Protein AF-A0A8T7D4A8-F1 (afdb_monomer_lite)

Foldseek 3Di:
DPPDPPVLVVVVVVVVVVVVVPPDDDDPDDPQAAAEDGPFEAADDPSVVVQVVCVVHRQYEYAEYEPLPPCPPDDNDDRHYPYYPYDPDDPVNDPPDPPVCPQQGWADCAPDRDIAGVHVFHFWQPQADPVRHGLALDFPARQLVLCPDPVQNQWFAAFADDQFFTARIGGLLLSSLVVCLVVVHPVLLVLCCQPVVLAAVVPPPCSCVQFDPSLVVSVVVNVVCCVVPSVVPPPDPRHELAEEEEPDPNVVSNVVSSLNRGDPVCSVVVVLRYQHWYFPDSDDDVDQTDTDVVSLVSLLVSQVPPPPDQHAYEYEYAEDQDCVVVVSVQVSSVVSRHPYYAYEYAEYQPLDRPDDPCSVRYHYNYYQPADTLGGQCSRLLNVLLVLLVVLLVFFFPVPVVLSVLSVVLNVLRPHDHCNPPVVSGDDWAFFPAWDWDFNTADPVNPPDPSRIYTHGTLSSLLSSQRSSCSRRVNLCVLVVVQVVCVVVVRHDQLLSLLSNLLSCCSRCVVPDDQVSNLVSLLSNLLSLQVDLDDDNSVSSNLSSLSSCLPPPHLVVVSCVSNPVDPRNHSSSLSSVLSNCVSVSDPCVVVVLSVLRGFCVVPDPLVLVVNLCQLQADPVRHGDPQLLVCLLVDDLVCNVVSLVSNLSSLSSNLRSLPCVVPVLVPQVVVVVVVVVVVVVVVVVVVVVVVVVDDDDDDDDDDDPDPPVVCVVVVVLVVLSVVLNVLSVVLSVLSVPDDSVDPVSSNVSSVSSVVSSVSVVVNCVQKDKFKDFPVVQVVDPDAPVVVCCVRPVPPPVLVVVVVVVPPPPPDDGAFEHEDEQPPDDPQPPDGMDMFIDRNLVVLVVSVVSSCLSQAPFWDDDLRDDDDDPDTGQKYWYWDADQWWIKIKIKHAHPDDQVVVVVPDPCVSVVVLVSQVKDWDWDAPDPPDRITMIITIHTPRNVSNPPPPPPDD

Radius of gyration: 40.36 Å; chains: 1; bounding box: 122×71×117 Å

Sequence (950 aa):
MHSLDRLTVTLAEEFNANQSERGTGNSGQDTKTLRIRLGSVYVSGNTINAAEKLSEAPLTIHFFAHGGFTGKFESPEPHPSLFIWQPVRSENGDETNADNEKQDAYGRIGKTPAIGRRGRKHFLVPRFDEHDKPLVARTPAETYDDWQQPVSSLLASGHWQYESHHDFITLNIRQAIELAFLGHEPLASYLFHEILSPLRLAFEQDFDRDLSITGQQLRNRVDDDIKRERLQNYEDDWNAQAVVYPFHPNTAAAVNNLLDCFLEEKRSKYRNRFIPVQPVRRRQGHGAILFSPLALERVQNLLKNSDGRAPNVLLFDDAIITGHTVDELIGTLKKNGAADVRTVAILDRRRLPAEGSERERTRFFWRFDLADIGAGNACPLCKAIDFARQFEQTISSSRNKERTRVSEWIQIWQPVSPVSQWHRGLPRIPLEKPLAKKLGIPKDNVLDSRYQVRLKDSTAIAAYAAEIFTMTGLDDESLSLSAKAKKAGQPLSSQTRIELFATQILLFGQEFGKDVLSDILIQLLMAANETEEETPHTALASLVTLLLSSHPIDHERVIKEALYSDPRNMDVELAVANLIWSGKLNGSEYPDTQRLLTTIGVTVAERYDRLHMELATLTGNPHSTPLCRFQDSSLAECAAGKGKALHSLEQLADLLQPIDSMWARNPDKTDKKNVTLAEKKREKVAKSEAAKMREKPEVDDFQSNNDNNRFLGGFNEGKEELKEEIRKIKDMLRNLDCDDNGKHESAKAAVKVLFRNLKKFSRKFIFLHFDKESLSKFPDPVEQKINALFPDTEDFRKAIEEKRIDKTHPHPTLGISLDSSGHPLGNKESVYLIWDWGIQNIVERLLLNSLYAKESIQDPWHRKGEEEKHRMWLSVRYTAKNVEISLCNTTDKPVTDIVKRIKKQHLKHIEKIGGNIRFGQHHKDSQIFQVTVSVPHAGCCRDLQVNKQN

Structure (mmCIF, N/CA/C/O backbone):
data_AF-A0A8T7D4A8-F1
#
_entry.id   AF-A0A8T7D4A8-F1
#
loop_
_atom_site.group_PDB
_atom_site.id
_atom_site.type_symbol
_atom_site.label_atom_id
_atom_site.label_alt_id
_atom_site.label_comp_id
_atom_site.label_asym_id
_atom_site.label_entity_id
_atom_site.label_seq_id
_atom_site.pdbx_PDB_ins_code
_atom_site.Cartn_x
_atom_site.Cartn_y
_atom_site.Cartn_z
_atom_site.occupancy
_atom_site.B_iso_or_equiv
_atom_site.auth_seq_id
_atom_site.auth_comp_id
_atom_site.auth_asym_id
_atom_site.auth_atom_id
_atom_site.pdbx_PDB_model_num
ATOM 1 N N . MET A 1 1 ? -1.201 -22.727 8.829 1.00 29.22 1 MET A N 1
ATOM 2 C CA . MET A 1 1 ? -0.340 -23.642 9.605 1.00 29.22 1 MET A CA 1
ATOM 3 C C . MET A 1 1 ? 0.397 -24.497 8.597 1.00 29.22 1 MET A C 1
ATOM 5 O O . MET A 1 1 ? -0.250 -25.303 7.945 1.00 29.22 1 MET A O 1
ATOM 9 N N . HIS A 1 2 ? 1.695 -24.272 8.391 1.00 31.64 2 HIS A N 1
ATOM 10 C CA . HIS A 1 2 ? 2.502 -25.258 7.672 1.00 31.64 2 HIS A CA 1
ATOM 11 C C . HIS A 1 2 ? 2.543 -26.526 8.525 1.00 31.64 2 HIS A C 1
ATOM 13 O O . HIS A 1 2 ? 2.688 -26.426 9.745 1.00 31.64 2 HIS A O 1
ATOM 19 N N . SER A 1 3 ? 2.344 -27.691 7.909 1.00 31.86 3 SER A N 1
ATOM 20 C CA . SER A 1 3 ? 2.535 -28.964 8.594 1.00 31.86 3 SER A CA 1
ATOM 21 C C . SER A 1 3 ? 3.974 -28.999 9.094 1.00 31.86 3 SER A C 1
ATOM 23 O O . SER A 1 3 ? 4.902 -28.971 8.284 1.00 31.86 3 SER A O 1
ATOM 25 N N . LEU A 1 4 ? 4.154 -29.015 10.414 1.00 45.41 4 LEU A N 1
ATOM 26 C CA . LEU A 1 4 ? 5.414 -29.438 11.014 1.00 45.41 4 LEU A CA 1
ATOM 27 C C . LEU A 1 4 ? 5.816 -30.762 10.350 1.00 45.41 4 LEU A C 1
ATOM 29 O O . LEU A 1 4 ? 4.947 -31.586 10.040 1.00 45.41 4 LEU A O 1
ATOM 33 N N . ASP A 1 5 ? 7.105 -30.954 10.079 1.00 56.62 5 ASP A N 1
ATOM 34 C CA . ASP A 1 5 ? 7.549 -32.236 9.551 1.00 56.62 5 ASP A CA 1
ATOM 35 C C . ASP A 1 5 ? 7.203 -33.343 10.565 1.00 56.62 5 ASP A C 1
ATOM 37 O O . ASP A 1 5 ? 7.080 -33.106 11.773 1.00 56.62 5 ASP A O 1
ATOM 41 N N . ARG A 1 6 ? 6.994 -34.560 10.065 1.00 49.75 6 ARG A N 1
ATOM 42 C CA . ARG A 1 6 ? 6.449 -35.666 10.859 1.00 49.75 6 ARG A CA 1
ATOM 43 C C . ARG A 1 6 ? 7.301 -35.978 12.096 1.00 49.75 6 ARG A C 1
ATOM 45 O O . ARG A 1 6 ? 6.734 -36.370 13.113 1.00 49.75 6 ARG A O 1
ATOM 52 N N . LEU A 1 7 ? 8.619 -35.765 12.040 1.00 52.84 7 LEU A N 1
ATOM 53 C CA . LEU A 1 7 ? 9.511 -35.950 13.185 1.00 52.84 7 LEU A CA 1
ATOM 54 C C . LEU A 1 7 ? 9.222 -34.906 14.269 1.00 52.84 7 LEU A C 1
ATOM 56 O O . LEU A 1 7 ? 9.037 -35.267 15.427 1.00 52.84 7 LEU A O 1
ATOM 60 N N . THR A 1 8 ? 9.108 -33.628 13.895 1.00 52.75 8 THR A N 1
ATOM 61 C CA . THR A 1 8 ? 8.805 -32.545 14.843 1.00 52.75 8 THR A CA 1
ATOM 62 C C . THR A 1 8 ? 7.415 -32.691 15.468 1.00 52.75 8 THR A C 1
ATOM 64 O O . THR A 1 8 ? 7.262 -32.426 16.659 1.00 52.75 8 THR A O 1
ATOM 67 N N . VAL A 1 9 ? 6.413 -33.151 14.706 1.00 51.16 9 VAL A N 1
ATOM 68 C CA . VAL A 1 9 ? 5.077 -33.478 15.249 1.00 51.16 9 VAL A CA 1
ATOM 69 C C . VAL A 1 9 ? 5.173 -34.592 16.285 1.00 51.16 9 VAL A C 1
ATOM 71 O O . VAL A 1 9 ? 4.700 -34.419 17.402 1.00 51.16 9 VAL A O 1
ATOM 74 N N . THR A 1 10 ? 5.842 -35.693 15.938 1.00 58.72 10 THR A N 1
ATOM 75 C CA . THR A 1 10 ? 5.969 -36.866 16.816 1.00 58.72 10 THR A CA 1
ATOM 76 C C . THR A 1 10 ? 6.688 -36.499 18.115 1.00 58.72 10 THR A C 1
ATOM 78 O O . THR A 1 10 ? 6.214 -36.821 19.197 1.00 58.72 10 THR A O 1
ATOM 81 N N . LEU A 1 11 ? 7.778 -35.733 18.027 1.00 58.41 11 LEU A N 1
ATOM 82 C CA . LEU A 1 11 ? 8.512 -35.252 19.199 1.00 58.41 11 LEU A CA 1
ATOM 83 C C . LEU A 1 11 ? 7.687 -34.283 20.055 1.00 58.41 11 LEU A C 1
ATOM 85 O O . LEU A 1 11 ? 7.807 -34.294 21.277 1.00 58.41 11 LEU A O 1
ATOM 89 N N . ALA A 1 12 ? 6.852 -33.440 19.440 1.00 53.19 12 ALA A N 1
ATOM 90 C CA . ALA A 1 12 ? 5.950 -32.553 20.171 1.00 53.19 12 ALA A CA 1
ATOM 91 C C . ALA A 1 12 ? 4.843 -33.314 20.893 1.00 53.19 12 ALA A C 1
ATOM 93 O O . ALA A 1 12 ? 4.535 -32.998 22.042 1.00 53.19 12 ALA A O 1
ATOM 94 N N . GLU A 1 13 ? 4.269 -34.319 20.241 1.00 55.06 13 GLU A N 1
ATOM 95 C CA . GLU A 1 13 ? 3.265 -35.200 20.826 1.00 55.06 13 GLU A CA 1
ATOM 96 C C . GLU A 1 13 ? 3.856 -36.023 21.976 1.00 55.06 13 GLU A C 1
ATOM 98 O O . GLU A 1 13 ? 3.288 -36.015 23.065 1.00 55.06 13 GLU A O 1
ATOM 103 N N . GLU A 1 14 ? 5.035 -36.629 21.799 1.00 57.81 14 GLU A N 1
ATOM 104 C CA . GLU A 1 14 ? 5.739 -37.367 22.857 1.00 57.81 14 GLU A CA 1
ATOM 105 C C . GLU A 1 14 ? 6.131 -36.468 24.035 1.00 57.81 14 GLU A C 1
ATOM 107 O O . GLU A 1 14 ? 5.976 -36.847 25.199 1.00 57.81 14 GLU A O 1
ATOM 112 N N . PHE A 1 15 ? 6.619 -35.255 23.764 1.00 57.66 15 PHE A N 1
ATOM 113 C CA . PHE A 1 15 ? 6.996 -34.324 24.824 1.00 57.66 15 PHE A CA 1
ATOM 114 C C . PHE A 1 15 ? 5.776 -33.833 25.617 1.00 57.66 15 PHE A C 1
ATOM 116 O O . PHE A 1 15 ? 5.811 -33.792 26.848 1.00 57.66 15 PHE A O 1
ATOM 123 N N . ASN A 1 16 ? 4.676 -33.503 24.931 1.00 50.44 16 ASN A N 1
ATOM 124 C CA . ASN A 1 16 ? 3.434 -33.064 25.571 1.00 50.44 16 ASN A CA 1
ATOM 125 C C . ASN A 1 16 ? 2.742 -34.202 26.337 1.00 50.44 16 ASN A C 1
ATOM 127 O O . ASN A 1 16 ? 2.233 -33.966 27.434 1.00 50.44 16 ASN A O 1
ATOM 131 N N . ALA A 1 17 ? 2.767 -35.430 25.809 1.00 55.09 17 ALA A N 1
ATOM 132 C CA . ALA A 1 17 ? 2.256 -36.613 26.499 1.00 55.09 17 ALA A CA 1
ATOM 133 C C . ALA A 1 17 ? 2.983 -36.822 27.839 1.00 55.09 17 ALA A C 1
ATOM 135 O O . ALA A 1 17 ? 2.336 -36.937 28.879 1.00 55.09 17 ALA A O 1
ATOM 136 N N . ASN A 1 18 ? 4.316 -36.720 27.844 1.00 52.62 18 ASN A N 1
ATOM 137 C CA . ASN A 1 18 ? 5.138 -36.882 29.048 1.00 52.62 18 ASN A CA 1
ATOM 138 C C . ASN A 1 18 ? 5.020 -35.724 30.066 1.00 52.62 18 ASN A C 1
ATOM 140 O O . ASN A 1 18 ? 5.286 -35.915 31.253 1.00 52.62 18 ASN A O 1
ATOM 144 N N . GLN A 1 19 ? 4.627 -34.520 29.634 1.00 49.88 19 GLN A N 1
ATOM 145 C CA . GLN A 1 19 ? 4.336 -33.387 30.530 1.00 49.88 19 GLN A CA 1
ATOM 146 C C . GLN A 1 19 ? 2.965 -33.526 31.208 1.00 49.88 19 GLN A C 1
ATOM 148 O O . GLN A 1 19 ? 2.814 -33.156 32.373 1.00 49.88 19 GLN A O 1
ATOM 153 N N . SER A 1 20 ? 1.975 -34.086 30.503 1.00 46.03 20 SER A N 1
ATOM 154 C CA . SER A 1 20 ? 0.604 -34.223 31.012 1.00 46.03 20 SER A CA 1
ATOM 155 C C . SER A 1 20 ? 0.481 -35.167 32.217 1.00 46.03 20 SER A C 1
ATOM 157 O O . SER A 1 20 ? -0.382 -34.963 33.068 1.00 46.03 20 SER A O 1
ATOM 159 N N . GLU A 1 21 ? 1.397 -36.130 32.364 1.00 47.50 21 GLU A N 1
ATOM 160 C CA . GLU A 1 21 ? 1.385 -37.094 33.474 1.00 47.50 21 GLU A CA 1
ATOM 161 C C . GLU A 1 21 ? 1.963 -36.553 34.796 1.00 47.50 21 GLU A C 1
ATOM 163 O O . GLU A 1 21 ? 1.807 -37.185 35.839 1.00 47.50 21 GLU A O 1
ATOM 168 N N . ARG A 1 22 ? 2.603 -35.371 34.811 1.00 47.66 22 ARG A N 1
ATOM 169 C CA . ARG A 1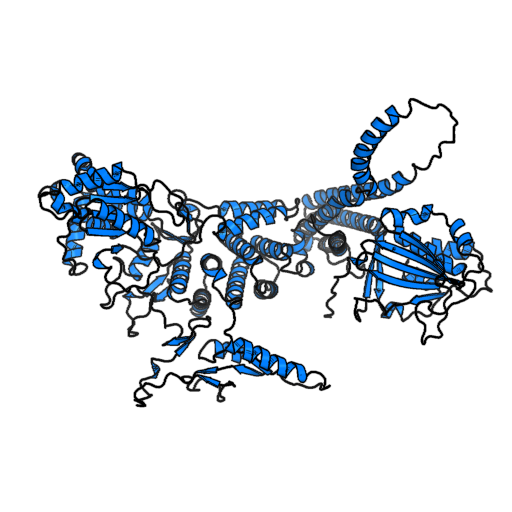 22 ? 3.249 -34.815 36.024 1.00 47.66 22 ARG A CA 1
ATOM 170 C C . ARG A 1 22 ? 2.428 -33.753 36.768 1.00 47.66 22 ARG A C 1
ATOM 172 O O . ARG A 1 22 ? 2.906 -33.183 37.746 1.00 47.66 22 ARG A O 1
ATOM 179 N N . GLY A 1 23 ? 1.191 -33.497 36.348 1.00 45.03 23 GLY A N 1
ATOM 180 C CA . GLY A 1 23 ? 0.354 -32.400 36.842 1.00 45.03 23 GLY A CA 1
ATOM 181 C C . GLY A 1 23 ? -0.708 -32.760 37.886 1.00 45.03 23 GLY A C 1
ATOM 182 O O . GLY A 1 23 ? -1.832 -32.296 37.742 1.00 45.03 23 GLY A O 1
ATOM 183 N N . THR A 1 24 ? -0.411 -33.550 38.927 1.00 41.44 24 THR A N 1
ATOM 184 C CA . THR A 1 24 ? -1.333 -33.727 40.082 1.00 41.44 24 THR A CA 1
ATOM 185 C C . THR A 1 24 ? -0.615 -33.858 41.432 1.00 41.44 24 THR A C 1
ATOM 187 O O . THR A 1 24 ? -1.011 -34.655 42.282 1.00 41.44 24 THR A O 1
ATOM 190 N N . GLY A 1 25 ? 0.452 -33.091 41.657 1.00 42.56 25 GLY A N 1
ATOM 191 C CA . GLY A 1 25 ? 1.136 -33.042 42.951 1.00 42.56 25 GLY A CA 1
ATOM 192 C C . GLY A 1 25 ? 1.308 -31.608 43.428 1.00 42.56 25 GLY A C 1
ATOM 193 O O . GLY A 1 25 ? 2.029 -30.840 42.804 1.00 42.56 25 GLY A O 1
ATOM 194 N N . ASN A 1 26 ? 0.643 -31.255 44.527 1.00 47.31 26 ASN A N 1
ATOM 195 C CA . ASN A 1 26 ? 0.822 -29.995 45.246 1.00 47.31 26 ASN A CA 1
ATOM 196 C C . ASN A 1 26 ? 2.311 -29.683 45.482 1.00 47.31 26 ASN A C 1
ATOM 198 O O . ASN A 1 26 ? 2.938 -30.297 46.342 1.00 47.31 26 ASN A O 1
ATOM 202 N N . SER A 1 27 ? 2.854 -28.679 44.798 1.00 43.50 27 SER A N 1
ATOM 203 C CA . SER A 1 27 ? 4.072 -27.996 45.237 1.00 43.50 27 SER A CA 1
ATOM 204 C C . SER A 1 27 ? 3.997 -26.520 44.863 1.00 43.50 27 SER A C 1
ATOM 206 O O . SER A 1 27 ? 4.340 -26.113 43.753 1.00 43.50 27 SER A O 1
ATOM 208 N N . GLY A 1 28 ? 3.522 -25.710 45.808 1.00 48.44 28 GLY A N 1
ATOM 209 C CA . GLY A 1 28 ? 3.829 -24.289 45.817 1.00 48.44 28 GLY A CA 1
ATOM 210 C C . GLY A 1 28 ? 5.299 -24.114 46.185 1.00 48.44 28 GLY A C 1
ATOM 211 O O . GLY A 1 28 ? 5.665 -24.440 47.307 1.00 48.44 28 GLY A O 1
ATOM 212 N N . GLN A 1 29 ? 6.108 -23.678 45.217 1.00 46.69 29 GLN A N 1
ATOM 213 C CA . GLN A 1 29 ? 7.323 -22.849 45.322 1.00 46.69 29 GLN A CA 1
ATOM 214 C C . GLN A 1 29 ? 8.133 -22.974 44.017 1.00 46.69 29 GLN A C 1
ATOM 216 O O . GLN A 1 29 ? 8.572 -24.061 43.654 1.00 46.69 29 GLN A O 1
ATOM 221 N N . ASP A 1 30 ? 8.283 -21.851 43.306 1.00 47.56 30 ASP A N 1
ATOM 222 C CA . ASP A 1 30 ? 9.377 -21.500 42.381 1.00 47.56 30 ASP A CA 1
ATOM 223 C C . ASP A 1 30 ? 9.976 -22.582 41.465 1.00 47.56 30 ASP A C 1
ATOM 225 O O . ASP A 1 30 ? 11.186 -22.626 41.229 1.00 47.56 30 ASP A O 1
ATOM 229 N N . THR A 1 31 ? 9.151 -23.410 40.823 1.00 47.84 31 THR A N 1
ATOM 230 C CA . THR A 1 31 ? 9.632 -24.125 39.636 1.00 47.84 31 THR A CA 1
ATOM 231 C C . THR A 1 31 ? 9.577 -23.167 38.453 1.00 47.84 31 THR A C 1
ATOM 233 O O . THR A 1 31 ? 8.541 -23.000 37.809 1.00 47.84 31 THR A O 1
ATOM 236 N N . LYS A 1 32 ? 10.710 -22.502 38.170 1.00 54.94 32 LYS A N 1
ATOM 237 C CA . LYS A 1 32 ? 10.958 -21.863 36.868 1.00 54.94 32 LYS A CA 1
ATOM 238 C C . LYS A 1 32 ? 10.512 -22.860 35.805 1.00 54.94 32 LYS A C 1
ATOM 240 O O . LYS A 1 32 ? 11.110 -23.926 35.671 1.00 54.94 32 LYS A O 1
ATOM 245 N N . THR A 1 33 ? 9.418 -22.553 35.117 1.00 60.00 33 THR A N 1
ATOM 246 C CA . THR A 1 33 ? 8.833 -23.457 34.130 1.00 60.00 33 THR A CA 1
ATOM 247 C C . THR A 1 33 ? 9.923 -23.806 33.105 1.00 60.00 33 THR A C 1
ATOM 249 O O . THR A 1 33 ? 10.785 -22.993 32.789 1.00 60.00 33 THR A O 1
ATOM 252 N N . LEU A 1 34 ? 9.998 -25.046 32.637 1.00 62.47 34 LEU A N 1
ATOM 253 C CA . LEU A 1 34 ? 10.962 -25.400 31.595 1.00 62.47 34 LEU A CA 1
ATOM 254 C C . LEU A 1 34 ? 10.274 -25.208 30.248 1.00 62.47 34 LEU A C 1
ATOM 256 O O . LEU A 1 34 ? 9.235 -25.822 30.008 1.00 62.47 34 LEU A O 1
ATOM 260 N N . ARG A 1 35 ? 10.824 -24.376 29.360 1.00 65.19 35 ARG A N 1
ATOM 261 C CA . ARG A 1 35 ? 10.243 -24.151 28.029 1.00 65.19 35 ARG A CA 1
ATOM 262 C C . ARG A 1 35 ? 11.154 -24.724 26.955 1.00 65.19 35 ARG A C 1
ATOM 264 O O . ARG A 1 35 ? 12.175 -24.132 26.626 1.00 65.19 35 ARG A O 1
ATOM 271 N N . ILE A 1 36 ? 10.775 -25.857 26.371 1.00 66.75 36 ILE A N 1
ATOM 272 C CA . ILE A 1 36 ? 11.501 -26.425 25.229 1.00 66.75 36 ILE A CA 1
ATOM 273 C C . ILE A 1 36 ? 10.892 -25.895 23.932 1.00 66.75 36 ILE A C 1
ATOM 275 O O . ILE A 1 36 ? 9.689 -26.016 23.706 1.00 66.75 36 ILE A O 1
ATOM 279 N N . ARG A 1 37 ? 11.717 -25.297 23.068 1.00 67.06 37 ARG A N 1
ATOM 280 C CA . ARG A 1 37 ? 11.289 -24.837 21.740 1.00 67.06 37 ARG A CA 1
ATOM 281 C C . ARG A 1 37 ? 11.629 -25.893 20.693 1.00 67.06 37 ARG A C 1
ATOM 283 O O . ARG A 1 37 ? 12.741 -25.930 20.169 1.00 67.06 37 ARG A O 1
ATOM 290 N N . LEU A 1 38 ? 10.667 -26.758 20.394 1.00 64.62 38 LEU A N 1
ATOM 291 C CA . LEU A 1 38 ? 10.815 -27.815 19.391 1.00 64.62 38 LEU A CA 1
ATOM 292 C C . LEU A 1 38 ? 11.034 -27.219 17.992 1.00 64.62 38 LEU A C 1
ATOM 294 O O . LEU A 1 38 ? 10.433 -26.203 17.642 1.00 64.62 38 LEU A O 1
ATOM 298 N N . GLY A 1 39 ? 11.953 -27.810 17.225 1.00 63.00 39 GLY A N 1
ATOM 299 C CA . GLY A 1 39 ? 12.367 -27.305 15.910 1.00 63.00 39 GLY A CA 1
ATOM 300 C C . GLY A 1 39 ? 13.201 -26.014 15.940 1.00 63.00 39 GLY A C 1
ATOM 301 O O . GLY A 1 39 ? 13.564 -25.495 14.886 1.00 63.00 39 GLY A O 1
ATOM 302 N N . SER A 1 40 ? 13.533 -25.466 17.118 1.00 66.62 40 SER A N 1
ATOM 303 C CA . SER A 1 40 ? 14.365 -24.263 17.193 1.00 66.62 40 SER A CA 1
ATOM 304 C C . SER A 1 40 ? 15.848 -24.605 17.081 1.00 66.62 40 SER A C 1
ATOM 306 O O . SER A 1 40 ? 16.339 -25.451 17.829 1.00 66.62 40 SER A O 1
ATOM 308 N N . VAL A 1 41 ? 16.570 -23.864 16.247 1.00 69.69 41 VAL A N 1
ATOM 309 C CA . VAL A 1 41 ? 18.031 -23.906 16.187 1.00 69.69 41 VAL A CA 1
ATOM 310 C C . VAL A 1 41 ? 18.603 -22.649 16.846 1.00 69.69 41 VAL A C 1
ATOM 312 O O . VAL A 1 41 ? 18.304 -21.526 16.431 1.00 69.69 41 VAL A O 1
ATOM 315 N N . TYR A 1 42 ? 19.426 -22.843 17.871 1.00 70.00 42 TYR A N 1
ATOM 316 C CA . TYR A 1 42 ? 20.233 -21.820 18.514 1.00 70.00 42 TYR A CA 1
ATOM 317 C C . TYR A 1 42 ? 21.437 -21.486 17.625 1.00 70.00 42 TYR A C 1
ATOM 319 O O . TYR A 1 42 ? 22.368 -22.280 17.469 1.00 70.00 42 TYR A O 1
ATOM 327 N N . VAL A 1 43 ? 21.368 -20.309 17.000 1.00 67.56 43 VAL A N 1
ATOM 328 C CA . VAL A 1 43 ? 22.380 -19.728 16.101 1.00 67.56 43 VAL A CA 1
ATOM 329 C C . VAL A 1 43 ? 22.545 -18.245 16.449 1.00 67.56 43 VAL A C 1
ATOM 331 O O . VAL A 1 43 ? 21.620 -17.636 16.996 1.00 67.56 43 VAL A O 1
ATOM 33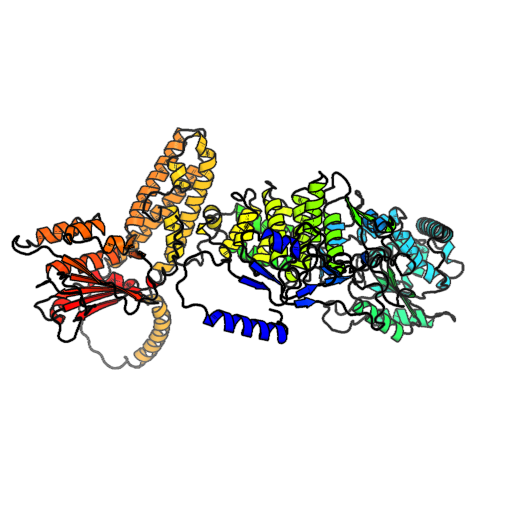4 N N . SER A 1 44 ? 23.710 -17.674 16.129 1.00 62.69 44 SER A N 1
ATOM 335 C CA . SER A 1 44 ? 24.138 -16.303 16.445 1.00 62.69 44 SER A CA 1
ATOM 336 C C . SER A 1 44 ? 23.102 -15.190 16.181 1.00 62.69 44 SER A C 1
ATOM 338 O O . SER A 1 44 ? 22.210 -15.300 15.335 1.00 62.69 44 SER A O 1
ATOM 340 N N . GLY A 1 45 ? 23.245 -14.074 16.910 1.00 60.12 45 GLY A N 1
ATOM 341 C CA . GLY A 1 45 ? 22.502 -12.829 16.689 1.00 60.12 45 GLY A CA 1
ATOM 342 C C . GLY A 1 45 ? 21.135 -12.786 17.377 1.00 60.12 45 GLY A C 1
ATOM 343 O O . GLY A 1 45 ? 21.043 -12.633 18.590 1.00 60.12 45 GLY A O 1
ATOM 344 N N . ASN A 1 46 ? 20.053 -12.883 16.600 1.00 52.97 46 ASN A N 1
ATOM 345 C CA . ASN A 1 46 ? 18.694 -12.613 17.091 1.00 52.97 46 ASN A CA 1
ATOM 346 C C . ASN A 1 46 ? 18.136 -13.702 18.019 1.00 52.97 46 ASN A C 1
ATOM 348 O O . ASN A 1 46 ? 17.385 -13.376 18.932 1.00 52.97 46 ASN A O 1
ATOM 352 N N . THR A 1 47 ? 18.502 -14.973 17.820 1.00 55.81 47 THR A N 1
ATOM 353 C CA . THR A 1 47 ? 18.077 -16.070 18.711 1.00 55.81 47 THR A CA 1
ATOM 354 C C . THR A 1 47 ? 18.681 -15.910 20.107 1.00 55.81 47 THR A C 1
ATOM 356 O O . THR A 1 47 ? 18.003 -16.180 21.091 1.00 55.81 47 THR A O 1
ATOM 359 N N . ILE A 1 48 ? 19.919 -15.403 20.168 1.00 57.09 48 ILE A N 1
ATOM 360 C CA . ILE A 1 48 ? 20.659 -15.100 21.399 1.00 57.09 48 ILE A CA 1
ATOM 361 C C . ILE A 1 48 ? 20.003 -13.924 22.119 1.00 57.09 48 ILE A C 1
ATOM 363 O O . ILE A 1 48 ? 19.504 -14.092 23.222 1.00 57.09 48 ILE A O 1
ATOM 367 N N . ASN A 1 49 ? 19.842 -12.785 21.438 1.00 55.50 49 ASN A N 1
ATOM 368 C CA . ASN A 1 49 ? 19.193 -11.604 22.020 1.00 55.50 49 ASN A CA 1
ATOM 369 C C . ASN A 1 49 ? 17.747 -11.878 22.480 1.00 55.50 49 ASN A C 1
ATOM 371 O O . ASN A 1 49 ? 17.284 -11.298 23.460 1.00 55.50 49 ASN A O 1
ATOM 375 N N . ALA A 1 50 ? 17.008 -12.732 21.761 1.00 54.56 50 ALA A N 1
ATOM 376 C CA . ALA A 1 50 ? 15.655 -13.132 22.144 1.00 54.56 50 ALA A CA 1
ATOM 377 C C . ALA A 1 50 ? 15.640 -14.102 23.337 1.00 54.56 50 ALA A C 1
ATOM 379 O O . ALA A 1 50 ? 14.685 -14.072 24.108 1.00 54.56 50 ALA A O 1
ATOM 380 N N . ALA A 1 51 ? 16.665 -14.947 23.490 1.00 53.44 51 ALA A N 1
ATOM 381 C CA . ALA A 1 51 ? 16.834 -15.827 24.645 1.00 53.44 51 ALA A CA 1
ATOM 382 C C . ALA A 1 51 ? 17.328 -15.060 25.887 1.00 53.44 51 ALA A C 1
ATOM 384 O O . ALA A 1 51 ? 16.846 -15.317 26.984 1.00 53.44 51 ALA A O 1
ATOM 385 N N . GLU A 1 52 ? 18.219 -14.080 25.718 1.00 53.72 52 GLU A N 1
ATOM 386 C CA . GLU A 1 52 ? 18.797 -13.266 26.799 1.00 53.72 52 GLU A CA 1
ATOM 387 C C . GLU A 1 52 ? 17.822 -12.214 27.348 1.00 53.72 52 GLU A C 1
ATOM 389 O O . GLU A 1 52 ? 17.753 -12.003 28.558 1.00 53.72 52 GLU A O 1
ATOM 394 N N . LYS A 1 53 ? 16.989 -11.592 26.495 1.00 52.16 53 LYS A N 1
ATOM 395 C CA . LYS A 1 53 ? 15.931 -10.663 26.952 1.00 52.16 53 LYS A CA 1
ATOM 396 C C . LYS A 1 53 ? 14.879 -11.325 27.846 1.00 52.16 53 LYS A C 1
ATOM 398 O O . LYS A 1 53 ? 14.153 -10.628 28.544 1.00 52.16 53 LYS A O 1
ATOM 403 N N . LEU A 1 54 ? 14.798 -12.653 27.830 1.00 50.88 54 LEU A N 1
ATOM 404 C CA . LEU A 1 54 ? 13.906 -13.460 28.661 1.00 50.88 54 LEU A CA 1
ATOM 405 C C . LEU A 1 54 ? 14.530 -13.815 30.026 1.00 50.88 54 LEU A C 1
ATOM 407 O O . LEU A 1 54 ? 14.086 -14.772 30.645 1.00 50.88 54 LEU A O 1
ATOM 411 N N . SER A 1 55 ? 15.517 -13.051 30.512 1.00 47.53 55 SER A N 1
ATOM 412 C CA . SER A 1 55 ? 16.179 -13.203 31.827 1.00 47.53 55 SER A CA 1
ATOM 413 C C . SER A 1 55 ? 15.216 -13.399 33.025 1.00 47.53 55 SER A C 1
ATOM 415 O O . SER A 1 55 ? 15.576 -14.038 34.012 1.00 47.53 55 SER A O 1
ATOM 417 N N . GLU A 1 56 ? 13.958 -12.950 32.921 1.00 49.09 56 GLU A N 1
ATOM 418 C CA . GLU A 1 56 ? 12.916 -13.132 33.952 1.00 49.09 56 GLU A CA 1
ATOM 419 C C . GLU A 1 56 ? 11.962 -14.325 33.706 1.00 49.09 56 GLU A C 1
ATOM 421 O O . GLU A 1 56 ? 11.075 -14.599 34.512 1.00 49.09 56 GLU A O 1
ATOM 426 N N . ALA A 1 57 ? 12.126 -15.063 32.606 1.00 54.19 57 ALA A N 1
ATOM 427 C CA . ALA A 1 57 ? 11.223 -16.120 32.159 1.00 54.19 57 ALA A CA 1
ATOM 428 C C . ALA A 1 57 ? 11.766 -17.546 32.430 1.00 54.19 57 ALA A C 1
ATOM 430 O O . ALA A 1 57 ? 12.962 -17.737 32.662 1.00 54.19 57 ALA A O 1
ATOM 431 N N . PRO A 1 58 ? 10.895 -18.575 32.378 1.00 59.59 58 PRO A N 1
ATOM 432 C CA . PRO A 1 58 ? 11.254 -19.997 32.347 1.00 59.59 58 PRO A CA 1
ATOM 433 C C . PRO A 1 58 ? 12.531 -20.352 31.556 1.00 59.59 58 PRO A C 1
ATOM 435 O O . PRO A 1 58 ? 12.707 -19.878 30.429 1.00 59.59 58 PRO A O 1
ATOM 438 N N . LEU A 1 59 ? 13.375 -21.247 32.105 1.00 65.25 59 LEU A N 1
ATOM 439 C CA . LEU A 1 59 ? 14.585 -21.769 31.446 1.00 65.25 59 LEU A CA 1
ATOM 440 C C . LEU A 1 59 ? 14.209 -22.270 30.044 1.00 65.25 59 LEU A C 1
ATOM 442 O O . LEU A 1 59 ? 13.447 -23.230 29.899 1.00 65.25 59 LEU A O 1
ATOM 446 N N . THR A 1 60 ? 14.700 -21.591 29.006 1.00 66.56 60 THR A N 1
ATOM 447 C CA . THR A 1 60 ? 14.366 -21.917 27.616 1.00 66.56 60 THR A CA 1
ATOM 448 C C . THR A 1 60 ? 15.445 -22.820 27.025 1.00 66.56 60 THR A C 1
ATOM 450 O O . THR A 1 60 ? 16.586 -22.391 26.881 1.00 66.56 60 THR A O 1
ATOM 453 N N . ILE A 1 61 ? 15.083 -24.058 26.671 1.00 72.12 61 ILE A N 1
ATOM 454 C CA . ILE A 1 61 ? 15.971 -25.023 26.004 1.00 72.12 61 ILE A CA 1
ATOM 455 C C . ILE A 1 61 ? 15.669 -25.030 24.505 1.00 72.12 61 ILE A C 1
ATOM 457 O O . ILE A 1 61 ? 14.522 -25.226 24.085 1.00 72.12 61 ILE A O 1
ATOM 461 N N . HIS A 1 62 ? 16.700 -24.838 23.686 1.00 75.19 62 HIS A N 1
ATOM 462 C CA . HIS A 1 62 ? 16.586 -24.938 22.233 1.00 75.19 62 HIS A CA 1
ATOM 463 C C . HIS A 1 62 ? 16.731 -26.386 21.752 1.00 75.19 62 HIS A C 1
ATOM 465 O O . HIS A 1 62 ? 17.476 -27.171 22.328 1.00 75.19 62 HIS A O 1
ATOM 471 N N . PHE A 1 63 ? 16.038 -26.765 20.679 1.00 77.06 63 PHE A N 1
ATOM 472 C CA . PHE A 1 63 ? 16.144 -28.129 20.154 1.00 77.06 63 PHE A CA 1
ATOM 473 C C . PHE A 1 63 ? 17.547 -28.455 19.607 1.00 77.06 63 PHE A C 1
ATOM 475 O O . PHE A 1 63 ? 18.137 -29.452 20.004 1.00 77.06 63 PHE A O 1
ATOM 482 N N . PHE A 1 64 ? 18.115 -27.582 18.773 1.00 76.50 64 PHE A N 1
ATOM 483 C CA . PHE A 1 64 ? 19.481 -27.706 18.256 1.00 76.50 64 PHE A CA 1
ATOM 484 C C . PHE A 1 64 ? 20.350 -26.512 18.669 1.00 76.50 64 PHE A C 1
ATOM 486 O O . PHE A 1 64 ? 19.844 -25.396 18.712 1.00 76.50 64 PHE A O 1
ATOM 493 N N . ALA A 1 65 ? 21.654 -26.699 18.870 1.00 73.50 65 ALA A N 1
ATOM 494 C CA . ALA A 1 65 ? 22.664 -25.635 18.867 1.00 73.50 65 ALA A CA 1
ATOM 495 C C . ALA A 1 65 ? 23.657 -25.847 17.722 1.00 73.50 65 ALA A C 1
ATOM 497 O O . ALA A 1 65 ? 24.215 -26.931 17.577 1.00 73.50 65 ALA A O 1
ATOM 498 N N . HIS A 1 66 ? 23.871 -24.834 16.882 1.00 70.44 66 HIS A N 1
ATOM 499 C CA . HIS A 1 66 ? 24.766 -24.960 15.729 1.00 70.44 66 HIS A CA 1
ATOM 500 C C . HIS A 1 66 ? 26.241 -25.021 16.157 1.00 70.44 66 HIS A C 1
ATOM 502 O O . HIS A 1 66 ? 26.716 -24.132 16.862 1.00 70.44 66 HIS A O 1
ATOM 508 N N . GLY A 1 67 ? 26.983 -26.027 15.674 1.00 60.25 67 GLY A N 1
ATOM 509 C CA . GLY A 1 67 ? 28.377 -26.294 16.067 1.00 60.25 67 GLY A CA 1
ATOM 510 C C . GLY A 1 67 ? 29.383 -25.183 15.732 1.00 60.25 67 GLY A C 1
ATOM 511 O O . GLY A 1 67 ? 30.416 -25.078 16.377 1.00 60.25 67 GLY A O 1
ATOM 512 N N . GLY A 1 68 ? 29.061 -24.297 14.783 1.00 57.78 68 GLY A N 1
ATOM 513 C CA . GLY A 1 68 ? 29.848 -23.084 14.496 1.00 57.78 68 GLY A CA 1
ATOM 514 C C . GLY A 1 68 ? 29.738 -21.969 15.552 1.00 57.78 68 GLY A C 1
ATOM 515 O O . GLY A 1 68 ? 30.289 -20.886 15.360 1.00 57.78 68 GLY A O 1
ATOM 516 N N . PHE A 1 69 ? 29.000 -22.181 16.646 1.00 57.81 69 PHE A N 1
ATOM 517 C CA . PHE A 1 69 ? 28.939 -21.250 17.770 1.00 57.81 69 PHE A CA 1
ATOM 518 C C . PHE A 1 69 ? 30.171 -21.427 18.673 1.00 57.81 69 PHE A C 1
ATOM 520 O O . PHE A 1 69 ? 30.240 -22.351 19.474 1.00 57.81 69 PHE A O 1
ATOM 527 N N . THR A 1 70 ? 31.151 -20.526 18.567 1.00 53.44 70 THR A N 1
ATOM 528 C CA . THR A 1 70 ? 32.431 -20.614 19.302 1.00 53.44 70 THR A CA 1
ATOM 529 C C . THR A 1 70 ? 32.415 -19.980 20.701 1.00 53.44 70 THR A C 1
ATOM 531 O O . THR A 1 70 ? 33.475 -19.735 21.270 1.00 53.44 70 THR A O 1
ATOM 534 N N . GLY A 1 71 ? 31.237 -19.704 21.279 1.00 47.22 71 GLY A N 1
ATOM 535 C CA . GLY A 1 71 ? 31.090 -19.369 22.707 1.00 47.22 71 GLY A CA 1
ATOM 536 C C . GLY A 1 71 ? 31.791 -18.094 23.207 1.00 47.22 71 GLY A C 1
ATOM 537 O O . GLY A 1 71 ? 31.917 -17.917 24.410 1.00 47.22 71 GLY A O 1
ATOM 538 N N . LYS A 1 72 ? 32.265 -17.198 22.329 1.00 47.19 72 LYS A N 1
ATOM 539 C CA . LYS A 1 72 ? 33.039 -16.001 22.730 1.00 47.19 72 LYS A CA 1
ATOM 540 C C . LYS A 1 72 ? 32.228 -14.708 22.930 1.00 47.19 72 LYS A C 1
ATOM 542 O O . LYS A 1 72 ? 32.835 -13.661 23.128 1.00 47.19 72 LYS A O 1
ATOM 547 N N . PHE A 1 73 ? 30.896 -14.745 22.880 1.00 48.25 73 PHE A N 1
ATOM 548 C CA . PHE A 1 73 ? 30.068 -13.585 23.243 1.00 48.25 73 PHE A CA 1
ATOM 549 C C . PHE A 1 73 ? 29.609 -13.713 24.697 1.00 48.25 73 PHE A C 1
ATOM 551 O O . PHE A 1 73 ? 28.890 -14.656 24.986 1.00 48.25 73 PHE A O 1
ATOM 558 N N . GLU A 1 74 ? 30.080 -12.780 25.538 1.00 44.19 74 GLU A N 1
ATOM 559 C CA . GLU A 1 74 ? 29.710 -12.311 26.901 1.00 44.19 74 GLU A CA 1
ATOM 560 C C . GLU A 1 74 ? 29.058 -13.242 27.953 1.00 44.19 74 GLU A C 1
ATOM 562 O O . GLU A 1 74 ? 29.243 -12.988 29.142 1.00 44.19 74 GLU A O 1
ATOM 567 N N . SER A 1 75 ? 28.384 -14.331 27.590 1.00 46.50 75 SER A N 1
ATOM 568 C CA . SER A 1 75 ? 27.927 -15.368 28.515 1.00 46.50 75 SER A CA 1
ATOM 569 C C . SER A 1 75 ? 28.948 -16.518 28.586 1.00 46.50 75 SER A C 1
ATOM 571 O O . SER A 1 75 ? 29.181 -17.189 27.577 1.00 46.50 75 SER A O 1
ATOM 573 N N . PRO A 1 76 ? 29.566 -16.783 29.753 1.00 47.12 76 PRO A N 1
ATOM 574 C CA . PRO A 1 76 ? 30.512 -17.886 29.934 1.00 47.12 76 PRO A CA 1
ATOM 575 C C . PRO A 1 76 ? 29.859 -19.281 29.908 1.00 47.12 76 PRO A C 1
ATOM 577 O O . PRO A 1 76 ? 30.582 -20.278 29.918 1.00 47.12 76 PRO A O 1
ATOM 580 N N . GLU A 1 77 ? 28.526 -19.381 29.855 1.00 57.44 77 GLU A N 1
ATOM 581 C CA . GLU A 1 77 ? 27.811 -20.659 29.876 1.00 57.44 77 GLU A CA 1
ATOM 582 C C . GLU A 1 77 ? 27.162 -20.989 28.516 1.00 57.44 77 GLU A C 1
ATOM 584 O O . GLU A 1 77 ? 26.454 -20.154 27.940 1.00 57.44 77 GLU A O 1
ATOM 589 N N . PRO A 1 78 ? 27.367 -22.208 27.975 1.00 58.84 78 PRO A N 1
ATOM 590 C CA . PRO A 1 78 ? 26.686 -22.649 26.765 1.00 58.84 78 PRO A CA 1
ATOM 591 C C . PRO A 1 78 ? 25.176 -22.713 27.015 1.00 58.84 78 PRO A C 1
ATOM 593 O O . PRO A 1 78 ? 24.717 -23.384 27.939 1.00 58.84 78 PRO A O 1
ATOM 596 N N . HIS A 1 79 ? 24.388 -22.032 26.177 1.00 65.12 79 HIS A N 1
ATOM 597 C CA . HIS A 1 79 ? 22.932 -22.078 26.296 1.00 65.12 79 HIS A CA 1
ATOM 598 C C . HIS A 1 79 ? 22.418 -23.521 26.188 1.00 65.12 79 HIS A C 1
ATOM 600 O O . HIS A 1 79 ? 22.867 -24.275 25.315 1.00 65.12 79 HIS A O 1
ATOM 606 N N . PRO A 1 80 ? 21.450 -23.912 27.033 1.00 69.94 80 PRO A N 1
ATOM 607 C CA . PRO A 1 80 ? 20.957 -25.274 27.057 1.00 69.94 80 PRO A CA 1
ATOM 608 C C . PRO A 1 80 ? 20.264 -25.606 25.732 1.00 69.94 80 PRO A C 1
ATOM 610 O O . PRO A 1 80 ? 19.318 -24.939 25.299 1.00 69.94 80 PRO A O 1
ATOM 613 N N . SER A 1 81 ? 20.743 -26.667 25.088 1.00 76.50 81 SER A N 1
ATOM 614 C CA . SER A 1 81 ? 20.130 -27.250 23.899 1.00 76.50 81 SER A CA 1
ATOM 615 C C . SER A 1 81 ? 20.036 -28.765 24.033 1.00 76.50 81 SER A C 1
ATOM 617 O O . SER A 1 81 ? 20.825 -29.368 24.758 1.00 76.50 81 SER A O 1
ATOM 619 N N . LEU A 1 82 ? 19.052 -29.378 23.370 1.00 76.44 82 LEU A N 1
ATOM 620 C CA . LEU A 1 82 ? 18.875 -30.833 23.406 1.00 76.44 82 LEU A CA 1
ATOM 621 C C . LEU A 1 82 ? 19.891 -31.559 22.519 1.00 76.44 82 LEU A C 1
ATOM 623 O O . LEU A 1 82 ? 20.369 -32.630 22.883 1.00 76.44 82 LEU A O 1
ATOM 627 N N . PHE A 1 83 ? 20.235 -30.972 21.374 1.00 76.44 83 PHE A N 1
ATOM 628 C CA . PHE A 1 83 ? 21.129 -31.570 20.388 1.00 76.44 83 PHE A CA 1
ATOM 629 C C . PHE A 1 83 ? 22.116 -30.543 19.831 1.00 76.44 83 PHE A C 1
ATOM 631 O O . PHE A 1 83 ? 21.808 -29.359 19.718 1.00 76.44 83 PHE A O 1
ATOM 638 N N . ILE A 1 84 ? 23.292 -31.000 19.404 1.00 70.12 84 ILE A N 1
ATOM 639 C CA . ILE A 1 84 ? 24.229 -30.181 18.627 1.00 70.12 84 ILE A CA 1
ATOM 640 C C . ILE A 1 84 ? 23.946 -30.430 17.148 1.00 70.12 84 ILE A C 1
ATOM 642 O O . ILE A 1 84 ? 24.004 -31.564 16.676 1.00 70.12 84 ILE A O 1
ATOM 646 N N . TRP A 1 85 ? 23.665 -29.368 16.400 1.00 71.75 85 TRP A N 1
ATOM 647 C CA . TRP A 1 85 ? 23.647 -29.427 14.947 1.00 71.75 85 TRP A CA 1
ATOM 648 C C . TRP A 1 85 ? 25.092 -29.392 14.452 1.00 71.75 85 TRP A C 1
ATOM 650 O O . TRP A 1 85 ? 25.719 -28.331 14.377 1.00 71.75 85 TRP A O 1
ATOM 660 N N . GLN A 1 86 ? 25.643 -30.580 14.197 1.00 60.75 86 GLN A N 1
ATOM 661 C CA . GLN A 1 86 ? 26.975 -30.718 13.621 1.00 60.75 86 GLN A CA 1
ATOM 662 C C . GLN A 1 86 ? 26.953 -30.202 12.175 1.00 60.75 86 GLN A C 1
ATOM 664 O O . GLN A 1 86 ? 26.095 -30.639 11.399 1.00 60.75 86 GLN A O 1
ATOM 669 N N . PRO A 1 87 ? 27.856 -29.281 11.790 1.00 58.03 87 PRO A N 1
ATOM 670 C CA . PRO A 1 87 ? 28.023 -28.942 10.385 1.00 58.03 87 PRO A CA 1
ATOM 671 C C . PRO A 1 87 ? 28.437 -30.196 9.606 1.00 58.03 87 PRO A C 1
ATOM 673 O O . PRO A 1 87 ? 29.056 -31.107 10.160 1.00 58.03 87 PRO A O 1
ATOM 676 N N . VAL A 1 88 ? 28.076 -30.246 8.321 1.00 52.53 88 VAL A N 1
ATOM 677 C CA . VAL A 1 88 ? 28.488 -31.324 7.414 1.00 52.53 88 VAL A CA 1
ATOM 678 C C . VAL A 1 88 ? 30.013 -31.408 7.462 1.00 52.53 88 VAL A C 1
ATOM 680 O O . VAL A 1 88 ? 30.690 -30.460 7.064 1.00 52.53 88 VAL A O 1
ATOM 683 N N . ARG A 1 89 ? 30.548 -32.513 7.999 1.00 50.44 89 ARG A N 1
ATOM 684 C CA . ARG A 1 89 ? 31.982 -32.807 7.924 1.00 50.44 89 ARG A CA 1
ATOM 685 C C . ARG A 1 89 ? 32.367 -32.799 6.449 1.00 50.44 89 ARG A C 1
ATOM 687 O O . ARG A 1 89 ? 31.656 -33.401 5.646 1.00 50.44 89 ARG A O 1
ATOM 694 N N . SER A 1 90 ? 33.451 -32.112 6.093 1.00 49.47 90 SER A N 1
ATOM 695 C CA . SER A 1 90 ? 33.997 -32.243 4.744 1.00 49.47 90 SER A CA 1
ATOM 696 C C . SER A 1 90 ? 34.246 -33.735 4.484 1.00 49.47 90 SER A C 1
ATOM 698 O O . SER A 1 90 ? 34.735 -34.448 5.364 1.00 49.47 90 SER A O 1
ATOM 700 N N . GLU A 1 91 ? 33.874 -34.231 3.302 1.00 49.59 91 GLU A N 1
ATOM 701 C CA . GLU A 1 91 ? 34.034 -35.652 2.939 1.00 49.59 91 GLU A CA 1
ATOM 702 C C . GLU A 1 91 ? 35.497 -36.124 3.027 1.00 49.59 91 GLU A C 1
ATOM 704 O O . GLU A 1 91 ? 35.761 -37.322 3.080 1.00 49.59 91 GLU A O 1
ATOM 709 N N . ASN A 1 92 ? 36.442 -35.186 3.124 1.00 49.75 92 ASN A N 1
ATOM 710 C CA . ASN A 1 92 ? 37.871 -35.456 3.153 1.00 49.75 92 ASN A CA 1
ATOM 711 C C . ASN A 1 92 ? 38.470 -35.585 4.560 1.00 49.75 92 ASN A C 1
ATOM 713 O O . ASN A 1 92 ? 39.658 -35.858 4.653 1.00 49.75 92 ASN A O 1
ATOM 717 N N . GLY A 1 93 ? 37.711 -35.404 5.649 1.00 49.41 93 GLY A N 1
ATOM 718 C CA . GLY A 1 93 ? 38.201 -35.650 7.019 1.00 49.41 93 GLY A CA 1
ATOM 719 C C . GLY A 1 93 ? 39.376 -34.775 7.489 1.00 49.41 93 GLY A C 1
ATOM 720 O O . GLY A 1 93 ? 39.786 -34.889 8.642 1.00 49.41 93 GLY A O 1
ATOM 721 N N . ASP A 1 94 ? 39.887 -33.893 6.634 1.00 49.91 94 ASP A N 1
ATOM 722 C CA . ASP A 1 94 ? 40.971 -32.978 6.943 1.00 49.91 94 ASP A CA 1
ATOM 723 C C . ASP A 1 94 ? 40.415 -31.753 7.678 1.00 49.91 94 ASP A C 1
ATOM 725 O O . ASP A 1 94 ? 39.739 -30.893 7.106 1.00 49.91 94 ASP A O 1
ATOM 729 N N . GLU A 1 95 ? 40.722 -31.680 8.973 1.00 48.31 95 GLU A N 1
ATOM 730 C CA . GLU A 1 95 ? 40.582 -30.497 9.824 1.00 48.31 95 GLU A CA 1
ATOM 731 C C . GLU A 1 95 ? 41.584 -29.411 9.379 1.00 48.31 95 GLU A C 1
ATOM 733 O O . GLU A 1 95 ? 42.534 -29.068 10.082 1.00 48.31 95 GLU A O 1
ATOM 738 N N . THR A 1 96 ? 41.438 -28.875 8.166 1.00 42.91 96 THR A N 1
ATOM 739 C CA . THR A 1 96 ? 42.311 -27.799 7.683 1.00 42.91 96 THR A CA 1
ATOM 740 C C . THR A 1 96 ? 41.954 -26.465 8.336 1.00 42.91 96 THR A C 1
ATOM 742 O O . THR A 1 96 ? 40.970 -25.833 7.974 1.00 42.91 96 THR A O 1
ATOM 745 N N . ASN A 1 97 ? 42.828 -26.008 9.238 1.00 45.16 97 ASN A N 1
ATOM 746 C CA . ASN A 1 97 ? 43.078 -24.609 9.614 1.00 45.16 97 ASN A CA 1
ATOM 747 C C . ASN A 1 97 ? 41.845 -23.750 9.977 1.00 45.16 97 ASN A C 1
ATOM 749 O O . ASN A 1 97 ? 41.460 -22.826 9.256 1.00 45.16 97 ASN A O 1
ATOM 753 N N . ALA A 1 98 ? 41.334 -23.970 11.192 1.00 47.41 98 ALA A N 1
ATOM 754 C CA . ALA A 1 98 ? 40.242 -23.231 11.838 1.00 47.41 98 ALA A CA 1
ATOM 755 C C . ALA A 1 98 ? 40.413 -21.691 11.925 1.00 47.41 98 ALA A C 1
ATOM 757 O O . ALA A 1 98 ? 39.448 -20.977 12.202 1.00 47.41 98 ALA A O 1
ATOM 758 N N . ASP A 1 99 ? 41.606 -21.139 11.679 1.00 46.38 99 ASP A N 1
ATOM 759 C CA . ASP A 1 99 ? 41.836 -19.691 11.773 1.00 46.38 99 ASP A CA 1
ATOM 760 C C . ASP A 1 99 ? 41.366 -18.895 10.540 1.00 46.38 99 ASP A C 1
ATOM 762 O O . ASP A 1 99 ? 41.037 -17.712 10.679 1.00 46.38 99 ASP A O 1
ATOM 766 N N . ASN A 1 100 ? 41.222 -19.533 9.369 1.00 45.69 100 ASN A N 1
ATOM 767 C CA . ASN A 1 100 ? 40.674 -18.891 8.161 1.00 45.69 100 ASN A CA 1
ATOM 768 C C . ASN A 1 100 ? 39.159 -19.131 7.964 1.00 45.69 100 ASN A C 1
ATOM 770 O O . ASN A 1 100 ? 38.524 -18.424 7.182 1.00 45.69 100 ASN A O 1
ATOM 774 N N . GLU A 1 101 ? 38.539 -20.036 8.731 1.00 47.12 101 GLU A N 1
ATOM 775 C CA . GLU A 1 101 ? 37.095 -20.344 8.664 1.00 47.12 101 GLU A CA 1
ATOM 776 C C . GLU A 1 101 ? 36.178 -19.294 9.321 1.00 47.12 101 GLU A C 1
ATOM 778 O O . GLU A 1 101 ? 34.952 -19.375 9.214 1.00 47.12 101 GLU A O 1
ATOM 783 N N . LYS A 1 102 ? 36.725 -18.231 9.932 1.00 50.91 102 LYS A N 1
ATOM 784 C CA . LYS A 1 102 ? 35.913 -17.118 10.473 1.00 50.91 102 LYS A CA 1
ATOM 785 C C . LYS A 1 102 ? 35.018 -16.442 9.418 1.00 50.91 102 LYS A C 1
ATOM 787 O O . LYS A 1 102 ? 34.074 -15.748 9.794 1.00 50.91 102 LYS A O 1
ATOM 792 N N . GLN A 1 103 ? 35.288 -16.622 8.121 1.00 49.66 103 GLN A N 1
ATOM 793 C CA . GLN A 1 103 ? 34.506 -16.027 7.029 1.00 49.66 103 GLN A CA 1
ATOM 794 C C . GLN A 1 103 ? 33.251 -16.818 6.613 1.00 49.66 103 GLN A C 1
ATOM 796 O O . GLN A 1 103 ? 32.391 -16.236 5.946 1.00 49.66 103 GLN A O 1
ATOM 801 N N . ASP A 1 104 ? 33.079 -18.062 7.073 1.00 56.66 104 ASP A N 1
ATOM 802 C CA . ASP A 1 104 ? 31.959 -18.940 6.689 1.00 56.66 104 ASP A CA 1
ATOM 803 C C . ASP A 1 104 ? 31.039 -19.304 7.870 1.00 56.66 104 ASP A C 1
ATOM 805 O O . ASP A 1 104 ? 30.376 -20.341 7.895 1.00 56.66 104 ASP A O 1
ATOM 809 N N . ALA A 1 105 ? 30.921 -18.407 8.853 1.00 68.56 105 ALA A N 1
ATOM 810 C CA . ALA A 1 105 ? 29.967 -18.580 9.943 1.00 68.56 105 ALA A CA 1
ATOM 811 C C . ALA A 1 105 ? 28.519 -18.599 9.412 1.00 68.56 105 ALA A C 1
ATOM 813 O O . ALA A 1 105 ? 28.037 -17.631 8.809 1.00 68.56 105 ALA A O 1
ATOM 814 N N . TYR A 1 106 ? 27.804 -19.700 9.650 1.00 71.50 106 TYR A N 1
ATOM 815 C CA . TYR A 1 106 ? 26.364 -19.780 9.420 1.00 71.50 106 TYR A CA 1
ATOM 816 C C . TYR A 1 106 ? 25.625 -18.864 10.399 1.00 71.50 106 TYR A C 1
ATOM 818 O O . TYR A 1 106 ? 25.963 -18.765 11.580 1.00 71.50 106 TYR A O 1
ATOM 826 N N . GLY A 1 107 ? 24.596 -18.191 9.900 1.00 73.50 107 GLY A N 1
ATOM 827 C CA . GLY A 1 107 ? 23.766 -17.290 10.686 1.00 73.50 107 GLY A CA 1
ATOM 828 C C . GLY A 1 107 ? 22.328 -17.300 10.194 1.00 73.50 107 GLY A C 1
ATOM 829 O O . GLY A 1 107 ? 22.032 -17.793 9.106 1.00 73.50 107 GLY A O 1
ATOM 830 N N . ARG A 1 108 ? 21.427 -16.723 10.985 1.00 71.38 108 ARG A N 1
ATOM 831 C CA . ARG A 1 108 ? 20.044 -16.503 10.558 1.00 71.38 108 ARG A CA 1
ATOM 832 C C . ARG A 1 108 ? 19.984 -15.415 9.481 1.00 71.38 108 ARG A C 1
ATOM 834 O O . ARG A 1 108 ? 20.721 -14.427 9.547 1.00 71.38 108 ARG A O 1
ATOM 841 N N . ILE A 1 109 ? 19.100 -15.590 8.506 1.00 75.69 109 ILE A N 1
ATOM 842 C CA . ILE A 1 109 ? 18.805 -14.582 7.484 1.00 75.69 109 ILE A CA 1
ATOM 843 C C . ILE A 1 109 ? 17.711 -13.662 8.047 1.00 75.69 109 ILE A C 1
ATOM 845 O O . ILE A 1 109 ? 16.553 -14.056 8.127 1.00 75.69 109 ILE A O 1
ATOM 849 N N . GLY A 1 110 ? 18.071 -12.464 8.520 1.00 74.50 110 GLY A N 1
ATOM 850 C CA . GLY A 1 110 ? 17.110 -11.525 9.129 1.00 74.50 110 GLY A CA 1
ATOM 851 C C . GLY A 1 110 ? 16.480 -12.062 10.424 1.00 74.50 110 GLY A C 1
ATOM 852 O O . GLY A 1 110 ? 17.187 -12.589 11.294 1.00 74.50 110 GLY A O 1
ATOM 853 N N . LYS A 1 111 ? 15.155 -11.933 10.569 1.00 72.25 111 LYS A N 1
ATOM 854 C CA . LYS A 1 111 ? 14.360 -12.612 11.610 1.00 72.25 111 LYS A CA 1
ATOM 855 C C . LYS A 1 111 ? 13.674 -13.894 11.094 1.00 72.25 111 LYS A C 1
ATOM 857 O O . LYS A 1 111 ? 13.018 -14.581 11.879 1.00 72.25 111 LYS A O 1
ATOM 862 N N . THR A 1 112 ? 13.901 -14.284 9.837 1.00 70.44 112 THR A N 1
ATOM 863 C CA . THR A 1 112 ? 13.323 -15.493 9.218 1.00 70.44 112 THR A CA 1
ATOM 864 C C . THR A 1 112 ? 13.802 -16.792 9.890 1.00 70.44 112 THR A C 1
ATOM 866 O O . THR A 1 112 ? 14.825 -16.793 10.583 1.00 70.44 112 THR A O 1
ATOM 869 N N . PRO A 1 113 ? 13.116 -17.937 9.704 1.00 67.75 113 PRO A N 1
ATOM 870 C CA . PRO A 1 113 ? 13.604 -19.243 10.159 1.00 67.75 113 PRO A CA 1
ATOM 871 C C . PRO A 1 113 ? 14.826 -19.769 9.388 1.00 67.75 113 PRO A C 1
ATOM 873 O O . PRO A 1 113 ? 15.445 -20.726 9.849 1.00 67.75 113 PRO A O 1
ATOM 876 N N . ALA A 1 114 ? 15.186 -19.170 8.249 1.00 73.31 114 ALA A N 1
ATOM 877 C CA . ALA A 1 114 ? 16.247 -19.669 7.384 1.00 73.31 114 ALA A CA 1
ATOM 878 C C . ALA A 1 114 ? 17.652 -19.358 7.929 1.00 73.31 114 ALA A C 1
ATOM 880 O O . ALA A 1 114 ? 17.909 -18.298 8.510 1.00 73.31 114 ALA A O 1
ATOM 881 N N . ILE A 1 115 ? 18.577 -20.294 7.709 1.00 73.25 115 ILE A N 1
ATOM 882 C CA . ILE A 1 115 ? 19.978 -20.205 8.126 1.00 73.25 115 ILE A CA 1
ATOM 883 C C . ILE A 1 115 ? 20.844 -20.395 6.887 1.00 73.25 115 ILE A C 1
ATOM 885 O O . ILE A 1 115 ? 20.670 -21.359 6.148 1.00 73.25 115 ILE A O 1
ATOM 889 N N . GLY A 1 116 ? 21.776 -19.473 6.667 1.00 75.00 116 GLY A N 1
ATOM 890 C CA . GLY A 1 116 ? 22.666 -19.487 5.512 1.00 75.00 116 GLY A CA 1
ATOM 891 C C . GLY A 1 116 ? 24.097 -19.149 5.902 1.00 75.00 116 GLY A C 1
ATOM 892 O O . GLY A 1 116 ? 24.345 -18.534 6.947 1.00 75.00 116 GLY A O 1
ATOM 893 N N . ARG A 1 117 ? 25.058 -19.525 5.051 1.00 74.44 117 ARG A N 1
ATOM 894 C CA . ARG A 1 117 ? 26.446 -19.058 5.182 1.00 74.44 117 ARG A CA 1
ATOM 895 C C . ARG A 1 117 ? 26.454 -17.532 5.181 1.00 74.44 117 ARG A C 1
ATOM 897 O O . ARG A 1 117 ? 25.814 -16.925 4.324 1.00 74.44 117 ARG A O 1
ATOM 904 N N . ARG A 1 118 ? 27.153 -16.923 6.145 1.00 74.12 118 ARG A N 1
ATOM 905 C CA . ARG A 1 118 ? 27.210 -15.466 6.381 1.00 74.12 118 ARG A CA 1
ATOM 906 C C . ARG A 1 118 ? 25.886 -14.836 6.861 1.00 74.12 118 ARG A C 1
ATOM 908 O O . ARG A 1 118 ? 25.773 -13.609 6.932 1.00 74.12 118 ARG A O 1
ATOM 915 N N . GLY A 1 119 ? 24.888 -15.645 7.229 1.00 77.56 119 GLY A N 1
ATOM 916 C CA . GLY A 1 119 ? 23.617 -15.214 7.821 1.00 77.56 119 GLY A CA 1
ATOM 917 C C . GLY A 1 119 ? 22.857 -14.186 6.993 1.00 77.56 119 GLY A C 1
ATOM 918 O O . GLY A 1 119 ? 22.524 -14.445 5.843 1.00 77.56 119 GLY A O 1
ATOM 919 N N . ARG A 1 120 ? 22.617 -12.988 7.547 1.00 75.94 120 ARG A N 1
ATOM 920 C CA . ARG A 1 120 ? 21.980 -11.850 6.847 1.00 75.94 120 ARG A CA 1
ATOM 921 C C . ARG A 1 120 ? 22.593 -11.556 5.471 1.00 75.94 120 ARG A C 1
ATOM 923 O O . ARG A 1 120 ? 21.931 -10.962 4.632 1.00 75.94 120 ARG A O 1
ATOM 930 N N . LYS A 1 121 ? 23.853 -11.941 5.254 1.00 77.19 121 LYS A N 1
ATOM 931 C CA . LYS A 1 121 ? 24.592 -11.713 4.012 1.00 77.19 121 LYS A CA 1
ATOM 932 C C . LYS A 1 121 ? 24.556 -12.878 3.015 1.00 77.19 121 LYS A C 1
ATOM 934 O O . LYS A 1 121 ? 25.357 -12.891 2.087 1.00 77.19 121 LYS A O 1
ATOM 939 N N . HIS A 1 122 ? 23.690 -13.863 3.237 1.00 79.00 122 HIS A N 1
ATOM 940 C CA . HIS A 1 122 ? 23.656 -15.084 2.439 1.00 79.00 122 HIS A CA 1
ATOM 941 C C . HIS A 1 122 ? 23.204 -14.843 0.994 1.00 79.00 122 HIS A C 1
ATOM 943 O O . HIS A 1 122 ? 23.898 -15.237 0.061 1.00 79.00 122 HIS A O 1
ATOM 949 N N . PHE A 1 123 ? 22.058 -14.181 0.810 1.00 76.38 123 PHE A N 1
ATOM 950 C CA . PHE A 1 123 ? 21.526 -13.885 -0.516 1.00 76.38 123 PHE A CA 1
ATOM 951 C C . PHE A 1 123 ? 22.193 -12.643 -1.100 1.00 76.38 123 PHE A C 1
ATOM 953 O O . PHE A 1 123 ? 22.247 -11.583 -0.470 1.00 76.38 123 PHE A O 1
ATOM 960 N N . LEU A 1 124 ? 22.700 -12.782 -2.321 1.00 74.69 124 LEU A N 1
ATOM 961 C CA . LEU A 1 124 ? 23.238 -11.669 -3.090 1.00 74.69 124 LEU A CA 1
ATOM 962 C C . LEU A 1 124 ? 22.079 -10.937 -3.771 1.00 74.69 124 LEU A C 1
ATOM 964 O O . LEU A 1 124 ? 21.149 -11.574 -4.254 1.00 74.69 124 LEU A O 1
ATOM 968 N N . VAL A 1 125 ? 22.159 -9.608 -3.859 1.00 81.25 125 VAL A N 1
ATOM 969 C CA . VAL A 1 125 ? 21.294 -8.837 -4.763 1.00 81.25 125 VAL A CA 1
ATOM 970 C C . VAL A 1 125 ? 22.030 -8.753 -6.100 1.00 81.25 125 VAL A C 1
ATOM 972 O O . VAL A 1 125 ? 23.029 -8.032 -6.191 1.00 81.25 125 VAL A O 1
ATOM 975 N N . PRO A 1 126 ? 21.610 -9.505 -7.125 1.00 78.81 126 PRO A N 1
ATOM 976 C CA . PRO A 1 126 ? 22.336 -9.595 -8.375 1.00 78.81 126 PRO A CA 1
ATOM 977 C C . PRO A 1 126 ? 22.144 -8.304 -9.175 1.00 78.81 126 PRO A C 1
ATOM 979 O O . PRO A 1 126 ? 21.101 -8.070 -9.783 1.00 78.81 126 PRO A O 1
ATOM 982 N N . ARG A 1 127 ? 23.160 -7.439 -9.148 1.00 85.75 127 ARG A N 1
ATOM 983 C CA . ARG A 1 127 ? 23.223 -6.192 -9.934 1.00 85.75 127 ARG A CA 1
ATOM 984 C C . ARG A 1 127 ? 24.333 -6.200 -10.973 1.00 85.75 127 ARG A C 1
ATOM 986 O O . ARG A 1 127 ? 24.266 -5.444 -11.938 1.00 85.75 127 ARG A O 1
ATOM 993 N N . PHE A 1 128 ? 25.300 -7.084 -10.778 1.00 84.88 128 PHE A N 1
ATOM 994 C CA . PHE A 1 128 ? 26.449 -7.272 -11.638 1.00 84.88 128 PHE A CA 1
ATOM 995 C C . PHE A 1 128 ? 26.575 -8.751 -11.997 1.00 84.88 128 PHE A C 1
ATOM 997 O O . PHE A 1 128 ? 26.043 -9.618 -11.296 1.00 84.88 128 PHE A O 1
ATOM 1004 N N . ASP A 1 129 ? 27.230 -9.021 -13.116 1.00 81.75 129 ASP A N 1
ATOM 1005 C CA . ASP A 1 129 ? 27.584 -10.365 -13.534 1.00 81.75 129 ASP A CA 1
ATOM 1006 C C . ASP A 1 129 ? 28.832 -10.908 -12.820 1.00 81.75 129 ASP A C 1
ATOM 1008 O O . ASP A 1 129 ? 29.362 -10.313 -11.884 1.00 81.75 129 ASP A O 1
ATOM 1012 N N . GLU A 1 130 ? 29.294 -12.082 -13.251 1.00 79.00 130 GLU A N 1
ATOM 1013 C CA . GLU A 1 130 ? 30.494 -12.737 -12.727 1.00 79.00 130 GLU A CA 1
ATOM 1014 C C . GLU A 1 130 ? 31.789 -11.970 -13.033 1.00 79.00 130 GLU A C 1
ATOM 1016 O O . GLU A 1 130 ? 32.813 -12.245 -12.415 1.00 79.00 130 GLU A O 1
ATOM 1021 N N . HIS A 1 131 ? 31.739 -11.002 -13.951 1.00 80.00 131 HIS A N 1
ATOM 1022 C CA . HIS A 1 131 ? 32.848 -10.139 -14.348 1.00 80.00 131 HIS A CA 1
ATOM 1023 C C . HIS A 1 131 ? 32.694 -8.709 -13.802 1.00 80.00 131 HIS A C 1
ATOM 1025 O O . HIS A 1 131 ? 33.335 -7.788 -14.311 1.00 80.00 131 HIS A O 1
ATOM 1031 N N . ASP A 1 132 ? 31.836 -8.504 -12.794 1.00 79.12 132 ASP A N 1
ATOM 1032 C CA . ASP A 1 132 ? 31.531 -7.197 -12.202 1.00 79.12 132 ASP A CA 1
ATOM 1033 C C . ASP A 1 132 ? 30.997 -6.151 -13.208 1.00 79.12 132 ASP A C 1
ATOM 1035 O O . ASP A 1 132 ? 31.099 -4.936 -12.976 1.00 79.12 132 ASP A O 1
ATOM 1039 N N . LYS A 1 133 ? 30.395 -6.587 -14.322 1.00 82.44 133 LYS A N 1
ATOM 1040 C CA . LYS A 1 133 ? 29.686 -5.707 -15.261 1.00 82.44 133 LYS A CA 1
ATOM 1041 C C . LYS A 1 133 ? 28.217 -5.575 -14.856 1.00 82.44 133 LYS A C 1
ATOM 1043 O O . LYS A 1 133 ? 27.605 -6.571 -14.469 1.00 82.44 133 LYS A O 1
ATOM 1048 N N . PRO A 1 134 ? 27.623 -4.372 -14.931 1.00 85.56 134 PRO A N 1
ATOM 1049 C CA . PRO A 1 134 ? 26.206 -4.177 -14.636 1.00 85.56 134 PRO A CA 1
ATOM 1050 C C . PRO A 1 134 ? 25.311 -5.079 -15.494 1.00 85.56 134 PRO A C 1
ATOM 1052 O O . PRO A 1 134 ? 25.533 -5.222 -16.693 1.00 85.56 134 PRO A O 1
ATOM 1055 N N . LEU A 1 135 ? 24.270 -5.658 -14.892 1.00 85.12 135 LEU A N 1
ATOM 1056 C CA . LEU A 1 135 ? 23.295 -6.492 -15.615 1.00 85.12 135 LEU A CA 1
ATOM 1057 C C . LEU A 1 135 ? 22.357 -5.689 -16.522 1.00 85.12 135 LEU A C 1
ATOM 1059 O O . LEU A 1 135 ? 21.716 -6.250 -17.408 1.00 85.12 135 LEU A O 1
ATOM 1063 N N . VAL A 1 136 ? 22.239 -4.393 -16.254 1.00 90.56 136 VAL A N 1
ATOM 1064 C CA . VAL A 1 136 ? 21.425 -3.424 -16.993 1.00 90.56 136 VAL A CA 1
ATOM 1065 C C . VAL A 1 136 ? 22.287 -2.198 -17.291 1.00 90.56 136 VAL A C 1
ATOM 1067 O O . VAL A 1 136 ? 23.357 -2.046 -16.704 1.00 90.56 136 VAL A O 1
ATOM 1070 N N . ALA A 1 137 ? 21.847 -1.315 -18.186 1.00 91.38 137 ALA A N 1
ATOM 1071 C CA . ALA A 1 137 ? 22.668 -0.197 -18.660 1.00 91.38 137 ALA A CA 1
ATOM 1072 C C . ALA A 1 137 ? 23.110 0.775 -17.548 1.00 91.38 137 ALA A C 1
ATOM 1074 O O . ALA A 1 137 ? 24.142 1.435 -17.680 1.00 91.38 137 ALA A O 1
ATOM 1075 N N . ARG A 1 138 ? 22.339 0.884 -16.458 1.00 91.44 138 ARG A N 1
ATOM 1076 C CA . ARG A 1 138 ? 22.639 1.750 -15.310 1.00 91.44 138 ARG A CA 1
ATOM 1077 C C . ARG A 1 138 ? 23.087 0.934 -14.100 1.00 91.44 138 ARG A C 1
ATOM 1079 O O . ARG A 1 138 ? 22.465 -0.058 -13.725 1.00 91.44 138 ARG A O 1
ATOM 1086 N N . THR A 1 139 ? 24.138 1.391 -13.424 1.00 90.69 139 THR A N 1
ATOM 1087 C CA . THR A 1 139 ? 24.523 0.841 -12.113 1.00 90.69 139 THR A CA 1
ATOM 1088 C C . THR A 1 139 ? 23.441 1.123 -11.056 1.00 90.69 139 THR A C 1
ATOM 1090 O O . THR A 1 139 ? 22.599 2.005 -11.252 1.00 90.69 139 THR A O 1
ATOM 1093 N N . PRO A 1 140 ? 23.444 0.432 -9.898 1.00 91.12 140 PRO A N 1
ATOM 1094 C CA . PRO A 1 140 ? 22.529 0.742 -8.797 1.00 91.12 140 PRO A CA 1
ATOM 1095 C C . PRO A 1 140 ? 22.568 2.208 -8.352 1.00 91.12 140 PRO A C 1
ATOM 1097 O O . PRO A 1 140 ? 21.520 2.818 -8.150 1.00 91.12 140 PRO A O 1
ATOM 1100 N N . ALA A 1 141 ? 23.771 2.774 -8.217 1.00 92.38 141 ALA A N 1
ATOM 1101 C CA . ALA A 1 141 ? 23.963 4.163 -7.810 1.00 92.38 141 ALA A CA 1
ATOM 1102 C C . ALA A 1 141 ? 23.325 5.130 -8.817 1.00 92.38 141 ALA A C 1
ATOM 1104 O O . ALA A 1 141 ? 22.519 5.976 -8.440 1.00 92.38 141 ALA A O 1
ATOM 1105 N N . GLU A 1 142 ? 23.630 4.933 -10.100 1.00 93.69 142 GLU A N 1
ATOM 1106 C CA . GLU A 1 142 ? 23.080 5.718 -11.203 1.00 93.69 142 GLU A CA 1
ATOM 1107 C C . GLU A 1 142 ? 21.560 5.600 -11.307 1.00 93.69 142 GLU A C 1
ATOM 1109 O O . GLU A 1 142 ? 20.880 6.605 -11.461 1.00 93.69 142 GLU A O 1
ATOM 1114 N N . THR A 1 143 ? 21.021 4.389 -11.164 1.00 94.44 143 THR A N 1
ATOM 1115 C CA . THR A 1 143 ? 19.576 4.128 -11.204 1.00 94.44 143 THR A CA 1
ATOM 1116 C C . THR A 1 143 ? 18.841 4.946 -10.140 1.00 94.44 143 THR A C 1
ATOM 1118 O O . THR A 1 143 ? 17.887 5.661 -10.438 1.00 94.44 143 THR A O 1
ATOM 1121 N N . TYR A 1 144 ? 19.319 4.899 -8.894 1.00 94.88 144 TYR A N 1
ATOM 1122 C CA . TYR A 1 144 ? 18.732 5.675 -7.804 1.00 94.88 144 TYR A CA 1
ATOM 1123 C C . TYR A 1 144 ? 18.941 7.181 -7.985 1.00 94.88 144 TYR A C 1
ATOM 1125 O O . TYR A 1 144 ? 18.071 7.963 -7.600 1.00 94.88 144 TYR A O 1
ATOM 1133 N N . ASP A 1 145 ? 20.070 7.615 -8.544 1.00 94.00 145 ASP A N 1
ATOM 1134 C CA . ASP A 1 145 ? 20.291 9.027 -8.852 1.00 94.00 145 ASP A CA 1
ATOM 1135 C C . ASP A 1 145 ? 19.313 9.536 -9.918 1.00 94.00 145 ASP A C 1
ATOM 1137 O O . ASP A 1 145 ? 18.746 10.614 -9.723 1.00 94.00 145 ASP A O 1
ATOM 1141 N N . ASP A 1 146 ? 19.059 8.750 -10.970 1.00 95.06 146 ASP A N 1
ATOM 1142 C CA . ASP A 1 146 ? 18.083 9.055 -12.021 1.00 95.06 146 ASP A CA 1
ATOM 1143 C C . ASP A 1 146 ? 16.664 9.176 -11.428 1.00 95.06 146 ASP A C 1
ATOM 1145 O O . ASP A 1 146 ? 15.954 10.152 -11.673 1.00 95.06 146 ASP A O 1
ATOM 1149 N N . TRP A 1 147 ? 16.254 8.219 -10.588 1.00 95.38 147 TRP A N 1
ATOM 1150 C CA . TRP A 1 147 ? 14.909 8.175 -9.998 1.00 95.38 147 TRP A CA 1
ATOM 1151 C C . TRP A 1 147 ? 14.619 9.310 -9.018 1.00 95.38 147 TRP A C 1
ATOM 1153 O O . TRP A 1 147 ? 13.473 9.752 -8.890 1.00 95.38 147 TRP A O 1
ATOM 1163 N N . GLN A 1 148 ? 15.652 9.777 -8.316 1.00 94.44 148 GLN A N 1
ATOM 1164 C CA . GLN A 1 148 ? 15.505 10.711 -7.206 1.00 94.44 148 GLN A CA 1
ATOM 1165 C C . GLN A 1 148 ? 15.716 12.180 -7.581 1.00 94.44 148 GLN A C 1
ATOM 1167 O O . GLN A 1 148 ? 15.672 13.037 -6.693 1.00 94.44 148 GLN A O 1
ATOM 1172 N N . GLN A 1 149 ? 15.942 12.503 -8.854 1.00 90.81 149 GLN A N 1
ATOM 1173 C CA . GLN A 1 149 ? 16.160 13.882 -9.286 1.00 90.81 149 GLN A CA 1
ATOM 1174 C C . GLN A 1 149 ? 15.006 14.818 -8.840 1.00 90.81 149 GLN A C 1
ATOM 1176 O O . GLN A 1 149 ? 13.835 14.471 -9.013 1.00 90.81 149 GLN A O 1
ATOM 1181 N N . PRO A 1 150 ? 15.294 16.003 -8.258 1.00 81.31 150 PRO A N 1
ATOM 1182 C CA . PRO A 1 150 ? 14.254 16.876 -7.697 1.00 81.31 150 PRO A CA 1
ATOM 1183 C C . PRO A 1 150 ? 13.253 17.413 -8.727 1.00 81.31 150 PRO A C 1
ATOM 1185 O O . PRO A 1 150 ? 12.072 17.538 -8.427 1.00 81.31 150 PRO A O 1
ATOM 1188 N N . VAL A 1 151 ? 13.724 17.729 -9.938 1.00 77.00 151 VAL A N 1
ATOM 1189 C CA . VAL A 1 151 ? 12.915 18.374 -10.992 1.00 77.00 151 VAL A CA 1
ATOM 1190 C C . VAL A 1 151 ? 12.063 17.359 -11.762 1.00 77.00 151 VAL A C 1
ATOM 1192 O O . VAL A 1 151 ? 11.004 17.699 -12.281 1.00 77.00 151 VAL A O 1
ATOM 1195 N N . SER A 1 152 ? 12.514 16.108 -11.824 1.00 77.50 152 SER A N 1
ATOM 1196 C CA . SER A 1 152 ? 11.961 15.067 -12.691 1.00 77.50 152 SER A CA 1
ATOM 1197 C C . SER A 1 152 ? 11.407 13.863 -11.941 1.00 77.50 152 SER A C 1
ATOM 1199 O O . SER A 1 152 ? 10.961 12.945 -12.608 1.00 77.50 152 SER A O 1
ATOM 1201 N N . SER A 1 153 ? 11.423 13.873 -10.599 1.00 83.69 153 SER A N 1
ATOM 1202 C CA . SER A 1 153 ? 10.942 12.826 -9.682 1.00 83.69 153 SER A CA 1
ATOM 1203 C C . SER A 1 153 ? 10.190 11.680 -10.358 1.00 83.69 153 SER A C 1
ATOM 1205 O O . SER A 1 153 ? 8.960 11.704 -10.464 1.00 83.69 153 SER A O 1
ATOM 1207 N N . LEU A 1 154 ? 10.944 10.671 -10.789 1.00 94.50 154 LEU A N 1
ATOM 1208 C CA . LEU A 1 154 ? 10.394 9.571 -11.572 1.00 94.50 154 LEU A CA 1
ATOM 1209 C C . LEU A 1 154 ? 9.778 8.497 -10.684 1.00 94.50 154 LEU A C 1
ATOM 1211 O O . LEU A 1 154 ? 8.926 7.762 -11.158 1.00 94.50 154 LEU A O 1
ATOM 1215 N N . LEU A 1 155 ? 10.185 8.414 -9.418 1.00 96.12 155 LEU A N 1
ATOM 1216 C CA . LEU A 1 155 ? 9.721 7.424 -8.449 1.00 96.12 155 LEU A CA 1
ATOM 1217 C C . LEU A 1 155 ? 8.704 8.047 -7.487 1.00 96.12 155 LEU A C 1
ATOM 1219 O O . LEU A 1 155 ? 8.969 9.111 -6.929 1.00 96.12 155 LEU A O 1
ATOM 1223 N N . ALA A 1 156 ? 7.566 7.386 -7.272 1.00 96.19 156 ALA A N 1
ATOM 1224 C CA . ALA A 1 156 ? 6.567 7.821 -6.293 1.00 96.19 156 ALA A CA 1
ATOM 1225 C C . ALA A 1 156 ? 5.802 6.644 -5.676 1.00 96.19 156 ALA A C 1
ATOM 1227 O O . ALA A 1 156 ? 5.475 5.667 -6.359 1.00 96.19 156 ALA A O 1
ATOM 1228 N N . SER A 1 157 ? 5.449 6.789 -4.399 1.00 97.75 157 SER A N 1
ATOM 1229 C CA . SER A 1 157 ? 4.479 5.928 -3.714 1.00 97.75 157 SER A CA 1
ATOM 1230 C C . SER A 1 157 ? 3.051 6.420 -3.971 1.00 97.75 157 SER A C 1
ATOM 1232 O O . SER A 1 157 ? 2.794 7.620 -3.954 1.00 97.75 157 SER A O 1
ATOM 1234 N N . GLY A 1 158 ? 2.100 5.523 -4.205 1.00 97.62 158 GLY A N 1
ATOM 1235 C CA . GLY A 1 158 ? 0.710 5.843 -4.532 1.00 97.62 158 GLY A CA 1
ATOM 1236 C C . GLY A 1 158 ? -0.127 4.583 -4.752 1.00 97.62 158 GLY A C 1
ATOM 1237 O O . GLY A 1 158 ? 0.319 3.482 -4.463 1.00 97.62 158 GLY A O 1
ATOM 1238 N N . HIS A 1 159 ? -1.357 4.726 -5.243 1.00 98.06 159 HIS A N 1
ATOM 1239 C CA . HIS A 1 159 ? -2.158 3.589 -5.710 1.00 98.06 159 HIS A CA 1
ATOM 1240 C C . HIS A 1 159 ? -2.246 3.649 -7.230 1.00 98.06 159 HIS A C 1
ATOM 1242 O O . HIS A 1 159 ? -3.192 4.192 -7.801 1.00 98.06 159 HIS A O 1
ATOM 1248 N N . TRP A 1 160 ? -1.210 3.154 -7.892 1.00 97.12 160 TRP A N 1
ATOM 1249 C CA . TRP A 1 160 ? -1.053 3.322 -9.327 1.00 97.12 160 TRP A CA 1
ATOM 1250 C C . TRP A 1 160 ? -1.690 2.160 -10.060 1.00 97.12 160 TRP A C 1
ATOM 1252 O O . TRP A 1 160 ? -1.321 1.022 -9.821 1.00 97.12 160 TRP A O 1
ATOM 1262 N N . GLN A 1 161 ? -2.619 2.430 -10.966 1.00 94.69 161 GLN A N 1
ATOM 1263 C CA . GLN A 1 161 ? -3.161 1.425 -11.866 1.00 94.69 161 GLN A CA 1
ATOM 1264 C C . GLN A 1 161 ? -2.439 1.501 -13.209 1.00 94.69 161 GLN A C 1
ATOM 1266 O O . GLN A 1 161 ? -2.575 2.481 -13.951 1.00 94.69 161 GLN A O 1
ATOM 1271 N N . TYR A 1 162 ? -1.715 0.436 -13.529 1.00 86.88 162 TYR A N 1
ATOM 1272 C CA . TYR A 1 162 ? -1.099 0.218 -14.826 1.00 86.88 162 TYR A CA 1
ATOM 1273 C C . TYR A 1 162 ? -1.775 -0.996 -15.473 1.00 86.88 162 TYR A C 1
ATOM 1275 O O . TYR A 1 162 ? -1.698 -2.123 -14.991 1.00 86.88 162 TYR A O 1
ATOM 1283 N N . GLU A 1 163 ? -2.506 -0.757 -16.560 1.00 83.94 163 GLU A N 1
ATOM 1284 C CA . GLU A 1 163 ? -3.360 -1.762 -17.202 1.00 83.94 163 GLU A CA 1
ATOM 1285 C C . GLU A 1 163 ? -4.280 -2.507 -16.206 1.00 83.94 163 GLU A C 1
ATOM 1287 O O . GLU A 1 163 ? -5.238 -1.932 -15.676 1.00 83.94 163 GLU A O 1
ATOM 1292 N N . SER A 1 164 ? -4.024 -3.801 -15.989 1.00 82.00 164 SER A N 1
ATOM 1293 C CA . SER A 1 164 ? -4.778 -4.664 -15.083 1.00 82.00 164 SER A CA 1
ATOM 1294 C C . SER A 1 164 ? -4.138 -4.842 -13.713 1.00 82.00 164 SER A C 1
ATOM 1296 O O . SER A 1 164 ? -4.767 -5.494 -12.890 1.00 82.00 164 SER A O 1
ATOM 1298 N N . HIS A 1 165 ? -2.930 -4.333 -13.465 1.00 87.88 165 HIS A N 1
ATOM 1299 C CA . HIS A 1 165 ? -2.223 -4.486 -12.193 1.00 87.88 165 HIS A CA 1
ATOM 1300 C C . HIS A 1 165 ? -2.061 -3.143 -11.486 1.00 87.88 165 HIS A C 1
ATOM 1302 O O . HIS A 1 165 ? -2.120 -2.073 -12.099 1.00 87.88 165 HIS A O 1
ATOM 1308 N N . HIS A 1 166 ? -1.922 -3.200 -10.167 1.00 95.25 166 HIS A N 1
ATOM 1309 C CA . HIS A 1 166 ? -1.720 -2.036 -9.329 1.00 95.25 166 HIS A CA 1
ATOM 1310 C C . HIS A 1 166 ? -0.319 -2.072 -8.718 1.00 95.25 166 HIS A C 1
ATOM 1312 O O . HIS A 1 166 ? 0.128 -3.114 -8.249 1.00 95.25 166 HIS A O 1
ATOM 1318 N N . ASP A 1 167 ? 0.344 -0.923 -8.665 1.00 96.38 167 ASP A N 1
ATOM 1319 C CA . ASP A 1 167 ? 1.629 -0.731 -8.001 1.00 96.38 167 ASP A CA 1
ATOM 1320 C C . ASP A 1 167 ? 1.470 0.224 -6.817 1.00 96.38 167 ASP A C 1
ATOM 1322 O O . ASP A 1 167 ? 0.751 1.224 -6.905 1.00 96.38 167 ASP A O 1
ATOM 1326 N N . PHE A 1 168 ? 2.185 -0.058 -5.723 1.00 97.88 168 PHE A N 1
ATOM 1327 C CA . PHE A 1 168 ? 2.325 0.915 -4.640 1.00 97.88 168 PHE A CA 1
ATOM 1328 C C . PHE A 1 168 ? 3.458 1.901 -4.921 1.00 97.88 168 PHE A C 1
ATOM 1330 O O . PHE A 1 168 ? 3.261 3.108 -4.868 1.00 97.88 168 PHE A O 1
ATOM 1337 N N . ILE A 1 169 ? 4.641 1.399 -5.279 1.00 97.12 169 ILE A N 1
ATOM 1338 C CA . ILE A 1 169 ? 5.758 2.227 -5.740 1.00 97.12 169 ILE A CA 1
ATOM 1339 C C . ILE A 1 169 ? 5.902 2.004 -7.237 1.00 97.12 169 ILE A C 1
ATOM 1341 O O . ILE A 1 169 ? 6.059 0.867 -7.677 1.00 97.12 169 ILE A O 1
ATOM 1345 N N . THR A 1 170 ? 5.850 3.078 -8.019 1.00 95.44 170 THR A N 1
ATOM 1346 C CA . THR A 1 170 ? 5.965 2.991 -9.478 1.00 95.44 170 THR A CA 1
ATOM 1347 C C . THR A 1 170 ? 6.919 4.041 -10.040 1.00 95.44 170 THR A C 1
ATOM 1349 O O . THR A 1 170 ? 7.362 4.946 -9.326 1.00 95.44 170 THR A O 1
ATOM 1352 N N . LEU A 1 171 ? 7.217 3.906 -11.334 1.00 95.38 171 LEU A N 1
ATOM 1353 C CA . LEU A 1 171 ? 8.032 4.837 -12.103 1.00 95.38 171 LEU A CA 1
ATOM 1354 C C . LEU A 1 171 ? 7.197 5.538 -13.179 1.00 95.38 171 LEU A C 1
ATOM 1356 O O . LEU A 1 171 ? 6.504 4.887 -13.963 1.00 95.38 171 LEU A O 1
ATOM 1360 N N . ASN A 1 172 ? 7.326 6.859 -13.296 1.00 95.50 172 ASN A N 1
ATOM 1361 C CA . ASN A 1 172 ? 6.760 7.611 -14.411 1.00 95.50 172 ASN A CA 1
ATOM 1362 C C . ASN A 1 172 ? 7.644 7.474 -15.661 1.00 95.50 172 ASN A C 1
ATOM 1364 O O . ASN A 1 172 ? 8.372 8.390 -16.046 1.00 95.50 172 ASN A O 1
ATOM 1368 N N . ILE A 1 173 ? 7.589 6.301 -16.299 1.00 95.69 173 ILE A N 1
ATOM 1369 C CA . ILE A 1 173 ? 8.404 5.979 -17.482 1.00 95.69 173 ILE A CA 1
ATOM 1370 C C . ILE A 1 173 ? 8.136 6.965 -18.627 1.00 95.69 173 ILE A C 1
ATOM 1372 O O . ILE A 1 173 ? 9.066 7.354 -19.329 1.00 95.69 173 ILE A O 1
ATOM 1376 N N . ARG A 1 174 ? 6.891 7.425 -18.801 1.00 95.25 174 ARG A N 1
ATOM 1377 C CA . ARG A 1 174 ? 6.567 8.428 -19.822 1.00 95.25 174 ARG A CA 1
ATOM 1378 C C . ARG A 1 174 ? 7.336 9.727 -19.604 1.00 95.25 174 ARG A C 1
ATOM 1380 O O . ARG A 1 174 ? 7.989 10.201 -20.528 1.00 95.25 174 ARG A O 1
ATOM 1387 N N . GLN A 1 175 ? 7.276 10.274 -18.391 1.00 95.06 175 GLN A N 1
ATOM 1388 C CA . GLN A 1 175 ? 8.017 11.484 -18.047 1.00 95.06 175 GLN A CA 1
ATOM 1389 C C . GLN A 1 175 ? 9.528 11.260 -18.183 1.00 95.06 175 GLN A C 1
ATOM 1391 O O . GLN A 1 175 ? 10.226 12.142 -18.678 1.00 95.06 175 GLN A O 1
ATOM 1396 N N . ALA A 1 176 ? 10.029 10.074 -17.815 1.00 96.06 176 ALA A N 1
ATOM 1397 C CA . ALA A 1 176 ? 11.431 9.714 -18.013 1.00 96.06 176 ALA A CA 1
ATOM 1398 C C . ALA A 1 176 ? 11.845 9.805 -19.487 1.00 96.06 176 ALA A C 1
ATOM 1400 O O . ALA A 1 176 ? 12.872 10.402 -19.791 1.00 96.06 176 ALA A O 1
ATOM 1401 N N . ILE A 1 177 ? 11.040 9.247 -20.397 1.00 96.62 177 ILE A N 1
ATOM 1402 C CA . ILE A 1 177 ? 11.283 9.302 -21.843 1.00 96.62 177 ILE A CA 1
ATOM 1403 C C . ILE A 1 177 ? 11.277 10.756 -22.325 1.00 96.62 177 ILE A C 1
ATOM 1405 O O . ILE A 1 177 ? 12.244 11.197 -22.937 1.00 96.62 177 ILE A O 1
ATOM 1409 N N . GLU A 1 178 ? 10.213 11.508 -22.038 1.00 94.88 178 GLU A N 1
ATOM 1410 C CA . GLU A 1 178 ? 10.042 12.883 -22.531 1.00 94.88 178 GLU A CA 1
ATOM 1411 C C . GLU A 1 178 ? 11.198 13.792 -22.081 1.00 94.88 178 GLU A C 1
ATOM 1413 O O . GLU A 1 178 ? 11.794 14.502 -22.892 1.00 94.88 178 GLU A O 1
ATOM 1418 N N . LEU A 1 179 ? 11.578 13.715 -20.802 1.00 94.88 179 LEU A N 1
ATOM 1419 C CA . LEU A 1 179 ? 12.705 14.477 -20.269 1.00 94.88 179 LEU A CA 1
ATOM 1420 C C . LEU A 1 179 ? 14.044 13.997 -20.827 1.00 94.88 179 LEU A C 1
ATOM 1422 O O . LEU A 1 179 ? 14.922 14.820 -21.092 1.00 94.88 179 LEU A O 1
ATOM 1426 N N . ALA A 1 180 ? 14.202 12.689 -21.039 1.00 95.62 180 ALA A N 1
ATOM 1427 C CA . ALA A 1 180 ? 15.444 12.158 -21.565 1.00 95.62 180 ALA A CA 1
ATOM 1428 C C . ALA A 1 180 ? 15.709 12.614 -22.999 1.00 95.62 180 ALA A C 1
ATOM 1430 O O . ALA A 1 180 ? 16.840 12.976 -23.308 1.00 95.62 180 ALA A O 1
ATOM 1431 N N . PHE A 1 181 ? 14.695 12.642 -23.866 1.00 95.88 181 PHE A N 1
ATOM 1432 C CA . PHE A 1 181 ? 14.859 13.146 -25.232 1.00 95.88 181 PHE A CA 1
ATOM 1433 C C . PHE A 1 181 ? 15.047 14.664 -25.271 1.00 95.88 181 PHE A C 1
ATOM 1435 O O . PHE A 1 181 ? 15.849 15.146 -26.066 1.00 95.88 181 PHE A O 1
ATOM 1442 N N . LEU A 1 182 ? 14.392 15.411 -24.375 1.00 94.38 182 LEU A N 1
ATOM 1443 C CA . LEU A 1 182 ? 14.579 16.860 -24.264 1.00 94.38 182 LEU A CA 1
ATOM 1444 C C . LEU A 1 182 ? 16.007 17.235 -23.826 1.00 94.38 182 LEU A C 1
ATOM 1446 O O . LEU A 1 182 ? 16.595 18.172 -24.363 1.00 94.38 182 LEU A O 1
ATOM 1450 N N . GLY A 1 183 ? 16.562 16.510 -22.850 1.00 92.25 183 GLY A N 1
ATOM 1451 C CA . GLY A 1 183 ? 17.909 16.737 -22.309 1.00 92.25 183 GLY A CA 1
ATOM 1452 C C . GLY A 1 183 ? 19.023 15.944 -22.999 1.00 92.25 183 GLY A C 1
ATOM 1453 O O . GLY A 1 183 ? 20.193 16.100 -22.653 1.00 92.25 183 GLY A O 1
ATOM 1454 N N . HIS A 1 184 ? 18.682 15.089 -23.968 1.00 93.19 184 HIS A N 1
ATOM 1455 C CA . HIS A 1 184 ? 19.579 14.093 -24.563 1.00 93.19 184 HIS A CA 1
ATOM 1456 C C . HIS A 1 184 ? 20.229 13.157 -23.524 1.00 93.19 184 HIS A C 1
ATOM 1458 O O . HIS A 1 184 ? 21.375 12.749 -23.697 1.00 93.19 184 HIS A O 1
ATOM 1464 N N . GLU A 1 185 ? 19.536 12.859 -22.423 1.00 93.12 185 GLU A N 1
ATOM 1465 C CA . GLU A 1 185 ? 20.027 12.108 -21.257 1.00 93.12 185 GLU A CA 1
ATOM 1466 C C . GLU A 1 185 ? 20.331 10.626 -21.573 1.00 93.12 185 GLU A C 1
ATOM 1468 O O . GLU A 1 185 ? 19.909 10.118 -22.616 1.00 93.12 185 GLU A O 1
ATOM 1473 N N . PRO A 1 186 ? 21.016 9.880 -20.675 1.00 94.62 186 PRO A N 1
ATOM 1474 C CA . PRO A 1 186 ? 21.426 8.496 -20.932 1.00 94.62 186 PRO A CA 1
ATOM 1475 C C . PRO A 1 186 ? 20.315 7.545 -21.403 1.00 94.62 186 PRO A C 1
ATOM 1477 O O . PRO A 1 186 ? 20.596 6.659 -22.205 1.00 94.62 186 PRO A O 1
ATOM 1480 N N . LEU A 1 187 ? 19.061 7.728 -20.965 1.00 96.25 187 LEU A N 1
ATOM 1481 C CA . LEU A 1 187 ? 17.933 6.910 -21.434 1.00 96.25 187 LEU A CA 1
ATOM 1482 C C . LEU A 1 187 ? 17.640 7.125 -22.928 1.00 96.25 187 LEU A C 1
ATOM 1484 O O . LEU A 1 187 ? 17.365 6.161 -23.638 1.00 96.25 187 LEU A O 1
ATOM 1488 N N . ALA A 1 188 ? 17.726 8.361 -23.425 1.00 96.88 188 ALA A N 1
ATOM 1489 C CA . ALA A 1 188 ? 17.521 8.647 -24.844 1.00 96.88 188 ALA A CA 1
ATOM 1490 C C . ALA A 1 188 ? 18.663 8.072 -25.688 1.00 96.88 188 ALA A C 1
ATOM 1492 O O . ALA A 1 188 ? 18.396 7.430 -26.702 1.00 96.88 188 ALA A O 1
ATOM 1493 N N . SER A 1 189 ? 19.916 8.214 -25.236 1.00 95.44 189 SER A N 1
ATOM 1494 C CA . SER A 1 189 ? 21.070 7.568 -25.878 1.00 95.44 189 SER A CA 1
ATOM 1495 C C . SER A 1 189 ? 20.929 6.047 -25.907 1.00 95.44 189 SER A C 1
ATOM 1497 O O . SER A 1 189 ? 21.184 5.434 -26.938 1.00 95.44 189 SER A O 1
ATOM 1499 N N . TYR A 1 190 ? 20.482 5.440 -24.805 1.00 95.31 190 TYR A N 1
ATOM 1500 C CA . TYR A 1 190 ? 20.236 4.003 -24.718 1.00 95.31 190 TYR A CA 1
ATOM 1501 C C . TYR A 1 190 ? 19.163 3.546 -25.711 1.00 95.31 190 TYR A C 1
ATOM 1503 O O . TYR A 1 190 ? 19.413 2.639 -26.498 1.00 95.31 190 TYR A O 1
ATOM 1511 N N . LEU A 1 191 ? 17.993 4.196 -25.727 1.00 96.56 191 LEU A N 1
ATOM 1512 C CA . LEU A 1 191 ? 16.908 3.848 -26.650 1.00 96.56 191 LEU A CA 1
ATOM 1513 C C . LEU A 1 191 ? 17.316 4.074 -28.110 1.00 96.56 191 LEU A C 1
ATOM 1515 O O . LEU A 1 191 ? 17.028 3.239 -28.963 1.00 96.56 191 LEU A O 1
ATOM 1519 N N . PHE A 1 192 ? 18.021 5.167 -28.405 1.00 95.81 192 PHE A N 1
ATOM 1520 C CA . PHE A 1 192 ? 18.567 5.422 -29.736 1.00 95.81 192 PHE A CA 1
ATOM 1521 C C . PHE A 1 192 ? 19.549 4.319 -30.143 1.00 95.81 192 PHE A C 1
ATOM 1523 O O . PHE A 1 192 ? 19.440 3.758 -31.235 1.00 95.81 192 PHE A O 1
ATOM 1530 N N . HIS A 1 193 ? 20.488 3.977 -29.260 1.00 92.56 193 HIS A N 1
ATOM 1531 C CA . HIS A 1 193 ? 21.495 2.963 -29.526 1.00 92.56 193 HIS A CA 1
ATOM 1532 C C . HIS A 1 193 ? 20.856 1.593 -29.753 1.00 92.56 193 HIS A C 1
ATOM 1534 O O . HIS A 1 193 ? 21.025 1.031 -30.829 1.00 92.56 193 HIS A O 1
ATOM 1540 N N . GLU A 1 194 ? 20.080 1.103 -28.789 1.00 92.75 194 GLU A N 1
ATOM 1541 C CA . GLU A 1 194 ? 19.548 -0.260 -28.786 1.00 92.75 194 GLU A CA 1
ATOM 1542 C C . GLU A 1 194 ? 18.413 -0.462 -29.795 1.00 92.75 194 GLU A C 1
ATOM 1544 O O . GLU A 1 194 ? 18.227 -1.581 -30.251 1.00 92.75 194 GLU A O 1
ATOM 1549 N N . ILE A 1 195 ? 17.660 0.580 -30.180 1.00 94.75 195 ILE A N 1
ATOM 1550 C CA . ILE A 1 195 ? 16.505 0.437 -31.088 1.00 94.75 195 ILE A CA 1
ATOM 1551 C C . ILE A 1 195 ? 16.812 0.940 -32.501 1.00 94.75 195 ILE A C 1
ATOM 1553 O O . ILE A 1 195 ? 16.487 0.254 -33.471 1.00 94.75 195 ILE A O 1
ATOM 1557 N N . LEU A 1 196 ? 17.425 2.120 -32.657 1.00 93.06 196 LEU A N 1
ATOM 1558 C CA . LEU A 1 196 ? 17.665 2.695 -33.988 1.00 93.06 196 LEU A CA 1
ATOM 1559 C C . LEU A 1 196 ? 18.960 2.196 -34.636 1.00 93.06 196 LEU A C 1
ATOM 1561 O O . LEU A 1 196 ? 18.974 2.017 -35.854 1.00 93.06 196 LEU A O 1
ATOM 1565 N N . SER A 1 197 ? 20.024 1.919 -33.872 1.00 88.31 197 SER A N 1
ATOM 1566 C CA . SER A 1 197 ? 21.279 1.421 -34.470 1.00 88.31 197 SER A CA 1
ATOM 1567 C C . SER A 1 197 ? 21.112 0.063 -35.165 1.00 88.31 197 SER A C 1
ATOM 1569 O O . SER A 1 197 ? 21.585 -0.049 -36.297 1.00 88.31 197 SER A O 1
ATOM 1571 N N . PRO A 1 198 ? 20.382 -0.928 -34.604 1.00 89.88 198 PRO A N 1
ATOM 1572 C CA . PRO A 1 198 ? 20.113 -2.189 -35.301 1.00 89.88 198 PRO A CA 1
ATOM 1573 C C . PRO A 1 198 ? 19.303 -2.038 -36.590 1.00 89.88 198 PRO A C 1
ATOM 1575 O O . PRO A 1 198 ? 19.339 -2.919 -37.446 1.00 89.88 198 PRO A O 1
ATOM 1578 N N . LEU A 1 199 ? 18.562 -0.938 -36.754 1.00 87.69 199 LEU A N 1
ATOM 1579 C CA . LEU A 1 199 ? 17.838 -0.649 -37.991 1.00 87.69 199 LEU A CA 1
ATOM 1580 C C . LEU A 1 199 ? 18.738 -0.029 -39.071 1.00 87.69 199 LEU A C 1
ATOM 1582 O O . LEU A 1 199 ? 18.351 -0.023 -40.237 1.00 87.69 199 LEU A O 1
ATOM 1586 N N . ARG A 1 200 ? 19.931 0.480 -38.730 1.00 84.00 200 ARG A N 1
ATOM 1587 C CA . ARG A 1 200 ? 20.801 1.247 -39.641 1.00 84.00 200 ARG A CA 1
ATOM 1588 C C . ARG A 1 200 ? 21.102 0.501 -40.937 1.00 84.00 200 ARG A C 1
ATOM 1590 O O . ARG A 1 200 ? 20.901 1.052 -42.018 1.00 84.00 200 ARG A O 1
ATOM 1597 N N . LEU A 1 201 ? 21.542 -0.756 -40.849 1.00 71.94 201 LEU A N 1
ATOM 1598 C CA . LEU A 1 201 ? 21.907 -1.527 -42.039 1.00 71.94 201 LEU A CA 1
ATOM 1599 C C . LEU A 1 201 ? 20.694 -1.896 -42.895 1.00 71.94 201 LEU A C 1
ATOM 1601 O O . LEU A 1 201 ? 20.865 -2.111 -44.089 1.00 71.94 201 LEU A O 1
ATOM 1605 N N . ALA A 1 202 ? 19.470 -1.877 -42.351 1.00 67.94 202 ALA A N 1
ATOM 1606 C CA . ALA A 1 202 ? 18.256 -2.036 -43.150 1.00 67.94 202 ALA A CA 1
ATOM 1607 C C . ALA A 1 202 ? 18.007 -0.857 -44.117 1.00 67.94 202 ALA A C 1
ATOM 1609 O O . ALA A 1 202 ? 17.210 -1.008 -45.042 1.00 67.94 202 ALA A O 1
ATOM 1610 N N . PHE A 1 203 ? 18.678 0.288 -43.927 1.00 70.44 203 PHE A N 1
ATOM 1611 C CA . PHE A 1 203 ? 18.407 1.542 -44.641 1.00 70.44 203 PHE A CA 1
ATOM 1612 C C . PHE A 1 203 ? 19.578 2.117 -45.462 1.00 70.44 203 PHE A C 1
ATOM 1614 O O . PHE A 1 203 ? 19.423 3.205 -46.012 1.00 70.44 203 PHE A O 1
ATOM 1621 N N . GLU A 1 204 ? 20.700 1.397 -45.594 1.00 65.12 204 GLU A N 1
ATOM 1622 C CA . GLU A 1 204 ? 21.881 1.809 -46.386 1.00 65.12 204 GLU A CA 1
ATOM 1623 C C . GLU A 1 204 ? 22.446 3.208 -46.012 1.00 65.12 204 GLU A C 1
ATOM 1625 O O . GLU A 1 204 ? 22.198 3.712 -44.916 1.00 65.12 204 GLU A O 1
ATOM 1630 N N . GLN A 1 205 ? 23.280 3.813 -46.877 1.00 65.88 205 GLN A N 1
ATOM 1631 C CA . GLN A 1 205 ? 24.106 5.016 -46.616 1.00 65.88 205 GLN A CA 1
ATOM 1632 C C . GLN A 1 205 ? 23.324 6.289 -46.215 1.00 65.88 205 GLN A C 1
ATOM 1634 O O . GLN A 1 205 ? 23.937 7.292 -45.845 1.00 65.88 205 GLN A O 1
ATOM 1639 N N . ASP A 1 206 ? 21.990 6.264 -46.266 1.00 79.44 206 ASP A N 1
ATOM 1640 C CA . ASP A 1 206 ? 21.134 7.423 -46.004 1.00 79.44 206 ASP A CA 1
ATOM 1641 C C . ASP A 1 206 ? 20.731 7.582 -44.531 1.00 79.44 206 ASP A C 1
ATOM 1643 O O . ASP A 1 206 ? 20.243 8.648 -44.164 1.00 79.44 206 ASP A O 1
ATOM 1647 N N . PHE A 1 207 ? 20.949 6.579 -43.667 1.00 88.00 207 PHE A N 1
ATOM 1648 C CA . PHE A 1 207 ? 20.495 6.639 -42.267 1.00 88.00 207 PHE A CA 1
ATOM 1649 C C . PHE A 1 207 ? 20.977 7.900 -41.539 1.00 88.00 207 PHE A C 1
ATOM 1651 O O . PHE A 1 207 ? 20.170 8.605 -40.944 1.00 88.00 207 PHE A O 1
ATOM 1658 N N . ASP A 1 208 ? 22.272 8.210 -41.634 1.00 89.38 208 ASP A N 1
ATOM 1659 C CA . ASP A 1 208 ? 22.866 9.363 -40.948 1.00 89.38 208 ASP A CA 1
ATOM 1660 C C . ASP A 1 208 ? 22.412 10.702 -41.567 1.00 89.38 208 ASP A C 1
ATOM 1662 O O . ASP A 1 208 ? 22.350 11.718 -40.877 1.00 89.38 208 ASP A O 1
ATOM 1666 N N . ARG A 1 209 ? 22.045 10.703 -42.859 1.00 91.75 209 ARG A N 1
ATOM 1667 C CA . ARG A 1 209 ? 21.523 11.880 -43.580 1.00 91.75 209 ARG A CA 1
ATOM 1668 C C . ARG A 1 209 ? 20.058 12.163 -43.256 1.00 91.75 209 ARG A C 1
ATOM 1670 O O . ARG A 1 209 ? 19.641 13.316 -43.301 1.00 91.75 209 ARG A O 1
ATOM 1677 N N . ASP A 1 210 ? 19.297 11.122 -42.933 1.00 94.81 210 ASP A N 1
ATOM 1678 C CA . ASP A 1 210 ? 17.875 11.208 -42.607 1.00 94.81 210 ASP A CA 1
ATOM 1679 C C . ASP A 1 210 ? 17.628 11.675 -41.150 1.00 94.81 210 ASP A C 1
ATOM 1681 O O . ASP A 1 210 ? 16.481 11.960 -40.784 1.00 94.81 210 ASP A O 1
ATOM 1685 N N . LEU A 1 211 ? 18.671 11.777 -40.310 1.00 95.62 211 LEU A N 1
ATOM 1686 C CA . LEU A 1 211 ? 18.569 12.222 -38.914 1.00 95.62 211 LEU A CA 1
ATOM 1687 C C . LEU A 1 211 ? 18.285 13.728 -38.794 1.00 95.62 211 LEU A C 1
ATOM 1689 O O . LEU A 1 211 ? 18.926 14.565 -39.433 1.00 95.62 211 LEU A O 1
ATOM 1693 N N . SER A 1 212 ? 17.371 14.078 -37.888 1.00 96.56 212 SER A N 1
ATOM 1694 C CA . SER A 1 212 ? 17.153 15.449 -37.420 1.00 96.56 212 SER A CA 1
ATOM 1695 C C . SER A 1 212 ? 18.327 15.937 -36.560 1.00 96.56 212 SER A C 1
ATOM 1697 O O . SER A 1 212 ? 19.214 15.163 -36.199 1.00 96.56 212 SER A O 1
ATOM 1699 N N . ILE A 1 213 ? 18.326 17.218 -36.173 1.00 96.19 213 ILE A N 1
ATOM 1700 C CA . ILE A 1 213 ? 19.357 17.786 -35.283 1.00 96.19 213 ILE A CA 1
ATOM 1701 C C . ILE A 1 213 ? 19.446 16.989 -33.970 1.00 96.19 213 ILE A C 1
ATOM 1703 O O . ILE A 1 213 ? 20.538 16.603 -33.558 1.00 96.19 213 ILE A O 1
ATOM 1707 N N . THR A 1 214 ? 18.302 16.677 -33.356 1.00 95.25 214 THR A N 1
ATOM 1708 C CA . THR A 1 214 ? 18.219 15.838 -32.150 1.00 95.25 214 THR A CA 1
ATOM 1709 C C . THR A 1 214 ? 18.793 14.443 -32.400 1.00 95.25 214 THR A C 1
ATOM 1711 O O . THR A 1 214 ? 19.574 13.940 -31.593 1.00 95.25 214 THR A O 1
ATOM 1714 N N . GLY A 1 215 ? 18.461 13.825 -33.540 1.00 95.94 215 GLY A N 1
ATOM 1715 C CA . GLY A 1 215 ? 18.999 12.517 -33.919 1.00 95.94 215 GLY A CA 1
ATOM 1716 C C . GLY A 1 215 ? 20.521 12.523 -34.078 1.00 95.94 215 GLY A C 1
ATOM 1717 O O . GLY A 1 215 ? 21.193 11.631 -33.567 1.00 95.94 215 GLY A O 1
ATOM 1718 N N . GLN A 1 216 ? 21.080 13.555 -34.716 1.00 95.44 216 GLN A N 1
ATOM 1719 C CA . GLN A 1 216 ? 22.528 13.723 -34.878 1.00 95.44 216 GLN A CA 1
ATOM 1720 C C . GLN A 1 216 ? 23.235 13.943 -33.533 1.00 95.44 216 GLN A C 1
ATOM 1722 O O . GLN A 1 216 ? 24.304 13.384 -33.295 1.00 95.44 216 GLN A O 1
ATOM 1727 N N . GLN A 1 217 ? 22.637 14.717 -32.624 1.00 95.44 217 GLN A N 1
ATOM 1728 C CA . GLN A 1 217 ? 23.183 14.938 -31.282 1.00 95.44 217 GLN A CA 1
ATOM 1729 C C . GLN A 1 217 ? 23.221 13.646 -30.457 1.00 95.44 217 GLN A C 1
ATOM 1731 O O . GLN A 1 217 ? 24.254 13.334 -29.861 1.00 95.44 217 GLN A O 1
ATOM 1736 N N . LEU A 1 218 ? 22.135 12.864 -30.466 1.00 94.75 218 LEU A N 1
ATOM 1737 C CA . LEU A 1 218 ? 22.100 11.551 -29.814 1.00 94.75 218 LEU A CA 1
ATOM 1738 C C . LEU A 1 218 ? 23.099 10.585 -30.446 1.00 94.75 218 LEU A C 1
ATOM 1740 O O . LEU A 1 218 ? 23.818 9.904 -29.719 1.00 94.75 218 LEU A O 1
ATOM 1744 N N . ARG A 1 219 ? 23.202 10.569 -31.781 1.00 93.19 219 ARG A N 1
ATOM 1745 C CA . ARG A 1 219 ? 24.181 9.750 -32.503 1.00 93.19 219 ARG A CA 1
ATOM 1746 C C . ARG A 1 219 ? 25.606 10.045 -32.043 1.00 93.19 219 ARG A C 1
ATOM 1748 O O . ARG A 1 219 ? 26.313 9.121 -31.656 1.00 93.19 219 ARG A O 1
ATOM 1755 N N . ASN A 1 220 ? 25.994 11.318 -32.024 1.00 92.75 220 ASN A N 1
ATOM 1756 C CA . ASN A 1 220 ? 27.327 11.734 -31.588 1.00 92.75 220 ASN A CA 1
ATOM 1757 C C . ASN A 1 220 ? 27.599 11.326 -30.135 1.00 92.75 220 ASN A C 1
ATOM 1759 O O . ASN A 1 220 ? 28.688 10.855 -29.821 1.00 92.75 220 ASN A O 1
ATOM 1763 N N . ARG A 1 221 ? 26.599 11.453 -29.252 1.00 91.06 221 ARG A N 1
ATOM 1764 C CA . ARG A 1 221 ? 26.715 11.037 -27.849 1.00 91.06 221 ARG A CA 1
ATOM 1765 C C . ARG A 1 221 ? 26.898 9.525 -27.711 1.00 91.06 221 ARG A C 1
ATOM 1767 O O . ARG A 1 221 ? 27.754 9.095 -26.947 1.00 91.06 221 ARG A O 1
ATOM 1774 N N . VAL A 1 222 ? 26.144 8.731 -28.471 1.00 90.06 222 VAL A N 1
ATOM 1775 C CA . VAL A 1 222 ? 26.300 7.269 -28.519 1.00 90.06 222 VAL A CA 1
ATOM 1776 C C . VAL A 1 222 ? 27.685 6.889 -29.047 1.00 90.06 222 VAL A C 1
ATOM 1778 O O . VAL A 1 222 ? 28.348 6.047 -28.451 1.00 90.06 222 VAL A O 1
ATOM 1781 N N . ASP A 1 223 ? 28.160 7.533 -30.115 1.00 87.88 223 ASP A N 1
ATOM 1782 C CA . ASP A 1 223 ? 29.495 7.279 -30.669 1.00 87.88 223 ASP A CA 1
ATOM 1783 C C . ASP A 1 223 ? 30.608 7.632 -29.662 1.00 87.88 223 ASP A C 1
ATOM 1785 O O . ASP A 1 223 ? 31.608 6.919 -29.560 1.00 87.88 223 ASP A O 1
ATOM 1789 N N . ASP A 1 224 ? 30.433 8.699 -28.881 1.00 87.81 224 ASP A N 1
ATOM 1790 C CA . ASP A 1 224 ? 31.340 9.062 -27.791 1.00 87.81 224 ASP A CA 1
ATOM 1791 C C . ASP A 1 224 ? 31.306 8.051 -26.637 1.00 87.81 224 ASP A C 1
ATOM 1793 O O . ASP A 1 224 ? 32.361 7.678 -26.119 1.00 87.81 224 ASP A O 1
ATOM 1797 N N . ASP A 1 225 ? 30.119 7.588 -26.241 1.00 84.38 225 ASP A N 1
ATOM 1798 C CA . ASP A 1 225 ? 29.952 6.586 -25.185 1.00 84.38 225 ASP A CA 1
ATOM 1799 C C . ASP A 1 225 ? 30.566 5.233 -25.594 1.00 84.38 225 ASP A C 1
ATOM 1801 O O . ASP A 1 225 ? 31.191 4.566 -24.763 1.00 84.38 225 ASP A O 1
ATOM 1805 N N . ILE A 1 226 ? 30.477 4.865 -26.881 1.00 82.19 226 ILE A N 1
ATOM 1806 C CA . ILE A 1 226 ? 31.134 3.677 -27.447 1.00 82.19 226 ILE A CA 1
ATOM 1807 C C . ILE A 1 226 ? 32.659 3.802 -27.377 1.00 82.19 226 ILE A C 1
ATOM 1809 O O . ILE A 1 226 ? 33.336 2.864 -26.949 1.00 82.19 226 ILE A O 1
ATOM 1813 N N . LYS A 1 227 ? 33.213 4.966 -27.745 1.00 81.81 227 LYS A N 1
ATOM 1814 C CA . LYS A 1 227 ? 34.666 5.214 -27.713 1.00 81.81 227 LYS A CA 1
ATOM 1815 C C . LYS A 1 227 ? 35.255 5.175 -26.298 1.00 81.81 227 LYS A C 1
ATOM 1817 O O . LYS A 1 227 ? 36.399 4.763 -26.143 1.00 81.81 227 LYS A O 1
ATOM 1822 N N . ARG A 1 228 ? 34.506 5.594 -25.269 1.00 74.81 228 ARG A N 1
ATOM 1823 C CA . ARG A 1 228 ? 34.977 5.726 -23.868 1.00 74.81 228 ARG A CA 1
ATOM 1824 C C . ARG A 1 228 ? 35.015 4.417 -23.062 1.00 74.81 228 ARG A C 1
ATOM 1826 O O . ARG A 1 228 ? 34.885 4.450 -21.846 1.00 74.81 228 ARG A O 1
ATOM 1833 N N . GLU A 1 229 ? 35.174 3.263 -23.696 1.00 56.91 229 GLU A N 1
ATOM 1834 C CA . GLU A 1 229 ? 35.280 1.950 -23.023 1.00 56.91 229 GLU A CA 1
ATOM 1835 C C . GLU A 1 229 ? 34.002 1.422 -22.330 1.00 56.91 229 GLU A C 1
ATOM 1837 O O . GLU A 1 229 ? 33.960 0.256 -21.943 1.00 56.91 229 GLU A O 1
ATOM 1842 N N . ARG A 1 230 ? 32.903 2.192 -22.239 1.00 55.50 230 ARG A N 1
ATOM 1843 C CA . ARG A 1 230 ? 31.640 1.724 -21.621 1.00 55.50 230 ARG A CA 1
ATOM 1844 C C . ARG A 1 230 ? 30.862 0.700 -22.462 1.00 55.50 230 ARG A C 1
ATOM 1846 O O . ARG A 1 230 ? 30.057 -0.033 -21.897 1.00 55.50 230 ARG A O 1
ATOM 1853 N N . LEU A 1 231 ? 31.115 0.608 -23.771 1.00 55.72 231 LEU A N 1
ATOM 1854 C CA . LEU A 1 231 ? 30.437 -0.331 -24.687 1.00 55.72 231 LEU A CA 1
ATOM 1855 C C . LEU A 1 231 ? 31.415 -1.217 -25.488 1.00 55.72 231 LEU A C 1
ATOM 1857 O O . LEU A 1 231 ? 31.018 -1.846 -26.459 1.00 55.72 231 LEU A O 1
ATOM 1861 N N . GLN A 1 232 ? 32.686 -1.322 -25.083 1.00 43.81 232 GLN A N 1
ATOM 1862 C CA . GLN A 1 232 ? 33.744 -2.027 -25.837 1.00 43.81 232 GLN A CA 1
ATOM 1863 C C . GLN A 1 232 ? 33.538 -3.544 -26.041 1.00 43.81 232 GLN A C 1
ATOM 1865 O O . GLN A 1 232 ? 34.294 -4.151 -26.788 1.00 43.81 232 GLN A O 1
ATOM 1870 N N . ASN A 1 233 ? 32.530 -4.162 -25.412 1.00 49.84 233 ASN A N 1
ATOM 1871 C CA . ASN A 1 233 ? 32.171 -5.572 -25.644 1.00 49.84 233 ASN A CA 1
ATOM 1872 C C . ASN A 1 233 ? 30.932 -5.746 -26.538 1.00 49.84 233 ASN A C 1
ATOM 1874 O O . ASN A 1 233 ? 30.408 -6.851 -26.631 1.00 49.84 233 ASN A O 1
ATOM 1878 N N . TYR A 1 234 ? 30.429 -4.675 -27.152 1.00 55.97 234 TYR A N 1
ATOM 1879 C CA . TYR A 1 234 ? 29.390 -4.778 -28.171 1.00 55.97 234 TYR A CA 1
ATOM 1880 C C . TYR A 1 234 ? 30.047 -5.074 -29.524 1.00 55.97 234 TYR A C 1
ATOM 1882 O O . TYR A 1 234 ? 30.122 -4.218 -30.402 1.00 55.97 234 TYR A O 1
ATOM 1890 N N . GLU A 1 235 ? 30.539 -6.301 -29.694 1.00 54.41 235 GLU A N 1
ATOM 1891 C CA . GLU A 1 235 ? 30.442 -6.908 -31.018 1.00 54.41 235 GLU A CA 1
ATOM 1892 C C . GLU A 1 235 ? 28.959 -7.181 -31.227 1.00 54.41 235 GLU A C 1
ATOM 1894 O O . GLU A 1 235 ? 28.383 -7.945 -30.464 1.00 54.41 235 GLU A O 1
ATOM 1899 N N . ASP A 1 236 ? 28.320 -6.514 -32.182 1.00 58.62 236 ASP A N 1
ATOM 1900 C CA . ASP A 1 236 ? 27.212 -7.141 -32.889 1.00 58.62 236 ASP A CA 1
ATOM 1901 C C . ASP A 1 236 ? 26.821 -6.311 -34.109 1.00 58.62 236 ASP A C 1
ATOM 1903 O O . ASP A 1 236 ? 26.089 -5.323 -34.019 1.00 58.62 236 ASP A O 1
ATOM 1907 N N . ASP A 1 237 ? 27.207 -6.817 -35.278 1.00 67.25 237 ASP A N 1
ATOM 1908 C CA . ASP A 1 237 ? 26.573 -6.557 -36.577 1.00 67.25 237 ASP A CA 1
ATOM 1909 C C . ASP A 1 237 ? 25.106 -7.067 -36.612 1.00 67.25 237 ASP A C 1
ATOM 1911 O O . ASP A 1 237 ? 24.586 -7.497 -37.649 1.00 67.25 237 ASP A O 1
ATOM 1915 N N . TRP A 1 238 ? 24.411 -7.071 -35.468 1.00 84.56 238 TRP A N 1
ATOM 1916 C CA . TRP A 1 238 ? 23.058 -7.587 -35.337 1.00 84.56 238 TRP A CA 1
ATOM 1917 C C . TRP A 1 238 ? 22.064 -6.563 -35.880 1.00 84.56 238 TRP A C 1
ATOM 1919 O O . TRP A 1 238 ? 21.844 -5.494 -35.310 1.00 84.56 238 TRP A O 1
ATOM 1929 N N . ASN A 1 239 ? 21.444 -6.920 -37.002 1.00 88.12 239 ASN A N 1
ATOM 1930 C CA . ASN A 1 239 ? 20.558 -6.034 -37.746 1.00 88.12 239 ASN A CA 1
ATOM 1931 C C . ASN A 1 239 ? 19.111 -6.471 -37.635 1.00 88.12 239 ASN A C 1
ATOM 1933 O O . ASN A 1 239 ? 18.774 -7.581 -38.044 1.00 88.12 239 ASN A O 1
ATOM 1937 N N . ALA A 1 240 ? 18.251 -5.575 -37.166 1.00 92.06 240 ALA A N 1
ATOM 1938 C CA . ALA A 1 240 ? 16.813 -5.785 -37.143 1.00 92.06 240 ALA A CA 1
ATOM 1939 C C . ALA A 1 240 ? 16.171 -5.317 -38.454 1.00 92.06 240 ALA A C 1
ATOM 1941 O O . ALA A 1 240 ? 16.490 -4.256 -38.988 1.00 92.06 240 ALA A O 1
ATOM 1942 N N . GLN A 1 241 ? 15.200 -6.084 -38.948 1.00 92.81 241 GLN A N 1
ATOM 1943 C CA . GLN A 1 241 ? 14.348 -5.682 -40.072 1.00 92.81 241 GLN A CA 1
ATOM 1944 C C . GLN A 1 241 ? 13.074 -4.967 -39.616 1.00 92.81 241 GLN A C 1
ATOM 1946 O O . GLN A 1 241 ? 12.457 -4.249 -40.406 1.00 92.81 241 GLN A O 1
ATOM 1951 N N . ALA A 1 242 ? 12.659 -5.173 -38.368 1.00 94.62 242 ALA A N 1
ATOM 1952 C CA . ALA A 1 242 ? 11.473 -4.568 -37.781 1.00 94.62 242 ALA A CA 1
ATOM 1953 C C . ALA A 1 242 ? 11.633 -4.410 -36.264 1.00 94.62 242 ALA A C 1
ATOM 1955 O O . ALA A 1 242 ? 12.304 -5.219 -35.620 1.00 94.62 242 ALA A O 1
ATOM 1956 N N . VAL A 1 243 ? 10.961 -3.397 -35.714 1.00 96.75 243 VAL A N 1
ATOM 1957 C CA . VAL A 1 243 ? 10.771 -3.200 -34.275 1.00 96.75 243 VAL A CA 1
ATOM 1958 C C . VAL A 1 243 ? 9.315 -3.499 -33.954 1.00 96.75 243 VAL A C 1
ATOM 1960 O O . VAL A 1 243 ? 8.411 -2.806 -34.419 1.00 96.75 243 VAL A O 1
ATOM 1963 N N . VAL A 1 244 ? 9.077 -4.532 -33.162 1.00 96.69 244 VAL A N 1
ATOM 1964 C CA . VAL A 1 244 ? 7.755 -4.914 -32.668 1.00 96.69 244 VAL A CA 1
ATOM 1965 C C . VAL A 1 244 ? 7.631 -4.430 -31.232 1.00 96.69 244 VAL A C 1
ATOM 1967 O O . VAL A 1 244 ? 8.571 -4.584 -30.463 1.00 96.69 244 VAL A O 1
ATOM 1970 N N . TYR A 1 245 ? 6.501 -3.835 -30.857 1.00 95.31 245 TYR A N 1
ATOM 1971 C CA . TYR A 1 245 ? 6.304 -3.337 -29.492 1.00 95.31 245 TYR A CA 1
ATOM 1972 C C . TYR A 1 245 ? 4.836 -3.420 -29.065 1.00 95.31 245 TYR A C 1
ATOM 1974 O O . TYR A 1 245 ? 3.955 -3.219 -29.909 1.00 95.31 245 TYR A O 1
ATOM 1982 N N . PRO A 1 246 ? 4.528 -3.698 -27.785 1.00 91.38 246 PRO A N 1
ATOM 1983 C CA . PRO A 1 246 ? 3.160 -3.679 -27.307 1.00 91.38 246 PRO A CA 1
ATOM 1984 C C . PRO A 1 246 ? 2.621 -2.250 -27.356 1.00 91.38 246 PRO A C 1
ATOM 1986 O O . PRO A 1 246 ? 3.300 -1.302 -26.966 1.00 91.38 246 PRO A O 1
ATOM 1989 N N . PHE A 1 247 ? 1.402 -2.067 -27.862 1.00 90.56 247 PHE A N 1
ATOM 1990 C CA . PHE A 1 247 ? 0.792 -0.744 -27.961 1.00 90.56 247 PHE A CA 1
ATOM 1991 C C . PHE A 1 247 ? 0.327 -0.248 -26.583 1.00 90.56 247 PHE A C 1
ATOM 1993 O O . PHE A 1 247 ? -0.815 -0.476 -26.181 1.00 90.56 247 PHE A O 1
ATOM 2000 N N . HIS A 1 248 ? 1.224 0.452 -25.888 1.00 89.69 248 HIS A N 1
ATOM 2001 C CA . HIS A 1 248 ? 1.024 1.053 -24.572 1.00 89.69 248 HIS A CA 1
ATOM 2002 C C . HIS A 1 248 ? 1.403 2.553 -24.622 1.00 89.69 248 HIS A C 1
ATOM 2004 O O . HIS A 1 248 ? 2.269 2.930 -25.416 1.00 89.69 248 HIS A O 1
ATOM 2010 N N . PRO A 1 249 ? 0.790 3.456 -23.824 1.00 91.88 249 PRO A N 1
ATOM 2011 C CA . PRO A 1 249 ? 1.142 4.879 -23.825 1.00 91.88 249 PRO A CA 1
ATOM 2012 C C . PRO A 1 249 ? 2.640 5.180 -23.673 1.00 91.88 249 PRO A C 1
ATOM 2014 O O . PRO A 1 249 ? 3.139 6.091 -24.332 1.00 91.88 249 PRO A O 1
ATOM 2017 N N . ASN A 1 250 ? 3.367 4.409 -22.860 1.00 94.56 250 ASN A N 1
ATOM 2018 C CA . ASN A 1 250 ? 4.803 4.616 -22.643 1.00 94.56 250 ASN A CA 1
ATOM 2019 C C . ASN A 1 250 ? 5.640 4.178 -23.853 1.00 94.56 250 ASN A C 1
ATOM 2021 O O . ASN A 1 250 ? 6.475 4.944 -24.330 1.00 94.56 250 ASN A O 1
ATOM 2025 N N . THR A 1 251 ? 5.395 2.981 -24.396 1.00 95.12 251 THR A N 1
ATOM 2026 C CA . THR A 1 251 ? 6.105 2.496 -25.590 1.00 95.12 251 THR A CA 1
ATOM 2027 C C . THR A 1 251 ? 5.786 3.353 -26.812 1.00 95.12 251 THR A C 1
ATOM 2029 O O . THR A 1 251 ? 6.679 3.678 -27.589 1.00 95.12 251 THR A O 1
ATOM 2032 N N . ALA A 1 252 ? 4.537 3.806 -26.955 1.00 95.44 252 ALA A N 1
ATOM 2033 C CA . ALA A 1 252 ? 4.140 4.744 -27.998 1.00 95.44 252 ALA A CA 1
ATOM 2034 C C . ALA A 1 252 ? 4.862 6.095 -27.861 1.00 95.44 252 ALA A C 1
ATOM 2036 O O . ALA A 1 252 ? 5.298 6.650 -28.870 1.00 95.44 252 ALA A O 1
ATOM 2037 N N . ALA A 1 253 ? 5.023 6.612 -26.636 1.00 96.06 253 ALA A N 1
ATOM 2038 C CA . ALA A 1 253 ? 5.792 7.830 -26.386 1.00 96.06 253 ALA A CA 1
ATOM 2039 C C . ALA A 1 253 ? 7.271 7.650 -26.762 1.00 96.06 253 ALA A C 1
ATOM 2041 O O . ALA A 1 253 ? 7.812 8.492 -27.478 1.00 96.06 253 ALA A O 1
ATOM 2042 N N . ALA A 1 254 ? 7.905 6.541 -26.366 1.00 97.38 254 ALA A N 1
ATOM 2043 C CA . ALA A 1 254 ? 9.281 6.224 -26.759 1.00 97.38 254 ALA A CA 1
ATOM 2044 C C . ALA A 1 254 ? 9.437 6.127 -28.282 1.00 97.38 254 ALA A C 1
ATOM 2046 O O . ALA A 1 254 ? 10.310 6.776 -28.851 1.00 97.38 254 ALA A O 1
ATOM 2047 N N . VAL A 1 255 ? 8.557 5.384 -28.959 1.00 97.75 255 VAL A N 1
ATOM 2048 C CA . VAL A 1 255 ? 8.597 5.232 -30.422 1.00 97.75 255 VAL A CA 1
ATOM 2049 C C . VAL A 1 255 ? 8.398 6.569 -31.133 1.00 97.75 255 VAL A C 1
ATOM 2051 O O . VAL A 1 255 ? 9.105 6.848 -32.095 1.00 97.75 255 VAL A O 1
ATOM 2054 N N . ASN A 1 256 ? 7.479 7.423 -30.675 1.00 97.31 256 ASN A N 1
ATOM 2055 C CA . ASN A 1 256 ? 7.292 8.739 -31.288 1.00 97.31 256 ASN A CA 1
ATOM 2056 C C . ASN A 1 256 ? 8.530 9.634 -31.114 1.00 97.31 256 ASN A C 1
ATOM 2058 O O . ASN A 1 256 ? 8.973 10.209 -32.102 1.00 97.31 256 ASN A O 1
ATOM 2062 N N . ASN A 1 257 ? 9.139 9.667 -29.924 1.00 97.69 257 ASN A N 1
ATOM 2063 C CA . ASN A 1 257 ? 10.380 10.418 -29.697 1.00 97.69 257 ASN A CA 1
ATOM 2064 C C . ASN A 1 257 ? 11.545 9.891 -30.559 1.00 97.69 257 ASN A C 1
ATOM 2066 O O . ASN A 1 257 ? 12.303 10.676 -31.122 1.00 97.69 257 ASN A O 1
ATOM 2070 N N . LEU A 1 258 ? 11.654 8.569 -30.738 1.00 97.31 258 LEU A N 1
ATOM 2071 C CA . LEU A 1 258 ? 12.635 7.967 -31.651 1.00 97.31 258 LEU A CA 1
ATOM 2072 C C . LEU A 1 258 ? 12.365 8.329 -33.117 1.00 97.31 258 LEU A C 1
ATOM 2074 O O . LEU A 1 258 ? 13.299 8.548 -33.882 1.00 97.31 258 LEU A O 1
ATOM 2078 N N . LEU A 1 259 ? 11.098 8.410 -33.532 1.00 97.12 259 LEU A N 1
ATOM 2079 C CA . LEU A 1 259 ? 10.741 8.857 -34.880 1.00 97.12 259 LEU A CA 1
ATOM 2080 C C . LEU A 1 259 ? 11.023 10.353 -35.085 1.00 97.12 259 LEU A C 1
ATOM 2082 O O . LEU A 1 259 ? 11.356 10.754 -36.200 1.00 97.12 259 LEU A O 1
ATOM 2086 N N . ASP A 1 260 ? 10.948 11.168 -34.032 1.00 96.94 260 ASP A N 1
ATOM 2087 C CA . ASP A 1 260 ? 11.317 12.588 -34.066 1.00 96.94 260 ASP A CA 1
ATOM 2088 C C . ASP A 1 260 ? 12.836 12.811 -34.224 1.00 96.94 260 ASP A C 1
ATOM 2090 O O . ASP A 1 260 ? 13.271 13.892 -34.639 1.00 96.94 260 ASP A O 1
ATOM 2094 N N . CYS A 1 261 ? 13.655 11.771 -34.013 1.00 96.88 261 CYS A N 1
ATOM 2095 C CA . CYS A 1 261 ? 15.073 11.773 -34.380 1.00 96.88 261 CYS A CA 1
ATOM 2096 C C . CYS A 1 261 ? 15.316 11.796 -35.897 1.00 96.88 261 CYS A C 1
ATOM 2098 O O . CYS A 1 261 ? 16.465 11.947 -36.305 1.00 96.88 261 CYS A O 1
ATOM 2100 N N . PHE A 1 262 ? 14.278 11.675 -36.732 1.00 96.75 262 PHE A N 1
ATOM 2101 C CA . PHE A 1 262 ? 14.371 11.783 -38.189 1.00 96.75 262 PHE A CA 1
ATOM 2102 C C . PHE A 1 262 ? 13.717 13.064 -38.718 1.00 96.75 262 PHE A C 1
ATOM 2104 O O . PHE A 1 262 ? 12.770 13.604 -38.129 1.00 96.75 262 PHE A O 1
ATOM 2111 N N . LEU A 1 263 ? 14.206 13.528 -39.871 1.00 96.81 263 LEU A N 1
ATOM 2112 C CA . LEU A 1 263 ? 13.596 14.615 -40.639 1.00 96.81 263 LEU A CA 1
ATOM 2113 C C . LEU A 1 263 ? 12.127 14.295 -40.950 1.00 96.81 263 LEU A C 1
ATOM 2115 O O . LEU A 1 263 ? 11.792 13.153 -41.267 1.00 96.81 263 LEU A O 1
ATOM 2119 N N . GLU A 1 264 ? 11.249 15.298 -40.876 1.00 96.19 264 GLU A N 1
ATOM 2120 C CA . GLU A 1 264 ? 9.789 15.126 -40.968 1.00 96.19 264 GLU A CA 1
ATOM 2121 C C . GLU A 1 264 ? 9.352 14.346 -42.218 1.00 96.19 264 GLU A C 1
ATOM 2123 O O . GLU A 1 264 ? 8.609 13.367 -42.121 1.00 96.19 264 GLU A O 1
ATOM 2128 N N . GLU A 1 265 ? 9.912 14.700 -43.374 1.00 95.62 265 GLU A N 1
ATOM 2129 C CA . GLU A 1 265 ? 9.680 14.047 -44.668 1.00 95.62 265 GLU A CA 1
ATOM 2130 C C . GLU A 1 265 ? 10.129 12.574 -44.721 1.00 95.62 265 GLU A C 1
ATOM 2132 O O . GLU A 1 265 ? 9.643 11.803 -45.549 1.00 95.62 265 GLU A O 1
ATOM 2137 N N . LYS A 1 266 ? 11.036 12.157 -43.828 1.00 94.62 266 LYS A N 1
ATOM 2138 C CA . LYS A 1 266 ? 11.558 10.786 -43.743 1.00 94.62 266 LYS A CA 1
ATOM 2139 C C . LYS A 1 266 ? 10.839 9.943 -42.695 1.00 94.62 266 LYS A C 1
ATOM 2141 O O . LYS A 1 266 ? 10.934 8.719 -42.738 1.00 94.62 266 LYS A O 1
ATOM 2146 N N . ARG A 1 267 ? 10.069 10.536 -41.777 1.00 94.31 267 ARG A N 1
ATOM 2147 C CA . ARG A 1 267 ? 9.438 9.803 -40.657 1.00 94.31 267 ARG A CA 1
ATOM 2148 C C . ARG A 1 267 ? 8.557 8.640 -41.106 1.00 94.31 267 ARG A C 1
ATOM 2150 O O . ARG A 1 267 ? 8.530 7.606 -40.442 1.00 94.31 267 ARG A O 1
ATOM 2157 N N . SER A 1 268 ? 7.848 8.778 -42.227 1.00 92.75 268 SER A N 1
ATOM 2158 C CA . SER A 1 268 ? 6.975 7.728 -42.775 1.00 92.75 268 SER A CA 1
ATOM 2159 C C . SER A 1 268 ? 7.754 6.467 -43.182 1.00 92.75 268 SER A C 1
ATOM 2161 O O . SER A 1 268 ? 7.307 5.355 -42.892 1.00 92.75 268 SER A O 1
ATOM 2163 N N . LYS A 1 269 ? 8.951 6.635 -43.766 1.00 90.88 269 LYS A N 1
ATOM 2164 C CA . LYS A 1 269 ? 9.880 5.553 -44.137 1.00 90.88 269 LYS A CA 1
ATOM 2165 C C . LYS A 1 269 ? 10.242 4.703 -42.917 1.00 90.88 269 LYS A C 1
ATOM 2167 O O . LYS A 1 269 ? 10.123 3.480 -42.968 1.00 90.88 269 LYS A O 1
ATOM 2172 N N . TYR A 1 270 ? 10.614 5.343 -41.808 1.00 92.19 270 TYR A N 1
ATOM 2173 C CA . TYR A 1 270 ? 11.017 4.655 -40.577 1.00 92.19 270 TYR A CA 1
ATOM 2174 C C . TYR A 1 270 ? 9.829 4.096 -39.793 1.00 92.19 270 TYR A C 1
ATOM 2176 O O . TYR A 1 270 ? 9.879 2.955 -39.338 1.00 92.19 270 TYR A O 1
ATOM 2184 N N . ARG A 1 271 ? 8.717 4.840 -39.707 1.00 95.19 271 ARG A N 1
ATOM 2185 C CA . ARG A 1 271 ? 7.490 4.416 -39.010 1.00 95.19 271 ARG A CA 1
ATOM 2186 C C . ARG A 1 271 ? 6.969 3.068 -39.509 1.00 95.19 271 ARG A C 1
ATOM 2188 O O . ARG A 1 271 ? 6.452 2.294 -38.712 1.00 95.19 271 ARG A O 1
ATOM 2195 N N . ASN A 1 272 ? 7.142 2.749 -40.791 1.00 93.00 272 ASN A N 1
ATOM 2196 C CA . ASN A 1 272 ? 6.704 1.468 -41.349 1.00 93.00 272 ASN A CA 1
ATOM 2197 C C . ASN A 1 272 ? 7.424 0.247 -40.754 1.00 93.00 272 ASN A C 1
ATOM 2199 O O . ASN A 1 272 ? 6.848 -0.842 -40.784 1.00 93.00 272 ASN A O 1
ATOM 2203 N N . ARG A 1 273 ? 8.625 0.425 -40.181 1.00 94.00 273 ARG A N 1
ATOM 2204 C CA . ARG A 1 273 ? 9.378 -0.629 -39.479 1.00 94.00 273 ARG A CA 1
ATOM 2205 C C . ARG A 1 273 ? 8.982 -0.791 -38.011 1.00 94.00 273 ARG A C 1
ATOM 2207 O O . ARG A 1 273 ? 9.308 -1.819 -37.428 1.00 94.00 273 ARG A O 1
ATOM 2214 N N . PHE A 1 274 ? 8.278 0.181 -37.431 1.00 96.56 274 PHE A N 1
ATOM 2215 C CA . PHE A 1 274 ? 7.722 0.095 -36.082 1.00 96.56 274 PHE A CA 1
ATOM 2216 C C . PHE A 1 274 ? 6.311 -0.494 -36.151 1.00 96.56 274 PHE A C 1
ATOM 2218 O O . PHE A 1 274 ? 5.387 0.093 -36.724 1.00 96.56 274 PHE A O 1
ATOM 2225 N N . ILE A 1 275 ? 6.141 -1.680 -35.579 1.00 96.56 275 ILE A N 1
ATOM 2226 C CA . ILE A 1 275 ? 4.908 -2.457 -35.658 1.00 96.56 275 ILE A CA 1
ATOM 2227 C C . ILE A 1 275 ? 4.308 -2.555 -34.256 1.00 96.56 275 ILE A C 1
ATOM 2229 O O . ILE A 1 275 ? 4.764 -3.369 -33.448 1.00 96.56 275 ILE A O 1
ATOM 2233 N N . PRO A 1 276 ? 3.273 -1.751 -33.957 1.00 95.25 276 PRO A N 1
ATOM 2234 C CA . PRO A 1 276 ? 2.543 -1.907 -32.716 1.00 95.25 276 PRO A CA 1
ATOM 2235 C C . PRO A 1 276 ? 1.777 -3.229 -32.743 1.00 95.25 276 PRO A C 1
ATOM 2237 O O . PRO A 1 276 ? 1.014 -3.507 -33.673 1.00 95.25 276 PRO A O 1
ATOM 2240 N N . VAL A 1 277 ? 1.942 -4.025 -31.695 1.00 91.38 277 VAL A N 1
ATOM 2241 C CA . VAL A 1 277 ? 1.132 -5.211 -31.435 1.00 91.38 277 VAL A CA 1
ATOM 2242 C C . VAL A 1 277 ? 0.232 -4.934 -30.247 1.00 91.38 277 VAL A C 1
ATOM 2244 O O . VAL A 1 277 ? 0.665 -4.462 -29.206 1.00 91.38 277 VAL A O 1
ATOM 2247 N N . GLN A 1 278 ? -1.057 -5.210 -30.393 1.00 84.44 278 GLN A N 1
ATOM 2248 C CA . GLN A 1 278 ? -1.985 -5.144 -29.276 1.00 84.44 278 GLN A CA 1
ATOM 2249 C C . GLN A 1 278 ? -2.579 -6.536 -29.082 1.00 84.44 278 GLN A C 1
ATOM 2251 O O . GLN A 1 278 ? -3.134 -7.084 -30.043 1.00 84.44 278 GLN A O 1
ATOM 2256 N N . PRO A 1 279 ? -2.481 -7.125 -27.880 1.00 77.94 279 PRO A N 1
ATOM 2257 C CA . PRO A 1 279 ? -3.130 -8.394 -27.620 1.00 77.94 279 PRO A CA 1
ATOM 2258 C C . PRO A 1 279 ? -4.650 -8.221 -27.726 1.00 77.94 279 PRO A C 1
ATOM 2260 O O . PRO A 1 279 ? -5.237 -7.285 -27.174 1.00 77.94 279 PRO A O 1
ATOM 2263 N N . VAL A 1 280 ? -5.304 -9.135 -28.446 1.00 76.38 280 VAL A N 1
ATOM 2264 C CA . VAL A 1 280 ? -6.767 -9.156 -28.624 1.00 76.38 280 VAL A CA 1
ATOM 2265 C C . VAL A 1 280 ? -7.460 -9.409 -27.280 1.00 76.38 280 VAL A C 1
ATOM 2267 O O . VAL A 1 280 ? -8.544 -8.891 -27.018 1.00 76.38 280 VAL A O 1
ATOM 2270 N N . ARG A 1 281 ? -6.812 -10.173 -26.392 1.00 70.12 281 ARG A N 1
ATOM 2271 C CA . ARG A 1 281 ? -7.259 -10.414 -25.017 1.00 70.12 281 ARG A CA 1
ATOM 2272 C C . ARG A 1 281 ? -6.361 -9.658 -24.044 1.00 70.12 281 ARG A C 1
ATOM 2274 O O . ARG A 1 281 ? -5.215 -10.033 -23.851 1.00 70.12 281 ARG A O 1
ATOM 2281 N N . ARG A 1 282 ? -6.908 -8.621 -23.402 1.00 62.34 282 ARG A N 1
ATOM 2282 C CA . ARG A 1 282 ? -6.204 -7.846 -22.361 1.00 62.34 282 ARG A CA 1
ATOM 2283 C C . ARG A 1 282 ? -6.256 -8.487 -20.969 1.00 62.34 282 ARG A C 1
ATOM 2285 O O . ARG A 1 282 ? -5.447 -8.155 -20.119 1.00 62.34 282 ARG A O 1
ATOM 2292 N N . ARG A 1 283 ? -7.216 -9.385 -20.704 1.00 57.06 283 ARG A N 1
ATOM 2293 C CA . ARG A 1 283 ? -7.330 -10.065 -19.402 1.00 57.06 283 ARG A CA 1
ATOM 2294 C C . ARG A 1 283 ? -6.445 -11.307 -19.390 1.00 57.06 283 ARG A C 1
ATOM 2296 O O . ARG A 1 283 ? -6.826 -12.346 -19.928 1.00 57.06 283 ARG A O 1
ATOM 2303 N N . GLN A 1 284 ? -5.274 -11.151 -18.784 1.00 54.22 284 GLN A N 1
ATOM 2304 C CA . GLN A 1 284 ? -4.278 -12.191 -18.562 1.00 54.22 284 GLN A CA 1
ATOM 2305 C C . GLN A 1 284 ? -4.764 -13.163 -17.477 1.00 54.22 284 GLN A C 1
ATOM 2307 O O . GLN A 1 284 ? -4.570 -12.960 -16.284 1.00 54.22 284 GLN A O 1
ATOM 2312 N N . GLY A 1 285 ? -5.470 -14.210 -17.896 1.00 57.59 285 GLY A N 1
ATOM 2313 C CA . GLY A 1 285 ? -5.357 -15.503 -17.218 1.00 57.59 285 GLY A CA 1
ATOM 2314 C C . GLY A 1 285 ? -4.214 -16.309 -17.846 1.00 57.59 285 GLY A C 1
ATOM 2315 O O . GLY A 1 285 ? -3.470 -15.785 -18.668 1.00 57.59 285 GLY A O 1
ATOM 2316 N N . HIS A 1 286 ? -4.145 -17.611 -17.567 1.00 59.94 286 HIS A N 1
ATOM 2317 C CA . HIS A 1 286 ? -3.239 -18.580 -18.217 1.00 59.94 286 HIS A CA 1
ATOM 2318 C C . HIS A 1 286 ? -3.586 -18.865 -19.702 1.00 59.94 286 HIS A C 1
ATOM 2320 O O . HIS A 1 286 ? -3.410 -19.978 -20.190 1.00 59.94 286 HIS A O 1
ATOM 2326 N N . GLY A 1 287 ? -4.201 -17.911 -20.405 1.00 63.25 287 GLY A N 1
ATOM 2327 C CA . GLY A 1 287 ? -4.623 -18.074 -21.795 1.00 63.25 287 GLY A CA 1
ATOM 2328 C C . GLY A 1 287 ? -3.575 -17.540 -22.766 1.00 63.25 287 GLY A C 1
ATOM 2329 O O . GLY A 1 287 ? -2.960 -16.519 -22.483 1.00 63.25 287 GLY A O 1
ATOM 2330 N N . ALA A 1 288 ? -3.442 -18.188 -23.926 1.00 70.19 288 ALA A N 1
ATOM 2331 C CA . ALA A 1 288 ? -2.511 -17.778 -24.975 1.00 70.19 288 ALA A CA 1
ATOM 2332 C C . ALA A 1 288 ? -2.761 -16.336 -25.447 1.00 70.19 288 ALA A C 1
ATOM 2334 O O . ALA A 1 288 ? -3.916 -15.932 -25.664 1.00 70.19 288 ALA A O 1
ATOM 2335 N N . ILE A 1 289 ? -1.685 -15.582 -25.669 1.00 74.56 289 ILE A N 1
ATOM 2336 C CA . ILE A 1 289 ? -1.772 -14.245 -26.244 1.00 74.56 289 ILE A CA 1
ATOM 2337 C C . ILE A 1 289 ? -2.107 -14.348 -27.735 1.00 74.56 289 ILE A C 1
ATOM 2339 O O . ILE A 1 289 ? -1.429 -14.999 -28.528 1.00 74.56 289 ILE A O 1
ATOM 2343 N N . LEU A 1 290 ? -3.188 -13.674 -28.128 1.00 81.25 290 LEU A N 1
ATOM 2344 C CA . LEU A 1 290 ? -3.614 -13.567 -29.519 1.00 81.25 290 LEU A CA 1
ATOM 2345 C C . LEU A 1 290 ? -3.241 -12.189 -30.056 1.00 81.25 290 LEU A C 1
ATOM 2347 O O . LEU A 1 290 ? -3.673 -11.177 -29.502 1.00 81.25 290 LEU A O 1
ATOM 2351 N N . PHE A 1 291 ? -2.486 -12.155 -31.149 1.00 82.19 291 PHE A N 1
ATOM 2352 C CA . PHE A 1 291 ? -2.091 -10.921 -31.827 1.00 82.19 291 PHE A CA 1
ATOM 2353 C C . PHE A 1 291 ? -2.955 -10.656 -33.055 1.00 82.19 291 PHE A C 1
ATOM 2355 O O . PHE A 1 291 ? -3.532 -11.573 -33.639 1.00 82.19 291 PHE A O 1
ATOM 2362 N N . SER A 1 292 ? -3.022 -9.388 -33.463 1.00 87.50 292 SER A N 1
ATOM 2363 C CA . SER A 1 292 ? -3.679 -8.999 -34.711 1.00 87.50 292 SER A CA 1
ATOM 2364 C C . SER A 1 292 ? -2.990 -9.671 -35.910 1.00 87.50 292 SER A C 1
ATOM 2366 O O . SER A 1 292 ? -1.792 -9.436 -36.108 1.00 87.50 292 SER A O 1
ATOM 2368 N N . PRO A 1 293 ? -3.714 -10.441 -36.748 1.00 89.19 293 PRO A N 1
ATOM 2369 C CA . PRO A 1 293 ? -3.148 -11.042 -37.954 1.00 89.19 293 PRO A CA 1
ATOM 2370 C C . PRO A 1 293 ? -2.515 -10.009 -38.892 1.00 89.19 293 PRO A C 1
ATOM 2372 O O . PRO A 1 293 ? -1.462 -10.274 -39.455 1.00 89.19 293 PRO A O 1
ATOM 2375 N N . LEU A 1 294 ? -3.086 -8.801 -38.980 1.00 91.75 294 LEU A N 1
ATOM 2376 C CA . LEU A 1 294 ? -2.549 -7.706 -39.798 1.00 91.75 294 LEU A CA 1
ATOM 2377 C C . LEU A 1 294 ? -1.171 -7.229 -39.318 1.00 91.75 294 LEU A C 1
ATOM 2379 O O . LEU A 1 294 ? -0.320 -6.866 -40.126 1.00 91.75 294 LEU A O 1
ATOM 2383 N N . ALA A 1 295 ? -0.933 -7.213 -38.002 1.00 92.06 295 ALA A N 1
ATOM 2384 C CA . ALA A 1 295 ? 0.376 -6.848 -37.463 1.00 92.06 295 ALA A CA 1
ATOM 2385 C C . ALA A 1 295 ? 1.419 -7.924 -37.800 1.00 92.06 295 ALA A C 1
ATOM 2387 O O . ALA A 1 295 ? 2.526 -7.595 -38.219 1.00 92.06 295 ALA A O 1
ATOM 2388 N N . LEU A 1 296 ? 1.042 -9.202 -37.689 1.00 91.62 296 LEU A N 1
ATOM 2389 C CA . LEU A 1 296 ? 1.910 -10.324 -38.050 1.00 91.62 296 LEU A CA 1
ATOM 2390 C C . LEU A 1 296 ? 2.183 -10.387 -39.557 1.00 91.62 296 LEU A C 1
ATOM 2392 O O . LEU A 1 296 ? 3.318 -10.624 -39.949 1.00 91.62 296 LEU A O 1
ATOM 2396 N N . GLU A 1 297 ? 1.193 -10.111 -40.404 1.00 93.50 297 GLU A N 1
ATOM 2397 C CA . GLU A 1 297 ? 1.373 -10.022 -41.857 1.00 93.50 297 GLU A CA 1
ATOM 2398 C C . GLU A 1 297 ? 2.362 -8.908 -42.228 1.00 93.50 297 GLU A C 1
ATOM 2400 O O . GLU A 1 297 ? 3.254 -9.107 -43.053 1.00 93.50 297 GLU A O 1
ATOM 2405 N N . ARG A 1 298 ? 2.283 -7.750 -41.557 1.00 93.88 298 ARG A N 1
ATOM 2406 C CA . ARG A 1 298 ? 3.270 -6.672 -41.722 1.00 93.88 298 ARG A CA 1
ATOM 2407 C C . ARG A 1 298 ? 4.678 -7.106 -41.318 1.00 93.88 298 ARG A C 1
ATOM 2409 O O . ARG A 1 298 ? 5.617 -6.792 -42.047 1.00 93.88 298 ARG A O 1
ATOM 2416 N N . VAL A 1 299 ? 4.826 -7.830 -40.202 1.00 93.38 299 VAL A N 1
ATOM 2417 C CA . VAL A 1 299 ? 6.115 -8.421 -39.795 1.00 93.38 299 VAL A CA 1
ATOM 2418 C C . VAL A 1 299 ? 6.617 -9.353 -40.899 1.00 93.38 299 VAL A C 1
ATOM 2420 O O . VAL A 1 299 ? 7.708 -9.144 -41.418 1.00 93.38 299 VAL A O 1
ATOM 2423 N N . GLN A 1 300 ? 5.802 -10.322 -41.327 1.00 94.12 300 GLN A N 1
ATOM 2424 C CA . GLN A 1 300 ? 6.164 -11.289 -42.367 1.00 94.12 300 GLN A CA 1
ATOM 2425 C C . GLN A 1 300 ? 6.604 -10.613 -43.670 1.00 94.12 300 GLN A C 1
ATOM 2427 O O . GLN A 1 300 ? 7.591 -11.029 -44.270 1.00 94.12 300 GLN A O 1
ATOM 2432 N N . ASN A 1 301 ? 5.898 -9.570 -44.113 1.00 93.69 301 ASN A N 1
ATOM 2433 C CA . ASN A 1 301 ? 6.228 -8.860 -45.348 1.00 93.69 301 ASN A CA 1
ATOM 2434 C C . ASN A 1 301 ? 7.582 -8.142 -45.257 1.00 93.69 301 ASN A C 1
ATOM 2436 O O . ASN A 1 301 ? 8.347 -8.161 -46.217 1.00 93.69 301 ASN A O 1
ATOM 2440 N N . LEU A 1 302 ? 7.918 -7.558 -44.102 1.00 91.88 302 LEU A N 1
ATOM 2441 C CA . LEU A 1 302 ? 9.232 -6.940 -43.893 1.00 91.88 302 LEU A CA 1
ATOM 2442 C C . LEU A 1 302 ? 10.360 -7.973 -43.800 1.00 91.88 302 LEU A C 1
ATOM 2444 O O . LEU A 1 302 ? 11.465 -7.691 -44.255 1.00 91.88 302 LEU A O 1
ATOM 2448 N N . LEU A 1 303 ? 10.081 -9.158 -43.251 1.00 92.19 303 LEU A N 1
ATOM 2449 C CA . LEU A 1 303 ? 11.052 -10.251 -43.155 1.00 92.19 303 LEU A CA 1
ATOM 2450 C C . LEU A 1 303 ? 11.271 -10.976 -44.489 1.00 92.19 303 LEU A C 1
ATOM 2452 O O . LEU A 1 303 ? 12.373 -11.433 -44.748 1.00 92.19 303 LEU A O 1
ATOM 2456 N N . LYS A 1 304 ? 10.260 -11.067 -45.362 1.00 90.31 304 LYS A N 1
ATOM 2457 C CA . LYS A 1 304 ? 10.409 -11.651 -46.712 1.00 90.31 304 LYS A CA 1
ATOM 2458 C C . LYS A 1 304 ? 11.236 -10.772 -47.652 1.00 90.31 304 LYS A C 1
ATOM 2460 O O . LYS A 1 304 ? 11.896 -11.296 -48.541 1.00 90.31 304 LYS A O 1
ATOM 2465 N N . ASN A 1 305 ? 11.208 -9.458 -47.440 1.00 82.69 305 ASN A N 1
ATOM 2466 C CA . ASN A 1 305 ? 11.911 -8.466 -48.256 1.00 82.69 305 ASN A CA 1
ATOM 2467 C C . ASN A 1 305 ? 13.319 -8.139 -47.717 1.00 82.69 305 ASN A C 1
ATOM 2469 O O . ASN A 1 305 ? 13.852 -7.067 -47.992 1.00 82.69 305 ASN A O 1
ATOM 2473 N N . SER A 1 306 ? 13.910 -9.005 -46.889 1.00 75.50 306 SER A N 1
ATOM 2474 C CA . SER A 1 306 ? 15.267 -8.811 -46.380 1.00 75.50 306 SER A CA 1
ATOM 2475 C C . SER A 1 306 ? 16.276 -9.327 -47.409 1.00 75.50 306 SER A C 1
ATOM 2477 O O . SER A 1 306 ? 16.595 -10.512 -47.400 1.00 75.50 306 SER A O 1
ATOM 2479 N N . ASP A 1 307 ? 16.757 -8.458 -48.300 1.00 73.06 307 ASP A N 1
ATOM 2480 C CA . ASP A 1 307 ? 17.686 -8.743 -49.412 1.00 73.06 307 ASP A CA 1
ATOM 2481 C C . ASP A 1 307 ? 18.971 -9.503 -48.987 1.00 73.06 307 ASP A C 1
ATOM 2483 O O . ASP A 1 307 ? 20.040 -8.920 -48.816 1.00 73.06 307 ASP A O 1
ATOM 2487 N N . GLY A 1 308 ? 18.878 -10.815 -48.745 1.00 70.88 308 GLY A N 1
ATOM 2488 C CA . GLY A 1 308 ? 19.973 -11.669 -48.259 1.00 70.88 308 GLY A CA 1
ATOM 2489 C C . GLY A 1 308 ? 20.406 -11.446 -46.799 1.00 70.88 308 GLY A C 1
ATOM 2490 O O . GLY A 1 308 ? 21.326 -12.117 -46.333 1.00 70.88 308 GLY A O 1
ATOM 2491 N N . ARG A 1 309 ? 19.766 -10.530 -46.060 1.00 78.00 309 ARG A N 1
ATOM 2492 C CA . ARG A 1 309 ? 20.070 -10.244 -44.643 1.00 78.00 309 ARG A CA 1
ATOM 2493 C C . ARG A 1 309 ? 19.309 -11.190 -43.711 1.00 78.00 309 ARG A C 1
ATOM 2495 O O . ARG A 1 309 ? 18.217 -11.641 -44.046 1.00 78.00 309 ARG A O 1
ATOM 2502 N N . ALA A 1 310 ? 19.853 -11.445 -42.519 1.00 83.06 310 ALA A N 1
ATOM 2503 C CA . ALA A 1 310 ? 19.154 -12.227 -41.501 1.00 83.06 310 ALA A CA 1
ATOM 2504 C C . ALA A 1 310 ? 17.819 -11.540 -41.119 1.00 83.06 310 ALA A C 1
ATOM 2506 O O . ALA A 1 310 ? 17.824 -10.343 -40.802 1.00 83.06 310 ALA A O 1
ATOM 2507 N N . PRO A 1 311 ? 16.675 -12.253 -41.155 1.00 88.88 311 PRO A N 1
ATOM 2508 C CA . PRO A 1 311 ? 15.362 -11.692 -40.851 1.00 88.88 311 PRO A CA 1
ATOM 2509 C C . PRO A 1 311 ? 15.179 -11.569 -39.331 1.00 88.88 311 PRO A C 1
ATOM 2511 O O . PRO A 1 311 ? 14.365 -12.266 -38.730 1.00 88.88 311 PRO A O 1
ATOM 2514 N N . ASN A 1 312 ? 15.968 -10.716 -38.680 1.00 93.50 312 ASN A N 1
ATOM 2515 C CA . ASN A 1 312 ? 15.891 -10.537 -37.233 1.00 93.50 312 ASN A CA 1
ATOM 2516 C C . ASN A 1 312 ? 14.842 -9.483 -36.859 1.00 93.50 312 ASN A C 1
ATOM 2518 O O . ASN A 1 312 ? 14.588 -8.532 -37.607 1.00 93.50 312 ASN A O 1
ATOM 2522 N N . VAL A 1 313 ? 14.252 -9.631 -35.675 1.00 95.44 313 VAL A N 1
ATOM 2523 C CA . VAL A 1 313 ? 13.247 -8.707 -35.131 1.00 95.44 313 VAL A CA 1
ATOM 2524 C C . VAL A 1 313 ? 13.696 -8.194 -33.773 1.00 95.44 313 VAL A C 1
ATOM 2526 O O . VAL A 1 313 ? 14.140 -8.968 -32.929 1.00 95.44 313 VAL A O 1
ATOM 2529 N N . LEU A 1 314 ? 13.544 -6.892 -33.543 1.00 96.25 314 LEU A N 1
ATOM 2530 C CA . LEU A 1 314 ? 13.716 -6.303 -32.222 1.00 96.25 314 LEU A CA 1
ATOM 2531 C C . LEU A 1 314 ? 12.356 -6.188 -31.536 1.00 96.25 314 LEU A C 1
ATOM 2533 O O . LEU A 1 314 ? 11.430 -5.599 -32.089 1.00 96.25 314 LEU A O 1
ATOM 2537 N N . LEU A 1 315 ? 12.232 -6.749 -30.341 1.00 96.12 315 LEU A N 1
ATOM 2538 C CA . LEU A 1 315 ? 11.069 -6.599 -29.480 1.00 96.12 315 LEU A CA 1
ATOM 2539 C C . LEU A 1 315 ? 11.356 -5.500 -28.456 1.00 96.12 315 LEU A C 1
ATOM 2541 O O . LEU A 1 315 ? 12.271 -5.637 -27.653 1.00 96.12 315 LEU A O 1
ATOM 2545 N N . PHE A 1 316 ? 10.592 -4.414 -28.488 1.00 96.56 316 PHE A N 1
ATOM 2546 C CA . PHE A 1 316 ? 10.721 -3.307 -27.544 1.00 96.56 316 PHE A CA 1
ATOM 2547 C C . PHE A 1 316 ? 9.537 -3.274 -26.578 1.00 96.56 316 PHE A C 1
ATOM 2549 O O . PHE A 1 316 ? 8.398 -3.363 -27.025 1.00 96.56 316 PHE A O 1
ATOM 2556 N N . ASP A 1 317 ? 9.799 -3.092 -25.286 1.00 95.19 317 ASP A N 1
ATOM 2557 C CA . ASP A 1 317 ? 8.777 -2.907 -24.251 1.00 95.19 317 ASP A CA 1
ATOM 2558 C C . ASP A 1 317 ? 9.173 -1.799 -23.255 1.00 95.19 317 ASP A C 1
ATOM 2560 O O . ASP A 1 317 ? 10.348 -1.449 -23.134 1.00 95.19 317 ASP A O 1
ATOM 2564 N N . ASP A 1 318 ? 8.226 -1.214 -22.520 1.00 94.88 318 ASP A N 1
ATOM 2565 C CA . ASP A 1 318 ? 8.559 -0.245 -21.469 1.00 94.88 318 ASP A CA 1
ATOM 2566 C C . ASP A 1 318 ? 8.950 -0.945 -20.161 1.00 94.88 318 ASP A C 1
ATOM 2568 O O . ASP A 1 318 ? 9.928 -0.542 -19.528 1.00 94.88 318 ASP A O 1
ATOM 2572 N N . ALA A 1 319 ? 8.263 -2.023 -19.776 1.00 93.00 319 ALA A N 1
ATOM 2573 C CA . ALA A 1 319 ? 8.612 -2.795 -18.585 1.00 93.00 319 ALA A CA 1
ATOM 2574 C C . ALA A 1 319 ? 8.287 -4.287 -18.723 1.00 93.00 319 ALA A C 1
ATOM 2576 O O . ALA A 1 319 ? 7.157 -4.662 -19.018 1.00 93.00 319 ALA A O 1
ATOM 2577 N N . ILE A 1 320 ? 9.250 -5.156 -18.398 1.00 89.81 320 ILE A N 1
ATOM 2578 C CA . ILE A 1 320 ? 9.020 -6.607 -18.368 1.00 89.81 320 ILE A CA 1
ATOM 2579 C C . ILE A 1 320 ? 8.762 -7.047 -16.927 1.00 89.81 320 ILE A C 1
ATOM 2581 O O . ILE A 1 320 ? 9.679 -7.099 -16.106 1.00 89.81 320 ILE A O 1
ATOM 2585 N N . ILE A 1 321 ? 7.503 -7.380 -16.630 1.00 81.81 321 ILE A N 1
ATOM 2586 C CA . ILE A 1 321 ? 7.061 -7.857 -15.306 1.00 81.81 321 ILE A CA 1
ATOM 2587 C C . ILE A 1 321 ? 7.167 -9.380 -15.214 1.00 81.81 321 ILE A C 1
ATOM 2589 O O . ILE A 1 321 ? 7.726 -9.914 -14.259 1.00 81.81 321 ILE A O 1
ATOM 2593 N N . THR A 1 322 ? 6.665 -10.091 -16.227 1.00 77.12 322 THR A N 1
ATOM 2594 C CA . THR A 1 322 ? 6.767 -11.552 -16.338 1.00 77.12 322 THR A CA 1
ATOM 2595 C C . THR A 1 322 ? 7.444 -11.928 -17.654 1.00 77.12 322 THR A C 1
ATOM 2597 O O . THR A 1 322 ? 7.220 -11.284 -18.677 1.00 77.12 322 THR A O 1
ATOM 2600 N N . GLY A 1 323 ? 8.283 -12.971 -17.636 1.00 79.00 323 GLY A N 1
ATOM 2601 C CA . GLY A 1 323 ? 8.934 -13.478 -18.854 1.00 79.00 323 GLY A CA 1
ATOM 2602 C C . GLY A 1 323 ? 7.944 -14.096 -19.847 1.00 79.00 323 GLY A C 1
ATOM 2603 O O . GLY A 1 323 ? 8.106 -13.952 -21.050 1.00 79.00 323 GLY A O 1
ATOM 2604 N N . HIS A 1 324 ? 6.842 -14.665 -19.350 1.00 82.56 324 HIS A N 1
ATOM 2605 C CA . HIS A 1 324 ? 5.889 -15.435 -20.151 1.00 82.56 324 HIS A CA 1
ATOM 2606 C C . HIS A 1 324 ? 5.321 -14.676 -21.363 1.00 82.56 324 HIS A C 1
ATOM 2608 O O . HIS A 1 324 ? 5.298 -15.202 -22.472 1.00 82.56 324 HIS A O 1
ATOM 2614 N N . THR A 1 325 ? 4.871 -13.430 -21.175 1.00 81.06 325 THR A N 1
ATOM 2615 C CA . THR A 1 325 ? 4.324 -12.601 -22.269 1.00 81.06 325 THR A CA 1
ATOM 2616 C C . THR A 1 325 ? 5.361 -12.369 -23.367 1.00 81.06 325 THR A C 1
ATOM 2618 O O . THR A 1 325 ? 5.045 -12.420 -24.557 1.00 81.06 325 THR A O 1
ATOM 2621 N N . VAL A 1 326 ? 6.607 -12.137 -22.961 1.00 85.75 326 VAL A N 1
ATOM 2622 C CA . VAL A 1 326 ? 7.740 -11.906 -23.858 1.00 85.75 326 VAL A CA 1
ATOM 2623 C C . VAL A 1 326 ? 8.116 -13.198 -24.581 1.00 85.75 326 VAL A C 1
ATOM 2625 O O . VAL A 1 326 ? 8.310 -13.175 -25.794 1.00 85.75 326 VAL A O 1
ATOM 2628 N N . ASP A 1 327 ? 8.116 -14.334 -23.889 1.00 87.31 327 ASP A N 1
ATOM 2629 C CA . ASP A 1 327 ? 8.417 -15.643 -24.475 1.00 87.31 327 ASP A CA 1
ATOM 2630 C C . ASP A 1 327 ? 7.375 -16.054 -25.527 1.00 87.31 327 ASP A C 1
ATOM 2632 O O . ASP A 1 327 ? 7.727 -16.530 -26.611 1.00 87.31 327 ASP A O 1
ATOM 2636 N N . GLU A 1 328 ? 6.085 -15.810 -25.268 1.00 87.62 328 GLU A N 1
ATOM 2637 C CA . GLU A 1 328 ? 5.017 -16.041 -26.248 1.00 87.62 328 GLU A CA 1
ATOM 2638 C C . GLU A 1 328 ? 5.136 -15.117 -27.470 1.00 87.62 328 GLU A C 1
ATOM 2640 O O . GLU A 1 328 ? 4.926 -15.560 -28.608 1.00 87.62 328 GLU A O 1
ATOM 2645 N N . LEU A 1 329 ? 5.504 -13.848 -27.260 1.00 88.56 329 LEU A N 1
ATOM 2646 C CA . LEU A 1 329 ? 5.796 -12.894 -28.333 1.00 88.56 329 LEU A CA 1
ATOM 2647 C C . LEU A 1 329 ? 6.971 -13.371 -29.190 1.00 88.56 329 LEU A C 1
ATOM 2649 O O . LEU A 1 329 ? 6.837 -13.463 -30.410 1.00 88.56 329 LEU A O 1
ATOM 2653 N N . ILE A 1 330 ? 8.092 -13.739 -28.565 1.00 91.94 330 ILE A N 1
ATOM 2654 C CA . ILE A 1 330 ? 9.282 -14.269 -29.243 1.00 91.94 330 ILE A CA 1
ATOM 2655 C C . ILE A 1 330 ? 8.920 -15.523 -30.044 1.00 91.94 330 ILE A C 1
ATOM 2657 O O . ILE A 1 330 ? 9.240 -15.617 -31.232 1.00 91.94 330 ILE A O 1
ATOM 2661 N N . GLY A 1 331 ? 8.217 -16.475 -29.425 1.00 91.44 331 GLY A N 1
ATOM 2662 C CA . GLY A 1 331 ? 7.769 -17.700 -30.083 1.00 91.44 331 GLY A CA 1
ATOM 2663 C C . GLY A 1 331 ? 6.852 -17.419 -31.275 1.00 91.44 331 GLY A C 1
ATOM 2664 O O . GLY A 1 331 ? 6.978 -18.059 -32.322 1.00 91.44 331 GLY A O 1
ATOM 2665 N N . THR A 1 332 ? 5.967 -16.429 -31.156 1.00 91.62 332 THR A N 1
ATOM 2666 C CA . THR A 1 332 ? 5.097 -15.991 -32.253 1.00 91.62 332 THR A CA 1
ATOM 2667 C C . THR A 1 332 ? 5.904 -15.365 -33.386 1.00 91.62 332 THR A C 1
ATOM 2669 O O . THR A 1 332 ? 5.703 -15.732 -34.541 1.00 91.62 332 THR A O 1
ATOM 2672 N N . LEU A 1 333 ? 6.843 -14.467 -33.094 1.00 93.25 333 LEU A N 1
ATOM 2673 C CA . LEU A 1 333 ? 7.674 -13.814 -34.110 1.00 93.25 333 LEU A CA 1
ATOM 2674 C C . LEU A 1 333 ? 8.545 -14.825 -34.867 1.00 93.25 333 LEU A C 1
ATOM 2676 O O . LEU A 1 333 ? 8.574 -14.800 -36.098 1.00 93.25 333 LEU A O 1
ATOM 2680 N N . LYS A 1 334 ? 9.155 -15.785 -34.160 1.00 94.69 334 LYS A N 1
ATOM 2681 C CA . LYS A 1 334 ? 9.928 -16.879 -34.775 1.00 94.69 334 LYS A CA 1
ATOM 2682 C C . LYS A 1 334 ? 9.075 -17.749 -35.699 1.00 94.69 334 LYS A C 1
ATOM 2684 O O . LYS A 1 334 ? 9.467 -18.016 -36.831 1.00 94.69 334 LYS A O 1
ATOM 2689 N N . LYS A 1 335 ? 7.857 -18.116 -35.277 1.00 93.44 335 LYS A N 1
ATOM 2690 C CA . LYS A 1 335 ? 6.891 -18.840 -36.133 1.00 93.44 335 LYS A CA 1
ATOM 2691 C C . LYS A 1 335 ? 6.491 -18.060 -37.390 1.00 93.44 335 LYS A C 1
ATOM 2693 O O . LYS A 1 335 ? 6.077 -18.668 -38.370 1.00 93.44 335 LYS A O 1
ATOM 2698 N N . ASN A 1 336 ? 6.610 -16.733 -37.365 1.00 92.56 336 ASN A N 1
ATOM 2699 C CA . ASN A 1 336 ? 6.294 -15.841 -38.480 1.00 92.56 336 ASN A CA 1
ATOM 2700 C C . ASN A 1 336 ? 7.533 -15.441 -39.308 1.00 92.56 336 ASN A C 1
ATOM 2702 O O . ASN A 1 336 ? 7.474 -14.477 -40.067 1.00 92.56 336 ASN A O 1
ATOM 2706 N N . GLY A 1 337 ? 8.632 -16.195 -39.201 1.00 93.44 337 GLY A N 1
ATOM 2707 C CA . GLY A 1 337 ? 9.803 -16.056 -40.070 1.00 93.44 337 GLY A CA 1
ATOM 2708 C C . GLY A 1 337 ? 10.961 -15.254 -39.481 1.00 93.44 337 GLY A C 1
ATOM 2709 O O . GLY A 1 337 ? 11.936 -15.030 -40.193 1.00 93.44 337 GLY A O 1
ATOM 2710 N N . ALA A 1 338 ? 10.889 -14.830 -38.213 1.00 94.88 338 ALA A N 1
ATOM 2711 C CA . ALA A 1 338 ? 12.033 -14.198 -37.563 1.00 94.88 338 ALA A CA 1
ATOM 2712 C C . ALA A 1 338 ? 13.130 -15.240 -37.280 1.00 94.88 338 ALA A C 1
ATOM 2714 O O . ALA A 1 338 ? 12.864 -16.242 -36.612 1.00 94.88 338 ALA A O 1
ATOM 2715 N N . ALA A 1 339 ? 14.353 -15.007 -37.760 1.00 93.56 339 ALA A N 1
ATOM 2716 C CA . ALA A 1 339 ? 15.493 -15.891 -37.492 1.00 93.56 339 ALA A CA 1
ATOM 2717 C C . ALA A 1 339 ? 15.956 -15.767 -36.036 1.00 93.56 339 ALA A C 1
ATOM 2719 O O . ALA A 1 339 ? 16.138 -16.767 -35.339 1.00 93.56 339 ALA A O 1
ATOM 2720 N N . ASP A 1 340 ? 16.077 -14.528 -35.565 1.00 92.88 340 ASP A N 1
ATOM 2721 C CA . ASP A 1 340 ? 16.412 -14.206 -34.187 1.00 92.88 340 ASP A CA 1
ATOM 2722 C C . ASP A 1 340 ? 15.553 -13.051 -33.664 1.00 92.88 340 ASP A C 1
ATOM 2724 O O . ASP A 1 340 ? 15.059 -12.216 -34.431 1.00 92.88 340 ASP A O 1
ATOM 2728 N N . VAL A 1 341 ? 15.356 -13.025 -32.345 1.00 93.69 341 VAL A N 1
ATOM 2729 C CA . VAL A 1 341 ? 14.595 -11.975 -31.664 1.00 93.69 341 VAL A CA 1
ATOM 2730 C C . VAL A 1 341 ? 15.404 -11.471 -30.479 1.00 93.69 341 VAL A C 1
ATOM 2732 O O . VAL A 1 341 ? 15.706 -12.242 -29.567 1.00 93.69 341 VAL A O 1
ATOM 2735 N N . ARG A 1 342 ? 15.724 -10.175 -30.495 1.00 93.75 342 ARG A N 1
ATOM 2736 C CA . ARG A 1 342 ? 16.360 -9.466 -29.380 1.00 93.75 342 ARG A CA 1
ATOM 2737 C C . ARG A 1 342 ? 15.314 -8.622 -28.671 1.00 93.75 342 ARG A C 1
ATOM 2739 O O . ARG A 1 342 ? 14.562 -7.908 -29.328 1.00 93.75 342 ARG A O 1
ATOM 2746 N N . THR A 1 343 ? 15.288 -8.683 -27.351 1.00 94.19 343 THR A N 1
ATOM 2747 C CA . THR A 1 343 ? 14.371 -7.912 -26.517 1.00 94.19 343 THR A CA 1
ATOM 2748 C C . THR A 1 343 ? 15.107 -6.728 -25.894 1.00 94.19 343 THR A C 1
ATOM 2750 O O . THR A 1 343 ? 16.187 -6.881 -25.325 1.00 94.19 343 THR A O 1
ATOM 2753 N N . VAL A 1 344 ? 14.511 -5.544 -25.976 1.00 95.31 344 VAL A N 1
ATOM 2754 C CA . VAL A 1 344 ? 14.979 -4.307 -25.345 1.00 95.31 344 VAL A CA 1
ATOM 2755 C C . VAL A 1 344 ? 13.847 -3.776 -24.481 1.00 95.31 344 VAL A C 1
ATOM 2757 O O . VAL A 1 344 ? 12.720 -3.650 -24.955 1.00 95.31 344 VAL A O 1
ATOM 2760 N N . ALA A 1 345 ? 14.125 -3.440 -23.226 1.00 95.88 345 ALA A N 1
ATOM 2761 C CA . ALA A 1 345 ? 13.136 -2.807 -22.366 1.00 95.88 345 ALA A CA 1
ATOM 2762 C C . ALA A 1 345 ? 13.727 -1.695 -21.500 1.00 95.88 345 ALA A C 1
ATOM 2764 O O . ALA A 1 345 ? 14.921 -1.674 -21.205 1.00 95.88 345 ALA A O 1
ATOM 2765 N N . ILE A 1 346 ? 12.890 -0.752 -21.064 1.00 97.06 346 ILE A N 1
ATOM 2766 C CA . ILE A 1 346 ? 13.352 0.310 -20.157 1.00 97.06 346 ILE A CA 1
ATOM 2767 C C . ILE A 1 346 ? 13.540 -0.257 -18.744 1.00 97.06 346 ILE A C 1
ATOM 2769 O O . ILE A 1 346 ? 14.539 0.047 -18.095 1.00 97.06 346 ILE A O 1
ATOM 2773 N N . LEU A 1 347 ? 12.629 -1.111 -18.273 1.00 95.25 347 LEU A N 1
ATOM 2774 C CA . LEU A 1 347 ? 12.616 -1.587 -16.890 1.00 95.25 347 LEU A CA 1
ATOM 2775 C C . LEU A 1 347 ? 12.552 -3.120 -16.781 1.00 95.25 347 LEU A C 1
ATOM 2777 O O . LEU A 1 347 ? 11.617 -3.740 -17.289 1.00 95.25 347 LEU A O 1
ATOM 2781 N N . ASP A 1 348 ? 13.498 -3.730 -16.059 1.00 93.06 348 ASP A N 1
ATOM 2782 C CA . ASP A 1 348 ? 13.398 -5.131 -15.616 1.00 93.06 348 ASP A CA 1
ATOM 2783 C C . ASP A 1 348 ? 12.702 -5.217 -14.250 1.00 93.06 348 ASP A C 1
ATOM 2785 O O . ASP A 1 348 ? 13.219 -4.692 -13.258 1.00 93.06 348 ASP A O 1
ATOM 2789 N N . ARG A 1 349 ? 11.552 -5.901 -14.195 1.00 90.81 349 ARG A N 1
ATOM 2790 C CA . ARG A 1 349 ? 10.795 -6.217 -12.968 1.00 90.81 349 ARG A CA 1
ATOM 2791 C C . ARG A 1 349 ? 10.610 -7.723 -12.753 1.00 90.81 349 ARG A C 1
ATOM 2793 O O . ARG A 1 349 ? 9.840 -8.132 -11.883 1.00 90.81 349 ARG A O 1
ATOM 2800 N N . ARG A 1 350 ? 11.316 -8.576 -13.504 1.00 86.25 350 ARG A N 1
ATOM 2801 C CA . ARG A 1 350 ? 11.131 -10.039 -13.433 1.00 86.25 350 ARG A CA 1
ATOM 2802 C C . ARG A 1 350 ? 11.578 -10.649 -12.106 1.00 86.25 350 ARG A C 1
ATOM 2804 O O . ARG A 1 350 ? 11.191 -11.774 -11.808 1.00 86.25 350 ARG A O 1
ATOM 2811 N N . ARG A 1 351 ? 12.389 -9.927 -11.316 1.00 85.38 351 ARG A N 1
ATOM 2812 C CA . ARG A 1 351 ? 12.938 -10.372 -10.018 1.00 85.38 351 ARG A CA 1
ATOM 2813 C C . ARG A 1 351 ? 13.727 -11.687 -10.108 1.00 85.38 351 ARG A C 1
ATOM 2815 O O . ARG A 1 351 ? 13.856 -12.411 -9.126 1.00 85.38 351 ARG A O 1
ATOM 2822 N N . LEU A 1 352 ? 14.265 -12.010 -11.287 1.00 80.19 352 LEU A N 1
ATOM 2823 C CA . LEU A 1 352 ? 15.029 -13.238 -11.500 1.00 80.19 352 LEU A CA 1
ATOM 2824 C C . LEU A 1 352 ? 16.470 -13.078 -10.987 1.00 80.19 352 LEU A C 1
ATOM 2826 O O . LEU A 1 352 ? 17.088 -12.026 -11.222 1.00 80.19 352 LEU A O 1
ATOM 2830 N N . PRO A 1 353 ? 17.038 -14.095 -10.308 1.00 69.75 353 PRO A N 1
ATOM 2831 C CA . PRO A 1 353 ? 18.466 -14.133 -10.038 1.00 69.75 353 PRO A CA 1
ATOM 2832 C C . PRO A 1 353 ? 19.225 -14.167 -11.368 1.00 69.75 353 PRO A C 1
ATOM 2834 O O . PRO A 1 353 ? 18.742 -14.714 -12.353 1.00 69.75 353 PRO A O 1
ATOM 2837 N N . ALA A 1 354 ? 20.389 -13.527 -11.438 1.00 58.91 354 ALA A N 1
ATOM 2838 C CA . ALA A 1 354 ? 21.025 -13.202 -12.714 1.00 58.91 354 ALA A CA 1
ATOM 2839 C C . ALA A 1 354 ? 21.676 -14.376 -13.465 1.00 58.91 354 ALA A C 1
ATOM 2841 O O . ALA A 1 354 ? 22.547 -14.141 -14.296 1.00 58.91 354 ALA A O 1
ATOM 2842 N N . GLU A 1 355 ? 21.300 -15.618 -13.210 1.00 52.47 355 GLU A N 1
ATOM 2843 C CA . GLU A 1 355 ? 21.950 -16.783 -13.808 1.00 52.47 355 GLU A CA 1
ATOM 2844 C C . GLU A 1 355 ? 21.279 -17.153 -15.139 1.00 52.47 355 GLU A C 1
ATOM 2846 O O . GLU A 1 355 ? 20.093 -17.469 -15.180 1.00 52.47 355 GLU A O 1
ATOM 2851 N N . GLY A 1 356 ? 22.031 -17.088 -16.246 1.00 54.97 356 GLY A N 1
ATOM 2852 C CA . GLY A 1 356 ? 21.568 -17.575 -17.548 1.00 54.97 356 GLY A CA 1
ATOM 2853 C C . GLY A 1 356 ? 22.297 -16.992 -18.763 1.00 54.97 356 GLY A C 1
ATOM 2854 O O . GLY A 1 356 ? 22.667 -15.819 -18.792 1.00 54.97 356 GLY A O 1
ATOM 2855 N N . SER A 1 357 ? 22.436 -17.818 -19.804 1.00 46.53 357 SER A N 1
ATOM 2856 C CA . SER A 1 357 ? 22.970 -17.483 -21.135 1.00 46.53 357 SER A CA 1
ATOM 2857 C C . SER A 1 357 ? 22.055 -16.569 -21.970 1.00 46.53 357 SER A C 1
ATOM 2859 O O . SER A 1 357 ? 22.410 -16.180 -23.075 1.00 46.53 357 SER A O 1
ATOM 2861 N N . GLU A 1 358 ? 20.870 -16.201 -21.468 1.00 56.59 358 GLU A N 1
ATOM 2862 C CA . GLU A 1 358 ? 19.906 -15.338 -22.176 1.00 56.59 358 GLU A CA 1
ATOM 2863 C C . GLU A 1 358 ? 20.262 -13.839 -22.160 1.00 56.59 358 GLU A C 1
ATOM 2865 O O . GLU A 1 358 ? 19.576 -13.024 -22.784 1.00 56.59 358 GLU A O 1
ATOM 2870 N N . ARG A 1 359 ? 21.346 -13.458 -21.471 1.00 58.00 359 ARG A N 1
ATOM 2871 C CA . ARG A 1 359 ? 21.791 -12.060 -21.336 1.00 58.00 359 ARG A CA 1
ATOM 2872 C C . ARG A 1 359 ? 22.160 -11.392 -22.656 1.00 58.00 359 ARG A C 1
ATOM 2874 O O . ARG A 1 359 ? 21.989 -10.186 -22.785 1.00 58.00 359 ARG A O 1
ATOM 2881 N N . GLU A 1 360 ? 22.631 -12.150 -23.640 1.00 62.75 360 GLU A N 1
ATOM 2882 C CA . GLU A 1 360 ? 22.977 -11.591 -24.954 1.00 62.75 360 GLU A CA 1
ATOM 2883 C C . GLU A 1 360 ? 21.738 -11.100 -25.716 1.00 62.75 360 GLU A C 1
ATOM 2885 O O . GLU A 1 360 ? 21.820 -10.163 -26.511 1.00 62.75 360 GLU A O 1
ATOM 2890 N N . ARG A 1 361 ? 20.565 -11.687 -25.438 1.00 78.62 361 ARG A N 1
ATOM 2891 C CA . ARG A 1 361 ? 19.323 -11.409 -26.171 1.00 78.62 361 ARG A CA 1
ATOM 2892 C C . ARG A 1 361 ? 18.393 -10.417 -25.494 1.00 78.62 361 ARG A C 1
ATOM 2894 O O . ARG A 1 361 ? 17.473 -9.951 -26.159 1.00 78.62 361 ARG A O 1
ATOM 2901 N N . THR A 1 362 ? 18.602 -10.088 -24.221 1.00 88.62 362 THR A N 1
ATOM 2902 C CA . THR A 1 362 ? 17.715 -9.170 -23.494 1.00 88.62 362 THR A CA 1
ATOM 2903 C C . THR A 1 362 ? 18.499 -8.028 -22.870 1.00 88.62 362 THR A C 1
ATOM 2905 O O . THR A 1 362 ? 19.374 -8.255 -22.036 1.00 88.62 362 THR A O 1
ATOM 2908 N N . ARG A 1 363 ? 18.168 -6.792 -23.249 1.00 90.88 363 ARG A N 1
ATOM 2909 C CA . ARG A 1 363 ? 18.803 -5.572 -22.742 1.00 90.88 363 ARG A CA 1
ATOM 2910 C C . ARG A 1 363 ? 17.795 -4.750 -21.949 1.00 90.88 363 ARG A C 1
ATOM 2912 O O . ARG A 1 363 ? 16.651 -4.595 -22.367 1.00 90.88 363 ARG A O 1
ATOM 2919 N N . PHE A 1 364 ? 18.249 -4.202 -20.826 1.00 93.75 364 PHE A N 1
ATOM 2920 C CA . PHE A 1 364 ? 17.446 -3.338 -19.963 1.00 93.75 364 PHE A CA 1
ATOM 2921 C C . PHE A 1 364 ? 18.182 -2.050 -19.630 1.00 93.75 364 PHE A C 1
ATOM 2923 O O . PHE A 1 364 ? 19.407 -2.067 -19.485 1.00 93.75 364 PHE A O 1
ATOM 2930 N N . PHE A 1 365 ? 17.442 -0.958 -19.435 1.00 96.00 365 PHE A N 1
ATOM 2931 C CA . PHE A 1 365 ? 18.024 0.291 -18.946 1.00 96.00 365 PHE A CA 1
ATOM 2932 C C . PHE A 1 365 ? 18.158 0.308 -17.417 1.00 96.00 365 PHE A C 1
ATOM 2934 O O . PHE A 1 365 ? 19.262 0.452 -16.888 1.00 96.00 365 PHE A O 1
ATOM 2941 N N . TRP A 1 366 ? 17.047 0.094 -16.712 1.00 95.69 366 TRP A N 1
ATOM 2942 C CA . TRP A 1 366 ? 16.966 0.009 -15.254 1.00 95.69 366 TRP A CA 1
ATOM 2943 C C . TRP A 1 366 ? 16.516 -1.378 -14.790 1.00 95.69 366 TRP A C 1
ATOM 2945 O O . TRP A 1 366 ? 15.866 -2.128 -15.519 1.00 95.69 366 TRP A O 1
ATOM 2955 N N . ARG A 1 367 ? 16.797 -1.682 -13.521 1.00 92.75 367 ARG A N 1
ATOM 2956 C CA . ARG A 1 367 ? 16.275 -2.855 -12.814 1.00 92.75 367 ARG A CA 1
ATOM 2957 C C . ARG A 1 367 ? 15.590 -2.414 -11.529 1.00 92.75 367 ARG A C 1
ATOM 2959 O O . ARG A 1 367 ? 16.224 -1.750 -10.709 1.00 92.75 367 ARG A O 1
ATOM 2966 N N . PHE A 1 368 ? 14.337 -2.814 -11.348 1.00 93.56 368 PHE A N 1
ATOM 2967 C CA . PHE A 1 368 ? 13.511 -2.447 -10.201 1.00 93.56 368 PHE A CA 1
ATOM 2968 C C . PHE A 1 368 ? 12.827 -3.691 -9.642 1.00 93.56 368 PHE A C 1
ATOM 2970 O O . PHE A 1 368 ? 11.808 -4.154 -10.154 1.00 93.56 368 PHE A O 1
ATOM 2977 N N . ASP A 1 369 ? 13.423 -4.266 -8.601 1.00 90.75 369 ASP A N 1
ATOM 2978 C CA . ASP A 1 369 ? 13.012 -5.565 -8.066 1.00 90.75 369 ASP A CA 1
ATOM 2979 C C . ASP A 1 369 ? 11.851 -5.416 -7.056 1.00 90.75 369 ASP A C 1
ATOM 2981 O O . ASP A 1 369 ? 11.983 -5.799 -5.896 1.00 90.75 369 ASP A O 1
ATOM 2985 N N . LEU A 1 370 ? 10.712 -4.842 -7.476 1.00 91.38 370 LEU A N 1
ATOM 2986 C CA . LEU A 1 370 ? 9.482 -4.772 -6.665 1.00 91.38 370 LEU A CA 1
ATOM 2987 C C . LEU A 1 370 ? 8.329 -5.514 -7.329 1.00 91.38 370 LEU A C 1
ATOM 2989 O O . LEU A 1 370 ? 8.051 -5.350 -8.523 1.00 91.38 370 LEU A O 1
ATOM 2993 N N . ALA A 1 371 ? 7.610 -6.272 -6.504 1.00 87.81 371 ALA A N 1
ATOM 2994 C CA . ALA A 1 371 ? 6.326 -6.853 -6.863 1.00 87.81 371 ALA A CA 1
ATOM 2995 C C . ALA A 1 371 ? 5.286 -5.763 -7.168 1.00 87.81 371 ALA A C 1
ATOM 2997 O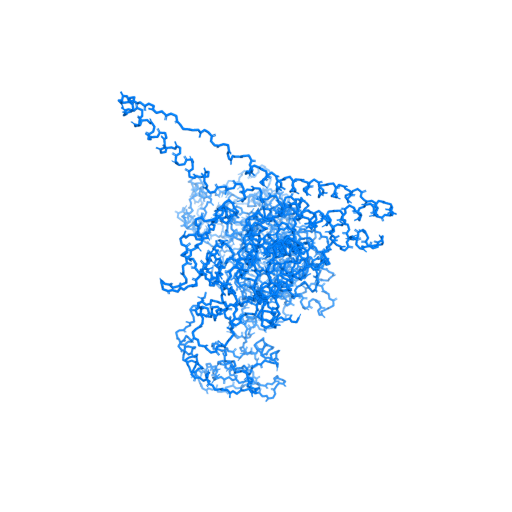 O . ALA A 1 371 ? 5.352 -4.661 -6.618 1.00 87.81 371 ALA A O 1
ATOM 2998 N N . ASP A 1 372 ? 4.312 -6.088 -8.015 1.00 91.50 372 ASP A N 1
ATOM 2999 C CA . ASP A 1 372 ? 3.036 -5.378 -7.989 1.00 91.50 372 ASP A CA 1
ATOM 3000 C C . ASP A 1 372 ? 2.305 -5.671 -6.665 1.00 91.50 372 ASP A C 1
ATOM 3002 O O . ASP A 1 372 ? 2.623 -6.622 -5.947 1.00 91.50 372 ASP A O 1
ATOM 3006 N N . ILE A 1 373 ? 1.325 -4.836 -6.325 1.00 94.69 373 ILE A N 1
ATOM 3007 C CA . ILE A 1 373 ? 0.426 -5.089 -5.197 1.00 94.69 373 ILE A CA 1
ATOM 3008 C C . ILE A 1 373 ? -0.853 -5.785 -5.665 1.00 94.69 373 ILE A C 1
ATOM 3010 O O . ILE A 1 373 ? -1.872 -5.633 -5.013 1.00 94.69 373 ILE A O 1
ATOM 3014 N N . GLY A 1 374 ? -0.861 -6.511 -6.785 1.00 92.12 374 GLY A N 1
ATOM 3015 C CA . GLY A 1 374 ? -2.025 -7.228 -7.307 1.00 92.12 374 GLY A CA 1
ATOM 3016 C C . GLY A 1 374 ? -3.060 -6.351 -8.021 1.00 92.12 374 GLY A C 1
ATOM 3017 O O . GLY A 1 374 ? -2.775 -5.259 -8.498 1.00 92.12 374 GLY A O 1
ATOM 3018 N N . ALA A 1 375 ? -4.297 -6.845 -8.128 1.00 90.81 375 ALA A N 1
ATOM 3019 C CA . ALA A 1 375 ? -5.385 -6.188 -8.856 1.00 90.81 375 ALA A CA 1
ATOM 3020 C C . AL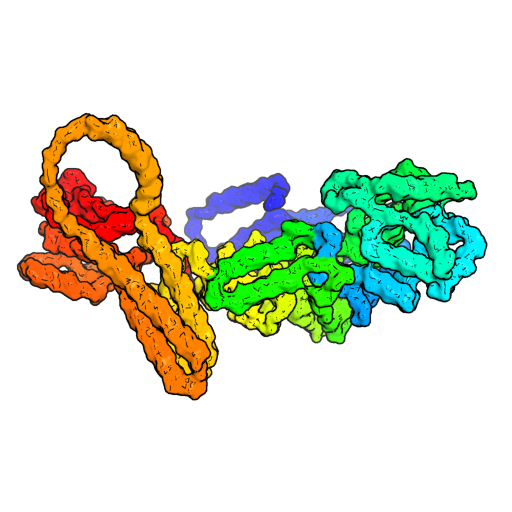A A 1 375 ? -6.747 -6.442 -8.202 1.00 90.81 375 ALA A C 1
ATOM 3022 O O . ALA A 1 375 ? -7.006 -7.544 -7.711 1.00 90.81 375 ALA A O 1
ATOM 3023 N N . GLY A 1 376 ? -7.649 -5.454 -8.231 1.00 90.44 376 GLY A N 1
ATOM 3024 C CA . GLY A 1 376 ? -9.001 -5.593 -7.670 1.00 90.44 376 GLY A CA 1
ATOM 3025 C C . GLY A 1 376 ? -8.971 -6.141 -6.237 1.00 90.44 376 GLY A C 1
ATOM 3026 O O . GLY A 1 376 ? -8.261 -5.613 -5.394 1.00 90.44 376 GLY A O 1
ATOM 3027 N N . ASN A 1 377 ? -9.669 -7.246 -5.962 1.00 88.69 377 ASN A N 1
ATOM 3028 C CA . ASN A 1 377 ? -9.701 -7.850 -4.619 1.00 88.69 377 ASN A CA 1
ATOM 3029 C C . ASN A 1 377 ? -8.373 -8.486 -4.173 1.00 88.69 377 ASN A C 1
ATOM 3031 O O . ASN A 1 377 ? -8.177 -8.693 -2.975 1.00 88.69 377 ASN A O 1
ATOM 3035 N N . ALA A 1 378 ? -7.486 -8.829 -5.114 1.00 92.69 378 ALA A N 1
ATOM 3036 C CA . ALA A 1 378 ? -6.138 -9.281 -4.782 1.00 92.69 378 ALA A CA 1
ATOM 3037 C C . ALA A 1 378 ? -5.246 -8.106 -4.361 1.00 92.69 378 ALA A C 1
ATOM 3039 O O . ALA A 1 378 ? -4.234 -8.336 -3.708 1.00 92.69 378 ALA A O 1
ATOM 3040 N N . CYS A 1 379 ? -5.638 -6.867 -4.690 1.00 96.94 379 CYS A N 1
ATOM 3041 C CA . CYS A 1 379 ? -4.910 -5.686 -4.273 1.00 96.94 379 CYS A CA 1
ATOM 3042 C C . CYS A 1 379 ? -5.174 -5.347 -2.798 1.00 96.94 379 CYS A C 1
ATOM 3044 O O . CYS A 1 379 ? -6.315 -5.022 -2.451 1.00 96.94 379 CYS A O 1
ATOM 3046 N N . PRO A 1 380 ? -4.150 -5.368 -1.917 1.00 97.25 380 PRO A N 1
ATOM 3047 C CA . PRO A 1 380 ? -4.322 -5.078 -0.496 1.00 97.25 380 PRO A CA 1
ATOM 3048 C C . PRO A 1 380 ? -4.912 -3.692 -0.238 1.00 97.25 380 PRO A C 1
ATOM 3050 O O . PRO A 1 380 ? -5.716 -3.531 0.677 1.00 97.25 380 PRO A O 1
ATOM 3053 N N . LEU A 1 381 ? -4.579 -2.704 -1.072 1.00 97.62 381 LEU A N 1
ATOM 3054 C CA . LEU A 1 381 ? -5.077 -1.342 -0.918 1.00 97.62 381 LEU A CA 1
ATOM 3055 C C . LEU A 1 381 ? -6.519 -1.185 -1.421 1.00 97.62 381 LEU A C 1
ATOM 3057 O O . LEU A 1 381 ? -7.328 -0.560 -0.742 1.00 97.62 381 LEU A O 1
ATOM 3061 N N . CYS A 1 382 ? -6.896 -1.824 -2.536 1.00 98.00 382 CYS A N 1
ATOM 3062 C CA . CYS A 1 382 ? -8.309 -1.938 -2.930 1.00 98.00 382 CYS A CA 1
ATOM 3063 C C . CYS A 1 382 ? -9.142 -2.622 -1.842 1.00 98.00 382 CYS A C 1
ATOM 3065 O O . CYS A 1 382 ? -10.210 -2.134 -1.483 1.00 98.00 382 CYS A O 1
ATOM 3067 N N . LYS A 1 383 ? -8.624 -3.711 -1.268 1.00 97.50 383 LYS A N 1
ATOM 3068 C CA . LYS A 1 383 ? -9.279 -4.425 -0.170 1.00 97.50 383 LYS A CA 1
ATOM 3069 C C . LYS A 1 383 ? -9.410 -3.552 1.082 1.00 97.50 383 LYS A C 1
ATOM 3071 O O . LYS A 1 383 ? -10.462 -3.558 1.716 1.00 97.50 383 LYS A O 1
ATOM 3076 N N . ALA A 1 384 ? -8.379 -2.777 1.422 1.00 97.94 384 ALA A N 1
ATOM 3077 C CA . ALA A 1 384 ? -8.428 -1.811 2.518 1.00 97.94 384 ALA A CA 1
ATOM 3078 C C . ALA A 1 384 ? -9.484 -0.722 2.279 1.00 97.94 384 ALA A C 1
ATOM 3080 O O . ALA A 1 384 ? -10.215 -0.368 3.197 1.00 97.94 384 ALA A O 1
ATOM 3081 N N . ILE A 1 385 ? -9.607 -0.230 1.043 1.00 98.12 385 ILE A N 1
ATOM 3082 C CA . ILE A 1 385 ? -10.638 0.735 0.638 1.00 98.12 385 ILE A CA 1
ATOM 3083 C C . ILE A 1 385 ? -12.040 0.133 0.767 1.00 98.12 385 ILE A C 1
ATOM 3085 O O . ILE A 1 385 ? -12.958 0.803 1.235 1.00 98.12 385 ILE A O 1
ATOM 3089 N N . ASP A 1 386 ? -12.222 -1.136 0.402 1.00 97.50 386 ASP A N 1
ATOM 3090 C CA . ASP A 1 386 ? -13.501 -1.824 0.591 1.00 97.50 386 ASP A CA 1
ATOM 3091 C C . ASP A 1 386 ? -13.838 -2.020 2.073 1.00 97.50 386 ASP A C 1
ATOM 3093 O O . ASP A 1 386 ? -14.993 -1.840 2.466 1.00 97.50 386 ASP A O 1
ATOM 3097 N N . PHE A 1 387 ? -12.844 -2.316 2.915 1.00 97.56 387 PHE A N 1
ATOM 3098 C CA . PHE A 1 387 ? -13.023 -2.313 4.367 1.00 97.56 387 PHE A CA 1
ATOM 3099 C C . PHE A 1 387 ? -13.348 -0.919 4.901 1.00 97.56 387 PHE A C 1
ATOM 3101 O O . PHE A 1 387 ? -14.239 -0.800 5.735 1.00 97.56 387 PHE A O 1
ATOM 3108 N N . ALA A 1 388 ? -12.721 0.137 4.381 1.00 98.06 388 ALA A N 1
ATOM 3109 C CA . ALA A 1 388 ? -13.032 1.512 4.757 1.00 98.06 388 ALA A CA 1
ATOM 3110 C C . ALA A 1 388 ? -14.480 1.889 4.405 1.00 98.06 388 ALA A C 1
ATOM 3112 O O . ALA A 1 388 ? -15.163 2.489 5.226 1.00 98.06 388 ALA A O 1
ATOM 3113 N N . ARG A 1 389 ? -14.998 1.464 3.242 1.00 97.75 389 ARG A N 1
ATOM 3114 C CA . ARG A 1 389 ? -16.413 1.659 2.862 1.00 97.75 389 ARG A CA 1
ATOM 3115 C C . ARG A 1 389 ? -17.381 0.954 3.808 1.00 97.75 389 ARG A C 1
ATOM 3117 O O . ARG A 1 389 ? -18.445 1.484 4.108 1.00 97.75 389 ARG A O 1
ATOM 3124 N N . GLN A 1 390 ? -17.038 -0.255 4.250 1.00 96.19 390 GLN A N 1
ATOM 3125 C CA . GLN A 1 390 ? -17.850 -0.991 5.223 1.00 96.19 390 GLN A CA 1
ATOM 3126 C C . GLN A 1 390 ? -17.794 -0.313 6.593 1.00 96.19 390 GLN A C 1
ATOM 3128 O O . GLN A 1 390 ? -18.830 -0.101 7.215 1.00 96.19 390 GLN A O 1
ATOM 3133 N N . PHE A 1 391 ? -16.597 0.082 7.022 1.00 96.31 391 PHE A N 1
ATOM 3134 C CA . PHE A 1 391 ? -16.364 0.775 8.281 1.00 96.31 391 PHE A CA 1
ATOM 3135 C C . PHE A 1 391 ? -17.060 2.145 8.336 1.00 96.31 391 PHE A C 1
ATOM 3137 O O . PHE A 1 391 ? -17.671 2.485 9.340 1.00 96.31 391 PHE A O 1
ATOM 3144 N N . GLU A 1 392 ? -17.084 2.907 7.243 1.00 96.62 392 GLU A N 1
ATOM 3145 C CA . GLU A 1 392 ? -17.805 4.186 7.168 1.00 96.62 392 GLU A CA 1
ATOM 3146 C C . GLU A 1 392 ? -19.297 4.044 7.525 1.00 96.62 392 GLU A C 1
ATOM 3148 O O . GLU A 1 392 ? -19.886 4.939 8.134 1.00 96.62 392 GLU A O 1
ATOM 3153 N N . GLN A 1 393 ? -19.916 2.911 7.173 1.00 93.44 393 GLN A N 1
ATOM 3154 C CA . GLN A 1 393 ? -21.319 2.619 7.491 1.00 93.44 393 GLN A CA 1
ATOM 3155 C C . GLN A 1 393 ? -21.532 2.271 8.967 1.00 93.44 393 GLN A C 1
ATOM 3157 O O . GLN A 1 393 ? -22.666 2.324 9.446 1.00 93.44 393 GLN A O 1
ATOM 3162 N N . THR A 1 394 ? -20.466 1.906 9.679 1.00 92.31 394 THR A N 1
ATOM 3163 C CA . THR A 1 394 ? -20.510 1.567 11.102 1.00 92.31 394 THR A CA 1
ATOM 3164 C C . THR A 1 394 ? -20.122 2.733 11.993 1.00 92.31 394 THR A C 1
ATOM 3166 O O . THR A 1 394 ? -20.266 2.635 13.206 1.00 92.31 394 THR A O 1
ATOM 3169 N N . ILE A 1 395 ? -19.709 3.866 11.429 1.00 92.88 395 ILE A N 1
ATOM 3170 C CA . ILE A 1 395 ? -19.563 5.116 12.171 1.00 92.88 395 ILE A CA 1
ATOM 3171 C C . ILE A 1 395 ? -20.956 5.711 12.424 1.00 92.88 395 ILE A C 1
ATOM 3173 O O . ILE A 1 395 ? -21.820 5.723 11.543 1.00 92.88 395 ILE A O 1
ATOM 3177 N N . SER A 1 396 ? -21.192 6.209 13.642 1.00 87.50 396 SER A N 1
ATOM 3178 C CA . SER A 1 396 ? -22.472 6.809 14.032 1.00 87.50 396 SER A CA 1
ATOM 3179 C C . SER A 1 396 ? -22.902 7.910 13.057 1.00 87.50 396 SER A C 1
ATOM 3181 O O . SER A 1 396 ? -22.109 8.743 12.616 1.00 87.50 396 SER A O 1
ATOM 3183 N N . SER A 1 397 ? -24.197 7.953 12.739 1.00 82.94 397 SER A N 1
ATOM 3184 C CA . SER A 1 397 ? -24.751 8.937 11.801 1.00 82.94 397 SER A CA 1
ATOM 3185 C C . SER A 1 397 ? -24.584 10.392 12.260 1.00 82.94 397 SER A C 1
ATOM 3187 O O . SER A 1 397 ? -24.640 11.295 11.429 1.00 82.94 397 SER A O 1
ATOM 3189 N N . SER A 1 398 ? -24.347 10.631 13.555 1.00 77.38 398 SER A N 1
ATOM 3190 C CA . SER A 1 398 ? -24.062 11.967 14.087 1.00 77.38 398 SER A CA 1
ATOM 3191 C C . SER A 1 398 ? -22.623 12.436 13.830 1.00 77.38 398 SER A C 1
ATOM 3193 O O . SER A 1 398 ? -22.348 13.629 13.932 1.00 77.38 398 SER A O 1
ATOM 3195 N N . ARG A 1 399 ? -21.720 11.520 13.463 1.00 85.38 399 ARG A N 1
ATOM 3196 C CA . ARG A 1 399 ? -20.271 11.721 13.314 1.00 85.38 399 ARG A CA 1
ATOM 3197 C C . ARG A 1 399 ? -19.882 12.046 11.876 1.00 85.38 399 ARG A C 1
ATOM 3199 O O . ARG A 1 399 ? -19.136 11.328 11.212 1.00 85.38 399 ARG A O 1
ATOM 3206 N N . ASN A 1 400 ? -20.458 13.126 11.348 1.00 89.19 400 ASN A N 1
ATOM 3207 C CA . ASN A 1 400 ? -20.267 13.494 9.943 1.00 89.19 400 ASN A CA 1
ATOM 3208 C C . ASN A 1 400 ? -18.811 13.843 9.610 1.00 89.19 400 ASN A C 1
ATOM 3210 O O . ASN A 1 400 ? -18.387 13.561 8.492 1.00 89.19 400 ASN A O 1
ATOM 3214 N N . LYS A 1 401 ? -18.047 14.427 10.546 1.00 93.44 401 LYS A N 1
ATOM 3215 C CA . LYS A 1 401 ? -16.631 14.764 10.327 1.00 93.44 401 LYS A CA 1
ATOM 3216 C C . LYS A 1 401 ? -15.816 13.489 10.099 1.00 93.44 401 LYS A C 1
ATOM 3218 O O . LYS A 1 401 ? -15.100 13.384 9.112 1.00 93.44 401 LYS A O 1
ATOM 3223 N N . GLU A 1 402 ? -15.998 12.506 10.968 1.00 95.25 402 GLU A N 1
ATOM 3224 C CA . GLU A 1 402 ? -15.320 11.215 10.952 1.00 95.25 402 GLU A CA 1
ATOM 3225 C C . GLU A 1 402 ? -15.698 10.392 9.711 1.00 95.25 402 GLU A C 1
ATOM 3227 O O . GLU A 1 402 ? -14.826 9.853 9.033 1.00 95.25 402 GLU A O 1
ATOM 3232 N N . ARG A 1 403 ? -16.987 10.364 9.343 1.00 95.81 403 ARG A N 1
ATOM 3233 C CA . ARG A 1 403 ? -17.448 9.730 8.093 1.00 95.81 403 ARG A CA 1
ATOM 3234 C C . ARG A 1 403 ? -16.856 10.401 6.860 1.00 95.81 403 ARG A C 1
ATOM 3236 O O . ARG A 1 403 ? -16.344 9.714 5.981 1.00 95.81 403 ARG A O 1
ATOM 3243 N N . THR A 1 404 ? -16.880 11.736 6.822 1.00 97.31 404 THR A N 1
ATOM 3244 C CA . THR A 1 404 ? -16.269 12.515 5.733 1.00 97.31 404 THR A CA 1
ATOM 3245 C C . THR A 1 404 ? -14.789 12.187 5.621 1.00 97.31 404 THR A C 1
ATOM 3247 O O . THR A 1 404 ? -14.307 11.952 4.518 1.00 97.31 404 THR A O 1
ATOM 3250 N N . ARG A 1 405 ? -14.089 12.061 6.753 1.00 97.81 405 ARG A N 1
ATOM 3251 C CA . ARG A 1 405 ? -12.676 11.700 6.758 1.00 97.81 405 ARG A CA 1
ATOM 3252 C C . ARG A 1 405 ? -12.410 10.306 6.182 1.00 97.81 405 ARG A C 1
ATOM 3254 O O . ARG A 1 405 ? -11.516 10.158 5.356 1.00 97.81 405 ARG A O 1
ATOM 3261 N N . VAL A 1 406 ? -13.193 9.289 6.546 1.00 98.31 406 VAL A N 1
ATOM 3262 C CA . VAL A 1 406 ? -13.056 7.947 5.941 1.00 98.31 406 VAL A CA 1
ATOM 3263 C C . VAL A 1 406 ? -13.370 7.980 4.439 1.00 98.31 406 VAL A C 1
ATOM 3265 O O . VAL A 1 406 ? -12.665 7.363 3.638 1.00 98.31 406 VAL A O 1
ATOM 3268 N N . SER A 1 407 ? -14.375 8.759 4.036 1.00 98.12 407 SER A N 1
ATOM 3269 C CA . SER A 1 407 ? -14.670 9.049 2.628 1.00 98.12 407 SER A CA 1
ATOM 3270 C C . SER A 1 407 ? -13.477 9.699 1.905 1.00 98.12 407 SER A C 1
ATOM 3272 O O . SER A 1 407 ? -13.154 9.318 0.777 1.00 98.12 407 SER A O 1
ATOM 3274 N N . GLU A 1 408 ? -12.763 10.627 2.548 1.00 98.12 408 GLU A N 1
ATOM 3275 C CA . GLU A 1 408 ? -11.525 11.208 2.017 1.00 98.12 408 GLU A CA 1
ATOM 3276 C C . GLU A 1 408 ? -10.417 10.164 1.873 1.00 98.12 408 GLU A C 1
ATOM 3278 O O . GLU A 1 408 ? -9.727 10.183 0.857 1.00 98.12 408 GLU A O 1
ATOM 3283 N N . TRP A 1 409 ? -10.256 9.214 2.806 1.00 98.06 409 TRP A N 1
ATOM 3284 C CA . TRP A 1 409 ? -9.276 8.128 2.643 1.00 98.06 409 TRP A CA 1
ATOM 3285 C C . TRP A 1 409 ? -9.517 7.357 1.348 1.00 98.06 409 TRP A C 1
ATOM 3287 O O . TRP A 1 409 ? -8.583 7.123 0.580 1.00 98.06 409 TRP A O 1
ATOM 3297 N N . ILE A 1 410 ? -10.781 7.002 1.096 1.00 98.19 410 ILE A N 1
ATOM 3298 C CA . ILE A 1 410 ? -11.216 6.286 -0.107 1.00 98.19 410 ILE A CA 1
ATOM 3299 C C . ILE A 1 410 ? -10.899 7.114 -1.354 1.00 98.19 410 ILE A C 1
ATOM 3301 O O . ILE A 1 410 ? -10.396 6.575 -2.338 1.00 98.19 410 ILE A O 1
ATOM 3305 N N . GLN A 1 411 ? -11.173 8.420 -1.319 1.00 97.56 411 GLN A N 1
ATOM 3306 C CA . GLN A 1 411 ? -10.902 9.308 -2.444 1.00 97.56 411 GLN A CA 1
ATOM 3307 C C . GLN A 1 411 ? -9.410 9.516 -2.681 1.00 97.56 411 GLN A C 1
ATOM 3309 O O . GLN A 1 411 ? -8.996 9.488 -3.835 1.00 97.56 411 GLN A O 1
ATOM 3314 N N . ILE A 1 412 ? -8.602 9.740 -1.642 1.00 97.19 412 ILE A N 1
ATOM 3315 C CA . ILE A 1 412 ? -7.148 9.947 -1.740 1.00 97.19 412 ILE A CA 1
ATOM 3316 C C . ILE A 1 412 ? -6.500 8.709 -2.356 1.00 97.19 412 ILE A C 1
ATOM 3318 O O . ILE A 1 412 ? -5.745 8.829 -3.319 1.00 97.19 412 ILE A O 1
ATOM 3322 N N . TRP A 1 413 ? -6.859 7.529 -1.848 1.00 97.81 413 TRP A N 1
ATOM 3323 C CA . TRP A 1 413 ? -6.207 6.269 -2.184 1.00 97.81 413 TRP A CA 1
ATOM 3324 C C . TRP A 1 413 ? -6.903 5.463 -3.277 1.00 97.81 413 TRP A C 1
ATOM 3326 O O . TRP A 1 413 ? -6.524 4.320 -3.503 1.00 97.81 413 TRP A O 1
ATOM 3336 N N . GLN A 1 414 ? -7.894 6.006 -3.988 1.00 96.94 414 GLN A N 1
ATOM 3337 C CA . GLN A 1 414 ? -8.452 5.317 -5.155 1.00 96.94 414 GLN A CA 1
ATOM 3338 C C . GLN A 1 414 ? -7.361 5.046 -6.212 1.00 96.94 414 GLN A C 1
ATOM 3340 O O . GLN A 1 414 ? -6.449 5.864 -6.355 1.00 96.94 414 GLN A O 1
ATOM 3345 N N . PRO A 1 415 ? -7.441 3.933 -6.962 1.00 97.19 415 PRO A N 1
ATOM 3346 C CA . PRO A 1 415 ? -6.465 3.635 -8.004 1.00 97.19 415 PRO A CA 1
ATOM 3347 C C . PRO A 1 415 ? -6.493 4.700 -9.108 1.00 97.19 415 PRO A C 1
ATOM 3349 O O . PRO A 1 415 ? -7.564 5.098 -9.573 1.00 97.19 415 PRO A O 1
ATOM 3352 N N . VAL A 1 416 ? -5.315 5.160 -9.531 1.00 96.56 416 VAL A N 1
ATOM 3353 C CA . VAL A 1 416 ? -5.143 6.230 -10.526 1.00 96.56 416 VAL A CA 1
ATOM 3354 C C . VAL A 1 416 ? -4.055 5.888 -11.540 1.00 96.56 416 VAL A C 1
ATOM 3356 O O . VAL A 1 416 ? -3.108 5.171 -11.233 1.00 96.56 416 VAL A O 1
ATOM 3359 N N . SER A 1 417 ? -4.152 6.410 -12.766 1.00 93.94 417 SER A N 1
ATOM 3360 C CA . SER A 1 417 ? -3.122 6.161 -13.783 1.00 93.94 417 SER A CA 1
ATOM 3361 C C . SER A 1 417 ? -1.855 6.989 -13.515 1.00 93.94 417 SER A C 1
ATOM 3363 O O . SER A 1 417 ? -1.962 8.218 -13.393 1.00 93.94 417 SER A O 1
ATOM 3365 N N . PRO A 1 418 ? -0.653 6.378 -13.523 1.00 92.88 418 PRO A N 1
ATOM 3366 C CA . PRO A 1 418 ? 0.604 7.110 -13.346 1.00 92.88 418 PRO A CA 1
ATOM 3367 C C . PRO A 1 418 ? 0.895 8.081 -14.502 1.00 92.88 418 PRO A C 1
ATOM 3369 O O . PRO A 1 418 ? 1.613 9.057 -14.319 1.00 92.88 418 PRO A O 1
ATOM 3372 N N . VAL A 1 419 ? 0.292 7.867 -15.678 1.00 90.69 419 VAL A N 1
ATOM 3373 C CA . VAL A 1 419 ? 0.503 8.696 -16.875 1.00 90.69 419 VAL A CA 1
ATOM 3374 C C . VAL A 1 419 ? -0.216 10.045 -16.784 1.00 90.69 419 VAL A C 1
ATOM 3376 O O . VAL A 1 419 ? 0.307 11.052 -17.250 1.00 90.69 419 VAL A O 1
ATOM 3379 N N . SER A 1 420 ? -1.425 10.081 -16.218 1.00 90.81 420 SER A N 1
ATOM 3380 C CA . SER A 1 420 ? -2.265 11.290 -16.199 1.00 90.81 420 SER A CA 1
ATOM 3381 C C . SER A 1 420 ? -2.394 11.941 -14.824 1.00 90.81 420 SER A C 1
ATOM 3383 O O . SER A 1 420 ? -2.792 13.099 -14.734 1.00 90.81 420 SER A O 1
ATOM 3385 N N . GLN A 1 421 ? -2.129 11.203 -13.744 1.00 93.69 421 GLN A N 1
ATOM 3386 C CA . GLN A 1 421 ? -2.442 11.628 -12.376 1.00 93.69 421 GLN A CA 1
ATOM 3387 C C . GLN A 1 421 ? -1.252 11.461 -11.417 1.00 93.69 421 GLN A C 1
ATOM 3389 O O . GLN A 1 421 ? -1.439 11.218 -10.230 1.00 93.69 421 GLN A O 1
ATOM 3394 N N . TRP A 1 422 ? -0.024 11.656 -11.914 1.00 93.69 422 TRP A N 1
ATOM 3395 C CA . TRP A 1 422 ? 1.225 11.523 -11.143 1.00 93.69 422 TRP A CA 1
ATOM 3396 C C . TRP A 1 422 ? 1.267 12.332 -9.831 1.00 93.69 422 TRP A C 1
ATOM 3398 O O . TRP A 1 422 ? 1.857 11.910 -8.845 1.00 93.69 422 TRP A O 1
ATOM 3408 N N . HIS A 1 423 ? 0.578 13.473 -9.774 1.00 93.12 423 HIS A N 1
ATOM 3409 C CA . HIS A 1 423 ? 0.507 14.330 -8.584 1.00 93.12 423 HIS A CA 1
ATOM 3410 C C . HIS A 1 423 ? -0.312 13.739 -7.418 1.00 93.12 423 HIS A C 1
ATOM 3412 O O . HIS A 1 423 ? -0.356 14.336 -6.347 1.00 93.12 423 HIS A O 1
ATOM 3418 N N . ARG A 1 424 ? -1.011 12.614 -7.622 1.00 94.19 424 ARG A N 1
ATOM 3419 C CA . ARG A 1 424 ? -1.871 11.971 -6.611 1.00 94.19 424 ARG A CA 1
ATOM 3420 C C . ARG A 1 424 ? -1.113 11.038 -5.663 1.00 94.19 424 ARG A C 1
ATOM 3422 O O . ARG A 1 424 ? -1.710 10.559 -4.704 1.00 94.19 424 ARG A O 1
ATOM 3429 N N . GLY A 1 425 ? 0.160 10.760 -5.943 1.00 92.62 425 GLY A N 1
ATOM 3430 C CA . GLY A 1 425 ? 1.025 9.993 -5.052 1.00 92.62 425 GLY A CA 1
ATOM 3431 C C . GLY A 1 425 ? 1.326 10.729 -3.748 1.00 92.62 425 GLY A C 1
ATOM 3432 O O . GLY A 1 425 ? 0.995 11.903 -3.574 1.00 92.62 425 GLY A O 1
ATOM 3433 N N . LEU A 1 426 ? 1.991 10.036 -2.829 1.00 95.81 426 LEU A N 1
ATOM 3434 C CA . LEU A 1 426 ? 2.544 10.659 -1.636 1.00 95.81 426 LEU A CA 1
ATOM 3435 C C . LEU A 1 426 ? 3.616 11.686 -2.024 1.00 95.81 426 LEU A C 1
ATOM 3437 O O . LEU A 1 426 ? 4.443 11.411 -2.901 1.00 95.81 426 LEU A O 1
ATOM 3441 N N . PRO A 1 427 ? 3.640 12.861 -1.370 1.00 93.88 427 PRO A N 1
ATOM 3442 C CA . PRO A 1 427 ? 4.727 13.801 -1.564 1.00 93.88 427 PRO A CA 1
ATOM 3443 C C . PRO A 1 427 ? 6.020 13.191 -1.017 1.00 93.88 427 PRO A C 1
ATOM 3445 O O . PRO A 1 427 ? 6.068 12.734 0.124 1.00 93.88 427 PRO A O 1
ATOM 3448 N N . ARG A 1 428 ? 7.083 13.215 -1.824 1.00 93.88 428 ARG A N 1
ATOM 3449 C CA . ARG A 1 428 ? 8.416 12.776 -1.397 1.00 93.88 428 ARG A CA 1
ATOM 3450 C C . ARG A 1 428 ? 8.939 13.710 -0.319 1.00 93.88 428 ARG A C 1
ATOM 3452 O O . ARG A 1 428 ? 8.976 14.923 -0.521 1.00 93.88 428 ARG A O 1
ATOM 3459 N N . ILE A 1 429 ? 9.401 13.144 0.788 1.00 96.19 429 ILE A N 1
ATOM 3460 C CA . ILE A 1 429 ? 9.968 13.916 1.895 1.00 96.19 429 ILE A CA 1
ATOM 3461 C C . ILE A 1 429 ? 11.487 13.822 1.808 1.00 96.19 429 ILE A C 1
ATOM 3463 O O . ILE A 1 429 ? 12.028 12.731 2.022 1.00 96.19 429 ILE A O 1
ATOM 3467 N N . PRO A 1 430 ? 12.190 14.924 1.488 1.00 95.94 430 PRO A N 1
ATOM 3468 C CA . PRO A 1 430 ? 13.642 14.934 1.453 1.00 95.94 430 PRO A CA 1
ATOM 3469 C C . PRO A 1 430 ? 14.227 14.587 2.821 1.00 95.94 430 PRO A C 1
ATOM 3471 O O . PRO A 1 430 ? 13.725 15.006 3.863 1.00 95.94 430 PRO A O 1
ATOM 3474 N N . LEU A 1 431 ? 15.326 13.846 2.815 1.00 94.25 431 LEU A N 1
ATOM 3475 C CA . LEU A 1 431 ? 16.117 13.598 4.010 1.00 94.25 431 LEU A CA 1
ATOM 3476 C C . LEU A 1 431 ? 17.080 14.758 4.236 1.00 94.25 431 LEU A C 1
ATOM 3478 O O . LEU A 1 431 ? 17.702 15.238 3.291 1.00 94.25 431 LEU A O 1
ATOM 3482 N N . GLU A 1 432 ? 17.287 15.133 5.499 1.00 93.06 432 GLU A N 1
ATOM 3483 C CA . GLU A 1 432 ? 18.282 16.151 5.870 1.00 93.06 432 GLU A CA 1
ATOM 3484 C C . GLU A 1 432 ? 19.682 15.827 5.328 1.00 93.06 432 GLU A C 1
ATOM 3486 O O . GLU A 1 432 ? 20.407 16.704 4.861 1.00 93.06 432 GLU A O 1
ATOM 3491 N N . LYS A 1 433 ? 20.063 14.545 5.380 1.00 93.69 433 LYS A N 1
ATOM 3492 C CA . LYS A 1 433 ? 21.285 14.009 4.778 1.00 93.69 433 LYS A CA 1
ATOM 3493 C C . LYS A 1 433 ? 20.978 12.707 4.039 1.00 93.69 433 LYS A C 1
ATOM 3495 O O . LYS A 1 433 ? 20.243 11.870 4.572 1.00 93.69 433 LYS A O 1
ATOM 3500 N N . PRO A 1 434 ? 21.558 12.483 2.848 1.00 94.00 434 PRO A N 1
ATOM 3501 C CA . PRO A 1 434 ? 21.372 11.225 2.147 1.00 94.00 434 PRO A CA 1
ATOM 3502 C C . PRO A 1 434 ? 21.894 10.031 2.955 1.00 94.00 434 PRO A C 1
ATOM 3504 O O . PRO A 1 434 ? 23.017 10.054 3.465 1.00 94.00 434 PRO A O 1
ATOM 3507 N N . LEU A 1 435 ? 21.109 8.958 3.026 1.00 93.25 435 LEU A N 1
ATOM 3508 C CA . LEU A 1 435 ? 21.524 7.707 3.650 1.00 93.25 435 LEU A CA 1
ATOM 3509 C C . LEU A 1 435 ? 22.244 6.842 2.621 1.00 93.25 435 LEU A C 1
ATOM 3511 O O . LEU A 1 435 ? 21.650 6.377 1.650 1.00 93.25 435 LEU A O 1
ATOM 3515 N N . ALA A 1 436 ? 23.528 6.593 2.851 1.00 92.50 436 ALA A N 1
ATOM 3516 C CA . ALA A 1 436 ? 24.299 5.720 1.984 1.00 92.50 436 ALA A CA 1
ATOM 3517 C C . ALA A 1 436 ? 24.096 4.251 2.391 1.00 92.50 436 ALA A C 1
ATOM 3519 O O . ALA A 1 436 ? 24.349 3.865 3.539 1.00 92.50 436 ALA A O 1
ATOM 3520 N N . LYS A 1 437 ? 23.624 3.426 1.457 1.00 91.50 437 LYS A N 1
ATOM 3521 C CA . LYS A 1 437 ? 23.305 2.010 1.673 1.00 91.50 437 LYS A CA 1
ATOM 3522 C C . LYS A 1 437 ? 23.912 1.146 0.586 1.00 91.50 437 LYS A C 1
ATOM 3524 O O . LYS A 1 437 ? 24.219 1.632 -0.491 1.00 91.50 437 LYS A O 1
ATOM 3529 N N . LYS A 1 438 ? 24.125 -0.133 0.884 1.00 87.06 438 LYS A N 1
ATOM 3530 C CA . LYS A 1 438 ? 24.661 -1.090 -0.085 1.00 87.06 438 LYS A CA 1
ATOM 3531 C C . LYS A 1 438 ? 23.505 -1.878 -0.678 1.00 87.06 438 LYS A C 1
ATOM 3533 O O . LYS A 1 438 ? 22.814 -2.569 0.063 1.00 87.06 438 LYS A O 1
ATOM 3538 N N . LEU A 1 439 ? 23.317 -1.775 -1.987 1.00 82.06 439 LEU A N 1
ATOM 3539 C CA . LEU A 1 439 ? 22.378 -2.597 -2.734 1.00 82.06 439 LEU A CA 1
ATOM 3540 C C . LEU A 1 439 ? 23.156 -3.782 -3.319 1.00 82.06 439 LEU A C 1
ATOM 3542 O O . LEU A 1 439 ? 23.710 -3.708 -4.412 1.00 82.06 439 LEU A O 1
ATOM 3546 N N . GLY A 1 440 ? 23.254 -4.850 -2.526 1.00 69.62 440 GLY A N 1
ATOM 3547 C CA . GLY A 1 440 ? 24.010 -6.057 -2.859 1.00 69.62 440 GLY A CA 1
ATOM 3548 C C . GLY A 1 440 ? 25.215 -6.312 -1.961 1.00 69.62 440 GLY A C 1
ATOM 3549 O O . GLY A 1 440 ? 25.617 -5.488 -1.135 1.00 69.62 440 GLY A O 1
ATOM 3550 N N . ILE A 1 441 ? 25.755 -7.520 -2.099 1.00 63.59 441 ILE A N 1
ATOM 3551 C CA . ILE A 1 441 ? 26.894 -8.019 -1.334 1.00 63.59 441 ILE A CA 1
ATOM 3552 C C . ILE A 1 441 ? 27.903 -8.509 -2.372 1.00 63.59 441 ILE A C 1
ATOM 3554 O O . ILE A 1 441 ? 27.574 -9.421 -3.124 1.00 63.59 441 ILE A O 1
ATOM 3558 N N . PRO A 1 442 ? 29.094 -7.904 -2.476 1.00 62.28 442 PRO A N 1
ATOM 3559 C CA . PRO A 1 442 ? 30.113 -8.406 -3.387 1.00 62.28 442 PRO A CA 1
ATOM 3560 C C . PRO A 1 442 ? 30.585 -9.786 -2.912 1.00 62.28 442 PRO A C 1
ATOM 3562 O O . PRO A 1 442 ? 30.689 -10.012 -1.699 1.00 62.28 442 PRO A O 1
ATOM 3565 N N . LYS A 1 443 ? 30.888 -10.697 -3.852 1.00 61.66 443 LYS A N 1
ATOM 3566 C CA . LYS A 1 443 ? 31.361 -12.065 -3.549 1.00 61.66 443 LYS A CA 1
ATOM 3567 C C . LYS A 1 443 ? 32.550 -12.054 -2.565 1.00 61.66 443 LYS A C 1
ATOM 3569 O O . LYS A 1 443 ? 32.555 -12.844 -1.614 1.00 61.66 443 LYS A O 1
ATOM 3574 N N . ASP A 1 444 ? 33.424 -11.047 -2.680 1.00 62.44 444 ASP A N 1
ATOM 3575 C CA . ASP A 1 444 ? 34.696 -10.952 -1.946 1.00 62.44 444 ASP A CA 1
ATOM 3576 C C . ASP A 1 444 ? 34.739 -9.895 -0.824 1.00 62.44 444 ASP A C 1
ATOM 3578 O O . ASP A 1 444 ? 35.812 -9.528 -0.353 1.00 62.44 444 ASP A O 1
ATOM 3582 N N . ASN A 1 445 ? 33.592 -9.372 -0.360 1.00 57.78 445 ASN A N 1
ATOM 3583 C CA . ASN A 1 445 ? 33.511 -8.337 0.696 1.00 57.78 445 ASN A CA 1
ATOM 3584 C C . ASN A 1 445 ? 34.289 -7.021 0.430 1.00 57.78 445 ASN A C 1
ATOM 3586 O O . ASN A 1 445 ? 34.264 -6.134 1.291 1.00 57.78 445 ASN A O 1
ATOM 3590 N N . VAL A 1 446 ? 34.931 -6.842 -0.730 1.00 60.53 446 VAL A N 1
ATOM 3591 C CA . VAL A 1 446 ? 35.627 -5.599 -1.088 1.00 60.53 446 VAL A CA 1
ATOM 3592 C C . VAL A 1 446 ? 34.604 -4.470 -1.191 1.00 60.53 446 VAL A C 1
ATOM 3594 O O . VAL A 1 446 ? 33.578 -4.585 -1.859 1.00 60.53 446 VAL A O 1
ATOM 3597 N N . LEU A 1 447 ? 34.848 -3.387 -0.452 1.00 57.66 447 LEU A N 1
ATOM 3598 C CA . LEU A 1 447 ? 33.955 -2.237 -0.346 1.00 57.66 447 LEU A CA 1
ATOM 3599 C C . LEU A 1 447 ? 33.982 -1.410 -1.635 1.00 57.66 447 LEU A C 1
ATOM 3601 O O . LEU A 1 447 ? 34.621 -0.367 -1.704 1.00 57.66 447 LEU A O 1
ATOM 3605 N N . ASP A 1 448 ? 33.276 -1.876 -2.656 1.00 70.25 448 ASP A N 1
ATOM 3606 C CA . ASP A 1 448 ? 33.156 -1.136 -3.901 1.00 70.25 448 ASP A CA 1
ATOM 3607 C C . ASP A 1 448 ? 31.985 -0.141 -3.842 1.00 70.25 448 ASP A C 1
ATOM 3609 O O . ASP A 1 448 ? 30.829 -0.492 -3.580 1.00 70.25 448 ASP A O 1
ATOM 3613 N N . SER A 1 449 ? 32.307 1.126 -4.099 1.00 75.88 449 SER A N 1
ATOM 3614 C CA . SER A 1 449 ? 31.362 2.237 -4.224 1.00 75.88 449 SER A CA 1
ATOM 3615 C C . SER A 1 449 ? 30.263 2.004 -5.271 1.00 75.88 449 SER A C 1
ATOM 3617 O O . SER A 1 449 ? 29.176 2.560 -5.129 1.00 75.88 449 SER A O 1
ATOM 3619 N N . ARG A 1 450 ? 30.488 1.139 -6.272 1.00 76.38 450 ARG A N 1
ATOM 3620 C CA . ARG A 1 450 ? 29.514 0.816 -7.334 1.00 76.38 450 ARG A CA 1
ATOM 3621 C C . ARG A 1 450 ? 28.236 0.141 -6.819 1.00 76.38 450 ARG A C 1
ATOM 3623 O O . ARG A 1 450 ? 27.186 0.255 -7.448 1.00 76.38 450 ARG A O 1
ATOM 3630 N N . TYR A 1 451 ? 28.301 -0.517 -5.661 1.00 79.62 451 TYR A N 1
ATOM 3631 C CA . TYR A 1 451 ? 27.146 -1.136 -4.996 1.00 79.62 451 TYR A CA 1
ATOM 3632 C C . TYR A 1 451 ? 26.434 -0.178 -4.030 1.00 79.62 451 TYR A C 1
ATOM 3634 O O . TYR A 1 451 ? 25.440 -0.546 -3.402 1.00 79.62 451 TYR A O 1
ATOM 3642 N N . GLN A 1 452 ? 26.958 1.036 -3.842 1.00 88.81 452 GLN A N 1
ATOM 3643 C CA . GLN A 1 452 ? 26.448 1.980 -2.861 1.00 88.81 452 GLN A CA 1
ATOM 3644 C C . GLN A 1 452 ? 25.411 2.911 -3.490 1.00 88.81 452 GLN A C 1
ATOM 3646 O O . GLN A 1 452 ? 25.717 3.700 -4.377 1.00 88.81 452 GLN A O 1
ATOM 3651 N N . VAL A 1 453 ? 24.188 2.866 -2.977 1.00 93.12 453 VAL A N 1
ATOM 3652 C CA . VAL A 1 453 ? 23.112 3.793 -3.330 1.00 93.12 453 VAL A CA 1
ATOM 3653 C C . VAL A 1 453 ? 23.013 4.902 -2.288 1.00 93.12 453 VAL A C 1
ATOM 3655 O O . VAL A 1 453 ? 23.242 4.682 -1.093 1.00 93.12 453 VAL A O 1
ATOM 3658 N N . ARG A 1 454 ? 22.677 6.114 -2.732 1.00 95.06 454 ARG A N 1
ATOM 3659 C CA . ARG A 1 454 ? 22.400 7.259 -1.857 1.00 95.06 454 ARG A CA 1
ATOM 3660 C C . ARG A 1 454 ? 20.902 7.518 -1.862 1.00 95.06 454 ARG A C 1
ATOM 3662 O O . ARG A 1 454 ? 20.353 7.940 -2.875 1.00 95.06 454 ARG A O 1
ATOM 3669 N N . LEU A 1 455 ? 20.260 7.267 -0.731 1.00 95.94 455 LEU A N 1
ATOM 3670 C CA . LEU A 1 455 ? 18.830 7.486 -0.537 1.00 95.94 455 LEU A CA 1
ATOM 3671 C C . LEU A 1 455 ? 18.638 8.928 -0.061 1.00 95.94 455 LEU A C 1
ATOM 3673 O O . LEU A 1 455 ? 19.223 9.305 0.952 1.00 95.94 455 LEU A O 1
ATOM 3677 N N . LYS A 1 456 ? 17.894 9.742 -0.804 1.00 96.31 456 LYS A N 1
ATOM 3678 C CA . LYS A 1 456 ? 17.753 11.197 -0.633 1.00 96.31 456 LYS A CA 1
ATOM 3679 C C . LYS A 1 456 ? 16.384 11.596 -0.084 1.00 96.31 456 LYS A C 1
ATOM 3681 O O . LYS A 1 456 ? 16.248 12.711 0.404 1.00 96.31 456 LYS A O 1
ATOM 3686 N N . ASP A 1 457 ? 15.398 10.707 -0.133 1.00 96.50 457 ASP A N 1
ATOM 3687 C CA . ASP A 1 457 ? 14.012 10.970 0.265 1.00 96.50 457 ASP A CA 1
ATOM 3688 C C . ASP A 1 457 ? 13.295 9.708 0.769 1.00 96.50 457 ASP A C 1
ATOM 3690 O O . ASP A 1 457 ? 13.842 8.600 0.751 1.00 96.50 457 ASP A O 1
ATOM 3694 N N . SER A 1 458 ? 12.060 9.894 1.236 1.00 97.25 458 SER A N 1
ATOM 3695 C CA . SER A 1 458 ? 11.215 8.849 1.809 1.00 97.25 458 SER A CA 1
ATOM 3696 C C . SER A 1 458 ? 10.892 7.704 0.848 1.00 97.25 458 SER A C 1
ATOM 3698 O O . SER A 1 458 ? 11.074 6.542 1.221 1.00 97.25 458 SER A O 1
ATOM 3700 N N . THR A 1 459 ? 10.497 8.006 -0.390 1.00 97.38 459 THR A N 1
ATOM 3701 C CA . THR A 1 459 ? 10.144 6.991 -1.390 1.00 97.38 459 THR A CA 1
ATOM 3702 C C . THR A 1 459 ? 11.354 6.152 -1.777 1.00 97.38 459 THR A C 1
ATOM 3704 O O . THR A 1 459 ? 11.247 4.931 -1.886 1.00 97.38 459 THR A O 1
ATOM 3707 N N . ALA A 1 460 ? 12.534 6.761 -1.903 1.00 96.88 460 ALA A N 1
ATOM 3708 C CA . ALA A 1 460 ? 13.761 6.013 -2.158 1.00 96.88 460 ALA A CA 1
ATOM 3709 C C . ALA A 1 460 ? 14.125 5.050 -1.018 1.00 96.88 460 ALA A C 1
ATOM 3711 O O . ALA A 1 460 ? 14.562 3.929 -1.280 1.00 96.88 460 ALA A O 1
ATOM 3712 N N . ILE A 1 461 ? 13.929 5.445 0.248 1.00 97.12 461 ILE A N 1
ATOM 3713 C CA . ILE A 1 461 ? 14.134 4.531 1.384 1.00 97.12 461 ILE A CA 1
ATOM 3714 C C . ILE A 1 461 ? 13.135 3.373 1.343 1.00 97.12 461 ILE A C 1
ATOM 3716 O O . ILE A 1 461 ? 13.528 2.226 1.569 1.00 97.12 461 ILE A O 1
ATOM 3720 N N . ALA A 1 462 ? 11.864 3.663 1.066 1.00 97.75 462 ALA A N 1
ATOM 3721 C CA . ALA A 1 462 ? 10.816 2.654 0.982 1.00 97.75 462 ALA A CA 1
ATOM 3722 C C . ALA A 1 462 ? 11.082 1.646 -0.149 1.00 97.75 462 ALA A C 1
ATOM 3724 O O . ALA A 1 462 ? 11.034 0.436 0.090 1.00 97.75 462 ALA A O 1
ATOM 3725 N N . ALA A 1 463 ? 11.452 2.138 -1.336 1.00 97.19 463 ALA A N 1
ATOM 3726 C CA . ALA A 1 463 ? 11.844 1.324 -2.483 1.00 97.19 463 ALA A CA 1
ATOM 3727 C C . ALA A 1 463 ? 13.063 0.450 -2.168 1.00 97.19 463 ALA A C 1
ATOM 3729 O O . ALA A 1 463 ? 13.012 -0.760 -2.367 1.00 97.19 463 ALA A O 1
ATOM 3730 N N . TYR A 1 464 ? 14.113 1.029 -1.576 1.00 96.25 464 TYR A N 1
ATOM 3731 C CA . TYR A 1 464 ? 15.306 0.283 -1.176 1.00 96.25 464 TYR A CA 1
ATOM 3732 C C . TYR A 1 464 ? 14.969 -0.847 -0.199 1.00 96.25 464 TYR A C 1
ATOM 3734 O O . TYR A 1 464 ? 15.398 -1.982 -0.394 1.00 96.25 464 TYR A O 1
ATOM 3742 N N . ALA A 1 465 ? 14.183 -0.564 0.844 1.00 95.94 465 ALA A N 1
ATOM 3743 C CA . ALA A 1 465 ? 13.795 -1.581 1.815 1.00 95.94 465 ALA A CA 1
ATOM 3744 C C . ALA A 1 465 ? 12.992 -2.715 1.155 1.00 95.94 465 ALA A C 1
ATOM 3746 O O . ALA A 1 465 ? 13.215 -3.884 1.466 1.00 95.94 465 ALA A O 1
ATOM 3747 N N . ALA A 1 466 ? 12.097 -2.377 0.220 1.00 95.88 466 ALA A N 1
ATOM 3748 C CA . ALA A 1 466 ? 11.306 -3.350 -0.524 1.00 95.88 466 ALA A CA 1
ATOM 3749 C C . ALA A 1 466 ? 12.147 -4.194 -1.495 1.00 95.88 466 ALA A C 1
ATOM 3751 O O . ALA A 1 466 ? 11.944 -5.406 -1.563 1.00 95.88 466 ALA A O 1
ATOM 3752 N N . GLU A 1 467 ? 13.120 -3.600 -2.193 1.00 93.75 467 GLU A N 1
ATOM 3753 C CA . GLU A 1 467 ? 14.061 -4.337 -3.051 1.00 93.75 467 GLU A CA 1
ATOM 3754 C C . GLU A 1 467 ? 14.917 -5.302 -2.235 1.00 93.75 467 GLU A C 1
ATOM 3756 O O . GLU A 1 467 ? 15.080 -6.464 -2.610 1.00 93.75 467 GLU A O 1
ATOM 3761 N N . ILE A 1 468 ? 15.437 -4.846 -1.090 1.00 91.56 468 ILE A N 1
ATOM 3762 C CA . ILE A 1 468 ? 16.210 -5.706 -0.194 1.00 91.56 468 ILE A CA 1
ATOM 3763 C C . ILE A 1 468 ? 15.355 -6.881 0.270 1.00 91.56 468 ILE A C 1
ATOM 3765 O O . ILE A 1 468 ? 15.807 -8.020 0.158 1.00 91.56 468 ILE A O 1
ATOM 3769 N N . PHE A 1 469 ? 14.129 -6.643 0.741 1.00 91.25 469 PHE A N 1
ATOM 3770 C CA . PHE A 1 469 ? 13.253 -7.735 1.156 1.00 91.25 469 PHE A CA 1
ATOM 3771 C C . PHE A 1 469 ? 12.976 -8.708 0.004 1.00 91.25 469 PHE A C 1
ATOM 3773 O O . PHE A 1 469 ? 13.223 -9.900 0.154 1.00 91.25 469 PHE A O 1
ATOM 3780 N N . THR A 1 470 ? 12.571 -8.202 -1.162 1.00 89.56 470 THR A N 1
ATOM 3781 C CA . THR A 1 470 ? 12.235 -9.026 -2.334 1.00 89.56 470 THR A CA 1
ATOM 3782 C C . THR A 1 470 ? 13.380 -9.951 -2.743 1.00 89.56 470 THR A C 1
ATOM 3784 O O . THR A 1 470 ? 13.151 -11.105 -3.091 1.00 89.56 470 THR A O 1
ATOM 3787 N N . MET A 1 471 ? 14.620 -9.459 -2.685 1.00 85.94 471 MET A N 1
ATOM 3788 C CA . MET A 1 471 ? 15.785 -10.206 -3.166 1.00 85.94 471 MET A CA 1
ATOM 3789 C C . MET A 1 471 ? 16.460 -11.066 -2.095 1.00 85.94 471 MET A C 1
ATOM 3791 O O . MET A 1 471 ? 17.221 -11.968 -2.436 1.00 85.94 471 MET A O 1
ATOM 3795 N N . THR A 1 472 ? 16.237 -10.788 -0.807 1.00 84.69 472 THR A N 1
ATOM 3796 C CA . THR A 1 472 ? 16.994 -11.434 0.285 1.00 84.69 472 THR A CA 1
ATOM 3797 C C . THR A 1 472 ? 16.134 -12.027 1.401 1.00 84.69 472 THR A C 1
ATOM 3799 O O . THR A 1 472 ? 16.664 -12.713 2.274 1.00 84.69 472 THR A O 1
ATOM 3802 N N . GLY A 1 473 ? 14.828 -11.753 1.418 1.00 85.19 473 GLY A N 1
ATOM 3803 C CA . GLY A 1 473 ? 13.912 -12.148 2.490 1.00 85.19 473 GLY A CA 1
ATOM 3804 C C . GLY A 1 473 ? 14.171 -11.450 3.831 1.00 85.19 473 GLY A C 1
ATOM 3805 O O . GLY A 1 473 ? 13.709 -11.924 4.867 1.00 85.19 473 GLY A O 1
ATOM 3806 N N . LEU A 1 474 ? 14.943 -10.355 3.859 1.00 86.38 474 LEU A N 1
ATOM 3807 C CA . LEU A 1 474 ? 15.291 -9.638 5.092 1.00 86.38 474 LEU A CA 1
ATOM 3808 C C . LEU A 1 474 ? 14.126 -8.799 5.633 1.00 86.38 474 LEU A C 1
ATOM 3810 O O . LEU A 1 474 ? 14.051 -7.588 5.427 1.00 86.38 474 LEU A O 1
ATOM 3814 N N . ASP A 1 475 ? 13.239 -9.471 6.361 1.00 86.56 475 ASP A N 1
ATOM 3815 C CA . ASP A 1 475 ? 12.002 -8.956 6.968 1.00 86.56 475 ASP A CA 1
ATOM 3816 C C . ASP A 1 475 ? 12.181 -7.815 7.987 1.00 86.56 475 ASP A C 1
ATOM 3818 O O . ASP A 1 475 ? 11.231 -7.099 8.296 1.00 86.56 475 ASP A O 1
ATOM 3822 N N . ASP A 1 476 ? 13.392 -7.602 8.504 1.00 87.56 476 ASP A N 1
ATOM 3823 C CA . ASP A 1 476 ? 13.692 -6.585 9.514 1.00 87.56 476 ASP A CA 1
ATOM 3824 C C . ASP A 1 476 ? 14.373 -5.319 8.961 1.00 87.56 476 ASP A C 1
ATOM 3826 O O . ASP A 1 476 ? 14.720 -4.427 9.743 1.00 87.56 476 ASP A O 1
ATOM 3830 N N . GLU A 1 477 ? 14.615 -5.218 7.646 1.00 92.06 477 GLU A N 1
ATOM 3831 C CA . GLU A 1 477 ? 15.403 -4.116 7.072 1.00 92.06 477 GLU A CA 1
ATOM 3832 C C . GLU A 1 477 ? 14.746 -2.750 7.324 1.00 92.06 477 GLU A C 1
ATOM 3834 O O . GLU A 1 477 ? 15.439 -1.817 7.724 1.00 92.06 477 GLU A O 1
ATOM 3839 N N . SER A 1 478 ? 13.422 -2.629 7.201 1.00 95.00 478 SER A N 1
ATOM 3840 C CA . SER A 1 478 ? 12.695 -1.375 7.465 1.00 95.00 478 SER A CA 1
ATOM 3841 C C . SER A 1 478 ? 12.850 -0.891 8.913 1.00 95.00 478 SER A C 1
ATOM 3843 O O . SER A 1 478 ? 13.199 0.268 9.159 1.00 95.00 478 SER A O 1
ATOM 3845 N N . LEU A 1 479 ? 12.686 -1.797 9.883 1.00 95.19 479 LEU A N 1
ATOM 3846 C CA . LEU A 1 479 ? 12.919 -1.533 11.307 1.00 95.19 479 LEU A CA 1
ATOM 3847 C C . LEU A 1 479 ? 14.387 -1.148 11.554 1.00 95.19 479 LEU A C 1
ATOM 3849 O O . LEU A 1 479 ? 14.680 -0.188 12.272 1.00 95.19 479 LEU A O 1
ATOM 3853 N N . SER A 1 480 ? 15.318 -1.866 10.917 1.00 92.75 480 SER A N 1
ATOM 3854 C CA . SER A 1 480 ? 16.758 -1.615 11.006 1.00 92.75 480 SER A CA 1
ATOM 3855 C C . SER A 1 480 ? 17.135 -0.233 10.475 1.00 92.75 480 SER A C 1
ATOM 3857 O O . SER A 1 480 ? 17.942 0.461 11.095 1.00 92.75 480 SER A O 1
ATOM 3859 N N . LEU A 1 481 ? 16.560 0.183 9.344 1.00 94.12 481 LEU A N 1
ATOM 3860 C CA . LEU A 1 481 ? 16.803 1.483 8.723 1.00 94.12 481 LEU A CA 1
ATOM 3861 C C . LEU A 1 481 ? 16.358 2.623 9.635 1.00 94.12 481 LEU A C 1
ATOM 3863 O O . LEU A 1 481 ? 17.170 3.504 9.919 1.00 94.12 481 LEU A O 1
ATOM 3867 N N . SER A 1 482 ? 15.130 2.554 10.154 1.00 95.31 482 SER A N 1
ATOM 3868 C CA . SER A 1 482 ? 14.597 3.540 11.100 1.00 95.31 482 SER A CA 1
ATOM 3869 C C . SER A 1 482 ? 15.463 3.641 12.365 1.00 95.31 482 SER A C 1
ATOM 3871 O O . SER A 1 482 ? 15.914 4.727 12.745 1.00 95.31 482 SER A O 1
ATOM 3873 N N . ALA A 1 483 ? 15.810 2.500 12.973 1.00 93.94 483 ALA A N 1
ATOM 3874 C CA . ALA A 1 483 ? 16.629 2.469 14.184 1.00 93.94 483 ALA A CA 1
ATOM 3875 C C . ALA A 1 483 ? 18.062 2.981 13.953 1.00 93.94 483 ALA A C 1
ATOM 3877 O O . ALA A 1 483 ? 18.602 3.713 14.785 1.00 93.94 483 ALA A O 1
ATOM 3878 N N . LYS A 1 484 ? 18.698 2.614 12.831 1.00 91.75 484 LYS A N 1
ATOM 3879 C CA . LYS A 1 484 ? 20.050 3.079 12.476 1.00 91.75 484 LYS A CA 1
ATOM 3880 C C . LYS A 1 484 ? 20.075 4.578 12.194 1.00 91.75 484 LYS A C 1
ATOM 3882 O O . LYS A 1 484 ? 21.008 5.236 12.638 1.00 91.75 484 LYS A O 1
ATOM 3887 N N . ALA A 1 485 ? 19.067 5.106 11.501 1.00 91.94 485 ALA A N 1
ATOM 3888 C CA . ALA A 1 485 ? 18.939 6.537 11.241 1.00 91.94 485 ALA A CA 1
ATOM 3889 C C . ALA A 1 485 ? 18.847 7.324 12.564 1.00 91.94 485 ALA A C 1
ATOM 3891 O O . ALA A 1 485 ? 19.643 8.231 12.806 1.00 91.94 485 ALA A O 1
ATOM 3892 N N . LYS A 1 486 ? 18.000 6.866 13.500 1.00 92.88 486 LYS A N 1
ATOM 3893 C CA . LYS A 1 486 ? 17.915 7.429 14.859 1.00 92.88 486 LYS A CA 1
ATOM 3894 C C . LYS A 1 486 ? 19.252 7.370 15.610 1.00 92.88 486 LYS A C 1
ATOM 3896 O O . LYS A 1 486 ? 19.673 8.373 16.178 1.00 92.88 486 LYS A O 1
ATOM 3901 N N . LYS A 1 487 ? 19.951 6.227 15.590 1.00 91.44 487 LYS A N 1
ATOM 3902 C CA . LYS A 1 487 ? 21.274 6.068 16.233 1.00 91.44 487 LYS A CA 1
ATOM 3903 C C . LYS A 1 487 ? 22.358 6.956 15.618 1.00 91.44 487 LYS A C 1
ATOM 3905 O O . LYS A 1 487 ? 23.263 7.372 16.328 1.00 91.44 487 LYS A O 1
ATOM 3910 N N . ALA A 1 488 ? 22.265 7.245 14.324 1.00 89.75 488 ALA A N 1
ATOM 3911 C CA . ALA A 1 488 ? 23.180 8.139 13.620 1.00 89.75 488 ALA A CA 1
ATOM 3912 C C . ALA A 1 488 ? 22.886 9.634 13.866 1.00 89.75 488 ALA A C 1
ATOM 3914 O O . ALA A 1 488 ? 23.515 10.482 13.239 1.00 89.75 488 ALA A O 1
ATOM 3915 N N . GLY A 1 489 ? 21.935 9.965 14.750 1.00 92.88 489 GLY A N 1
ATOM 3916 C CA . GLY A 1 489 ? 21.538 11.346 15.032 1.00 92.88 489 GLY A CA 1
ATOM 3917 C C . GLY A 1 489 ? 20.668 11.975 13.943 1.00 92.88 489 GLY A C 1
ATOM 3918 O O . GLY A 1 489 ? 20.522 13.190 13.923 1.00 92.88 489 GLY A O 1
ATOM 3919 N N . GLN A 1 490 ? 20.098 11.168 13.045 1.00 93.44 490 GLN A N 1
ATOM 3920 C CA . GLN A 1 490 ? 19.226 11.617 11.961 1.00 93.44 490 GLN A CA 1
ATOM 3921 C C . GLN A 1 490 ? 17.937 10.776 11.957 1.00 93.44 490 GLN A C 1
ATOM 3923 O O . GLN A 1 490 ? 17.762 9.913 11.091 1.00 93.44 490 GLN A O 1
ATOM 3928 N N . PRO A 1 491 ? 17.054 10.929 12.962 1.00 95.00 491 PRO A N 1
ATOM 3929 C CA . PRO A 1 491 ? 15.799 10.187 13.002 1.00 95.00 491 PRO A CA 1
ATOM 3930 C C . PRO A 1 491 ? 14.960 10.480 11.751 1.00 95.00 491 PRO A C 1
ATOM 3932 O O . PRO A 1 491 ? 14.870 11.617 11.297 1.00 95.00 491 PRO A O 1
ATOM 3935 N N . LEU A 1 492 ? 14.341 9.441 11.188 1.00 97.06 492 LEU A N 1
ATOM 3936 C CA . LEU A 1 492 ? 13.427 9.609 10.060 1.00 97.06 492 LEU A CA 1
ATOM 3937 C C . LEU A 1 492 ? 12.173 10.361 10.518 1.00 97.06 492 LEU A C 1
ATOM 3939 O O . LEU A 1 492 ? 11.632 10.060 11.588 1.00 97.06 492 LEU A O 1
ATOM 3943 N N . SER A 1 493 ? 11.683 11.282 9.683 1.00 97.38 493 SER A N 1
ATOM 3944 C CA . SER A 1 493 ? 10.422 11.981 9.943 1.00 97.38 493 SER A CA 1
ATOM 3945 C C . SER A 1 493 ? 9.267 10.985 10.122 1.00 97.38 493 SER A C 1
ATOM 3947 O O . SER A 1 493 ? 9.311 9.855 9.619 1.00 97.38 493 SER A O 1
ATOM 3949 N N . SER A 1 494 ? 8.219 11.389 10.836 1.00 97.69 494 SER A N 1
ATOM 3950 C CA . SER A 1 494 ? 7.040 10.546 11.065 1.00 97.69 494 SER A CA 1
ATOM 3951 C C . SER A 1 494 ? 6.387 10.111 9.753 1.00 97.69 494 SER A C 1
ATOM 3953 O O . SER A 1 494 ? 6.148 8.924 9.551 1.00 97.69 494 SER A O 1
ATOM 3955 N N . GLN A 1 495 ? 6.232 11.023 8.796 1.00 98.19 495 GLN A N 1
ATOM 3956 C CA . GLN A 1 495 ? 5.691 10.700 7.477 1.00 98.19 495 GLN A CA 1
ATOM 3957 C C . GLN A 1 495 ? 6.603 9.745 6.676 1.00 98.19 495 GLN A C 1
ATOM 3959 O O . GLN A 1 495 ? 6.109 8.784 6.088 1.00 98.19 495 GLN A O 1
ATOM 3964 N N . THR A 1 496 ? 7.933 9.913 6.733 1.00 98.31 496 THR A N 1
ATOM 3965 C CA . THR A 1 496 ? 8.887 8.966 6.119 1.00 98.31 496 THR A CA 1
ATOM 3966 C C . THR A 1 496 ? 8.778 7.566 6.731 1.00 98.31 496 THR A C 1
ATOM 3968 O O . THR A 1 496 ? 8.842 6.571 6.011 1.00 98.31 496 THR A O 1
ATOM 3971 N N . ARG A 1 497 ? 8.607 7.469 8.057 1.00 98.44 497 ARG A N 1
ATOM 3972 C CA . ARG A 1 497 ? 8.384 6.187 8.744 1.00 98.44 497 ARG A CA 1
ATOM 3973 C C . ARG A 1 497 ? 7.065 5.548 8.322 1.00 98.44 497 ARG A C 1
ATOM 3975 O O . ARG A 1 497 ? 7.050 4.349 8.062 1.00 98.44 497 ARG A O 1
ATOM 3982 N N . ILE A 1 498 ? 5.992 6.334 8.213 1.00 98.62 498 ILE A N 1
ATOM 3983 C CA . ILE A 1 498 ? 4.692 5.848 7.740 1.00 98.62 498 ILE A CA 1
ATOM 3984 C C . ILE A 1 498 ? 4.820 5.252 6.335 1.00 98.62 498 ILE A C 1
ATOM 3986 O O . ILE A 1 498 ? 4.427 4.106 6.135 1.00 98.62 498 ILE A O 1
ATOM 3990 N N . GLU A 1 499 ? 5.413 5.983 5.385 1.00 98.56 499 GLU A N 1
ATOM 3991 C CA . GLU A 1 499 ? 5.609 5.500 4.012 1.00 98.56 499 GLU A CA 1
ATOM 3992 C C . GLU A 1 499 ? 6.447 4.213 3.982 1.00 98.56 499 GLU A C 1
ATOM 3994 O O . GLU A 1 499 ? 6.045 3.226 3.362 1.00 98.56 499 GLU A O 1
ATOM 3999 N N . LEU A 1 500 ? 7.566 4.182 4.714 1.00 98.56 500 LEU A N 1
ATOM 4000 C CA . LEU A 1 500 ? 8.440 3.013 4.814 1.00 98.56 500 LEU A CA 1
ATOM 4001 C C . LEU A 1 500 ? 7.694 1.775 5.333 1.00 98.56 500 LEU A C 1
ATOM 4003 O O . LEU A 1 500 ? 7.763 0.717 4.711 1.00 98.56 500 LEU A O 1
ATOM 4007 N N . PHE A 1 501 ? 6.988 1.878 6.461 1.00 98.62 501 PHE A N 1
ATOM 4008 C CA . PHE A 1 501 ? 6.335 0.722 7.081 1.00 98.62 501 PHE A CA 1
ATOM 4009 C C . PHE A 1 501 ? 5.063 0.292 6.345 1.00 98.62 501 PHE A C 1
ATOM 4011 O O . PHE A 1 501 ? 4.840 -0.908 6.175 1.00 98.62 501 PHE A O 1
ATOM 4018 N N . ALA A 1 502 ? 4.270 1.240 5.838 1.00 98.50 502 ALA A N 1
ATOM 4019 C CA . ALA A 1 502 ? 3.100 0.932 5.022 1.00 98.50 502 ALA A CA 1
ATOM 4020 C C . ALA A 1 502 ? 3.490 0.200 3.729 1.00 98.50 502 ALA A C 1
ATOM 4022 O O . ALA A 1 502 ? 2.861 -0.801 3.394 1.00 98.50 502 ALA A O 1
ATOM 4023 N N . THR A 1 503 ? 4.570 0.629 3.061 1.00 98.44 503 THR A N 1
ATOM 4024 C CA . THR A 1 503 ? 5.124 -0.058 1.878 1.00 98.44 503 THR A CA 1
ATOM 4025 C C . THR A 1 503 ? 5.385 -1.533 2.162 1.00 98.44 503 THR A C 1
ATOM 4027 O O . THR A 1 503 ? 4.960 -2.402 1.403 1.00 98.44 503 THR A O 1
ATOM 4030 N N . GLN A 1 504 ? 6.071 -1.825 3.271 1.00 97.88 504 GLN A N 1
ATOM 4031 C CA . GLN A 1 504 ? 6.437 -3.194 3.630 1.00 97.88 504 GLN A CA 1
ATOM 4032 C C . GLN A 1 504 ? 5.211 -4.061 3.913 1.00 97.88 504 GLN A C 1
ATOM 4034 O O . GLN A 1 504 ? 5.150 -5.197 3.454 1.00 97.88 504 GLN A O 1
ATOM 4039 N N . ILE A 1 505 ? 4.216 -3.535 4.633 1.00 97.94 505 ILE A N 1
ATOM 4040 C CA . ILE A 1 505 ? 2.988 -4.287 4.922 1.00 97.94 505 ILE A CA 1
ATOM 4041 C C . ILE A 1 505 ? 2.176 -4.526 3.643 1.00 97.94 505 ILE A C 1
ATOM 4043 O O . ILE A 1 505 ? 1.662 -5.626 3.449 1.00 97.94 505 ILE A O 1
ATOM 4047 N N . LEU A 1 506 ? 2.054 -3.523 2.770 1.00 98.06 506 LEU A N 1
ATOM 4048 C CA . LEU A 1 506 ? 1.270 -3.646 1.540 1.00 98.06 506 LEU A CA 1
ATOM 4049 C C . LEU A 1 506 ? 1.882 -4.644 0.557 1.00 98.06 506 LEU A C 1
ATOM 4051 O O . LEU A 1 506 ? 1.135 -5.394 -0.063 1.00 98.06 506 LEU A O 1
ATOM 4055 N N . LEU A 1 507 ? 3.209 -4.671 0.427 1.00 96.12 507 LEU A N 1
ATOM 4056 C CA . LEU A 1 507 ? 3.889 -5.597 -0.479 1.00 96.12 507 LEU A CA 1
ATOM 4057 C C . LEU A 1 507 ? 4.052 -7.000 0.123 1.00 96.12 507 LEU A C 1
ATOM 4059 O O . LEU A 1 507 ? 3.884 -7.982 -0.591 1.00 96.12 507 LEU A O 1
ATOM 4063 N N . PHE A 1 508 ? 4.354 -7.107 1.423 1.00 95.69 508 PHE A N 1
ATOM 4064 C CA . PHE A 1 508 ? 4.861 -8.352 2.024 1.00 95.69 508 PHE A CA 1
ATOM 4065 C C . PHE A 1 508 ? 4.173 -8.750 3.334 1.00 95.69 508 PHE A C 1
ATOM 4067 O O . PHE A 1 508 ? 4.608 -9.683 4.007 1.00 95.69 508 PHE A O 1
ATOM 4074 N N . GLY A 1 509 ? 3.082 -8.089 3.730 1.00 93.69 509 GLY A N 1
ATOM 4075 C CA . GLY A 1 509 ? 2.424 -8.335 5.019 1.00 93.69 509 GLY A CA 1
ATOM 4076 C C . GLY A 1 509 ? 1.971 -9.785 5.239 1.00 93.69 509 GLY A C 1
ATOM 4077 O O . GLY A 1 509 ? 1.889 -10.228 6.381 1.00 93.69 509 GLY A O 1
ATOM 4078 N N . GLN A 1 510 ? 1.722 -10.542 4.164 1.00 91.25 510 GLN A N 1
ATOM 4079 C CA . GLN A 1 510 ? 1.391 -11.973 4.236 1.00 91.25 510 GLN A CA 1
ATOM 4080 C C . GLN A 1 510 ? 2.622 -12.883 4.391 1.00 91.25 510 GLN A C 1
ATOM 4082 O O . GLN A 1 510 ? 2.477 -14.027 4.818 1.00 91.25 510 GLN A O 1
ATOM 4087 N N . GLU A 1 511 ? 3.813 -12.388 4.051 1.00 90.69 511 GLU A N 1
ATOM 4088 C CA . GLU A 1 511 ? 5.083 -13.119 4.124 1.00 90.69 511 GLU A CA 1
ATOM 4089 C C . GLU A 1 511 ? 5.787 -12.921 5.473 1.00 90.69 511 GLU A C 1
ATOM 4091 O O . GLU A 1 511 ? 6.563 -13.774 5.908 1.00 90.69 511 GLU A O 1
ATOM 4096 N N . PHE A 1 512 ? 5.504 -11.816 6.170 1.00 90.25 512 PHE A N 1
ATOM 4097 C CA . PHE A 1 512 ? 6.100 -11.542 7.472 1.00 90.25 512 PHE A CA 1
ATOM 4098 C C . PHE A 1 512 ? 5.618 -12.496 8.566 1.00 90.25 512 PHE A C 1
ATOM 4100 O O . PHE A 1 512 ? 4.434 -12.818 8.704 1.00 90.25 512 PHE A O 1
ATOM 4107 N N . GLY A 1 513 ? 6.555 -12.885 9.435 1.00 85.44 513 GLY A N 1
ATOM 4108 C CA . GLY A 1 513 ? 6.216 -13.510 10.708 1.00 85.44 513 GLY A CA 1
ATOM 4109 C C . GLY A 1 513 ? 5.373 -12.566 11.570 1.00 85.44 513 GLY A C 1
ATOM 4110 O O . GLY A 1 513 ? 5.576 -11.353 11.552 1.00 85.44 513 GLY A O 1
ATOM 4111 N N . LYS A 1 514 ? 4.450 -13.126 12.364 1.00 89.50 514 LYS A N 1
ATOM 4112 C CA . LYS A 1 514 ? 3.505 -12.351 13.191 1.00 89.50 514 LYS A CA 1
ATOM 4113 C C . LYS A 1 514 ? 4.187 -11.292 14.056 1.00 89.50 514 LYS A C 1
ATOM 4115 O O . LYS A 1 514 ? 3.718 -10.165 14.093 1.00 89.50 514 LYS A O 1
ATOM 4120 N N . ASP A 1 515 ? 5.298 -11.643 14.702 1.00 87.81 515 ASP A N 1
ATOM 4121 C CA . ASP A 1 515 ? 6.027 -10.721 15.579 1.00 87.81 515 ASP A CA 1
ATOM 4122 C C . ASP A 1 515 ? 6.635 -9.553 14.800 1.00 87.81 515 ASP A C 1
ATOM 4124 O O . ASP A 1 515 ? 6.568 -8.412 15.241 1.00 87.81 515 ASP A O 1
ATOM 4128 N N . VAL A 1 516 ? 7.188 -9.821 13.614 1.00 90.31 516 VAL A N 1
ATOM 4129 C CA . VAL A 1 516 ? 7.762 -8.782 12.750 1.00 90.31 516 VAL A CA 1
ATOM 4130 C C . VAL A 1 516 ? 6.668 -7.862 12.229 1.00 90.31 516 VAL A C 1
ATOM 4132 O O . VAL A 1 516 ? 6.825 -6.646 12.265 1.00 90.31 516 VAL A O 1
ATOM 4135 N N . LEU A 1 517 ? 5.541 -8.434 11.804 1.00 94.94 517 LEU A N 1
ATOM 4136 C CA . LEU A 1 517 ? 4.385 -7.669 11.359 1.00 94.94 517 LEU A CA 1
ATOM 4137 C C . LEU A 1 517 ? 3.823 -6.786 12.484 1.00 94.94 517 LEU A C 1
ATOM 4139 O O . LEU A 1 517 ? 3.542 -5.615 12.241 1.00 94.94 517 LEU A O 1
ATOM 4143 N N . SER A 1 518 ? 3.719 -7.312 13.710 1.00 95.62 518 SER A N 1
ATOM 4144 C CA . SER A 1 518 ? 3.334 -6.532 14.891 1.00 95.62 518 SER A CA 1
ATOM 4145 C C . SER A 1 518 ? 4.325 -5.403 15.176 1.00 95.62 518 SER A C 1
ATOM 4147 O O . SER A 1 518 ? 3.897 -4.269 15.356 1.00 95.62 518 SER A O 1
ATOM 4149 N N . ASP A 1 519 ? 5.636 -5.673 15.160 1.00 95.56 519 ASP A N 1
ATOM 4150 C CA . ASP A 1 519 ? 6.673 -4.654 15.384 1.00 95.56 519 ASP A CA 1
ATOM 4151 C C . ASP A 1 519 ? 6.598 -3.532 14.324 1.00 95.56 519 ASP A C 1
ATOM 4153 O O . ASP A 1 519 ? 6.714 -2.350 14.654 1.00 95.56 519 ASP A O 1
ATOM 4157 N N . ILE A 1 520 ? 6.383 -3.884 13.049 1.00 97.44 520 ILE A N 1
ATOM 4158 C CA . ILE A 1 520 ? 6.210 -2.914 11.954 1.00 97.44 520 ILE A CA 1
ATOM 4159 C C . ILE A 1 520 ? 4.926 -2.099 12.157 1.00 97.44 520 ILE A C 1
ATOM 4161 O O . ILE A 1 520 ? 4.959 -0.877 12.005 1.00 97.44 520 ILE A O 1
ATOM 4165 N N . LEU A 1 521 ? 3.813 -2.739 12.533 1.00 97.88 521 LEU A N 1
ATOM 4166 C CA . LEU A 1 521 ? 2.545 -2.052 12.784 1.00 97.88 521 LEU A CA 1
ATOM 4167 C C . LEU A 1 521 ? 2.628 -1.109 13.995 1.00 97.88 521 LEU A C 1
ATOM 4169 O O . LEU A 1 521 ? 2.106 0.001 13.927 1.00 97.88 521 LEU A O 1
ATOM 4173 N N . ILE A 1 522 ? 3.337 -1.498 15.060 1.00 97.69 522 ILE A N 1
ATOM 4174 C CA . ILE A 1 522 ? 3.611 -0.623 16.209 1.00 97.69 522 ILE A CA 1
ATOM 4175 C C . ILE A 1 522 ? 4.339 0.635 15.736 1.00 97.69 522 ILE A C 1
ATOM 4177 O O . ILE A 1 522 ? 3.890 1.746 16.004 1.00 97.69 522 ILE A O 1
ATOM 4181 N N . GLN A 1 523 ? 5.430 0.481 14.979 1.00 97.94 523 GLN A N 1
ATOM 4182 C CA . GLN A 1 523 ? 6.193 1.631 14.488 1.00 97.94 523 GLN A CA 1
ATOM 4183 C C . GLN A 1 523 ? 5.393 2.509 13.511 1.00 97.94 523 GLN A C 1
ATOM 4185 O O . GLN A 1 523 ? 5.553 3.731 13.526 1.00 97.94 523 GLN A O 1
ATOM 4190 N N . LEU A 1 524 ? 4.523 1.909 12.690 1.00 98.38 524 LEU A N 1
ATOM 4191 C CA . LEU A 1 524 ? 3.603 2.621 11.800 1.00 98.38 524 LEU A CA 1
ATOM 4192 C C . LEU A 1 524 ? 2.605 3.479 12.591 1.00 98.38 524 LEU A C 1
ATOM 4194 O O . LEU A 1 524 ? 2.470 4.668 12.306 1.00 98.38 524 LEU A O 1
ATOM 4198 N N . LEU A 1 525 ? 1.937 2.898 13.592 1.00 98.12 525 LEU A N 1
ATOM 4199 C CA . LEU A 1 525 ? 0.940 3.593 14.410 1.00 98.12 525 LEU A CA 1
ATOM 4200 C C . LEU A 1 525 ? 1.566 4.656 15.313 1.00 98.12 525 LEU A C 1
ATOM 4202 O O . LEU A 1 525 ? 1.004 5.741 15.428 1.00 98.12 525 LEU A O 1
ATOM 4206 N N . MET A 1 526 ? 2.749 4.400 15.883 1.00 97.38 526 MET A N 1
ATOM 4207 C CA . MET A 1 526 ? 3.512 5.422 16.609 1.00 97.38 526 MET A CA 1
ATOM 4208 C C . MET A 1 526 ? 3.793 6.628 15.710 1.00 97.38 526 MET A C 1
ATOM 4210 O O . MET A 1 526 ? 3.467 7.753 16.070 1.00 97.38 526 MET A O 1
ATOM 4214 N N . ALA A 1 527 ? 4.334 6.402 14.508 1.00 97.62 527 ALA A N 1
ATOM 4215 C CA . ALA A 1 527 ? 4.640 7.485 13.578 1.00 97.62 527 ALA A CA 1
ATOM 4216 C C . ALA A 1 527 ? 3.377 8.239 13.115 1.00 97.62 527 ALA A C 1
ATOM 4218 O O . ALA A 1 527 ? 3.394 9.465 13.011 1.00 97.62 527 ALA A O 1
ATOM 4219 N N . ALA A 1 528 ? 2.266 7.533 12.885 1.00 97.88 528 ALA A N 1
ATOM 4220 C CA . ALA A 1 528 ? 0.984 8.164 12.577 1.00 97.88 528 ALA A CA 1
ATOM 4221 C C . ALA A 1 528 ? 0.467 9.021 13.742 1.00 97.88 528 ALA A C 1
ATOM 4223 O O . ALA A 1 528 ? 0.031 10.145 13.517 1.00 97.88 528 ALA A O 1
ATOM 4224 N N . ASN A 1 529 ? 0.583 8.540 14.982 1.00 96.44 529 ASN A N 1
ATOM 4225 C CA . ASN A 1 529 ? 0.112 9.246 16.174 1.00 96.44 529 ASN A CA 1
ATOM 4226 C C . ASN A 1 529 ? 1.001 10.437 16.579 1.00 96.44 529 ASN A C 1
ATOM 4228 O O . ASN A 1 529 ? 0.546 11.353 17.257 1.00 96.44 529 ASN A O 1
ATOM 4232 N N . GLU A 1 530 ? 2.268 10.439 16.159 1.00 96.19 530 GLU A N 1
ATOM 4233 C CA . GLU A 1 530 ? 3.168 11.591 16.284 1.00 96.19 530 GLU A CA 1
ATOM 4234 C C . GLU A 1 530 ? 2.814 12.734 15.311 1.00 96.19 530 GLU A C 1
ATOM 4236 O O . GLU A 1 530 ? 3.318 13.843 15.470 1.00 96.19 530 GLU A O 1
ATOM 4241 N N . THR A 1 531 ? 1.981 12.477 14.297 1.00 95.88 531 THR A N 1
ATOM 4242 C CA . THR A 1 531 ? 1.544 13.485 13.321 1.00 95.88 531 THR A CA 1
ATOM 4243 C C . THR A 1 531 ? 0.191 14.047 13.755 1.00 95.88 531 THR A C 1
ATOM 4245 O O . THR A 1 531 ? -0.797 13.324 13.742 1.00 95.88 531 THR A O 1
ATOM 4248 N N . GLU A 1 532 ? 0.118 15.322 14.141 1.00 92.81 532 GLU A N 1
ATOM 4249 C CA . GLU A 1 532 ? -1.147 15.927 14.603 1.00 92.81 532 GLU A CA 1
ATOM 4250 C C . GLU A 1 532 ? -2.143 16.153 13.455 1.00 92.81 532 GLU A C 1
ATOM 4252 O O . GLU A 1 532 ? -3.338 15.931 13.620 1.00 92.81 532 GLU A O 1
ATOM 4257 N N . GLU A 1 533 ? -1.647 16.530 12.276 1.00 96.00 533 GLU A N 1
ATOM 4258 C CA . GLU A 1 533 ? -2.476 16.798 11.101 1.00 96.00 533 GLU A CA 1
ATOM 4259 C C . GLU A 1 533 ? -2.913 15.513 10.386 1.00 96.00 533 GLU A C 1
ATOM 4261 O O . GLU A 1 533 ? -2.142 14.561 10.212 1.00 96.00 533 GLU A O 1
ATOM 4266 N N . GLU A 1 534 ? -4.147 15.499 9.889 1.00 97.12 534 GLU A N 1
ATOM 4267 C CA . GLU A 1 534 ? -4.637 14.426 9.037 1.00 97.12 534 GLU A CA 1
ATOM 4268 C C . GLU A 1 534 ? -4.110 14.579 7.600 1.00 97.12 534 GLU A C 1
ATOM 4270 O O . GLU A 1 534 ? -4.512 15.449 6.828 1.00 97.12 534 GLU A O 1
ATOM 4275 N N . THR A 1 535 ? -3.204 13.688 7.204 1.00 97.44 535 THR A N 1
ATOM 4276 C CA . THR A 1 535 ? -2.487 13.743 5.922 1.00 97.44 535 THR A CA 1
ATOM 4277 C C . THR A 1 535 ? -2.762 12.497 5.073 1.00 97.44 535 THR A C 1
ATOM 4279 O O . THR A 1 535 ? -3.310 11.508 5.568 1.00 97.44 535 THR A O 1
ATOM 4282 N N . PRO A 1 536 ? -2.365 12.472 3.785 1.00 98.00 536 PRO A N 1
ATOM 4283 C CA . PRO A 1 536 ? -2.393 11.241 2.993 1.00 98.00 536 PRO A CA 1
ATOM 4284 C C . PRO A 1 536 ? -1.607 10.081 3.632 1.00 98.00 536 PRO A C 1
ATOM 4286 O O . PRO A 1 536 ? -1.996 8.923 3.482 1.00 98.00 536 PRO A O 1
ATOM 4289 N N . HIS A 1 537 ? -0.543 10.388 4.387 1.00 98.50 537 HIS A N 1
ATOM 4290 C CA . HIS A 1 537 ? 0.257 9.403 5.118 1.00 98.50 537 HIS A CA 1
ATOM 4291 C C . HIS A 1 537 ? -0.536 8.770 6.271 1.00 98.50 537 HIS A C 1
ATOM 4293 O O . HIS A 1 537 ? -0.622 7.548 6.356 1.00 98.50 537 HIS A O 1
ATOM 4299 N N . THR A 1 538 ? -1.160 9.563 7.143 1.00 98.44 538 THR A N 1
ATOM 4300 C CA . THR A 1 538 ? -1.936 9.027 8.282 1.00 98.44 538 THR A CA 1
ATOM 4301 C C . THR A 1 538 ? -3.182 8.265 7.816 1.00 98.44 538 THR A C 1
ATOM 4303 O O . THR A 1 538 ? -3.510 7.216 8.379 1.00 98.44 538 THR A O 1
ATOM 4306 N N . ALA A 1 539 ? -3.796 8.696 6.706 1.00 98.50 539 ALA A N 1
ATOM 4307 C CA . ALA A 1 539 ? -4.846 7.938 6.024 1.00 98.50 539 ALA A CA 1
ATOM 4308 C C . ALA A 1 539 ? -4.342 6.564 5.542 1.00 98.50 539 ALA A C 1
ATOM 4310 O O . ALA A 1 539 ? -5.018 5.554 5.738 1.00 98.50 539 ALA A O 1
ATOM 4311 N N . LEU A 1 540 ? -3.135 6.495 4.964 1.00 98.69 540 LEU A N 1
ATOM 4312 C CA . LEU A 1 540 ? -2.521 5.229 4.546 1.00 98.69 540 LEU A CA 1
ATOM 4313 C C . LEU A 1 540 ? -2.266 4.295 5.725 1.00 98.69 540 LEU A C 1
ATOM 4315 O O . LEU A 1 540 ? -2.596 3.114 5.649 1.00 98.69 540 LEU A O 1
ATOM 4319 N N . ALA A 1 541 ? -1.690 4.818 6.811 1.00 98.56 541 ALA A N 1
ATOM 4320 C CA . ALA A 1 541 ? -1.432 4.040 8.020 1.00 98.56 541 ALA A CA 1
ATOM 4321 C C . ALA A 1 541 ? -2.723 3.395 8.550 1.00 98.56 541 ALA A C 1
ATOM 4323 O O . ALA A 1 541 ? -2.747 2.221 8.929 1.00 98.56 541 ALA A O 1
ATOM 4324 N N . SER A 1 542 ? -3.820 4.146 8.497 1.00 98.50 542 SER A N 1
ATOM 4325 C CA . SER A 1 542 ? -5.138 3.694 8.935 1.00 98.50 542 SER A CA 1
ATOM 4326 C C . SER A 1 542 ? -5.733 2.650 7.992 1.00 98.50 542 SER A C 1
ATOM 4328 O O . SER A 1 542 ? -6.162 1.597 8.458 1.00 98.50 542 SER A O 1
ATOM 4330 N N . LEU A 1 543 ? -5.656 2.847 6.670 1.00 98.62 543 LEU A N 1
ATOM 4331 C CA . LEU A 1 543 ? -6.050 1.832 5.681 1.00 98.62 543 LEU A CA 1
ATOM 4332 C C . LEU A 1 543 ? -5.267 0.520 5.848 1.00 98.62 543 LEU A C 1
ATOM 4334 O O . LEU A 1 543 ? -5.851 -0.565 5.806 1.00 98.62 543 LEU A O 1
ATOM 4338 N N . VAL A 1 544 ? -3.959 0.601 6.093 1.00 98.44 544 VAL A N 1
ATOM 4339 C CA . VAL A 1 544 ? -3.119 -0.572 6.376 1.00 98.44 544 VAL A CA 1
ATOM 4340 C C . VAL A 1 544 ? -3.553 -1.268 7.672 1.00 98.44 544 VAL A C 1
ATOM 4342 O O . VAL A 1 544 ? -3.605 -2.495 7.731 1.00 98.44 544 VAL A O 1
ATOM 4345 N N . THR A 1 545 ? -3.943 -0.511 8.695 1.00 98.25 545 THR A N 1
ATOM 4346 C CA . THR A 1 545 ? -4.441 -1.074 9.961 1.00 98.25 545 THR A CA 1
ATOM 4347 C C . THR A 1 545 ? -5.792 -1.773 9.763 1.00 98.25 545 THR A C 1
ATOM 4349 O O . THR A 1 545 ? -5.995 -2.891 10.240 1.00 98.25 545 THR A O 1
ATOM 4352 N N . LEU A 1 546 ? -6.692 -1.177 8.971 1.00 97.75 546 LEU A N 1
ATOM 4353 C CA . LEU A 1 546 ? -7.958 -1.782 8.544 1.00 97.75 546 LEU A CA 1
ATOM 4354 C C . LEU A 1 546 ? -7.728 -3.109 7.809 1.00 97.75 546 LEU A C 1
ATOM 4356 O O . LEU A 1 546 ? -8.374 -4.108 8.127 1.00 97.75 546 LEU A O 1
ATOM 4360 N N . LEU A 1 547 ? -6.776 -3.153 6.875 1.00 97.50 547 LEU A N 1
ATOM 4361 C CA . LEU A 1 547 ? -6.380 -4.378 6.173 1.00 97.50 547 LEU A CA 1
ATOM 4362 C C . LEU A 1 547 ? -5.927 -5.480 7.151 1.00 97.50 547 LEU A C 1
ATOM 4364 O O . LEU A 1 547 ? -6.327 -6.647 7.022 1.00 97.50 547 LEU A O 1
ATOM 4368 N N . LEU A 1 548 ? -5.120 -5.106 8.147 1.00 97.06 548 LEU A N 1
ATOM 4369 C CA . LEU A 1 548 ? -4.574 -6.020 9.150 1.00 97.06 548 LEU A CA 1
ATOM 4370 C C . LEU A 1 548 ? -5.571 -6.438 10.238 1.00 97.06 548 LEU A C 1
ATOM 4372 O O . LEU A 1 548 ? -5.307 -7.419 10.929 1.00 97.06 548 LEU A O 1
ATOM 4376 N N . SER A 1 549 ? -6.744 -5.809 10.350 1.00 95.06 549 SER A N 1
ATOM 4377 C CA . SER A 1 549 ? -7.794 -6.230 11.299 1.00 95.06 549 SER A CA 1
ATOM 4378 C C . SER A 1 549 ? -8.209 -7.701 11.127 1.00 95.06 549 SER A C 1
ATOM 4380 O O . SER A 1 549 ? -8.581 -8.372 12.084 1.00 95.06 549 SER A O 1
ATOM 4382 N N . SER A 1 550 ? -8.080 -8.242 9.911 1.00 90.38 550 SER A N 1
ATOM 4383 C CA . SER A 1 550 ? -8.347 -9.654 9.602 1.00 90.38 550 SER A CA 1
ATOM 4384 C C . SER A 1 550 ? -7.159 -10.595 9.859 1.00 90.38 550 SER A C 1
ATOM 4386 O O . SER A 1 550 ? -7.329 -11.815 9.834 1.00 90.38 550 SER A O 1
ATOM 4388 N N . HIS A 1 551 ? -5.964 -10.057 10.118 1.00 92.19 551 HIS A N 1
ATOM 4389 C CA . HIS A 1 551 ? -4.747 -10.842 10.312 1.00 92.19 551 HIS A CA 1
ATOM 4390 C C . HIS A 1 551 ? -4.623 -11.332 11.765 1.00 92.19 551 HIS A C 1
ATOM 4392 O O . HIS A 1 551 ? -5.013 -10.627 12.699 1.00 92.19 551 HIS A O 1
ATOM 4398 N N . PRO A 1 552 ? -4.066 -12.539 11.987 1.00 90.50 552 PRO A N 1
ATOM 4399 C CA . PRO A 1 552 ? -3.967 -13.156 13.307 1.00 90.50 552 PRO A CA 1
ATOM 4400 C C . PRO A 1 552 ? -2.746 -12.645 14.096 1.00 90.50 552 PRO A C 1
ATOM 4402 O O . PRO A 1 552 ? -1.906 -13.453 14.511 1.00 90.50 552 PRO A O 1
ATOM 4405 N N . ILE A 1 553 ? -2.647 -11.323 14.262 1.00 93.06 553 ILE A N 1
ATOM 4406 C CA . ILE A 1 553 ? -1.663 -10.628 15.106 1.00 93.06 553 ILE A CA 1
ATOM 4407 C C . ILE A 1 553 ? -2.286 -10.225 16.449 1.00 93.06 553 ILE A C 1
ATOM 4409 O O . ILE A 1 553 ? -3.509 -10.166 16.583 1.00 93.06 553 ILE A O 1
ATOM 4413 N N . ASP A 1 554 ? -1.438 -9.971 17.443 1.00 92.69 554 ASP A N 1
ATOM 4414 C CA . ASP A 1 554 ? -1.848 -9.498 18.767 1.00 92.69 554 ASP A CA 1
ATOM 4415 C C . ASP A 1 554 ? -2.120 -7.985 18.729 1.00 92.69 554 ASP A C 1
ATOM 4417 O O . ASP A 1 554 ? -1.238 -7.164 18.986 1.00 92.69 554 ASP A O 1
ATOM 4421 N N . HIS A 1 555 ? -3.339 -7.624 18.321 1.00 94.06 555 HIS A N 1
ATOM 4422 C CA . HIS A 1 555 ? -3.768 -6.228 18.183 1.00 94.06 555 HIS A CA 1
ATOM 4423 C C . HIS A 1 555 ? -3.754 -5.475 19.515 1.00 94.06 555 HIS A C 1
ATOM 4425 O O . HIS A 1 555 ? -3.443 -4.288 19.534 1.00 94.06 555 HIS A O 1
ATOM 4431 N N . GLU A 1 556 ? -4.042 -6.152 20.626 1.00 93.38 556 GLU A N 1
ATOM 4432 C CA . GLU A 1 556 ? -4.053 -5.538 21.955 1.00 93.38 556 GLU A CA 1
ATOM 4433 C C . GLU A 1 556 ? -2.644 -5.096 22.362 1.00 93.38 556 GLU A C 1
ATOM 4435 O O . GLU A 1 556 ? -2.441 -3.937 22.730 1.00 93.38 556 GLU A O 1
ATOM 4440 N N . ARG A 1 557 ? -1.648 -5.980 22.194 1.00 93.81 557 ARG A N 1
ATOM 4441 C CA . ARG A 1 557 ? -0.234 -5.626 22.375 1.00 93.81 557 ARG A CA 1
ATOM 4442 C C . ARG A 1 557 ? 0.169 -4.462 21.473 1.00 93.81 557 ARG A C 1
ATOM 4444 O O . ARG A 1 557 ? 0.801 -3.520 21.945 1.00 93.81 557 ARG A O 1
ATOM 4451 N N . VAL A 1 558 ? -0.194 -4.520 20.189 1.00 94.38 558 VAL A N 1
ATOM 4452 C CA . VAL A 1 558 ? 0.158 -3.479 19.212 1.00 94.38 558 VAL A CA 1
ATOM 4453 C C . VAL A 1 558 ? -0.353 -2.111 19.659 1.00 94.38 558 VAL A C 1
ATOM 4455 O O . VAL A 1 558 ? 0.418 -1.154 19.664 1.00 94.38 558 VAL A O 1
ATOM 4458 N N . ILE A 1 559 ? -1.624 -2.007 20.054 1.00 95.38 559 ILE A N 1
ATOM 4459 C CA . ILE A 1 559 ? -2.203 -0.729 20.481 1.00 95.38 559 ILE A CA 1
ATOM 4460 C C . ILE A 1 559 ? -1.580 -0.245 21.790 1.00 95.38 559 ILE A C 1
ATOM 4462 O O . ILE A 1 559 ? -1.223 0.929 21.877 1.00 95.38 559 ILE A O 1
ATOM 4466 N N . LYS A 1 560 ? -1.382 -1.131 22.774 1.00 93.25 560 LYS A N 1
ATOM 4467 C CA . LYS A 1 560 ? -0.759 -0.776 24.061 1.00 93.25 560 LYS A CA 1
ATOM 4468 C C . LYS A 1 560 ? 0.671 -0.257 23.897 1.00 93.25 560 LYS A C 1
ATOM 4470 O O . LYS A 1 560 ? 1.043 0.708 24.556 1.00 93.25 560 LYS A O 1
ATOM 4475 N N . GLU A 1 561 ? 1.466 -0.865 23.016 1.00 93.00 561 GLU A N 1
ATOM 4476 C CA . GLU A 1 561 ? 2.841 -0.421 22.753 1.00 93.00 561 GLU A CA 1
ATOM 4477 C C . GLU A 1 561 ? 2.905 0.825 21.856 1.00 93.00 561 GLU A C 1
ATOM 4479 O O . GLU A 1 561 ? 3.793 1.659 22.033 1.00 93.00 561 GLU A O 1
ATOM 4484 N N . ALA A 1 562 ? 1.987 0.973 20.895 1.00 92.69 562 ALA A N 1
ATOM 4485 C CA . ALA A 1 562 ? 2.021 2.088 19.952 1.00 92.69 562 ALA A CA 1
ATOM 4486 C C . ALA A 1 562 ? 1.437 3.389 20.518 1.00 92.69 562 ALA A C 1
ATOM 4488 O O . ALA A 1 562 ? 1.948 4.475 20.238 1.00 92.69 562 ALA A O 1
ATOM 4489 N N . LEU A 1 563 ? 0.356 3.291 21.293 1.00 87.94 563 LEU A N 1
ATOM 4490 C CA . LEU A 1 563 ? -0.442 4.426 21.749 1.00 87.94 563 LEU A CA 1
ATOM 4491 C C . LEU A 1 563 ? -0.309 4.600 23.263 1.00 87.94 563 LEU A C 1
ATOM 4493 O O . LEU A 1 563 ? -1.303 4.558 23.971 1.00 87.94 563 LEU A O 1
ATOM 4497 N N . TYR A 1 564 ? 0.914 4.823 23.769 1.00 76.69 564 TYR A N 1
ATOM 4498 C CA . TYR A 1 564 ? 1.185 5.089 25.200 1.00 76.69 564 TYR A CA 1
ATOM 4499 C C . TYR A 1 564 ? 0.167 6.034 25.887 1.00 76.69 564 TYR A C 1
ATOM 4501 O O . TYR A 1 564 ? 0.012 5.987 27.105 1.00 76.69 564 TYR A O 1
ATOM 4509 N N . SER A 1 565 ? -0.501 6.900 25.116 1.00 75.69 565 SER A N 1
ATOM 4510 C CA . SER A 1 565 ? -1.659 7.712 25.495 1.00 75.69 565 SER A CA 1
ATOM 4511 C C . SER A 1 565 ? -2.762 7.634 24.429 1.00 75.69 565 SER A C 1
ATOM 4513 O O . SER A 1 565 ? -2.521 7.131 23.331 1.00 75.69 565 SER A O 1
ATOM 4515 N N . ASP A 1 566 ? -3.917 8.252 24.702 1.00 83.25 566 ASP A N 1
ATOM 4516 C CA . ASP A 1 566 ? -5.015 8.419 23.736 1.00 83.25 566 ASP A CA 1
ATOM 4517 C C . ASP A 1 566 ? -4.527 8.877 22.339 1.00 83.25 566 ASP A C 1
ATOM 4519 O O . ASP A 1 566 ? -3.555 9.649 22.248 1.00 83.25 566 ASP A O 1
ATOM 4523 N N . PRO A 1 567 ? -5.185 8.422 21.250 1.00 90.25 567 PRO A N 1
ATOM 4524 C CA . PRO A 1 567 ? -4.886 8.873 19.895 1.00 90.25 567 PRO A CA 1
ATOM 4525 C C . PRO A 1 567 ? -4.928 10.404 19.790 1.00 90.25 567 PRO A C 1
ATOM 4527 O O . PRO A 1 567 ? -5.901 11.039 20.189 1.00 90.25 567 PRO A O 1
ATOM 4530 N N . ARG A 1 568 ? -3.875 11.001 19.230 1.00 91.81 568 ARG A N 1
ATOM 4531 C CA . ARG A 1 568 ? -3.789 12.443 18.937 1.00 91.81 568 ARG A CA 1
ATOM 4532 C C . ARG A 1 568 ? -4.242 12.771 17.520 1.00 91.81 568 ARG A C 1
ATOM 4534 O O . ARG A 1 568 ? -4.658 13.892 17.258 1.00 91.81 568 ARG A O 1
ATOM 4541 N N . ASN A 1 569 ? -4.153 11.791 16.623 1.00 95.56 569 ASN A N 1
ATOM 4542 C CA . ASN A 1 569 ? -4.550 11.905 15.228 1.00 95.56 569 ASN A CA 1
ATOM 4543 C C . ASN A 1 569 ? -5.904 11.218 14.999 1.00 95.56 569 ASN A C 1
ATOM 4545 O O . ASN A 1 569 ? -6.076 10.052 15.371 1.00 95.56 569 ASN A O 1
ATOM 4549 N N . MET A 1 570 ? -6.841 11.908 14.341 1.00 96.12 570 MET A N 1
ATOM 4550 C CA . MET A 1 570 ? -8.177 11.367 14.054 1.00 96.12 570 MET A CA 1
ATOM 4551 C C . MET A 1 570 ? -8.116 10.094 13.197 1.00 96.12 570 MET A C 1
ATOM 4553 O O . MET A 1 570 ? -8.938 9.199 13.381 1.00 96.12 570 MET A O 1
ATOM 4557 N N . ASP A 1 571 ? -7.135 9.963 12.295 1.00 98.19 571 ASP A N 1
ATOM 4558 C CA . ASP A 1 571 ? -7.027 8.762 11.469 1.00 98.19 571 ASP A CA 1
ATOM 4559 C C . ASP A 1 571 ? -6.665 7.527 12.309 1.00 98.19 571 ASP A C 1
ATOM 4561 O O . ASP A 1 571 ? -7.267 6.461 12.160 1.00 98.19 571 ASP A O 1
ATOM 4565 N N . VAL A 1 572 ? -5.752 7.700 13.271 1.00 97.62 572 VAL A N 1
ATOM 4566 C CA . VAL A 1 572 ? -5.375 6.656 14.234 1.00 97.62 572 VAL A CA 1
ATOM 4567 C C . VAL A 1 572 ? -6.554 6.289 15.135 1.00 97.62 572 VAL A C 1
ATOM 4569 O O . VAL A 1 572 ? -6.802 5.104 15.355 1.00 97.62 572 VAL A O 1
ATOM 4572 N N . GLU A 1 573 ? -7.319 7.273 15.616 1.00 96.50 573 GLU A N 1
ATOM 4573 C CA . GLU A 1 573 ? -8.531 7.022 16.405 1.00 96.50 573 GLU A CA 1
ATOM 4574 C C . GLU A 1 573 ? -9.544 6.171 15.623 1.00 96.50 573 GLU A C 1
ATOM 4576 O O . GLU A 1 573 ? -10.072 5.183 16.138 1.00 96.50 573 GLU A O 1
ATOM 4581 N N . LEU A 1 574 ? -9.757 6.491 14.345 1.00 97.62 574 LEU A N 1
ATOM 4582 C CA . LEU A 1 574 ? -10.641 5.735 13.459 1.00 97.62 574 LEU A CA 1
ATOM 4583 C C . LEU A 1 574 ? -10.118 4.319 13.175 1.00 97.62 574 LEU A C 1
ATOM 4585 O O . LEU A 1 574 ? -10.905 3.372 13.114 1.00 97.62 574 LEU A O 1
ATOM 4589 N N . ALA A 1 575 ? -8.801 4.140 13.061 1.00 97.06 575 ALA A N 1
ATOM 4590 C CA . ALA A 1 575 ? -8.191 2.819 12.935 1.00 97.06 575 ALA A CA 1
ATOM 4591 C C . ALA A 1 575 ? -8.430 1.953 14.189 1.00 97.06 575 ALA A C 1
ATOM 4593 O O . ALA A 1 575 ? -8.807 0.784 14.065 1.00 97.06 575 ALA A O 1
ATOM 4594 N N . VAL A 1 576 ? -8.287 2.527 15.390 1.00 96.88 576 VAL A N 1
ATOM 4595 C CA . VAL A 1 576 ? -8.604 1.851 16.663 1.00 96.88 576 VAL A CA 1
ATOM 4596 C C . VAL A 1 576 ? -10.100 1.538 16.754 1.00 96.88 576 VAL A C 1
ATOM 4598 O O . VAL A 1 576 ? -10.468 0.417 17.108 1.00 96.88 576 VAL A O 1
ATOM 4601 N N . ALA A 1 577 ? -10.975 2.466 16.354 1.00 96.06 577 ALA A N 1
ATOM 4602 C CA . ALA A 1 577 ? -12.419 2.233 16.310 1.00 96.06 577 ALA A CA 1
ATOM 4603 C C . ALA A 1 577 ? -12.782 1.049 15.401 1.00 96.06 577 ALA A C 1
ATOM 4605 O O . ALA A 1 577 ? -13.614 0.217 15.767 1.00 96.06 577 ALA A O 1
ATOM 4606 N N . ASN A 1 578 ? -12.114 0.903 14.254 1.00 96.50 578 ASN A N 1
ATOM 4607 C CA . ASN A 1 578 ? -12.287 -0.260 13.387 1.00 96.50 578 ASN A CA 1
ATOM 4608 C C . ASN A 1 578 ? -11.829 -1.575 14.054 1.00 96.50 578 ASN A C 1
ATOM 4610 O O . ASN A 1 578 ? -12.465 -2.618 13.878 1.00 96.50 578 ASN A O 1
ATOM 4614 N N . LEU A 1 579 ? -10.750 -1.555 14.841 1.00 96.12 579 LEU A N 1
ATOM 4615 C CA . LEU A 1 579 ? -10.301 -2.731 15.597 1.00 96.12 579 LEU A CA 1
ATOM 4616 C C . LEU A 1 579 ? -11.292 -3.122 16.707 1.00 96.12 579 LEU A C 1
ATOM 4618 O O . LEU A 1 579 ? -11.540 -4.311 16.906 1.00 96.12 579 LEU A O 1
ATOM 4622 N N . ILE A 1 580 ? -11.926 -2.149 17.371 1.00 94.38 580 ILE A N 1
ATOM 4623 C CA . ILE A 1 580 ? -13.030 -2.403 18.315 1.00 94.38 580 ILE A CA 1
ATOM 4624 C C . ILE A 1 580 ? -14.226 -3.013 17.573 1.00 94.38 580 ILE A C 1
ATOM 4626 O O . ILE A 1 580 ? -14.753 -4.045 17.982 1.00 94.38 580 ILE A O 1
ATOM 4630 N N . TRP A 1 581 ? -14.634 -2.414 16.450 1.00 93.38 581 TRP A N 1
ATOM 4631 C CA . TRP A 1 581 ? -15.765 -2.893 15.650 1.00 93.38 581 TRP A CA 1
ATOM 4632 C C . TRP A 1 581 ? -15.571 -4.327 15.136 1.00 93.38 581 TRP A C 1
ATOM 4634 O O . TRP A 1 581 ? -16.500 -5.132 15.165 1.00 93.38 581 TRP A O 1
ATOM 4644 N N . SER A 1 582 ? -14.354 -4.672 14.714 1.00 92.94 582 SER A N 1
ATOM 4645 C CA . SER A 1 582 ? -13.999 -6.020 14.250 1.00 92.94 582 SER A CA 1
ATOM 4646 C C . SER A 1 582 ? -13.769 -7.035 15.383 1.00 92.94 582 SER A C 1
ATOM 4648 O O . SER A 1 582 ? -13.400 -8.183 15.114 1.00 92.94 582 SER A O 1
ATOM 4650 N N . GLY A 1 583 ? -13.988 -6.639 16.644 1.00 92.19 583 GLY A N 1
ATOM 4651 C CA . GLY A 1 583 ? -13.835 -7.495 17.822 1.00 92.19 583 GLY A CA 1
ATOM 4652 C C . GLY A 1 583 ? -12.382 -7.868 18.129 1.00 92.19 583 GLY A C 1
ATOM 4653 O O . GLY A 1 583 ? -12.133 -8.912 18.727 1.00 92.19 583 GLY A O 1
ATOM 4654 N N . LYS A 1 584 ? -11.415 -7.064 17.668 1.00 94.19 584 LYS A N 1
ATOM 4655 C CA . LYS A 1 584 ? -9.979 -7.252 17.938 1.00 94.19 584 LYS A CA 1
ATOM 4656 C C . LYS A 1 584 ? -9.503 -6.534 19.190 1.00 94.19 584 LYS A C 1
ATOM 4658 O O . LYS A 1 584 ? -8.465 -6.906 19.722 1.00 94.19 584 LYS A O 1
ATOM 4663 N N . LEU A 1 585 ? -10.259 -5.540 19.645 1.00 93.19 585 LEU A N 1
ATOM 4664 C CA . LEU A 1 585 ? -10.021 -4.820 20.888 1.00 93.19 585 LEU A CA 1
ATOM 4665 C C . LEU A 1 585 ? -11.291 -4.798 21.725 1.00 93.19 585 LEU A C 1
ATOM 4667 O O . LEU A 1 585 ? -12.402 -4.747 21.192 1.00 93.19 585 LEU A O 1
ATOM 4671 N N . ASN A 1 586 ? -11.111 -4.784 23.041 1.00 88.25 586 ASN A N 1
ATOM 4672 C CA . ASN A 1 586 ? -12.208 -4.571 23.964 1.00 88.25 586 ASN A CA 1
ATOM 4673 C C . ASN A 1 586 ? -12.574 -3.080 24.003 1.00 88.25 586 ASN A C 1
ATOM 4675 O O . ASN A 1 586 ? -11.799 -2.249 24.471 1.00 88.25 586 ASN A O 1
ATOM 4679 N N . GLY A 1 587 ? -13.775 -2.738 23.533 1.00 84.06 587 GLY A N 1
ATOM 4680 C CA . GLY A 1 587 ? -14.247 -1.352 23.503 1.00 84.06 587 GLY A CA 1
ATOM 4681 C C . GLY A 1 587 ? -14.320 -0.683 24.879 1.00 84.06 587 GLY A C 1
ATOM 4682 O O . GLY A 1 587 ? -14.180 0.534 24.950 1.00 84.06 587 GLY A O 1
ATOM 4683 N N . SER A 1 588 ? -14.461 -1.449 25.970 1.00 81.62 588 SER A N 1
ATOM 4684 C CA . SER A 1 588 ? -14.514 -0.879 27.323 1.00 81.62 588 SER A CA 1
ATOM 4685 C C . SER A 1 588 ? -13.192 -0.251 27.773 1.00 81.62 588 SER A C 1
ATOM 4687 O O . SER A 1 588 ? -13.203 0.609 28.647 1.00 81.62 588 SER A O 1
ATOM 4689 N N . GLU A 1 589 ? -12.061 -0.670 27.195 1.00 84.62 589 GLU A N 1
ATOM 4690 C CA . GLU A 1 589 ? -10.744 -0.070 27.465 1.00 84.62 589 GLU A CA 1
ATOM 4691 C C . GLU A 1 589 ? -10.559 1.266 26.729 1.00 84.62 589 GLU A C 1
ATOM 4693 O O . GLU A 1 589 ? -9.736 2.085 27.130 1.00 84.62 589 GLU A O 1
ATOM 4698 N N . TYR A 1 590 ? -11.366 1.515 25.692 1.00 87.00 590 TYR A N 1
ATOM 4699 C CA . TYR A 1 590 ? -11.285 2.690 24.823 1.00 87.00 590 TYR A CA 1
ATOM 4700 C C . TYR A 1 590 ? -12.666 3.341 24.659 1.00 87.00 590 TYR A C 1
ATOM 4702 O O . TYR A 1 590 ? -13.189 3.418 23.540 1.00 87.00 590 TYR A O 1
ATOM 4710 N N . PRO A 1 591 ? -13.294 3.806 25.756 1.00 81.56 591 PRO A N 1
ATOM 4711 C CA . PRO A 1 591 ? -14.682 4.246 25.737 1.00 81.56 591 PRO A CA 1
ATOM 4712 C C . PRO A 1 591 ? -14.896 5.408 24.767 1.00 81.56 591 PRO A C 1
ATOM 4714 O O . PRO A 1 591 ? -15.849 5.345 24.000 1.00 81.56 591 PRO A O 1
ATOM 4717 N N . ASP A 1 592 ? -13.998 6.406 24.741 1.00 83.62 592 ASP A N 1
ATOM 4718 C CA . ASP A 1 592 ? -14.057 7.569 23.834 1.00 83.62 592 ASP A CA 1
ATOM 4719 C C . ASP A 1 592 ? -14.087 7.136 22.356 1.00 83.62 592 ASP A C 1
ATOM 4721 O O . ASP A 1 592 ? -14.964 7.562 21.601 1.00 83.62 592 ASP A O 1
ATOM 4725 N N . THR A 1 593 ? -13.212 6.206 21.971 1.00 89.75 593 THR A N 1
ATOM 4726 C CA . THR A 1 593 ? -13.146 5.656 20.612 1.00 89.75 593 THR A CA 1
ATOM 4727 C C . THR A 1 593 ? -14.348 4.763 20.286 1.00 89.75 593 THR A C 1
ATOM 4729 O O . THR A 1 593 ? -14.882 4.810 19.177 1.00 89.75 593 THR A O 1
ATOM 4732 N N . GLN A 1 594 ? -14.846 3.983 21.253 1.00 88.44 594 GLN A N 1
ATOM 4733 C CA . GLN A 1 594 ? -16.055 3.171 21.082 1.00 88.44 594 GLN A CA 1
ATOM 4734 C C . GLN A 1 594 ? -17.292 4.039 20.781 1.00 88.44 594 GLN A C 1
ATOM 4736 O O . GLN A 1 594 ? -18.184 3.586 20.057 1.00 88.44 594 GLN A O 1
ATOM 4741 N N . ARG A 1 595 ? -17.337 5.295 21.262 1.00 85.62 595 ARG A N 1
ATOM 4742 C CA . ARG A 1 595 ? -18.435 6.250 20.986 1.00 85.62 595 ARG A CA 1
ATOM 4743 C C . ARG A 1 595 ? -18.548 6.654 19.516 1.00 85.62 595 ARG A C 1
ATOM 4745 O O . ARG A 1 595 ? -19.572 7.216 19.125 1.00 85.62 595 ARG A O 1
ATOM 4752 N N . LEU A 1 596 ? -17.509 6.430 18.710 1.00 87.88 596 LEU A N 1
ATOM 4753 C CA . LEU A 1 596 ? -17.538 6.719 17.274 1.00 87.88 596 LEU A CA 1
ATOM 4754 C C . LEU A 1 596 ? -18.425 5.730 16.511 1.00 87.88 596 LEU A C 1
ATOM 4756 O O . LEU A 1 596 ? -18.973 6.070 15.461 1.00 87.88 596 LEU A O 1
ATOM 4760 N N . LEU A 1 597 ? -18.588 4.519 17.041 1.00 89.38 597 LEU A N 1
ATOM 4761 C CA . LEU A 1 597 ? -19.297 3.433 16.380 1.00 89.38 597 LEU A CA 1
ATOM 4762 C C . LEU A 1 597 ? -20.810 3.543 16.581 1.00 89.38 597 LEU A C 1
ATOM 4764 O O . LEU A 1 597 ? -21.301 3.834 17.673 1.00 89.38 597 LEU A O 1
ATOM 4768 N N . THR A 1 598 ? -21.559 3.241 15.526 1.00 83.75 598 THR A N 1
ATOM 4769 C CA . THR A 1 598 ? -23.006 3.083 15.578 1.00 83.75 598 THR A CA 1
ATOM 4770 C C . THR A 1 598 ? -23.389 1.911 16.469 1.00 83.75 598 THR A C 1
ATOM 4772 O O . THR A 1 598 ? -22.702 0.892 16.572 1.00 83.75 598 THR A O 1
ATOM 4775 N N . THR A 1 599 ? -24.551 2.040 17.087 1.00 78.19 599 THR A N 1
ATOM 4776 C CA . THR A 1 599 ? -25.170 0.976 17.871 1.00 78.19 599 THR A CA 1
ATOM 4777 C C . THR A 1 599 ? -26.016 0.040 17.004 1.00 78.19 599 THR A C 1
ATOM 4779 O O . THR A 1 599 ? -26.576 -0.940 17.505 1.00 78.19 599 THR A O 1
ATOM 4782 N N . ILE A 1 600 ? -26.144 0.311 15.699 1.00 70.19 600 ILE A N 1
ATOM 4783 C CA . ILE A 1 600 ? -26.870 -0.544 14.752 1.00 70.19 600 ILE A CA 1
ATOM 4784 C C . ILE A 1 600 ? -26.178 -1.915 14.671 1.00 70.19 600 ILE A C 1
ATOM 4786 O O . ILE A 1 600 ? -25.001 -2.014 14.353 1.00 70.19 600 ILE A O 1
ATOM 4790 N N . GLY A 1 601 ? -26.924 -2.984 14.973 1.00 67.94 601 GLY A N 1
ATOM 4791 C CA . GLY A 1 601 ? -26.409 -4.362 15.008 1.00 67.94 601 GLY A CA 1
ATOM 4792 C C . GLY A 1 601 ? -25.845 -4.808 16.362 1.00 67.94 601 GLY A C 1
ATOM 4793 O O . GLY A 1 601 ? -25.626 -6.001 16.556 1.00 67.94 601 GLY A O 1
ATOM 4794 N N . VAL A 1 602 ? -25.685 -3.886 17.315 1.00 74.25 602 VAL A N 1
ATOM 4795 C CA . VAL A 1 602 ? -25.279 -4.186 18.694 1.00 74.25 602 VAL A CA 1
ATOM 4796 C C . VAL A 1 602 ? -26.429 -4.865 19.444 1.00 74.25 602 VAL A C 1
ATOM 4798 O O . VAL A 1 602 ? -27.598 -4.499 19.265 1.00 74.25 602 VAL A O 1
ATOM 4801 N N . THR A 1 603 ? -26.114 -5.854 20.285 1.00 69.62 603 THR A N 1
ATOM 4802 C CA . THR A 1 603 ? -27.129 -6.563 21.079 1.00 69.62 603 THR A CA 1
ATOM 4803 C C . THR A 1 603 ? -27.850 -5.612 22.039 1.00 69.62 603 THR A C 1
ATOM 4805 O O . THR A 1 603 ? -27.336 -4.554 22.402 1.00 69.62 603 THR A O 1
ATOM 4808 N N . VAL A 1 604 ? -29.060 -5.980 22.476 1.00 65.38 604 VAL A N 1
ATOM 4809 C CA . VAL A 1 604 ? -29.816 -5.179 23.459 1.00 65.38 604 VAL A CA 1
ATOM 4810 C C . VAL A 1 604 ? -29.022 -4.999 24.750 1.00 65.38 604 VAL A C 1
ATOM 4812 O O . VAL A 1 604 ? -29.000 -3.897 25.286 1.00 65.38 604 VAL A O 1
ATOM 4815 N N . ALA A 1 605 ? -28.360 -6.065 25.207 1.00 64.62 605 ALA A N 1
ATOM 4816 C CA . ALA A 1 605 ? -27.531 -6.056 26.406 1.00 64.62 605 ALA A CA 1
ATOM 4817 C C . ALA A 1 605 ? -26.361 -5.082 26.252 1.00 64.62 605 ALA A C 1
ATOM 4819 O O . ALA A 1 605 ? -26.280 -4.121 26.999 1.00 64.62 605 ALA A O 1
ATOM 4820 N N . GLU A 1 606 ? -25.546 -5.228 25.207 1.00 70.25 606 GLU A N 1
ATOM 4821 C CA . GLU A 1 606 ? -24.377 -4.365 25.005 1.00 70.25 606 GLU A CA 1
ATOM 4822 C C . GLU A 1 606 ? -24.766 -2.896 24.772 1.00 70.25 606 GLU A C 1
ATOM 4824 O O . GLU A 1 606 ? -24.099 -1.974 25.233 1.00 70.25 606 GLU A O 1
ATOM 4829 N N . ARG A 1 607 ? -25.888 -2.641 24.095 1.00 73.81 607 ARG A N 1
ATOM 4830 C CA . ARG A 1 607 ? -26.440 -1.288 23.960 1.00 73.81 607 ARG A CA 1
ATOM 4831 C C . ARG A 1 607 ? -26.850 -0.713 25.309 1.00 73.81 607 ARG A C 1
ATOM 4833 O O . ARG A 1 607 ? -26.645 0.471 25.555 1.00 73.81 607 ARG A O 1
ATOM 4840 N N . TYR A 1 608 ? -27.469 -1.526 26.151 1.00 70.31 608 TYR A N 1
ATOM 4841 C CA . TYR A 1 608 ? -27.858 -1.108 27.483 1.00 70.31 608 TYR A CA 1
ATOM 4842 C C . TYR A 1 608 ? -26.639 -0.891 28.376 1.00 70.31 608 TYR A C 1
ATOM 4844 O O . TYR A 1 608 ? -26.613 0.099 29.091 1.00 70.31 608 TYR A O 1
ATOM 4852 N N . ASP A 1 609 ? -25.603 -1.718 28.255 1.00 69.44 609 ASP A N 1
ATOM 4853 C CA . ASP A 1 609 ? -24.328 -1.533 28.947 1.00 69.44 609 ASP A CA 1
ATOM 4854 C C . ASP A 1 609 ? -23.659 -0.233 28.506 1.00 69.44 609 ASP A C 1
ATOM 4856 O O . ASP A 1 609 ? -23.250 0.558 29.344 1.00 69.44 609 ASP A O 1
ATOM 4860 N N . ARG A 1 610 ? -23.631 0.064 27.201 1.00 76.88 610 ARG A N 1
ATOM 4861 C CA . ARG A 1 610 ? -23.135 1.350 26.687 1.00 76.88 610 ARG A CA 1
ATOM 4862 C C . ARG A 1 610 ? -23.968 2.524 27.202 1.00 76.88 610 ARG A C 1
ATOM 4864 O O . ARG A 1 610 ? -23.402 3.518 27.636 1.00 76.88 610 ARG A O 1
ATOM 4871 N N . LEU A 1 611 ? -25.298 2.407 27.196 1.00 77.94 611 LEU A N 1
ATOM 4872 C CA . LEU A 1 611 ? -26.185 3.414 27.784 1.00 77.94 611 LEU A CA 1
ATOM 4873 C C . LEU A 1 611 ? -25.904 3.581 29.275 1.00 77.94 611 LEU A C 1
ATOM 4875 O O . LEU A 1 611 ? -25.847 4.700 29.757 1.00 77.94 611 LEU A O 1
ATOM 4879 N N . HIS A 1 612 ? -25.695 2.490 30.000 1.00 71.94 612 HIS A N 1
ATOM 4880 C CA . HIS A 1 612 ? -25.388 2.520 31.416 1.00 71.94 612 HIS A CA 1
ATOM 4881 C C . HIS A 1 612 ? -24.033 3.174 31.672 1.00 71.94 612 HIS A C 1
ATOM 4883 O O . HIS A 1 612 ? -23.984 4.093 32.475 1.00 71.94 612 HIS A O 1
ATOM 4889 N N . MET A 1 613 ? -22.981 2.802 30.939 1.00 70.12 613 MET A N 1
ATOM 4890 C CA . MET A 1 613 ? -21.652 3.413 31.043 1.00 70.12 613 MET A CA 1
ATOM 4891 C C . MET A 1 613 ? -21.664 4.918 30.738 1.00 70.12 613 MET A C 1
ATOM 4893 O O . MET A 1 613 ? -20.878 5.658 31.324 1.00 70.12 613 MET A O 1
ATOM 4897 N N . GLU A 1 614 ? -22.572 5.399 29.880 1.00 75.06 614 GLU A N 1
ATOM 4898 C CA . GLU A 1 614 ? -22.775 6.840 29.666 1.00 75.06 614 GLU A CA 1
ATOM 4899 C C . GLU A 1 614 ? -23.458 7.551 30.849 1.00 75.06 614 GLU A C 1
ATOM 4901 O O . GLU A 1 614 ? -23.323 8.767 31.010 1.00 75.06 614 GLU A O 1
ATOM 4906 N N . LEU A 1 615 ? -24.191 6.815 31.688 1.00 71.56 615 LEU A N 1
ATOM 4907 C CA . LEU A 1 615 ? -25.056 7.366 32.734 1.00 71.56 615 LEU A CA 1
ATOM 4908 C C . LEU A 1 615 ? -24.523 7.170 34.156 1.00 71.56 615 LEU A C 1
ATOM 4910 O O . LEU A 1 615 ? -24.704 8.051 34.997 1.00 71.56 615 LEU A O 1
ATOM 4914 N N . ALA A 1 616 ? -23.917 6.022 34.448 1.00 64.50 616 ALA A N 1
ATOM 4915 C CA . ALA A 1 616 ? -23.501 5.610 35.780 1.00 64.50 616 ALA A CA 1
ATOM 4916 C C . ALA A 1 616 ? -22.352 4.587 35.736 1.00 64.50 616 ALA A C 1
ATOM 4918 O O . ALA A 1 616 ? -22.136 3.887 34.750 1.00 64.50 616 ALA A O 1
ATOM 4919 N N . THR A 1 617 ? -21.603 4.491 36.833 1.00 56.16 617 THR A N 1
ATOM 4920 C CA . THR A 1 617 ? -20.686 3.374 37.089 1.00 56.16 617 THR A CA 1
ATOM 4921 C C . THR A 1 617 ? -21.470 2.084 37.338 1.00 56.16 617 THR A C 1
ATOM 4923 O O . THR A 1 617 ? -22.640 2.132 37.712 1.00 56.16 617 THR A O 1
ATOM 4926 N N . LEU A 1 618 ? -20.786 0.933 37.280 1.00 48.50 618 LEU A N 1
ATOM 4927 C CA . LEU A 1 618 ? -21.338 -0.376 37.680 1.00 48.50 618 LEU A CA 1
ATOM 4928 C C . LEU A 1 618 ? -21.942 -0.385 39.102 1.00 48.50 618 LEU A C 1
ATOM 4930 O O . LEU A 1 618 ? -22.768 -1.234 39.422 1.00 48.50 618 LEU A O 1
ATOM 4934 N N . THR A 1 619 ? -21.538 0.560 39.957 1.00 45.53 619 THR A N 1
ATOM 4935 C CA . THR A 1 619 ? -22.039 0.751 41.328 1.00 45.53 619 THR A CA 1
ATOM 4936 C C . THR A 1 619 ? -23.200 1.749 41.435 1.00 45.53 619 THR A C 1
ATOM 4938 O O . THR A 1 619 ? -23.649 2.049 42.538 1.00 45.53 619 THR A O 1
ATOM 4941 N N . GLY A 1 620 ? -23.701 2.279 40.314 1.00 49.50 620 GLY A N 1
ATOM 4942 C CA . GLY A 1 620 ? -24.822 3.221 40.272 1.00 49.50 620 GLY A CA 1
ATOM 4943 C C . GLY A 1 620 ? -24.465 4.673 40.613 1.00 49.50 620 GLY A C 1
ATOM 4944 O O . GLY A 1 620 ? -25.363 5.515 40.697 1.00 49.50 620 GLY A O 1
ATOM 4945 N N . ASN A 1 621 ? -23.179 4.990 40.786 1.00 54.97 621 ASN A N 1
ATOM 4946 C CA . ASN A 1 621 ? -22.721 6.359 41.014 1.00 54.97 621 ASN A CA 1
ATOM 4947 C C . ASN A 1 621 ? -22.635 7.123 39.680 1.00 54.97 621 ASN A C 1
ATOM 4949 O O . ASN A 1 621 ? -22.298 6.518 38.662 1.00 54.97 621 ASN A O 1
ATOM 4953 N N . PRO A 1 622 ? -22.912 8.442 39.650 1.00 56.91 622 PRO A N 1
ATOM 4954 C CA . PRO A 1 622 ? -22.687 9.245 38.452 1.00 56.91 622 PRO A CA 1
ATOM 4955 C C . PRO A 1 622 ? -21.214 9.129 38.034 1.00 56.91 622 PRO A C 1
ATOM 4957 O O . PRO A 1 622 ? -20.312 9.336 38.845 1.00 56.91 622 PRO A O 1
ATOM 4960 N N . HIS A 1 623 ? -20.974 8.709 36.791 1.00 62.94 623 HIS A N 1
ATOM 4961 C CA . HIS A 1 623 ? -19.632 8.430 36.280 1.00 62.94 623 HIS A CA 1
ATOM 4962 C C . HIS A 1 623 ? -18.825 9.726 36.100 1.00 62.94 623 HIS A C 1
ATOM 4964 O O . HIS A 1 623 ? -19.380 10.811 35.979 1.00 62.94 623 HIS A O 1
ATOM 4970 N N . SER A 1 624 ? -17.505 9.620 35.930 1.00 58.00 624 SER A N 1
ATOM 4971 C CA . SER A 1 624 ? -16.687 10.686 35.331 1.00 58.00 624 SER A CA 1
ATOM 4972 C C . SER A 1 624 ? -16.871 10.772 33.800 1.00 58.00 624 SER A C 1
ATOM 4974 O O . SER A 1 624 ? -15.908 11.002 33.070 1.00 58.00 624 SER A O 1
ATOM 4976 N N . THR A 1 625 ? -18.074 10.508 33.267 1.00 70.44 625 THR A N 1
ATOM 4977 C CA . THR A 1 625 ? -18.334 10.641 31.820 1.00 70.44 625 THR A CA 1
ATOM 4978 C C . THR A 1 625 ? -18.137 12.092 31.400 1.00 70.44 625 THR A C 1
ATOM 4980 O O . THR A 1 625 ? -18.279 12.990 32.233 1.00 70.44 625 THR A O 1
ATOM 4983 N N . PRO A 1 626 ? -17.816 12.374 30.128 1.00 77.81 626 PRO A N 1
ATOM 4984 C CA . PRO A 1 626 ? -17.610 13.752 29.708 1.00 77.81 626 PRO A CA 1
ATOM 4985 C C . PRO A 1 626 ? -18.807 14.663 29.978 1.00 77.81 626 PRO A C 1
ATOM 4987 O O . PRO A 1 626 ? -18.619 15.831 30.302 1.00 77.81 626 PRO A O 1
ATOM 4990 N N . LEU A 1 627 ? -20.028 14.123 29.907 1.00 80.50 627 LEU A N 1
ATOM 4991 C CA . LEU A 1 627 ? -21.247 14.855 30.237 1.00 80.50 627 LEU A CA 1
ATOM 4992 C C . LEU A 1 627 ? -21.342 15.198 31.737 1.00 80.50 627 LEU A C 1
ATOM 4994 O O . LEU A 1 627 ? -21.688 16.327 32.076 1.00 80.50 627 LEU A O 1
ATOM 4998 N N . CYS A 1 628 ? -20.989 14.267 32.632 1.00 77.25 628 CYS A N 1
ATOM 4999 C CA . CYS A 1 628 ? -20.900 14.538 34.071 1.00 77.25 628 CYS A CA 1
ATOM 5000 C C . CYS A 1 628 ? -19.747 15.496 34.402 1.00 77.25 628 CYS A C 1
ATOM 5002 O O . CYS A 1 628 ? -19.949 16.459 35.132 1.00 77.25 628 CYS A O 1
ATOM 5004 N N . ARG A 1 629 ? -18.560 15.303 33.807 1.00 81.06 629 ARG A N 1
ATOM 5005 C CA . ARG A 1 629 ? -17.420 16.220 33.988 1.00 81.06 629 ARG A CA 1
ATOM 5006 C C . ARG A 1 629 ? -17.768 17.631 33.545 1.00 81.06 629 ARG A C 1
ATOM 5008 O O . ARG A 1 629 ? -17.383 18.566 34.222 1.00 81.06 629 ARG A O 1
ATOM 5015 N N . PHE A 1 630 ? -18.512 17.785 32.451 1.00 82.38 630 PHE A N 1
ATOM 5016 C CA . PHE A 1 630 ? -18.981 19.091 31.994 1.00 82.38 630 PHE A CA 1
ATOM 5017 C C . PHE A 1 630 ? -19.998 19.724 32.956 1.00 82.38 630 PHE A C 1
ATOM 5019 O O . PHE A 1 630 ? -20.010 20.936 33.155 1.00 82.38 630 PHE A O 1
ATOM 5026 N N . GLN A 1 631 ? -20.850 18.914 33.589 1.00 81.56 631 GLN A N 1
ATOM 5027 C CA . GLN A 1 631 ? -21.757 19.405 34.626 1.00 81.56 631 GLN A CA 1
ATOM 5028 C C . GLN A 1 631 ? -20.982 20.012 35.808 1.00 81.56 631 GLN A C 1
ATOM 5030 O O . GLN A 1 631 ? -21.392 21.040 36.349 1.00 81.56 631 GLN A O 1
ATOM 5035 N N . ASP A 1 632 ? -19.858 19.393 36.168 1.00 81.50 632 ASP A N 1
ATOM 5036 C CA . ASP A 1 632 ? -19.048 19.770 37.326 1.00 81.50 632 ASP A CA 1
ATOM 5037 C C . ASP A 1 632 ? -17.845 20.669 36.960 1.00 81.50 632 ASP A C 1
ATOM 5039 O O . ASP A 1 632 ? -17.145 21.148 37.851 1.00 81.50 632 ASP A O 1
ATOM 5043 N N . SER A 1 633 ? -17.609 20.942 35.669 1.00 81.00 633 SER A N 1
ATOM 5044 C CA . SER A 1 633 ? -16.406 21.636 35.194 1.00 81.00 633 SER A CA 1
ATOM 5045 C C . SER A 1 633 ? -16.393 23.116 35.550 1.00 81.00 633 SER A C 1
ATOM 5047 O O . SER A 1 633 ? -17.417 23.808 35.524 1.00 81.00 633 SER A O 1
ATOM 5049 N N . SER A 1 634 ? -15.205 23.646 35.816 1.00 85.38 634 SER A N 1
ATOM 5050 C CA . SER A 1 634 ? -14.996 25.091 35.931 1.00 85.38 634 SER A CA 1
ATOM 5051 C C . SER A 1 634 ? -15.116 25.792 34.566 1.00 85.38 634 SER A C 1
ATOM 5053 O O . SER A 1 634 ? -15.082 25.149 33.516 1.00 85.38 634 SER A O 1
ATOM 5055 N N . LEU A 1 635 ? -15.243 27.126 34.555 1.00 78.38 635 LEU A N 1
ATOM 5056 C CA . LEU A 1 635 ? -15.267 27.908 33.306 1.00 78.38 635 LEU A CA 1
ATOM 5057 C C . LEU A 1 635 ? -13.993 27.672 32.465 1.00 78.38 635 LEU A C 1
ATOM 5059 O O . LEU A 1 635 ? -14.069 27.541 31.248 1.00 78.38 635 LEU A O 1
ATOM 5063 N N . ALA A 1 636 ? -12.838 27.523 33.124 1.00 79.50 636 ALA A N 1
ATOM 5064 C CA . ALA A 1 636 ? -11.544 27.288 32.478 1.00 79.50 636 ALA A CA 1
ATOM 5065 C C . ALA A 1 636 ? -11.459 25.934 31.744 1.00 79.50 636 ALA A C 1
ATOM 5067 O O . ALA A 1 636 ? -10.720 25.795 30.773 1.00 79.50 636 ALA A O 1
ATOM 5068 N N . GLU A 1 637 ? -12.234 24.937 32.174 1.00 83.56 637 GLU A N 1
ATOM 5069 C CA . GLU A 1 637 ? -12.267 23.591 31.582 1.00 83.56 637 GLU A CA 1
ATOM 5070 C C . GLU A 1 637 ? -13.389 23.430 30.540 1.00 83.56 637 GLU A C 1
ATOM 5072 O O . GLU A 1 637 ? -13.440 22.427 29.819 1.00 83.56 637 GLU A O 1
ATOM 5077 N N . CYS A 1 638 ? -14.279 24.424 30.430 1.00 80.50 638 CYS A N 1
ATOM 5078 C CA . CYS A 1 638 ? -15.481 24.385 29.601 1.00 80.50 638 CYS A CA 1
ATOM 5079 C C . CYS A 1 638 ? -15.165 24.131 28.119 1.00 80.50 638 CYS A C 1
ATOM 5081 O O . CYS A 1 638 ? -15.807 23.294 27.485 1.00 80.50 638 CYS A O 1
ATOM 5083 N N . ALA A 1 639 ? -14.140 24.791 27.565 1.00 78.19 639 ALA A N 1
ATOM 5084 C CA . ALA A 1 639 ? -13.765 24.647 26.156 1.00 78.19 639 ALA A CA 1
ATOM 5085 C C . ALA A 1 639 ? -13.365 23.207 25.788 1.00 78.19 639 ALA A C 1
ATOM 5087 O O . ALA A 1 639 ? -13.858 22.664 24.797 1.00 78.19 639 ALA A O 1
ATOM 5088 N N . ALA A 1 640 ? -12.539 22.559 26.615 1.00 75.50 640 ALA A N 1
ATOM 5089 C CA . ALA A 1 640 ? -12.119 21.174 26.401 1.00 75.50 640 ALA A CA 1
ATOM 5090 C C . ALA A 1 640 ? -13.251 20.168 26.698 1.00 75.50 640 ALA A C 1
ATOM 5092 O O . ALA A 1 640 ? -13.409 19.170 25.991 1.00 75.50 640 ALA A O 1
ATOM 5093 N N . GLY A 1 641 ? -14.069 20.436 27.723 1.00 80.00 641 GLY A N 1
ATOM 5094 C CA . GLY A 1 641 ? -15.178 19.569 28.133 1.00 80.00 641 GLY A CA 1
ATOM 5095 C C . GLY A 1 641 ? -16.374 19.589 27.175 1.00 80.00 641 GLY A C 1
ATOM 5096 O O . GLY A 1 641 ? -16.986 18.545 26.937 1.00 80.00 641 GLY A O 1
ATOM 5097 N N . LYS A 1 642 ? -16.682 20.747 26.573 1.00 84.25 642 LYS A N 1
ATOM 5098 C CA . LYS A 1 642 ? -17.842 20.963 25.689 1.00 84.25 642 LYS A CA 1
ATOM 5099 C C . LYS A 1 642 ? -17.893 19.967 24.529 1.00 84.25 642 LYS A C 1
ATOM 5101 O O . LYS A 1 642 ? -18.947 19.386 24.269 1.00 84.25 642 LYS A O 1
ATOM 5106 N N . GLY A 1 643 ? -16.770 19.751 23.841 1.00 80.31 643 GLY A N 1
ATOM 5107 C CA . GLY A 1 643 ? -16.698 18.823 22.706 1.00 80.31 643 GLY A CA 1
ATOM 5108 C C . GLY A 1 643 ? -17.004 17.381 23.118 1.00 80.31 643 GLY A C 1
ATOM 5109 O O . GLY A 1 643 ? -17.870 16.726 22.537 1.00 80.31 643 GLY A O 1
ATOM 5110 N N . LYS A 1 644 ? -16.370 16.908 24.196 1.00 81.31 644 LYS A N 1
ATOM 5111 C CA . LYS A 1 644 ? -16.593 15.551 24.714 1.00 81.31 644 LYS A CA 1
ATOM 5112 C C . LYS A 1 644 ? -18.014 15.361 25.282 1.00 81.31 644 LYS A C 1
ATOM 5114 O O . LYS A 1 644 ? -18.595 14.281 25.156 1.00 81.31 644 LYS A O 1
ATOM 5119 N N . ALA A 1 645 ? -18.614 16.403 25.860 1.00 83.88 645 ALA A N 1
ATOM 5120 C CA . ALA A 1 645 ? -20.008 16.383 26.310 1.00 83.88 645 ALA A CA 1
ATOM 5121 C C . ALA A 1 645 ? -20.996 16.277 25.134 1.00 83.88 645 ALA A C 1
ATOM 5123 O O . ALA A 1 645 ? -21.911 15.452 25.169 1.00 83.88 645 ALA A O 1
ATOM 5124 N N . LEU A 1 646 ? -20.776 17.043 24.057 1.00 82.94 646 LEU A N 1
ATOM 5125 C CA . LEU A 1 646 ? -21.543 16.925 22.810 1.00 82.94 646 LEU A CA 1
ATOM 5126 C C . LEU A 1 646 ? -21.473 15.506 22.229 1.00 82.94 646 LEU A C 1
ATOM 5128 O O . LEU A 1 646 ? -22.497 14.960 21.819 1.00 82.94 646 LEU A O 1
ATOM 5132 N N . HIS A 1 647 ? -20.287 14.896 22.256 1.00 80.88 647 HIS A N 1
ATOM 5133 C CA . HIS A 1 647 ? -20.061 13.512 21.836 1.00 80.88 647 HIS A CA 1
ATOM 5134 C C . HIS A 1 647 ? -20.866 12.501 22.667 1.00 80.88 647 HIS A C 1
ATOM 5136 O O . HIS A 1 647 ? -21.471 11.588 22.105 1.00 80.88 647 HIS A O 1
ATOM 5142 N N . SER A 1 648 ? -20.925 12.689 23.988 1.00 83.25 648 SER A N 1
ATOM 5143 C CA . SER A 1 648 ? -21.708 11.821 24.884 1.00 83.25 648 SER A CA 1
ATOM 5144 C C . SER A 1 648 ? -23.213 11.933 24.591 1.00 83.25 648 SER A C 1
ATOM 5146 O O . SER A 1 648 ? -23.914 10.931 24.492 1.00 83.25 648 SER A O 1
ATOM 5148 N N . LEU A 1 649 ? -23.721 13.151 24.358 1.00 84.00 649 LEU A N 1
ATOM 5149 C CA . LEU A 1 649 ? -25.125 13.375 23.974 1.00 84.00 649 LEU A CA 1
ATOM 5150 C C . LEU A 1 649 ? -25.481 12.738 22.630 1.00 84.00 649 LEU A C 1
ATOM 5152 O O . LEU A 1 649 ? -26.590 12.242 22.439 1.00 84.00 649 LEU A O 1
ATOM 5156 N N . GLU A 1 650 ? -24.548 12.768 21.685 1.00 83.38 650 GLU A N 1
ATOM 5157 C CA . GLU A 1 650 ? -24.698 12.123 20.385 1.00 83.38 650 GLU A CA 1
ATOM 5158 C C . GLU A 1 650 ? -24.816 10.614 20.486 1.00 83.38 650 GLU A C 1
ATOM 5160 O O . GLU A 1 650 ? -25.714 10.025 19.885 1.00 83.38 650 GLU A O 1
ATOM 5165 N N . GLN A 1 651 ? -23.965 10.009 21.303 1.00 83.12 651 GLN A N 1
ATOM 5166 C CA . GLN A 1 651 ? -24.030 8.586 21.575 1.00 83.12 651 GLN A CA 1
ATOM 5167 C C . GLN A 1 651 ? -25.319 8.207 22.307 1.00 83.12 651 GLN A C 1
ATOM 5169 O O . GLN A 1 651 ? -25.951 7.224 21.932 1.00 83.12 651 GLN A O 1
ATOM 5174 N N . LEU A 1 652 ? -25.765 8.996 23.293 1.00 84.00 652 LEU A N 1
ATOM 5175 C CA . LEU A 1 652 ? -27.058 8.783 23.952 1.00 84.00 652 LEU A CA 1
ATOM 5176 C C . LEU A 1 652 ? -28.212 8.801 22.939 1.00 84.00 652 LEU A C 1
ATOM 5178 O O . LEU A 1 652 ? -29.072 7.921 22.974 1.00 84.00 652 LEU A O 1
ATOM 5182 N N . ALA A 1 653 ? -28.218 9.751 22.000 1.00 84.00 653 ALA A N 1
ATOM 5183 C CA . ALA A 1 653 ? -29.228 9.800 20.945 1.00 84.00 653 ALA A CA 1
ATOM 5184 C C . ALA A 1 653 ? -29.200 8.546 20.045 1.00 84.00 653 ALA A C 1
ATOM 5186 O O . ALA A 1 653 ? -30.260 7.973 19.774 1.00 84.00 653 ALA A O 1
ATOM 5187 N N . ASP A 1 654 ? -28.010 8.099 19.623 1.00 82.88 654 ASP A N 1
ATOM 5188 C CA . ASP A 1 654 ? -27.837 6.896 18.792 1.00 82.88 654 ASP A CA 1
ATOM 5189 C C . ASP A 1 654 ? -28.275 5.620 19.536 1.00 82.88 654 ASP A C 1
ATOM 5191 O O . ASP A 1 654 ? -29.069 4.832 19.016 1.00 82.88 654 ASP A O 1
ATOM 5195 N N . LEU A 1 655 ? -27.858 5.458 20.797 1.00 81.00 655 LEU A N 1
ATOM 5196 C CA . LEU A 1 655 ? -28.249 4.344 21.669 1.00 81.00 655 LEU A CA 1
ATOM 5197 C C . LEU A 1 655 ? -29.774 4.248 21.818 1.00 81.00 655 LEU A C 1
ATOM 5199 O O . LEU A 1 655 ? -30.338 3.146 21.762 1.00 81.00 655 LEU A O 1
ATOM 5203 N N . LEU A 1 656 ? -30.449 5.393 21.960 1.00 80.00 656 LEU A N 1
ATOM 5204 C CA . LEU A 1 656 ? -31.898 5.471 22.140 1.00 80.00 656 LEU A CA 1
ATOM 5205 C C . LEU A 1 656 ? -32.689 5.202 20.853 1.00 80.00 656 LEU A C 1
ATOM 5207 O O . LEU A 1 656 ? -33.816 4.707 20.941 1.00 80.00 656 LEU A O 1
ATOM 5211 N N . GLN A 1 657 ? -32.156 5.502 19.664 1.00 77.56 657 GLN A N 1
ATOM 5212 C CA . GLN A 1 657 ? -32.924 5.495 18.410 1.00 77.56 657 GLN A CA 1
ATOM 5213 C C . GLN A 1 657 ? -33.523 4.101 18.070 1.00 77.56 657 GLN A C 1
ATOM 5215 O O . GLN A 1 657 ? -34.751 3.981 18.054 1.00 77.56 657 GLN A O 1
ATOM 5220 N N . PRO A 1 658 ? -32.744 3.016 17.889 1.00 68.38 658 PRO A N 1
ATOM 5221 C CA . PRO A 1 658 ? -33.280 1.694 17.523 1.00 68.38 658 PRO A CA 1
ATOM 5222 C C . PRO A 1 658 ? -34.181 0.988 18.550 1.00 68.38 658 PRO A C 1
ATOM 5224 O O . PRO A 1 658 ? -34.842 0.010 18.180 1.00 68.38 658 PRO A O 1
ATOM 5227 N N . ILE A 1 659 ? -34.282 1.487 19.791 1.00 66.44 659 ILE A N 1
ATOM 5228 C CA . ILE A 1 659 ? -35.205 0.949 20.810 1.00 66.44 659 ILE A CA 1
ATOM 5229 C C . ILE A 1 659 ? -36.662 0.919 20.289 1.00 66.44 659 ILE A C 1
ATOM 5231 O O . ILE A 1 659 ? -37.406 -0.000 20.627 1.00 66.44 659 ILE A O 1
ATOM 5235 N N . ASP A 1 660 ? -37.038 1.825 19.370 1.00 53.12 660 ASP A N 1
ATOM 5236 C CA . ASP A 1 660 ? -38.378 1.870 18.747 1.00 53.12 660 ASP A CA 1
ATOM 5237 C C . ASP A 1 660 ? -38.738 0.565 18.023 1.00 53.12 660 ASP A C 1
ATOM 5239 O O . ASP A 1 660 ? -39.868 0.090 18.090 1.00 53.12 660 ASP A O 1
ATOM 5243 N N . SER A 1 661 ? -37.771 -0.048 17.339 1.00 52.78 661 S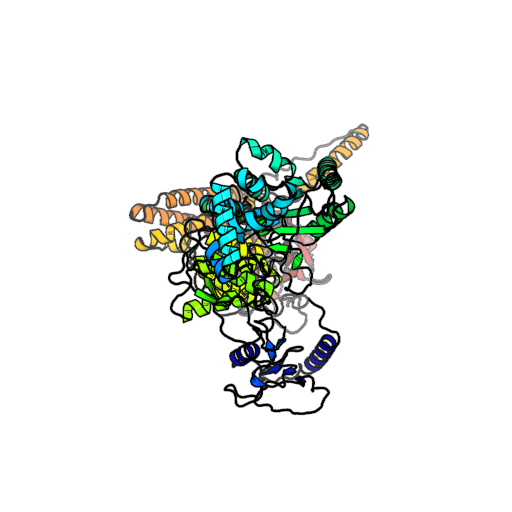ER A N 1
ATOM 5244 C CA . SER A 1 661 ? -38.012 -1.201 16.462 1.00 52.78 661 SER A CA 1
ATOM 5245 C C . SER A 1 661 ? -38.047 -2.541 17.200 1.00 52.78 661 SER A C 1
ATOM 5247 O O . SER A 1 661 ? -38.766 -3.454 16.790 1.00 52.78 661 SER A O 1
ATOM 5249 N N . MET A 1 662 ? -37.291 -2.662 18.293 1.00 51.84 662 MET A N 1
ATOM 5250 C CA . MET A 1 662 ? -37.165 -3.916 19.042 1.00 51.84 662 MET A CA 1
ATOM 5251 C C . MET A 1 662 ? -38.379 -4.167 19.935 1.00 51.84 662 MET A C 1
ATOM 5253 O O . MET A 1 662 ? -38.821 -5.303 20.051 1.00 51.84 662 MET A O 1
ATOM 5257 N N . TRP A 1 663 ? -38.957 -3.105 20.500 1.00 50.34 663 TRP A N 1
ATOM 5258 C CA . TRP A 1 663 ? -40.105 -3.186 21.407 1.00 50.34 663 TRP A CA 1
ATOM 5259 C C . TRP A 1 663 ? -41.444 -3.066 20.661 1.00 50.34 663 TRP A C 1
ATOM 5261 O O . TRP A 1 663 ? -42.457 -3.599 21.110 1.00 50.34 663 TRP A O 1
ATOM 5271 N N . ALA A 1 664 ? -41.458 -2.444 19.472 1.00 42.56 664 ALA A N 1
ATOM 5272 C CA . ALA A 1 664 ? -42.628 -2.447 18.589 1.00 42.56 664 ALA A CA 1
ATOM 5273 C C . ALA A 1 664 ? -42.849 -3.788 17.861 1.00 42.56 664 ALA A C 1
ATOM 5275 O O . ALA A 1 664 ? -43.946 -4.024 17.336 1.00 42.56 664 ALA A O 1
ATOM 5276 N N . ARG A 1 665 ? -41.852 -4.692 17.838 1.00 41.62 665 ARG A N 1
ATOM 5277 C CA . ARG A 1 665 ? -42.022 -6.083 17.385 1.00 41.62 665 ARG A CA 1
ATOM 5278 C C . ARG A 1 665 ? -42.801 -6.877 18.430 1.00 41.62 665 ARG A C 1
ATOM 5280 O O . ARG A 1 665 ? -42.270 -7.698 19.160 1.00 41.62 665 ARG A O 1
ATOM 5287 N N . ASN A 1 666 ? -44.104 -6.641 18.448 1.00 40.41 666 ASN A N 1
ATOM 5288 C CA . ASN A 1 666 ? -45.067 -7.556 19.032 1.00 40.41 666 ASN A CA 1
ATOM 5289 C C . ASN A 1 666 ? -44.950 -8.891 18.255 1.00 40.41 666 ASN A C 1
ATOM 5291 O O . ASN A 1 666 ? -45.226 -8.869 17.046 1.00 40.41 666 ASN A O 1
ATOM 5295 N N . PRO A 1 667 ? -44.531 -10.020 18.864 1.00 40.56 667 PRO A N 1
ATOM 5296 C CA . PRO A 1 667 ? -44.379 -11.298 18.152 1.00 40.56 667 PRO A CA 1
ATOM 5297 C C . PRO A 1 667 ? -45.669 -11.718 17.417 1.00 40.56 667 PRO A C 1
ATOM 5299 O O . PRO A 1 667 ? -45.614 -12.300 16.335 1.00 40.56 667 PRO A O 1
ATOM 5302 N N . ASP A 1 668 ? -46.827 -11.264 17.903 1.00 44.81 668 ASP A N 1
ATOM 5303 C CA . ASP A 1 668 ? -48.147 -11.496 17.306 1.00 44.81 668 ASP A CA 1
ATOM 5304 C C . ASP A 1 668 ? -48.397 -10.841 15.932 1.00 44.81 668 ASP A C 1
ATOM 5306 O O . ASP A 1 668 ? -49.363 -11.196 15.252 1.00 44.81 668 ASP A O 1
ATOM 5310 N N . LYS A 1 669 ? -47.599 -9.858 15.483 1.00 41.69 669 LYS A N 1
ATOM 5311 C CA . LYS A 1 669 ? -47.890 -9.149 14.213 1.00 41.69 669 LYS A CA 1
ATOM 5312 C C . LYS A 1 669 ? -47.246 -9.781 12.979 1.00 41.69 669 LYS A C 1
ATOM 5314 O O . LYS A 1 669 ? -47.789 -9.632 11.883 1.00 41.69 669 LYS A O 1
ATOM 5319 N N . THR A 1 670 ? -46.139 -10.502 13.134 1.00 40.00 670 THR A N 1
ATOM 5320 C CA . THR A 1 670 ? -45.496 -11.249 12.040 1.00 40.00 670 THR A CA 1
ATOM 5321 C C . THR A 1 670 ? -46.228 -12.548 11.725 1.00 40.00 670 THR A C 1
ATOM 5323 O O . THR A 1 670 ? -46.379 -12.868 10.545 1.00 40.00 670 THR A O 1
ATOM 5326 N N . ASP A 1 671 ? -46.822 -13.201 12.727 1.00 42.44 671 ASP A N 1
ATOM 5327 C CA . ASP A 1 671 ? -47.735 -14.315 12.466 1.00 42.44 671 ASP A CA 1
ATOM 5328 C C . ASP A 1 671 ? -49.040 -13.834 11.842 1.00 42.44 671 ASP A C 1
ATOM 5330 O O . ASP A 1 671 ? -49.509 -14.463 10.905 1.00 42.44 671 ASP A O 1
ATOM 5334 N N . LYS A 1 672 ? -49.559 -12.646 12.179 1.00 40.47 672 LYS A N 1
ATOM 5335 C CA . LYS A 1 672 ? -50.754 -12.104 11.508 1.00 40.47 672 LYS A CA 1
ATOM 5336 C C . LYS A 1 672 ? -50.594 -11.833 10.010 1.00 40.47 672 LYS A C 1
ATOM 5338 O O . LYS A 1 672 ? -51.611 -11.825 9.330 1.00 40.47 672 LYS A O 1
ATOM 5343 N N . LYS A 1 673 ? -49.392 -11.659 9.439 1.00 42.56 673 LYS A N 1
ATOM 5344 C CA . LYS A 1 673 ? -49.223 -11.524 7.968 1.00 42.56 673 LYS A CA 1
ATOM 5345 C C . LYS A 1 673 ? -49.235 -12.870 7.228 1.00 42.56 673 LYS A C 1
ATOM 5347 O O . LYS A 1 673 ? -49.797 -12.952 6.139 1.00 42.56 673 LYS A O 1
ATOM 5352 N N . ASN A 1 674 ? -48.701 -13.929 7.834 1.00 42.19 674 ASN A N 1
ATOM 5353 C CA . ASN A 1 674 ? -48.792 -15.290 7.287 1.00 42.19 674 ASN A CA 1
ATOM 5354 C C . ASN A 1 674 ? -50.155 -15.933 7.594 1.00 42.19 674 ASN A C 1
ATOM 5356 O O . ASN A 1 674 ? -50.727 -16.631 6.755 1.00 42.19 674 ASN A O 1
ATOM 5360 N N . VAL A 1 675 ? -50.729 -15.595 8.748 1.00 45.66 675 VAL A N 1
ATOM 5361 C CA . VAL A 1 675 ? -52.085 -15.945 9.158 1.00 45.66 675 VAL A CA 1
ATOM 5362 C C . VAL A 1 675 ? -53.113 -15.166 8.343 1.00 45.66 675 VAL A C 1
ATOM 5364 O O . VAL A 1 675 ? -54.045 -15.804 7.913 1.00 45.66 675 VAL A O 1
ATOM 5367 N N . THR A 1 676 ? -52.930 -13.898 7.943 1.00 48.50 676 THR A N 1
ATOM 5368 C CA . THR A 1 676 ? -53.889 -13.232 7.020 1.00 48.50 676 THR A CA 1
ATOM 5369 C C . THR A 1 676 ? -53.871 -13.795 5.597 1.00 48.50 676 THR A C 1
ATOM 5371 O O . THR A 1 676 ? -54.888 -13.720 4.911 1.00 48.50 676 THR A O 1
ATOM 5374 N N . LEU A 1 677 ? -52.772 -14.399 5.127 1.00 50.09 677 LEU A N 1
ATOM 5375 C CA . LEU A 1 677 ? -52.756 -15.118 3.844 1.00 50.09 677 LEU A CA 1
ATOM 5376 C C . LEU A 1 677 ? -53.431 -16.498 3.966 1.00 50.09 677 LEU A C 1
ATOM 5378 O O . LEU A 1 677 ? -54.175 -16.905 3.071 1.00 50.09 677 LEU A O 1
ATOM 5382 N N . ALA A 1 678 ? -53.227 -17.190 5.091 1.00 51.69 678 ALA A N 1
ATOM 5383 C CA . ALA A 1 678 ? -53.895 -18.449 5.422 1.00 51.69 678 ALA A CA 1
ATOM 5384 C C . ALA A 1 678 ? -55.382 -18.261 5.789 1.00 51.69 678 ALA A C 1
ATOM 5386 O O . ALA A 1 678 ? -56.203 -19.096 5.429 1.00 51.69 678 ALA A O 1
ATOM 5387 N N . GLU A 1 679 ? -55.746 -17.148 6.422 1.00 50.66 679 GLU A N 1
ATOM 5388 C CA . GLU A 1 679 ? -57.101 -16.711 6.763 1.00 50.66 679 GLU A CA 1
ATOM 5389 C C . GLU A 1 679 ? -57.812 -16.203 5.525 1.00 50.66 679 GLU A C 1
ATOM 5391 O O . GLU A 1 679 ? -58.938 -16.604 5.327 1.00 50.66 679 GLU A O 1
ATOM 5396 N N . LYS A 1 680 ? -57.176 -15.468 4.600 1.00 63.62 680 LYS A N 1
ATOM 5397 C CA . LYS A 1 680 ? -57.800 -15.169 3.295 1.00 63.62 680 LYS A CA 1
ATOM 5398 C C . LYS A 1 680 ? -58.030 -16.430 2.459 1.00 63.62 680 LYS A C 1
ATOM 5400 O O . LYS A 1 680 ? -59.020 -16.497 1.735 1.00 63.62 680 LYS A O 1
ATOM 5405 N N . LYS A 1 681 ? -57.164 -17.451 2.564 1.00 64.19 681 LYS A N 1
ATOM 5406 C CA . LYS A 1 681 ? -57.400 -18.782 1.967 1.00 64.19 681 LYS A CA 1
ATOM 5407 C C . LYS A 1 681 ? -58.528 -19.536 2.683 1.00 64.19 681 LYS A C 1
ATOM 5409 O O . LYS A 1 681 ? -59.389 -20.090 2.008 1.00 64.19 681 LYS A O 1
ATOM 5414 N N . ARG A 1 682 ? -58.568 -19.513 4.019 1.00 56.09 682 ARG A N 1
ATOM 5415 C CA . ARG A 1 682 ? -59.622 -20.135 4.839 1.00 56.09 682 ARG A CA 1
ATOM 5416 C C . ARG A 1 682 ? -60.957 -19.406 4.750 1.00 56.09 682 ARG A C 1
ATOM 5418 O O . ARG A 1 682 ? -61.971 -20.068 4.803 1.00 56.09 682 ARG A O 1
ATOM 5425 N N . GLU A 1 683 ? -60.986 -18.098 4.536 1.00 57.88 683 GLU A N 1
ATOM 5426 C CA . GLU A 1 683 ? -62.187 -17.272 4.375 1.00 57.88 683 GLU A CA 1
ATOM 5427 C C . GLU A 1 683 ? -62.773 -17.445 2.967 1.00 57.88 683 GLU A C 1
ATOM 5429 O O . GLU A 1 683 ? -63.985 -17.401 2.799 1.00 57.88 683 GLU A O 1
ATOM 5434 N N . LYS A 1 684 ? -61.942 -17.738 1.953 1.00 66.81 684 LYS A N 1
ATOM 5435 C CA . LYS A 1 684 ? -62.411 -18.152 0.617 1.00 66.81 684 LYS A CA 1
ATOM 5436 C C . LYS A 1 684 ? -63.013 -19.565 0.620 1.00 66.81 684 LYS A C 1
ATOM 5438 O O . LYS A 1 684 ? -63.955 -19.812 -0.123 1.00 66.81 684 LYS A O 1
ATOM 5443 N N . VAL A 1 685 ? -62.501 -20.460 1.470 1.00 61.41 685 VAL A N 1
ATOM 5444 C CA . VAL A 1 685 ? -63.044 -21.817 1.685 1.00 61.41 685 VAL A CA 1
ATOM 5445 C C . VAL A 1 685 ? -64.286 -21.773 2.588 1.00 61.41 685 VAL A C 1
ATOM 5447 O O . VAL A 1 685 ? -65.321 -22.327 2.233 1.00 61.41 685 VAL A O 1
ATOM 5450 N N . ALA A 1 686 ? -64.254 -20.994 3.669 1.00 52.88 686 ALA A N 1
ATOM 5451 C CA . ALA A 1 686 ? -65.363 -20.809 4.600 1.00 52.88 686 ALA A CA 1
ATOM 5452 C C . ALA A 1 686 ? -66.520 -20.005 3.992 1.00 52.88 686 ALA A C 1
ATOM 5454 O O . ALA A 1 686 ? -67.663 -20.298 4.303 1.00 52.88 686 ALA A O 1
ATOM 5455 N N . LYS A 1 687 ? -66.290 -19.061 3.064 1.00 51.88 687 LYS A N 1
ATOM 5456 C CA . LYS A 1 687 ? -67.376 -18.435 2.278 1.00 51.88 687 LYS A CA 1
ATOM 5457 C C . LYS A 1 687 ? -68.019 -19.395 1.268 1.00 51.88 687 LYS A C 1
ATOM 5459 O O . LYS A 1 687 ? -69.134 -19.127 0.837 1.00 51.88 687 LYS A O 1
ATOM 5464 N N . SER A 1 688 ? -67.361 -20.509 0.922 1.00 51.38 688 SER A N 1
ATOM 5465 C CA . SER A 1 688 ? -67.980 -21.589 0.135 1.00 51.38 688 SER A CA 1
ATOM 5466 C C . SER A 1 688 ? -68.786 -22.570 1.000 1.00 51.38 688 SER A C 1
ATOM 5468 O O . SER A 1 688 ? -69.735 -23.174 0.508 1.00 51.38 688 SER A O 1
ATOM 5470 N N . GLU A 1 689 ? -68.482 -22.666 2.300 1.00 46.91 689 GLU A N 1
ATOM 5471 C CA . GLU A 1 689 ? -69.174 -23.557 3.246 1.00 46.91 689 GLU A CA 1
ATOM 5472 C C . GLU A 1 689 ? -70.243 -22.845 4.103 1.00 46.91 689 GLU A C 1
ATOM 5474 O O . GLU A 1 689 ? -71.252 -23.451 4.454 1.00 46.91 689 GLU A O 1
ATOM 5479 N N . ALA A 1 690 ? -70.117 -21.538 4.349 1.00 41.44 690 ALA A N 1
ATOM 5480 C CA . ALA A 1 690 ? -71.054 -20.726 5.139 1.00 41.44 690 ALA A CA 1
ATOM 5481 C C . ALA A 1 690 ? -72.311 -20.270 4.365 1.00 41.44 690 ALA A C 1
ATOM 5483 O O . ALA A 1 690 ? -73.111 -19.488 4.874 1.00 41.44 690 ALA A O 1
ATOM 5484 N N . ALA A 1 691 ? -72.534 -20.789 3.151 1.00 45.59 691 ALA A N 1
ATOM 5485 C CA . ALA A 1 691 ? -73.828 -20.709 2.464 1.00 45.59 691 ALA A CA 1
ATOM 5486 C C . ALA A 1 691 ? -74.869 -21.702 3.029 1.00 45.59 691 ALA A C 1
ATOM 5488 O O . ALA A 1 691 ? -75.993 -21.779 2.531 1.00 45.59 691 ALA A O 1
ATOM 5489 N N . LYS A 1 692 ? -74.526 -22.463 4.076 1.00 48.09 692 LYS A N 1
ATOM 5490 C CA . LYS A 1 692 ? -75.452 -23.316 4.822 1.00 48.09 692 LYS A CA 1
ATOM 5491 C C . LYS A 1 692 ? -75.327 -23.023 6.317 1.00 48.09 692 LYS A C 1
ATOM 5493 O O . LYS A 1 692 ? -74.243 -23.103 6.871 1.00 48.09 692 LYS A O 1
ATOM 5498 N N . MET A 1 693 ? -76.482 -22.774 6.931 1.00 37.28 693 MET A N 1
ATOM 5499 C CA . MET A 1 693 ? -76.747 -22.592 8.366 1.00 37.28 693 MET A CA 1
ATOM 5500 C C . MET A 1 693 ? -76.651 -21.157 8.913 1.00 37.28 693 MET A C 1
ATOM 5502 O O . MET A 1 693 ? -75.590 -20.611 9.198 1.00 37.28 693 MET A O 1
ATOM 5506 N N . ARG A 1 694 ? -77.848 -20.582 9.098 1.00 41.03 694 ARG A N 1
ATOM 5507 C CA . ARG A 1 694 ? -78.170 -19.541 10.083 1.00 41.03 694 ARG A CA 1
ATOM 5508 C C . ARG A 1 694 ? -78.251 -20.187 11.471 1.00 41.03 694 ARG A C 1
ATOM 5510 O O . ARG A 1 694 ? -78.866 -21.239 11.575 1.00 41.03 694 ARG A O 1
ATOM 5517 N N . GLU A 1 695 ? -77.740 -19.521 12.503 1.00 35.59 695 GLU A N 1
ATOM 5518 C CA . GLU A 1 695 ? -78.535 -18.898 13.580 1.00 35.59 695 GLU A CA 1
ATOM 5519 C C . GLU A 1 695 ? -77.620 -18.213 14.619 1.00 35.59 695 GLU A C 1
ATOM 5521 O O . GLU A 1 695 ? -76.501 -18.642 14.882 1.00 35.59 695 GLU A O 1
ATOM 5526 N N . LYS A 1 696 ? -78.110 -17.077 15.129 1.00 37.50 696 LYS A N 1
ATOM 5527 C CA . LYS A 1 696 ? -77.565 -16.196 16.187 1.00 37.50 696 LYS A CA 1
ATOM 5528 C C . LYS A 1 696 ? -77.754 -16.867 17.579 1.00 37.50 696 LYS A C 1
ATOM 5530 O O . LYS A 1 696 ? -78.567 -17.788 17.633 1.00 37.50 696 LYS A O 1
ATOM 5535 N N . PRO A 1 697 ? -77.130 -16.426 18.705 1.00 41.03 697 PRO A N 1
ATOM 5536 C CA . PRO A 1 697 ? -77.209 -15.040 19.190 1.00 41.03 697 PRO A CA 1
ATOM 5537 C C . PRO A 1 697 ? -75.972 -14.466 19.921 1.00 41.03 697 PRO A C 1
ATOM 5539 O O . PRO A 1 697 ? -74.933 -15.099 20.078 1.00 41.03 697 PRO A O 1
ATOM 5542 N N . GLU A 1 698 ? -76.144 -13.194 20.283 1.00 41.28 698 GLU A N 1
ATOM 5543 C CA . GLU A 1 698 ? -75.259 -12.218 20.928 1.00 41.28 698 GLU A CA 1
ATOM 5544 C C . GLU A 1 698 ? -74.607 -12.665 22.246 1.00 41.28 698 GLU A C 1
ATOM 5546 O O . GLU A 1 698 ? -75.254 -13.285 23.087 1.00 41.28 698 GLU A O 1
ATOM 5551 N N . VAL A 1 699 ? -73.349 -12.244 22.451 1.00 30.80 699 VAL A N 1
ATOM 5552 C CA . VAL A 1 699 ? -72.711 -12.091 23.769 1.00 30.80 699 VAL A CA 1
ATOM 5553 C C . VAL A 1 699 ? -71.857 -10.816 23.760 1.00 30.80 699 VAL A C 1
ATOM 5555 O O . VAL A 1 699 ? -71.182 -10.518 22.776 1.00 30.80 699 VAL A O 1
ATOM 5558 N N . ASP A 1 700 ? -71.946 -10.090 24.872 1.00 28.81 700 ASP A N 1
ATOM 5559 C CA . ASP A 1 700 ? -71.500 -8.727 25.157 1.00 28.81 700 ASP A CA 1
ATOM 5560 C C . ASP A 1 700 ? -70.038 -8.364 24.836 1.00 28.81 700 ASP A C 1
ATOM 5562 O O . ASP A 1 700 ? -69.087 -9.087 25.149 1.00 28.81 700 ASP A O 1
ATOM 5566 N N . ASP A 1 701 ? -69.877 -7.144 24.313 1.00 29.00 701 ASP A N 1
ATOM 5567 C CA . ASP A 1 701 ? -68.616 -6.416 24.175 1.00 29.00 701 ASP A CA 1
ATOM 5568 C C . ASP A 1 701 ? -68.014 -6.088 25.554 1.00 29.00 701 ASP A C 1
ATOM 5570 O O . ASP A 1 701 ? -68.454 -5.182 26.267 1.00 29.00 701 ASP A O 1
ATOM 5574 N N . PHE A 1 702 ? -66.936 -6.787 25.917 1.00 32.28 702 PHE A N 1
ATOM 5575 C CA . PHE A 1 702 ? -66.082 -6.417 27.046 1.00 32.28 702 PHE A CA 1
ATOM 5576 C C . PHE A 1 702 ? -65.008 -5.414 26.594 1.00 32.28 702 PHE A C 1
ATOM 5578 O O . PHE A 1 702 ? -64.036 -5.751 25.914 1.00 32.28 702 PHE A O 1
ATOM 5585 N N . GLN A 1 703 ? -65.152 -4.160 27.026 1.00 34.88 703 GLN A N 1
ATOM 5586 C CA . GLN A 1 703 ? -64.115 -3.131 26.951 1.00 34.88 703 GLN A CA 1
ATOM 5587 C C . GLN A 1 703 ? -62.872 -3.559 27.759 1.00 34.88 703 GLN A C 1
ATOM 5589 O O . GLN A 1 703 ? -62.858 -3.456 28.982 1.00 34.88 703 GLN A O 1
ATOM 5594 N N . SER A 1 704 ? -61.796 -4.013 27.103 1.00 38.72 704 SER A N 1
ATOM 5595 C CA . SER A 1 704 ? -60.506 -4.261 27.786 1.00 38.72 704 SER A CA 1
ATOM 5596 C C . SER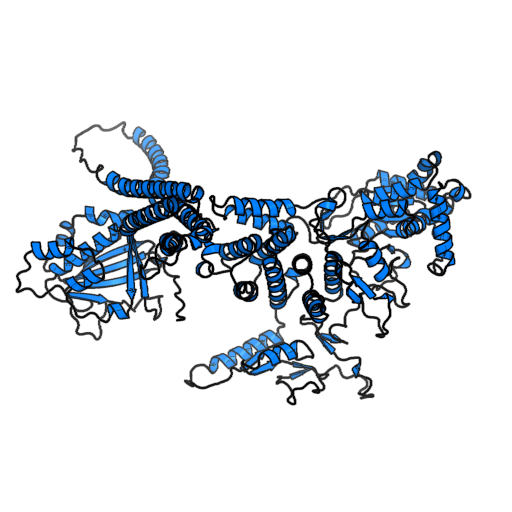 A 1 704 ? -59.255 -3.785 27.031 1.00 38.72 704 SER A C 1
ATOM 5598 O O . SER A 1 704 ? -58.149 -4.231 27.337 1.00 38.72 704 SER A O 1
ATOM 5600 N N . ASN A 1 705 ? -59.386 -2.890 26.045 1.00 37.00 705 ASN A N 1
ATOM 5601 C CA . ASN A 1 705 ? -58.247 -2.444 25.224 1.00 37.00 705 ASN A CA 1
ATOM 5602 C C . ASN A 1 705 ? -57.662 -1.066 25.581 1.00 37.00 705 ASN A C 1
ATOM 5604 O O . ASN A 1 705 ? -56.641 -0.694 25.007 1.00 37.00 705 ASN A O 1
ATOM 5608 N N . ASN A 1 706 ? -58.230 -0.328 26.542 1.00 38.16 706 ASN A N 1
ATOM 5609 C CA . ASN A 1 706 ? -57.792 1.050 26.805 1.00 38.16 706 ASN A CA 1
ATOM 5610 C C . ASN A 1 706 ? -56.524 1.160 27.678 1.00 38.16 706 ASN A C 1
ATOM 5612 O O . ASN A 1 706 ? -55.720 2.068 27.485 1.00 38.16 706 ASN A O 1
ATOM 5616 N N . ASP A 1 707 ? -56.265 0.197 28.568 1.00 39.25 707 ASP A N 1
ATOM 5617 C CA . ASP A 1 707 ? -55.086 0.263 29.447 1.00 39.25 707 ASP A CA 1
ATOM 5618 C C . ASP A 1 707 ? -53.779 -0.135 28.742 1.00 39.25 707 ASP A C 1
ATOM 5620 O O . ASP A 1 707 ? -52.704 0.337 29.105 1.00 39.25 707 ASP A O 1
ATOM 5624 N N . ASN A 1 708 ? -53.841 -0.951 27.683 1.00 38.47 708 ASN A N 1
ATOM 5625 C CA . ASN A 1 708 ? -52.645 -1.413 26.967 1.00 38.47 708 ASN A CA 1
ATOM 5626 C C . ASN A 1 708 ? -51.958 -0.308 26.142 1.00 38.47 708 ASN A C 1
ATOM 5628 O O . ASN A 1 708 ? -50.732 -0.328 26.028 1.00 38.47 708 ASN A O 1
ATOM 5632 N N . ASN A 1 709 ? -52.712 0.661 25.609 1.00 42.41 709 ASN A N 1
ATOM 5633 C CA . ASN A 1 709 ? -52.139 1.812 24.899 1.00 42.41 709 ASN A CA 1
ATOM 5634 C C . ASN A 1 709 ? -51.469 2.810 25.854 1.00 42.41 709 ASN A C 1
ATOM 5636 O O . ASN A 1 709 ? -50.519 3.484 25.464 1.00 42.41 709 ASN A O 1
ATOM 5640 N N . ARG A 1 710 ? -51.901 2.860 27.119 1.00 46.38 710 ARG A N 1
ATOM 5641 C CA . ARG A 1 710 ? -51.356 3.781 28.125 1.00 46.38 710 ARG A CA 1
ATOM 5642 C C . ARG A 1 710 ? -49.909 3.448 28.518 1.00 46.38 710 ARG A C 1
ATOM 5644 O O . ARG A 1 710 ? -49.110 4.355 28.721 1.00 46.38 710 ARG A O 1
ATOM 5651 N N . PHE A 1 711 ? -49.549 2.161 28.569 1.00 47.09 711 PHE A N 1
ATOM 5652 C CA . PHE A 1 711 ? -48.205 1.711 28.970 1.00 47.09 711 PHE A CA 1
ATOM 5653 C C . PHE A 1 711 ? -47.130 1.922 27.892 1.00 47.09 711 PHE A C 1
ATOM 5655 O O . PHE A 1 711 ? -46.066 2.456 28.191 1.00 47.09 711 PHE A O 1
ATOM 5662 N N . LEU A 1 712 ? -47.403 1.532 26.641 1.00 50.25 712 LEU A N 1
ATOM 5663 C CA . LEU A 1 712 ? -46.498 1.802 25.512 1.00 50.25 712 LEU A CA 1
ATOM 5664 C C . LEU A 1 712 ? -46.434 3.304 25.192 1.00 50.25 712 LEU A C 1
ATOM 5666 O O . LEU A 1 712 ? -45.367 3.800 24.832 1.00 50.25 712 LEU A O 1
ATOM 5670 N N . GLY A 1 713 ? -47.545 4.026 25.393 1.00 55.97 713 GLY A N 1
ATOM 5671 C CA . GLY A 1 713 ? -47.607 5.486 25.302 1.00 55.97 713 GLY A CA 1
ATOM 5672 C C . GLY A 1 713 ? -46.612 6.161 26.242 1.00 55.97 713 GLY A C 1
ATOM 5673 O O . GLY A 1 713 ? -45.735 6.873 25.772 1.00 55.97 713 GLY A O 1
ATOM 5674 N N . GLY A 1 714 ? -46.634 5.835 27.539 1.00 63.25 714 GLY A N 1
ATOM 5675 C CA . GLY A 1 714 ? -45.738 6.462 28.521 1.00 63.25 714 GLY A CA 1
ATOM 5676 C C . GLY A 1 714 ? -44.244 6.123 28.375 1.00 63.25 714 GLY A C 1
ATOM 5677 O O . GLY A 1 714 ? -43.398 6.809 28.958 1.00 63.25 714 GLY A O 1
ATOM 5678 N N . PHE A 1 715 ? -43.883 5.062 27.644 1.00 61.72 715 PHE A N 1
ATOM 5679 C CA . PHE A 1 715 ? -42.485 4.775 27.294 1.00 61.72 715 PHE A CA 1
ATOM 5680 C C . PHE A 1 715 ? -42.028 5.609 26.096 1.00 61.72 715 PHE A C 1
ATOM 5682 O O . PHE A 1 715 ? -40.999 6.277 26.180 1.00 61.72 715 PHE A O 1
ATOM 5689 N N . ASN A 1 716 ? -42.817 5.611 25.018 1.00 65.69 716 ASN A N 1
ATOM 5690 C CA . ASN A 1 716 ? -42.521 6.400 23.825 1.00 65.69 716 ASN A CA 1
ATOM 5691 C C . ASN A 1 716 ? -42.547 7.903 24.128 1.00 65.69 716 ASN A C 1
ATOM 5693 O O . ASN A 1 716 ? -41.654 8.611 23.685 1.00 65.69 716 ASN A O 1
ATOM 5697 N N . GLU A 1 717 ? -43.494 8.377 24.941 1.00 73.56 717 GLU A N 1
ATOM 5698 C CA . GLU A 1 717 ? -43.539 9.764 25.421 1.00 73.56 717 GLU A CA 1
ATOM 5699 C C . GLU A 1 717 ? -42.269 10.121 26.195 1.00 73.56 717 GLU A C 1
ATOM 5701 O O . GLU A 1 717 ? -41.570 11.051 25.814 1.00 73.56 717 GLU A O 1
ATOM 5706 N N . GLY A 1 718 ? -41.895 9.327 27.208 1.00 74.25 718 GLY A N 1
ATOM 5707 C CA . GLY A 1 718 ? -40.676 9.585 27.984 1.00 74.25 718 GLY A CA 1
ATOM 5708 C C . GLY A 1 718 ? -39.391 9.512 27.150 1.00 74.25 718 GLY A C 1
ATOM 5709 O O . GLY A 1 718 ? -38.419 10.193 27.458 1.00 74.25 718 GLY A O 1
ATOM 5710 N N . LYS A 1 719 ? -39.375 8.709 26.082 1.00 74.12 719 LYS A N 1
ATOM 5711 C CA . LYS A 1 719 ? -38.260 8.628 25.134 1.00 74.12 719 LYS A CA 1
ATOM 5712 C C . LYS A 1 719 ? -38.202 9.836 24.196 1.00 74.12 719 LYS A C 1
ATOM 5714 O O . LYS A 1 719 ? -37.112 10.351 23.964 1.00 74.12 719 LYS A O 1
ATOM 5719 N N . GLU A 1 720 ? -39.327 10.258 23.625 1.00 80.19 720 GLU A N 1
ATOM 5720 C CA . GLU A 1 720 ? -39.375 11.434 22.749 1.00 80.19 720 GLU A CA 1
ATOM 5721 C C . GLU A 1 720 ? -39.097 12.717 23.542 1.00 80.19 720 GLU A C 1
ATOM 5723 O O . GLU A 1 720 ? -38.354 13.569 23.060 1.00 80.19 720 GLU A O 1
ATOM 5728 N N . GLU A 1 721 ? -39.563 12.806 24.794 1.00 82.44 721 GLU A N 1
ATOM 5729 C CA . GLU A 1 721 ? -39.142 13.841 25.749 1.00 82.44 721 GLU A CA 1
ATOM 5730 C C . GLU A 1 721 ? -37.616 13.852 25.910 1.00 82.44 721 GLU A C 1
ATOM 5732 O O . GLU A 1 721 ? -36.986 14.900 25.776 1.00 82.44 721 GLU A O 1
ATOM 5737 N N . LEU A 1 722 ? -37.004 12.682 26.117 1.00 80.00 722 LEU A N 1
ATOM 5738 C CA . LEU A 1 722 ? -35.558 12.552 26.281 1.00 80.00 722 LEU A CA 1
ATOM 5739 C C . LEU A 1 722 ? -34.779 12.932 25.014 1.00 80.00 722 LEU A C 1
ATOM 5741 O O . LEU A 1 722 ? -33.766 13.623 25.095 1.00 80.00 722 LEU A O 1
ATOM 5745 N N . LYS A 1 723 ? -35.245 12.504 23.833 1.00 82.62 723 LYS A N 1
ATOM 5746 C CA . LYS A 1 723 ? -34.649 12.879 22.541 1.00 82.62 723 LYS A CA 1
ATOM 5747 C C . LYS A 1 723 ? -34.726 14.384 22.317 1.00 82.62 723 LYS A C 1
ATOM 5749 O O . LYS A 1 723 ? -33.746 14.984 21.879 1.00 82.62 723 LYS A O 1
ATOM 5754 N N . GLU A 1 724 ? -35.871 14.987 22.617 1.00 85.31 724 GLU A N 1
ATOM 5755 C CA . GLU A 1 724 ? -36.083 16.423 22.478 1.00 85.31 724 GLU A CA 1
ATOM 5756 C C . GLU A 1 724 ? -35.217 17.216 23.466 1.00 85.31 724 GLU A C 1
ATOM 5758 O O . GLU A 1 724 ? -34.650 18.245 23.102 1.00 85.31 724 GLU A O 1
ATOM 5763 N N . GLU A 1 725 ? -35.031 16.724 24.691 1.00 85.31 725 GLU A N 1
ATOM 5764 C CA . GLU A 1 725 ? -34.093 17.314 25.649 1.00 85.31 725 GLU A CA 1
ATOM 5765 C C . GLU A 1 725 ? -32.640 17.191 25.205 1.00 85.31 725 GLU A C 1
ATOM 5767 O O . GLU A 1 725 ? -31.913 18.185 25.230 1.00 85.31 725 GLU A O 1
ATOM 5772 N N . ILE A 1 726 ? -32.221 16.013 24.734 1.00 83.88 726 ILE A N 1
ATOM 5773 C CA . ILE A 1 726 ? -30.887 15.820 24.157 1.00 83.88 726 ILE A CA 1
ATOM 5774 C C . ILE A 1 726 ? -30.685 16.795 22.994 1.00 83.88 726 ILE A C 1
ATOM 5776 O O . ILE A 1 726 ? -29.648 17.453 22.923 1.00 83.88 726 ILE A O 1
ATOM 5780 N N . ARG A 1 727 ? -31.680 16.953 22.112 1.00 87.00 727 ARG A N 1
ATOM 5781 C CA . ARG A 1 727 ? -31.628 17.905 20.995 1.00 87.00 727 ARG A CA 1
ATOM 5782 C C . ARG A 1 727 ? -31.446 19.343 21.487 1.00 87.00 727 ARG A C 1
ATOM 5784 O O . ARG A 1 727 ? -30.523 20.015 21.033 1.00 87.00 727 ARG A O 1
ATOM 5791 N N . LYS A 1 728 ? -32.255 19.787 22.454 1.00 87.19 728 LYS A N 1
ATOM 5792 C CA . LYS A 1 728 ? -32.148 21.127 23.058 1.00 87.19 728 LYS A CA 1
ATOM 5793 C C . LYS A 1 728 ? -30.771 21.371 23.671 1.00 87.19 728 LYS A C 1
ATOM 5795 O O . LYS A 1 728 ? -30.175 22.414 23.423 1.00 87.19 728 LYS A O 1
ATOM 5800 N N . ILE A 1 729 ? -30.240 20.412 24.429 1.00 84.81 729 ILE A N 1
ATOM 5801 C CA . ILE A 1 729 ? -28.929 20.551 25.079 1.00 84.81 729 ILE A CA 1
ATOM 5802 C C . ILE A 1 729 ? -27.808 20.560 24.044 1.00 84.81 729 ILE A C 1
ATOM 5804 O O . ILE A 1 729 ? -26.868 21.338 24.179 1.00 84.81 729 ILE A O 1
ATOM 5808 N N . LYS A 1 730 ? -27.909 19.761 22.977 1.00 84.75 730 LYS A N 1
ATOM 5809 C CA . LYS A 1 730 ? -26.954 19.822 21.864 1.00 84.75 730 LYS A CA 1
ATOM 5810 C C . LYS A 1 730 ? -26.942 21.201 21.211 1.00 84.75 730 LYS A C 1
ATOM 5812 O O . LYS A 1 730 ? -25.862 21.739 20.978 1.00 84.75 730 LYS A O 1
ATOM 5817 N N . ASP A 1 731 ? -28.111 21.779 20.949 1.00 85.56 731 ASP A N 1
ATOM 5818 C CA . ASP A 1 731 ? -28.222 23.120 20.369 1.00 85.56 731 ASP A CA 1
ATOM 5819 C C . ASP A 1 731 ? -27.666 24.191 21.328 1.00 85.56 731 ASP A C 1
ATOM 5821 O O . ASP A 1 731 ? -26.936 25.087 20.898 1.00 85.56 731 ASP A O 1
ATOM 5825 N N . MET A 1 732 ? -27.918 24.061 22.637 1.00 86.44 732 MET A N 1
ATOM 5826 C CA . MET A 1 732 ? -27.325 24.928 23.664 1.00 86.44 732 MET A CA 1
ATOM 5827 C C . MET A 1 732 ? -25.799 24.815 23.700 1.00 86.44 732 MET A C 1
ATOM 5829 O O . MET A 1 732 ? -25.115 25.832 23.658 1.00 86.44 732 MET A O 1
ATOM 5833 N N . LEU A 1 733 ? -25.255 23.596 23.741 1.00 83.06 733 LEU A N 1
ATOM 5834 C CA . LEU A 1 733 ? -23.813 23.372 23.797 1.00 83.06 733 LEU A CA 1
ATOM 5835 C C . LEU A 1 733 ? -23.122 23.845 22.522 1.00 83.06 733 LEU A C 1
ATOM 5837 O O . LEU A 1 733 ? -22.077 24.473 22.621 1.00 83.06 733 LEU A O 1
ATOM 5841 N N . ARG A 1 734 ? -23.687 23.622 21.329 1.00 85.38 734 ARG A N 1
ATOM 5842 C CA . ARG A 1 734 ? -23.105 24.123 20.068 1.00 85.38 734 ARG A CA 1
ATOM 5843 C C . ARG A 1 734 ? -22.936 25.643 20.093 1.00 85.38 734 ARG A C 1
ATOM 5845 O O . ARG A 1 734 ? -21.852 26.126 19.772 1.00 85.38 734 ARG A O 1
ATOM 5852 N N . ASN A 1 735 ? -23.950 26.354 20.582 1.00 86.75 735 ASN A N 1
ATOM 5853 C CA . ASN A 1 735 ? -23.977 27.816 20.683 1.00 86.75 735 ASN A CA 1
ATOM 5854 C C . ASN A 1 735 ? -23.336 28.376 21.966 1.00 86.75 735 ASN A C 1
ATOM 5856 O O . ASN A 1 735 ? -23.341 29.591 22.171 1.00 86.75 735 ASN A O 1
ATOM 5860 N N . LEU A 1 736 ? -22.818 27.513 22.845 1.00 85.31 736 LEU A N 1
ATOM 5861 C CA . LEU A 1 736 ? -22.192 27.933 24.092 1.00 85.31 736 LEU A CA 1
ATOM 5862 C C . LEU A 1 736 ? -20.885 28.679 23.810 1.00 85.31 736 LEU A C 1
ATOM 5864 O O . LEU A 1 736 ? -19.963 28.104 23.229 1.00 85.31 736 LEU A O 1
ATOM 5868 N N . ASP A 1 737 ? -20.821 29.925 24.260 1.00 86.94 737 ASP A N 1
ATOM 5869 C CA . ASP A 1 737 ? -19.589 30.695 24.375 1.00 86.94 737 ASP A CA 1
ATOM 5870 C C . ASP A 1 737 ? -18.966 30.391 25.743 1.00 86.94 737 ASP A C 1
ATOM 5872 O O . ASP A 1 737 ? -19.614 30.600 26.770 1.00 86.94 737 ASP A O 1
ATOM 5876 N N . CYS A 1 738 ? -17.761 29.819 25.758 1.00 83.56 738 CYS A N 1
ATOM 5877 C CA . CYS A 1 738 ? -17.129 29.352 26.992 1.00 83.56 738 CYS A CA 1
ATOM 5878 C C . CYS A 1 738 ? -16.644 30.502 27.886 1.00 83.56 738 CYS A C 1
ATOM 5880 O O . CYS A 1 738 ? -16.431 30.272 29.074 1.00 83.56 738 CYS A O 1
ATOM 5882 N N . ASP A 1 739 ? -16.539 31.718 27.345 1.00 85.25 739 ASP A N 1
ATOM 5883 C CA . ASP A 1 739 ? -16.171 32.915 28.105 1.00 85.25 739 ASP A CA 1
ATOM 5884 C C . ASP A 1 739 ? -17.392 33.563 28.793 1.00 85.25 739 ASP A C 1
ATOM 5886 O O . ASP A 1 739 ? -17.258 34.383 29.705 1.00 85.25 739 ASP A O 1
ATOM 5890 N N . ASP A 1 740 ? -18.607 33.159 28.408 1.00 88.69 740 ASP A N 1
ATOM 5891 C CA . ASP A 1 740 ? -19.867 33.639 28.973 1.00 88.69 740 ASP A CA 1
ATOM 5892 C C . ASP A 1 740 ? -20.339 32.723 30.116 1.00 88.69 740 ASP A C 1
ATOM 5894 O O . ASP A 1 740 ? -21.008 31.700 29.918 1.00 88.69 740 ASP A O 1
ATOM 5898 N N . ASN A 1 741 ? -20.020 33.123 31.351 1.00 87.50 741 ASN A N 1
ATOM 5899 C CA . ASN A 1 741 ? -20.395 32.384 32.560 1.00 87.50 741 ASN A CA 1
ATOM 5900 C C . ASN A 1 741 ? -21.914 32.147 32.679 1.00 87.50 741 ASN A C 1
ATOM 5902 O O . ASN A 1 741 ? -22.341 31.106 33.178 1.00 87.50 741 ASN A O 1
ATOM 5906 N N . GLY A 1 742 ? -22.743 33.074 32.186 1.00 87.94 742 GLY A N 1
ATOM 5907 C CA . GLY A 1 742 ? -24.199 32.931 32.227 1.00 87.94 742 GLY A CA 1
ATOM 5908 C C . GLY A 1 742 ? -24.691 31.796 31.329 1.00 87.94 742 GLY A C 1
ATOM 5909 O O . GLY A 1 742 ? -25.519 30.977 31.743 1.00 87.94 742 GLY A O 1
ATOM 5910 N N . LYS A 1 743 ? -24.147 31.695 30.111 1.00 86.00 743 LYS A N 1
ATOM 5911 C CA . LYS A 1 743 ? -24.465 30.586 29.198 1.00 86.00 743 LYS A CA 1
ATOM 5912 C C . LYS A 1 743 ? -23.908 29.254 29.700 1.00 86.00 743 LYS A C 1
ATOM 5914 O O . LYS A 1 743 ? -24.591 28.239 29.558 1.00 86.00 743 LYS A O 1
ATOM 5919 N N . HIS A 1 744 ? -22.722 29.249 30.312 1.00 84.75 744 HIS A N 1
ATOM 5920 C CA . HIS A 1 744 ? -22.117 28.039 30.875 1.00 84.75 744 HIS A CA 1
ATOM 5921 C C . HIS A 1 744 ? -22.966 27.442 32.007 1.00 84.75 744 HIS A C 1
ATOM 5923 O O . HIS A 1 744 ? -23.310 26.259 31.958 1.00 84.75 744 HIS A O 1
ATOM 5929 N N . GLU A 1 745 ? -23.399 28.258 32.971 1.00 86.31 745 GLU A N 1
ATOM 5930 C CA . GLU A 1 745 ? -24.259 27.795 34.068 1.00 86.31 745 GLU A CA 1
ATOM 5931 C C . GLU A 1 745 ? -25.651 27.356 33.576 1.00 86.31 745 GLU A C 1
ATOM 5933 O O . GLU A 1 745 ? -26.205 26.368 34.064 1.00 86.31 745 GLU A O 1
ATOM 5938 N N . SER A 1 746 ? -26.191 28.009 32.539 1.00 86.31 746 SER A N 1
ATOM 5939 C CA . SER A 1 746 ? -27.426 27.566 31.875 1.00 86.31 746 SER A CA 1
ATOM 5940 C C . SER A 1 746 ? -27.268 26.186 31.216 1.00 86.31 746 SER A C 1
ATOM 5942 O O . SER A 1 746 ? -28.127 25.313 31.373 1.00 86.31 746 SER A O 1
ATOM 5944 N N . ALA A 1 747 ? -26.142 25.939 30.535 1.00 83.38 747 ALA A N 1
ATOM 5945 C CA . ALA A 1 747 ? -25.833 24.638 29.944 1.00 83.38 747 ALA A CA 1
ATOM 5946 C C . ALA A 1 747 ? -25.684 23.539 31.010 1.00 83.38 747 ALA A C 1
ATOM 5948 O O . ALA A 1 747 ? -26.267 22.463 30.856 1.00 83.38 747 ALA A O 1
ATOM 5949 N N . LYS A 1 748 ? -24.995 23.815 32.126 1.00 85.56 748 LYS A N 1
ATOM 5950 C CA . LYS A 1 748 ? -24.909 22.889 33.269 1.00 85.56 748 LYS A CA 1
ATOM 5951 C C . LYS A 1 748 ? -26.272 22.569 33.864 1.00 85.56 748 LYS A C 1
ATOM 5953 O O . LYS A 1 748 ? -26.572 21.405 34.135 1.00 85.56 748 LYS A O 1
ATOM 5958 N N . ALA A 1 749 ? -27.116 23.584 34.053 1.00 85.56 749 ALA A N 1
ATOM 5959 C CA . ALA A 1 749 ? -28.467 23.397 34.565 1.00 85.56 749 ALA A CA 1
ATOM 5960 C C . ALA A 1 749 ? -29.290 22.487 33.641 1.00 85.56 749 ALA A C 1
ATOM 5962 O O . ALA A 1 749 ? -29.966 21.578 34.124 1.00 85.56 749 ALA A O 1
ATOM 5963 N N . ALA A 1 750 ? -29.181 22.671 32.323 1.00 82.62 750 ALA A N 1
ATOM 5964 C CA . ALA A 1 750 ? -29.855 21.825 31.344 1.00 82.62 750 ALA A CA 1
ATOM 5965 C C . ALA A 1 750 ? -29.334 20.376 31.365 1.00 82.62 750 ALA A C 1
ATOM 5967 O O . ALA A 1 750 ? -30.135 19.443 31.407 1.00 82.62 750 ALA A O 1
ATOM 5968 N N . VAL A 1 751 ? -28.014 20.167 31.443 1.00 82.00 751 VAL A N 1
ATOM 5969 C CA . VAL A 1 751 ? -27.410 18.830 31.614 1.00 82.00 751 VAL A CA 1
ATOM 5970 C C . VAL A 1 751 ? -27.901 18.159 32.903 1.00 82.00 751 VAL A C 1
ATOM 5972 O O . VAL A 1 751 ? -28.277 16.988 32.890 1.00 82.00 751 VAL A O 1
ATOM 5975 N N . LYS A 1 752 ? -28.007 18.906 34.008 1.00 83.44 752 LYS A N 1
ATOM 5976 C CA . LYS A 1 752 ? -28.542 18.404 35.284 1.00 83.44 752 LYS A CA 1
ATOM 5977 C C . LYS A 1 752 ? -30.020 18.006 35.187 1.00 83.44 752 LYS A C 1
ATOM 5979 O O . LYS A 1 752 ? -30.437 17.028 35.813 1.00 83.44 752 LYS A O 1
ATOM 5984 N N . VAL A 1 753 ? -30.822 18.745 34.414 1.00 81.81 753 VAL A N 1
ATOM 5985 C CA . VAL A 1 753 ? -32.219 18.385 34.109 1.00 81.81 753 VAL A CA 1
ATOM 5986 C C . VAL A 1 753 ? -32.268 17.097 33.291 1.00 81.81 753 VAL A C 1
ATOM 5988 O O . VAL A 1 753 ? -32.992 16.179 33.675 1.00 81.81 753 VAL A O 1
ATOM 5991 N N . LEU A 1 754 ? -31.432 16.974 32.260 1.00 81.06 754 LEU A N 1
ATOM 5992 C CA . LEU A 1 754 ? -31.315 15.748 31.475 1.00 81.06 754 LEU A CA 1
ATOM 5993 C C . LEU A 1 754 ? -30.926 14.554 32.347 1.00 81.06 754 LEU A C 1
ATOM 5995 O O . LEU A 1 754 ? -31.574 13.524 32.247 1.00 81.06 754 LEU A O 1
ATOM 5999 N N . PHE A 1 755 ? -29.955 14.674 33.259 1.00 77.56 755 PHE A N 1
ATOM 6000 C CA . PHE A 1 755 ? -29.625 13.588 34.191 1.00 77.56 755 PHE A CA 1
ATOM 6001 C C . PHE A 1 755 ? -30.783 13.230 35.122 1.00 77.56 755 PHE A C 1
ATOM 6003 O O . PHE A 1 755 ? -30.998 12.056 35.418 1.00 77.56 755 PHE A O 1
ATOM 6010 N N . ARG A 1 756 ? -31.573 14.212 35.570 1.00 79.19 756 ARG A N 1
ATOM 6011 C CA . ARG A 1 756 ? -32.781 13.950 36.364 1.00 79.19 756 ARG A CA 1
ATOM 6012 C C . ARG A 1 756 ? -33.815 13.165 35.555 1.00 79.19 756 ARG A C 1
ATOM 6014 O O . ARG A 1 756 ? -34.401 12.219 36.083 1.00 79.19 756 ARG A O 1
ATOM 6021 N N . ASN A 1 757 ? -34.013 13.523 34.291 1.00 77.69 757 ASN A N 1
ATOM 6022 C CA . ASN A 1 757 ? -34.972 12.867 33.408 1.00 77.69 757 ASN A CA 1
ATOM 6023 C C . ASN A 1 757 ? -34.475 11.507 32.920 1.00 77.69 757 ASN A C 1
ATOM 6025 O O . ASN A 1 757 ? -35.249 10.557 32.918 1.00 77.69 757 ASN A O 1
ATOM 6029 N N . LEU A 1 758 ? -33.177 11.364 32.661 1.00 71.06 758 LEU A N 1
ATOM 6030 C CA . LEU A 1 758 ? -32.495 10.090 32.450 1.00 71.06 758 LEU A CA 1
ATOM 6031 C C . LEU A 1 758 ? -32.625 9.192 33.666 1.00 71.06 758 LEU A C 1
ATOM 6033 O O . LEU A 1 758 ? -32.958 8.034 33.497 1.00 71.06 758 LEU A O 1
ATOM 6037 N N . LYS A 1 759 ? -32.441 9.705 34.888 1.00 68.81 759 LYS A N 1
ATOM 6038 C CA . LYS A 1 759 ? -32.647 8.932 36.120 1.00 68.81 759 LYS A CA 1
ATOM 6039 C C . LYS A 1 759 ? -34.109 8.523 36.285 1.00 68.81 759 LYS A C 1
ATOM 6041 O O . LYS A 1 759 ? -34.393 7.424 36.739 1.00 68.81 759 LYS A O 1
ATOM 6046 N N . LYS A 1 760 ? -35.060 9.378 35.901 1.00 70.94 760 LYS A N 1
ATOM 6047 C CA . LYS A 1 760 ? -36.495 9.046 35.883 1.00 70.94 760 LYS A CA 1
ATOM 6048 C C . LYS A 1 760 ? -36.824 7.997 34.811 1.00 70.94 760 LYS A C 1
ATOM 6050 O O . LYS A 1 760 ? -37.659 7.130 35.052 1.00 70.94 760 LYS A O 1
ATOM 6055 N N . PHE A 1 761 ? -36.168 8.069 33.656 1.00 68.06 761 PHE A N 1
ATOM 6056 C CA . PHE A 1 761 ? -36.294 7.119 32.556 1.00 68.06 761 PHE A CA 1
ATOM 6057 C C . PHE A 1 761 ? -35.649 5.773 32.909 1.00 68.06 761 PHE A C 1
ATOM 6059 O O . PHE A 1 761 ? -36.292 4.741 32.759 1.00 68.06 761 PHE A O 1
ATOM 6066 N N . SER A 1 762 ? -34.434 5.781 33.465 1.00 59.72 762 SER A N 1
ATOM 6067 C CA . SER A 1 762 ? -33.690 4.603 33.912 1.00 59.72 762 SER A CA 1
ATOM 6068 C C . SER A 1 762 ? -34.305 3.962 35.145 1.00 59.72 762 SER A C 1
ATOM 6070 O O . SER A 1 762 ? -34.256 2.756 35.252 1.00 59.72 762 SER A O 1
ATOM 6072 N N . ARG A 1 763 ? -34.990 4.702 36.027 1.00 59.69 763 ARG A N 1
ATOM 6073 C CA . ARG A 1 763 ? -35.800 4.122 37.120 1.00 59.69 763 ARG A CA 1
ATOM 6074 C C . ARG A 1 763 ? -36.931 3.209 36.640 1.00 59.69 763 ARG A C 1
ATOM 6076 O O . ARG A 1 763 ? -37.451 2.440 37.438 1.00 59.69 763 ARG A O 1
ATOM 6083 N N . LYS A 1 764 ? -37.307 3.258 35.357 1.00 58.12 764 LYS A N 1
ATOM 6084 C CA . LYS A 1 764 ? -38.193 2.248 34.752 1.00 58.12 764 LYS A CA 1
ATOM 6085 C C . LYS A 1 764 ? -37.466 0.914 34.470 1.00 58.12 764 LYS A C 1
ATOM 6087 O O . LYS A 1 764 ? -38.116 -0.045 34.069 1.00 58.12 764 LYS A O 1
ATOM 6092 N N . PHE A 1 765 ? -36.151 0.845 34.694 1.00 53.50 765 PHE A N 1
ATOM 6093 C CA . PHE A 1 765 ? -35.253 -0.278 34.419 1.00 53.50 765 PHE A CA 1
ATOM 6094 C C . PHE A 1 765 ? -34.303 -0.502 35.615 1.00 53.50 765 PHE A C 1
ATOM 6096 O O . PHE A 1 765 ? -33.337 0.233 35.812 1.00 53.50 765 PHE A O 1
ATOM 6103 N N . ILE A 1 766 ? -34.572 -1.505 36.451 1.00 52.53 766 ILE A N 1
ATOM 6104 C CA . ILE A 1 766 ? -33.751 -1.799 37.637 1.00 52.53 766 ILE A CA 1
ATOM 6105 C C . ILE A 1 766 ? -32.733 -2.893 37.312 1.00 52.53 766 ILE A C 1
ATOM 6107 O O . ILE A 1 766 ? -33.026 -3.859 36.615 1.00 52.53 766 ILE A O 1
ATOM 6111 N N . PHE A 1 767 ? -31.520 -2.749 37.839 1.00 49.72 767 PHE A N 1
ATOM 6112 C CA . PHE A 1 767 ? -30.535 -3.823 37.869 1.00 49.72 767 PHE A CA 1
ATOM 6113 C C . PHE A 1 767 ? -30.523 -4.435 39.261 1.00 49.72 767 PHE A C 1
ATOM 6115 O O . PHE A 1 767 ? -30.355 -3.713 40.243 1.00 49.72 767 PHE A O 1
ATOM 6122 N N . LEU A 1 768 ? -30.653 -5.755 39.348 1.00 50.12 768 LEU A N 1
ATOM 6123 C CA . LEU A 1 768 ? -30.358 -6.465 40.587 1.00 50.12 768 LEU A CA 1
ATOM 6124 C C . LEU A 1 768 ? -29.018 -7.177 40.457 1.00 50.12 768 LEU A C 1
ATOM 6126 O O . LEU A 1 768 ? -28.818 -8.000 39.559 1.00 50.12 768 LEU A O 1
ATOM 6130 N N . HIS A 1 769 ? -28.120 -6.831 41.373 1.00 48.09 769 HIS A N 1
ATOM 6131 C CA . HIS A 1 769 ? -26.843 -7.489 41.584 1.00 48.09 769 HIS A CA 1
ATOM 6132 C C . HIS A 1 769 ? -27.013 -8.558 42.665 1.00 48.09 769 HIS A C 1
ATOM 6134 O O . HIS A 1 769 ? -27.406 -8.259 43.792 1.00 48.09 769 HIS A O 1
ATOM 6140 N N . PHE A 1 770 ? -26.728 -9.804 42.311 1.00 53.31 770 PHE A N 1
ATOM 6141 C CA . PHE A 1 770 ? -26.725 -10.938 43.223 1.00 53.31 770 PHE A CA 1
ATOM 6142 C C . PHE A 1 770 ? -25.280 -11.387 43.397 1.00 53.31 770 PHE A C 1
ATOM 6144 O O . PHE A 1 770 ? -24.789 -12.138 42.555 1.00 53.31 770 PHE A O 1
ATOM 6151 N N . ASP A 1 771 ? -24.593 -10.932 44.447 1.00 50.69 771 ASP A N 1
ATOM 6152 C CA . ASP A 1 771 ? -23.302 -11.511 44.824 1.00 50.69 771 ASP A CA 1
ATOM 6153 C C . ASP A 1 771 ? -23.413 -12.433 46.039 1.00 50.69 771 ASP A C 1
ATOM 6155 O O . ASP A 1 771 ? -24.238 -12.234 46.931 1.00 50.69 771 ASP A O 1
ATOM 6159 N N . LYS A 1 772 ? -22.597 -13.487 46.047 1.00 47.00 772 LYS A N 1
ATOM 6160 C CA . LYS A 1 772 ? -22.624 -14.534 47.072 1.00 47.00 772 LYS A CA 1
ATOM 6161 C C . LYS A 1 772 ? -22.361 -13.978 48.474 1.00 47.00 772 LYS A C 1
ATOM 6163 O O . LYS A 1 772 ? -22.947 -14.474 49.430 1.00 47.00 772 LYS A O 1
ATOM 6168 N N . GLU A 1 773 ? -21.501 -12.970 48.606 1.00 50.91 773 GLU A N 1
ATOM 6169 C CA . GLU A 1 773 ? -21.097 -12.410 49.896 1.00 50.91 773 GLU A CA 1
ATOM 6170 C C . GLU A 1 773 ? -22.220 -11.571 50.512 1.00 50.91 773 GLU A C 1
ATOM 6172 O O . GLU A 1 773 ? -22.616 -11.836 51.647 1.00 50.91 773 GLU A O 1
ATOM 6177 N N . SER A 1 774 ? -22.790 -10.649 49.735 1.00 51.31 774 SER A N 1
ATOM 6178 C CA . SER A 1 774 ? -24.023 -9.927 50.017 1.00 51.31 774 SER A CA 1
ATOM 6179 C C . SER A 1 774 ? -25.088 -10.928 50.428 1.00 51.31 774 SER A C 1
ATOM 6181 O O . SER A 1 774 ? -25.552 -10.871 51.557 1.00 51.31 774 SER A O 1
ATOM 6183 N N . LEU A 1 775 ? -25.390 -11.924 49.590 1.00 48.56 775 LEU A N 1
ATOM 6184 C CA . LEU A 1 775 ? -26.459 -12.893 49.841 1.00 48.56 775 LEU A CA 1
ATOM 6185 C C . LEU A 1 775 ? -26.240 -13.786 51.079 1.00 48.56 775 LEU A C 1
ATOM 6187 O O . LEU A 1 775 ? -27.219 -14.175 51.711 1.00 48.56 775 LEU A O 1
ATOM 6191 N N . SER A 1 776 ? -24.989 -14.085 51.448 1.00 41.78 776 SER A N 1
ATOM 6192 C CA . SER A 1 776 ? -24.645 -14.946 52.596 1.00 41.78 776 SER A CA 1
ATOM 6193 C C . SER A 1 776 ? -24.624 -14.238 53.959 1.00 41.78 776 SER A C 1
ATOM 6195 O O . SER A 1 776 ? -24.694 -14.899 54.991 1.00 41.78 776 SER A O 1
ATOM 6197 N N . LYS A 1 777 ? -24.562 -12.900 54.004 1.00 45.91 777 LYS A N 1
ATOM 6198 C CA . LYS A 1 777 ? -24.468 -12.111 55.252 1.00 45.91 777 LYS A CA 1
ATOM 6199 C C . LYS A 1 777 ? -25.826 -11.758 55.886 1.00 45.91 777 LYS A C 1
ATOM 6201 O O . LYS A 1 777 ? -25.911 -10.787 56.632 1.00 45.91 777 LYS A O 1
ATOM 6206 N N . PHE A 1 778 ? -26.901 -12.497 55.608 1.00 49.69 778 PHE A N 1
ATOM 6207 C CA . PHE A 1 778 ? -28.271 -12.006 55.822 1.00 49.69 778 PHE A CA 1
ATOM 6208 C C . PHE A 1 778 ? -29.134 -12.835 56.808 1.00 49.69 778 PHE A C 1
ATOM 6210 O O . PHE A 1 778 ? -29.934 -13.653 56.351 1.00 49.69 778 PHE A O 1
ATOM 6217 N N . PRO A 1 779 ? -29.157 -12.532 58.126 1.00 44.97 779 PRO A N 1
ATOM 6218 C CA . PRO A 1 779 ? -30.101 -13.130 59.089 1.00 44.97 779 PRO A CA 1
ATOM 6219 C C . PRO A 1 779 ? -31.419 -12.344 59.320 1.00 44.97 779 PRO A C 1
ATOM 6221 O O . PRO A 1 779 ? -32.343 -12.876 59.925 1.00 44.97 779 PRO A O 1
ATOM 6224 N N . ASP A 1 780 ? -31.567 -11.113 58.813 1.00 51.38 780 ASP A N 1
ATOM 6225 C CA . ASP A 1 780 ? -32.644 -10.175 59.222 1.00 51.38 780 ASP A CA 1
ATOM 6226 C C . ASP A 1 780 ? -34.046 -10.364 58.560 1.00 51.38 780 ASP A C 1
ATOM 6228 O O . ASP A 1 780 ? -34.179 -11.126 57.592 1.00 51.38 780 ASP A O 1
ATOM 6232 N N . PRO A 1 781 ? -35.120 -9.685 59.042 1.00 55.50 781 PRO A N 1
ATOM 6233 C CA . PRO A 1 781 ? -36.485 -9.768 58.493 1.00 55.50 781 PRO A CA 1
ATOM 6234 C C . PRO A 1 781 ? -36.605 -9.362 57.010 1.00 55.50 781 PRO A C 1
ATOM 6236 O O . PRO A 1 781 ? -35.902 -8.468 56.537 1.00 55.50 781 PRO A O 1
ATOM 6239 N N . VAL A 1 782 ? -37.562 -9.961 56.282 1.00 51.47 782 VAL A N 1
ATOM 6240 C CA . VAL A 1 782 ? -37.820 -9.715 54.839 1.00 51.47 782 VAL A CA 1
ATOM 6241 C C . VAL A 1 782 ? -37.987 -8.238 54.487 1.00 51.47 782 VAL A C 1
ATOM 6243 O O . VAL A 1 782 ? -37.558 -7.821 53.418 1.00 51.47 782 VAL A O 1
ATOM 6246 N N . GLU A 1 783 ? -38.560 -7.440 55.386 1.00 48.72 783 GLU A N 1
ATOM 6247 C CA . GLU A 1 783 ? -38.803 -6.008 55.183 1.00 48.72 783 GLU A CA 1
ATOM 6248 C C . GLU A 1 783 ? -37.501 -5.203 55.029 1.00 48.72 783 GLU A C 1
ATOM 6250 O O . GLU A 1 783 ? -37.377 -4.404 54.106 1.00 48.72 783 GLU A O 1
ATOM 6255 N N . GLN A 1 784 ? -36.490 -5.455 55.868 1.00 53.84 784 GLN A N 1
ATOM 6256 C CA . GLN A 1 784 ? -35.200 -4.758 55.783 1.00 53.84 784 GLN A CA 1
ATOM 6257 C C . GLN A 1 784 ? -34.410 -5.170 54.531 1.00 53.84 784 GLN A C 1
ATOM 6259 O O . GLN A 1 784 ? -33.745 -4.336 53.919 1.00 53.84 784 GLN A O 1
ATOM 6264 N N . LYS A 1 785 ? -34.533 -6.433 54.102 1.00 58.47 785 LYS A N 1
ATOM 6265 C CA . LYS A 1 785 ? -33.824 -6.978 52.931 1.00 58.47 785 LYS A CA 1
ATOM 6266 C C . LYS A 1 785 ? -34.477 -6.610 51.602 1.00 58.47 785 LYS A C 1
ATOM 6268 O O . LYS A 1 785 ? -33.771 -6.341 50.637 1.00 58.47 785 LYS A O 1
ATOM 6273 N N . ILE A 1 786 ? -35.808 -6.557 51.549 1.00 52.84 786 ILE A N 1
ATOM 6274 C CA . ILE A 1 786 ? -36.536 -6.038 50.386 1.00 52.84 786 ILE A CA 1
ATOM 6275 C C . ILE A 1 786 ? -36.267 -4.547 50.241 1.00 52.84 786 ILE A C 1
ATOM 6277 O O . ILE A 1 786 ? -35.994 -4.137 49.131 1.00 52.84 786 ILE A O 1
ATOM 6281 N N . ASN A 1 787 ? -36.196 -3.764 51.320 1.00 52.34 787 ASN A N 1
ATOM 6282 C CA . ASN A 1 787 ? -35.772 -2.363 51.217 1.00 52.34 787 ASN A CA 1
ATOM 6283 C C . ASN A 1 787 ? -34.307 -2.216 50.752 1.00 52.34 787 ASN A C 1
ATOM 6285 O O . ASN A 1 787 ? -33.970 -1.240 50.095 1.00 52.34 787 ASN A O 1
ATOM 6289 N N . ALA A 1 788 ? -33.426 -3.177 51.044 1.00 55.22 788 ALA A N 1
ATOM 6290 C CA . ALA A 1 788 ? -32.062 -3.172 50.505 1.00 55.22 788 ALA A CA 1
ATOM 6291 C C . ALA A 1 788 ? -32.015 -3.531 49.005 1.00 55.22 788 ALA A C 1
ATOM 6293 O O . ALA A 1 788 ? -31.223 -2.960 48.260 1.00 55.22 788 ALA A O 1
ATOM 6294 N N . LEU A 1 789 ? -32.873 -4.454 48.555 1.00 49.75 789 LEU A N 1
ATOM 6295 C CA . LEU A 1 789 ? -32.988 -4.867 47.149 1.00 49.75 789 LEU A CA 1
ATOM 6296 C C . LEU A 1 789 ? -33.856 -3.905 46.308 1.00 49.75 789 LEU A C 1
ATOM 6298 O O . LEU A 1 789 ? -33.665 -3.791 45.101 1.00 49.75 789 LEU A O 1
ATOM 6302 N N . PHE A 1 790 ? -34.793 -3.208 46.950 1.00 57.44 790 PHE A N 1
ATOM 6303 C CA . PHE A 1 790 ? -35.854 -2.377 46.375 1.00 57.44 790 PHE A CA 1
ATOM 6304 C C . PHE A 1 790 ? -36.091 -1.133 47.262 1.00 57.44 790 PHE A C 1
ATOM 6306 O O . PHE A 1 790 ? -37.099 -1.033 47.960 1.00 57.44 790 PHE A O 1
ATOM 6313 N N . PRO A 1 791 ? -35.168 -0.157 47.266 1.00 44.28 791 PRO A N 1
ATOM 6314 C CA . PRO A 1 791 ? -35.145 0.947 48.239 1.00 44.28 791 PRO A CA 1
ATOM 6315 C C . PRO A 1 791 ? -36.350 1.899 48.240 1.00 44.28 791 PRO A C 1
ATOM 6317 O O . PRO A 1 791 ? -36.491 2.676 49.179 1.00 44.28 791 PRO A O 1
ATOM 6320 N N . ASP A 1 792 ? -37.242 1.813 47.251 1.00 53.88 792 ASP A N 1
ATOM 6321 C CA . ASP A 1 792 ? -38.405 2.698 47.094 1.00 53.88 792 ASP A CA 1
ATOM 6322 C C . ASP A 1 792 ? -39.766 1.991 47.341 1.00 53.88 792 ASP A C 1
ATOM 6324 O O . ASP A 1 792 ? -40.815 2.523 46.977 1.00 53.88 792 ASP A O 1
ATOM 6328 N N . THR A 1 793 ? -39.811 0.798 47.956 1.00 58.09 793 THR A N 1
ATOM 6329 C CA . THR A 1 793 ? -41.072 0.039 48.136 1.00 58.09 793 THR A CA 1
ATOM 6330 C C . THR A 1 793 ? -41.933 0.491 49.325 1.00 58.09 793 THR A C 1
ATOM 6332 O O . THR A 1 793 ? -42.271 -0.297 50.212 1.00 58.09 793 THR A O 1
ATOM 6335 N N . GLU A 1 794 ? -42.360 1.755 49.330 1.00 59.72 794 GLU A N 1
ATOM 6336 C CA . GLU A 1 794 ? -43.357 2.268 50.288 1.00 59.72 794 GLU A CA 1
ATOM 6337 C C . GLU A 1 794 ? -44.669 1.452 50.219 1.00 59.72 794 GLU A C 1
ATOM 6339 O O . GLU A 1 794 ? -45.280 1.137 51.242 1.00 59.72 794 GLU A O 1
ATOM 6344 N N . ASP A 1 795 ? -45.029 0.979 49.021 1.00 58.22 795 ASP A N 1
ATOM 6345 C CA . ASP A 1 795 ? -46.186 0.113 48.768 1.00 58.22 795 ASP A CA 1
ATOM 6346 C C . ASP A 1 795 ? -46.075 -1.273 49.426 1.00 58.22 795 ASP A C 1
ATOM 6348 O O . ASP A 1 795 ? -47.085 -1.834 49.856 1.00 58.22 795 ASP A O 1
ATOM 6352 N N . PHE A 1 796 ? -44.869 -1.845 49.533 1.00 60.22 796 PHE A N 1
ATOM 6353 C CA . PHE A 1 796 ? -44.668 -3.153 50.169 1.00 60.22 796 PHE A CA 1
ATOM 6354 C C . PHE A 1 796 ? -44.864 -3.054 51.682 1.00 60.22 796 PHE A C 1
ATOM 6356 O O . PHE A 1 796 ? -45.576 -3.867 52.277 1.00 60.22 796 PHE A O 1
ATOM 6363 N N . ARG A 1 797 ? -44.298 -2.004 52.288 1.00 63.75 797 ARG A N 1
ATOM 6364 C CA . ARG A 1 797 ? -44.483 -1.679 53.705 1.00 63.75 797 ARG A CA 1
ATOM 6365 C C . ARG A 1 797 ? -45.953 -1.428 54.019 1.00 63.75 797 ARG A C 1
ATOM 6367 O O . ARG A 1 797 ? -46.513 -2.061 54.910 1.00 63.75 797 ARG A O 1
ATOM 6374 N N . LYS A 1 798 ? -46.606 -0.598 53.207 1.00 70.31 798 LYS A N 1
ATOM 6375 C CA . LYS A 1 798 ? -48.032 -0.303 53.336 1.00 70.31 798 LYS A CA 1
ATOM 6376 C C . LYS A 1 798 ? -48.892 -1.557 53.175 1.00 70.31 798 LYS A C 1
ATOM 6378 O O . LYS A 1 798 ? -49.822 -1.752 53.944 1.00 70.31 798 LYS A O 1
ATOM 6383 N N . ALA A 1 799 ? -48.549 -2.465 52.260 1.00 65.56 799 ALA A N 1
ATOM 6384 C CA . ALA A 1 799 ? -49.254 -3.737 52.097 1.00 65.56 799 ALA A CA 1
ATOM 6385 C C . ALA A 1 799 ? -49.067 -4.705 53.283 1.00 65.56 799 ALA A C 1
ATOM 6387 O O . ALA A 1 799 ? -49.969 -5.504 53.556 1.00 65.56 799 ALA A O 1
ATOM 6388 N N . ILE A 1 800 ? -47.924 -4.660 53.978 1.00 64.25 800 ILE A N 1
ATOM 6389 C CA . ILE A 1 800 ? -47.694 -5.390 55.236 1.00 64.25 800 ILE A CA 1
ATOM 6390 C C . ILE A 1 800 ? -48.521 -4.773 56.369 1.00 64.25 800 ILE A C 1
ATOM 6392 O O . ILE A 1 800 ? -49.216 -5.498 57.085 1.00 64.25 800 ILE A O 1
ATOM 6396 N N . GLU A 1 801 ? -48.490 -3.446 56.499 1.00 70.00 801 GLU A N 1
ATOM 6397 C CA . GLU A 1 801 ? -49.208 -2.690 57.530 1.00 70.00 801 GLU A CA 1
ATOM 6398 C C . GLU A 1 801 ? -50.736 -2.808 57.375 1.00 70.00 801 GLU A C 1
ATOM 6400 O O . GLU A 1 801 ? -51.448 -3.103 58.339 1.00 70.00 801 GLU A O 1
ATOM 6405 N N . GLU A 1 802 ? -51.256 -2.663 56.152 1.00 72.25 802 GLU A N 1
ATOM 6406 C CA . GLU A 1 802 ? -52.688 -2.752 55.831 1.00 72.25 802 GLU A CA 1
ATOM 6407 C C . GLU A 1 802 ? -53.260 -4.150 56.071 1.00 72.25 802 GLU A C 1
ATOM 6409 O O . GLU A 1 802 ? -54.428 -4.292 56.441 1.00 72.25 802 GLU A O 1
ATOM 6414 N N . LYS A 1 803 ? -52.449 -5.202 55.901 1.00 66.69 803 LYS A N 1
ATOM 6415 C CA . LYS A 1 803 ? -52.906 -6.583 56.100 1.00 66.69 803 LYS A CA 1
ATOM 6416 C C . LYS A 1 803 ? -53.001 -7.011 57.559 1.00 66.69 803 LYS A C 1
ATOM 6418 O O . LYS A 1 803 ? -53.375 -8.159 57.786 1.00 66.69 803 LYS A O 1
ATOM 6423 N N . ARG A 1 804 ? -52.737 -6.111 58.522 1.00 53.03 804 ARG A N 1
ATOM 6424 C CA . ARG A 1 804 ? -52.851 -6.358 59.973 1.00 53.03 804 ARG A CA 1
ATOM 6425 C C . ARG A 1 804 ? -52.325 -7.744 60.339 1.00 53.03 804 ARG A C 1
ATOM 6427 O O . ARG A 1 804 ? -53.058 -8.569 60.882 1.00 53.03 804 ARG A O 1
ATOM 6434 N N . ILE A 1 805 ? -51.068 -8.016 59.993 1.00 58.31 805 ILE A N 1
ATOM 6435 C CA . ILE A 1 805 ? -50.397 -9.199 60.522 1.00 58.31 805 ILE A CA 1
ATOM 6436 C C . ILE A 1 805 ? -50.397 -9.003 62.031 1.00 58.31 805 ILE A C 1
ATOM 6438 O O . ILE A 1 805 ? -49.776 -8.068 62.539 1.00 58.31 805 ILE A O 1
ATOM 6442 N N . ASP A 1 806 ? -51.202 -9.806 62.720 1.00 56.66 806 ASP A N 1
ATOM 6443 C CA . ASP A 1 806 ? -51.278 -9.788 64.169 1.00 56.66 806 ASP A CA 1
ATOM 6444 C C . ASP A 1 806 ? -49.843 -9.847 64.707 1.00 56.66 806 ASP A C 1
ATOM 6446 O O . ASP A 1 806 ? -49.042 -10.649 64.220 1.00 56.66 806 ASP A O 1
ATOM 6450 N N . LYS A 1 807 ? -49.478 -8.972 65.654 1.00 59.66 807 LYS A N 1
ATOM 6451 C CA . LYS A 1 807 ? -48.087 -8.841 66.151 1.00 59.66 807 LYS A CA 1
ATOM 6452 C C . LYS A 1 807 ? -47.548 -10.151 66.755 1.00 59.66 807 LYS A C 1
ATOM 6454 O O . LYS A 1 807 ? -46.370 -10.250 67.078 1.00 59.66 807 LYS A O 1
ATOM 6459 N N . THR A 1 808 ? -48.427 -11.133 66.922 1.00 58.31 808 THR A N 1
ATOM 6460 C CA . THR A 1 808 ? -48.188 -12.503 67.369 1.00 58.31 808 THR A CA 1
ATOM 6461 C C . THR A 1 808 ? -47.636 -13.423 66.271 1.00 58.31 808 THR A C 1
ATOM 6463 O O . THR A 1 808 ? -47.091 -14.480 66.588 1.00 58.31 808 THR A O 1
ATOM 6466 N N . HIS A 1 809 ? -47.729 -13.054 64.989 1.00 58.56 809 HIS A N 1
ATOM 6467 C CA . HIS A 1 809 ? -47.150 -13.830 63.897 1.00 58.56 809 HIS A CA 1
ATOM 6468 C C . HIS A 1 809 ? -45.669 -13.482 63.683 1.00 58.56 809 HIS A C 1
ATOM 6470 O O . HIS A 1 809 ? -45.327 -12.306 63.553 1.00 58.56 809 HIS A O 1
ATOM 6476 N N . PRO A 1 810 ? -44.778 -14.487 63.584 1.00 62.69 810 PRO A N 1
ATOM 6477 C CA . PRO A 1 810 ? -43.367 -14.246 63.315 1.00 62.69 810 PRO A CA 1
ATOM 6478 C C . PRO A 1 810 ? -43.188 -13.558 61.959 1.00 62.69 810 PRO A C 1
ATOM 6480 O O . PRO A 1 810 ? -43.899 -13.864 60.992 1.00 62.69 810 PRO A O 1
ATOM 6483 N N . HIS A 1 811 ? -42.232 -12.627 61.901 1.00 66.12 811 HIS A N 1
ATOM 6484 C CA . HIS A 1 811 ? -41.928 -11.859 60.698 1.00 66.12 811 HIS A CA 1
ATOM 6485 C C . HIS A 1 811 ? -41.682 -12.786 59.494 1.00 66.12 811 HIS A C 1
ATOM 6487 O O . HIS A 1 811 ? -41.087 -13.858 59.648 1.00 66.12 811 HIS A O 1
ATOM 6493 N N . PRO A 1 812 ? -42.127 -12.407 58.282 1.00 73.25 812 PRO A N 1
ATOM 6494 C CA . PRO A 1 812 ? -41.752 -13.123 57.069 1.00 73.25 812 PRO A CA 1
ATOM 6495 C C . PRO A 1 812 ? -40.222 -13.211 56.971 1.00 73.25 812 PRO A C 1
ATOM 6497 O O . PRO A 1 812 ? -39.519 -12.212 57.134 1.00 73.25 812 PRO A O 1
ATOM 6500 N N . THR A 1 813 ? -39.716 -14.416 56.711 1.00 77.69 813 THR A N 1
ATOM 6501 C CA . THR A 1 813 ? -38.300 -14.707 56.453 1.00 77.69 813 THR A CA 1
ATOM 6502 C C . THR A 1 813 ? -38.146 -15.249 55.030 1.00 77.69 813 THR A C 1
ATOM 6504 O O . THR A 1 813 ? -38.973 -16.044 54.577 1.00 77.69 813 THR A O 1
ATOM 6507 N N . LEU A 1 814 ? -37.106 -14.807 54.317 1.00 78.31 814 LEU A N 1
ATOM 6508 C CA . LEU A 1 814 ? -36.773 -15.229 52.952 1.00 78.31 814 LEU A CA 1
ATOM 6509 C C . LEU A 1 814 ? -35.388 -15.875 52.963 1.00 78.31 814 LEU A C 1
ATOM 6511 O O . LEU A 1 814 ? -34.435 -15.228 53.395 1.00 78.31 814 LEU A O 1
ATOM 6515 N N . GLY A 1 815 ? -35.310 -17.122 52.512 1.00 80.38 815 GLY A N 1
ATOM 6516 C CA . GLY A 1 815 ? -34.067 -17.836 52.229 1.00 80.38 815 GLY A CA 1
ATOM 6517 C C . GLY A 1 815 ? -33.765 -17.789 50.733 1.00 80.38 815 GLY A C 1
ATOM 6518 O O . GLY A 1 815 ? -34.679 -17.652 49.913 1.00 80.38 815 GLY A O 1
ATOM 6519 N N . ILE A 1 816 ? -32.492 -17.882 50.355 1.00 75.56 816 ILE A N 1
ATOM 6520 C CA . ILE A 1 816 ? -32.067 -17.870 48.950 1.00 75.56 816 ILE A CA 1
ATOM 6521 C C . ILE A 1 816 ? -31.287 -19.146 48.668 1.00 75.56 816 ILE A C 1
ATOM 6523 O O . ILE A 1 816 ? -30.267 -19.405 49.294 1.00 75.56 816 ILE A O 1
ATOM 6527 N N . SER A 1 817 ? -31.777 -19.939 47.720 1.00 78.38 817 SER A N 1
ATOM 6528 C CA . SER A 1 817 ? -31.182 -21.212 47.336 1.00 78.38 817 SER A CA 1
ATOM 6529 C C . SER A 1 817 ? -30.366 -21.069 46.060 1.00 78.38 817 SER A C 1
ATOM 6531 O O . SER A 1 817 ? -30.888 -20.726 44.990 1.00 78.38 817 SER A O 1
ATOM 6533 N N . LEU A 1 818 ? -29.073 -21.363 46.174 1.00 67.00 818 LEU A N 1
ATOM 6534 C CA . LEU A 1 818 ? -28.144 -21.422 45.054 1.00 67.00 818 LEU A CA 1
ATOM 6535 C C . LEU A 1 818 ? -28.110 -22.856 44.527 1.00 67.00 818 LEU A C 1
ATOM 6537 O O . LEU A 1 818 ? -27.367 -23.691 45.034 1.00 67.00 818 LEU A O 1
ATOM 6541 N N . ASP A 1 819 ? -28.925 -23.158 43.516 1.00 62.94 819 ASP A N 1
ATOM 6542 C CA . ASP A 1 819 ? -28.949 -24.479 42.882 1.00 62.94 819 ASP A CA 1
ATOM 6543 C C . ASP A 1 819 ? -27.620 -24.772 42.165 1.00 62.94 819 ASP A C 1
ATOM 6545 O O . ASP A 1 819 ? -27.424 -24.448 40.994 1.00 62.94 819 ASP A O 1
ATOM 6549 N N . SER A 1 820 ? -26.691 -25.403 42.883 1.00 57.00 820 SER A N 1
ATOM 6550 C CA . SER A 1 820 ? -25.363 -25.781 42.388 1.00 57.00 820 SER A CA 1
ATOM 6551 C C . SER A 1 820 ? -25.401 -26.873 41.309 1.00 57.00 820 SER A C 1
ATOM 6553 O O . SER A 1 820 ? -24.435 -27.037 40.563 1.00 57.00 820 SER A O 1
ATOM 6555 N N . SER A 1 821 ? -26.518 -27.599 41.176 1.00 51.53 821 SER A N 1
ATOM 6556 C CA . SER A 1 821 ? -26.591 -28.867 40.436 1.00 51.53 821 SER A CA 1
ATOM 6557 C C . SER A 1 821 ? -26.727 -28.737 38.911 1.00 51.53 821 SER A C 1
ATOM 6559 O O . SER A 1 821 ? -26.757 -29.741 38.200 1.00 51.53 821 SER A O 1
ATOM 6561 N N . GLY A 1 822 ? -26.742 -27.512 38.378 1.00 50.41 822 GLY A N 1
ATOM 6562 C CA . GLY A 1 822 ? -26.829 -27.259 36.935 1.00 50.41 822 GLY A CA 1
ATOM 6563 C C . GLY A 1 822 ? -26.073 -26.025 36.446 1.00 50.41 822 GLY A C 1
ATOM 6564 O O . GLY A 1 822 ? -26.356 -25.547 35.349 1.00 50.41 822 GLY A O 1
ATOM 6565 N N . HIS A 1 823 ? -25.153 -25.473 37.242 1.00 46.47 823 HIS A N 1
ATOM 6566 C CA . HIS A 1 823 ? -24.555 -24.163 36.975 1.00 46.47 823 HIS A CA 1
ATOM 6567 C C . HIS A 1 823 ? -23.397 -24.222 35.954 1.00 46.47 823 HIS A C 1
ATOM 6569 O O . HIS A 1 823 ? -22.334 -24.752 36.270 1.00 46.47 823 HIS A O 1
ATOM 6575 N N . PRO A 1 824 ? -23.498 -23.573 34.776 1.00 44.25 824 PRO A N 1
ATOM 6576 C CA . PRO A 1 824 ? -22.342 -23.321 33.909 1.00 44.25 824 PRO A CA 1
ATOM 6577 C C . PRO A 1 824 ? -21.464 -22.147 34.393 1.00 44.25 824 PRO A C 1
ATOM 6579 O O . PRO A 1 824 ? -20.588 -21.707 33.652 1.00 44.25 824 PRO A O 1
ATOM 6582 N N . LEU A 1 825 ? -21.718 -21.586 35.585 1.00 45.38 825 LEU A N 1
ATOM 6583 C CA . LEU A 1 825 ? -21.106 -20.330 36.051 1.00 45.38 825 LEU A CA 1
ATOM 6584 C C . LEU A 1 825 ? -19.791 -20.500 36.833 1.00 45.38 825 LEU A C 1
ATOM 6586 O O . LEU A 1 825 ? -19.129 -19.500 37.102 1.00 45.38 825 LEU A O 1
ATOM 6590 N N . GLY A 1 826 ? -19.359 -21.728 37.148 1.00 52.44 826 GLY A N 1
ATOM 6591 C CA . GLY A 1 826 ? -18.181 -21.947 38.000 1.00 52.44 826 GLY A CA 1
ATOM 6592 C C . GLY A 1 826 ? -18.306 -21.228 39.355 1.00 52.44 826 GLY A C 1
ATOM 6593 O O . GLY A 1 826 ? -19.370 -20.727 39.704 1.00 52.44 826 GLY A O 1
ATOM 6594 N N . ASN A 1 827 ? -17.222 -21.132 40.124 1.00 52.69 827 ASN A N 1
ATOM 6595 C CA . ASN A 1 827 ? -17.189 -20.423 41.416 1.00 52.69 827 ASN A CA 1
ATOM 6596 C C . ASN A 1 827 ? -17.345 -18.882 41.309 1.00 52.69 827 ASN A C 1
ATOM 6598 O O . ASN A 1 827 ? -16.847 -18.164 42.173 1.00 52.69 827 ASN A O 1
ATOM 6602 N N . LYS A 1 828 ? -17.960 -18.332 40.252 1.00 49.69 828 LYS A N 1
ATOM 6603 C CA . LYS A 1 828 ? -18.076 -16.874 40.087 1.00 49.69 828 LYS A CA 1
ATOM 6604 C C . LYS A 1 828 ? -19.044 -16.268 41.110 1.00 49.69 828 LYS A C 1
ATOM 6606 O O . LYS A 1 828 ? -20.102 -16.823 41.388 1.00 49.69 828 LYS A O 1
ATOM 6611 N N . GLU A 1 829 ? -18.639 -15.126 41.664 1.00 53.38 829 GLU A N 1
ATOM 6612 C CA . GLU A 1 829 ? -19.206 -14.527 42.879 1.00 53.38 829 GLU A CA 1
ATOM 6613 C C . GLU A 1 829 ? -20.392 -13.585 42.647 1.00 53.38 829 GLU A C 1
ATOM 6615 O O . GLU A 1 829 ? -21.079 -13.310 43.623 1.00 53.38 829 GLU A O 1
ATOM 6620 N N . SER A 1 830 ? -20.679 -13.131 41.419 1.00 48.53 830 SER A N 1
ATOM 6621 C CA . SER A 1 830 ? -21.753 -12.163 41.139 1.00 48.53 830 SER A CA 1
ATOM 6622 C C . SER A 1 830 ? -22.533 -12.437 39.850 1.00 48.53 830 SER A C 1
ATOM 6624 O O . SER A 1 830 ? -21.977 -12.893 38.848 1.00 48.53 830 SER A O 1
ATOM 6626 N N . VAL A 1 831 ? -23.839 -12.139 39.866 1.00 50.84 831 VAL A N 1
ATOM 6627 C CA . VAL A 1 831 ? -24.707 -12.171 38.681 1.00 50.84 831 VAL A CA 1
ATOM 6628 C C . VAL A 1 831 ? -25.570 -10.913 38.584 1.00 50.84 831 VAL A C 1
ATOM 6630 O O . VAL A 1 831 ? -26.156 -10.477 39.574 1.00 50.84 831 VAL A O 1
ATOM 6633 N N . TYR A 1 832 ? -25.675 -10.354 37.377 1.00 51.41 832 TYR A N 1
ATOM 6634 C CA . TYR A 1 832 ? -26.488 -9.175 37.075 1.00 51.41 832 TYR A CA 1
ATOM 6635 C C . TYR A 1 832 ? -27.740 -9.575 36.289 1.00 51.41 832 TYR A C 1
ATOM 6637 O O . TYR A 1 832 ? -27.650 -10.251 35.263 1.00 51.41 832 TYR A O 1
ATOM 6645 N N . LEU A 1 833 ? -28.911 -9.137 36.757 1.00 56.31 833 LEU A N 1
ATOM 6646 C CA . LEU A 1 833 ? -30.179 -9.281 36.043 1.00 56.31 833 LEU A CA 1
ATOM 6647 C C . LEU A 1 833 ? -30.691 -7.916 35.593 1.00 56.31 833 LEU A C 1
ATOM 6649 O O . LEU A 1 833 ? -30.868 -7.015 36.411 1.00 56.31 833 LEU A O 1
ATOM 6653 N N . ILE A 1 834 ? -30.978 -7.789 34.296 1.00 54.06 834 ILE A N 1
ATOM 6654 C CA . ILE A 1 834 ? -31.680 -6.628 33.744 1.00 54.06 834 ILE A CA 1
ATOM 6655 C C . ILE A 1 834 ? -33.175 -6.824 34.012 1.00 54.06 834 ILE A C 1
ATOM 6657 O O . ILE A 1 834 ? -33.789 -7.742 33.463 1.00 54.06 834 ILE A O 1
ATOM 6661 N N . TRP A 1 835 ? -33.764 -5.990 34.869 1.00 67.00 835 TRP A N 1
ATOM 6662 C CA . TRP A 1 835 ? -35.202 -5.966 35.129 1.00 67.00 835 TRP A CA 1
ATOM 6663 C C . TRP A 1 835 ? -35.839 -4.743 34.469 1.00 67.00 835 TRP A C 1
ATOM 6665 O O . TRP A 1 835 ? -35.470 -3.602 34.729 1.00 67.00 835 TRP A O 1
ATOM 6675 N N . ASP A 1 836 ? -36.865 -4.970 33.655 1.00 67.06 836 ASP A N 1
ATOM 6676 C CA . ASP A 1 836 ? -37.900 -3.953 33.456 1.00 67.06 836 ASP A CA 1
ATOM 6677 C C . ASP A 1 836 ? -38.702 -3.836 34.770 1.00 67.06 836 ASP A C 1
ATOM 6679 O O . ASP A 1 836 ? -38.946 -4.845 35.442 1.00 67.06 836 ASP A O 1
ATOM 6683 N N . TRP A 1 837 ? -39.134 -2.629 35.138 1.00 65.69 837 TRP A N 1
ATOM 6684 C CA . TRP A 1 837 ? -40.086 -2.359 36.226 1.00 65.69 837 TRP A CA 1
ATOM 6685 C C . TRP A 1 837 ? -41.278 -3.333 36.255 1.00 65.69 837 TRP A C 1
ATOM 6687 O O . TRP A 1 837 ? -41.776 -3.701 37.323 1.00 65.69 837 TRP A O 1
ATOM 6697 N N . GLY A 1 838 ? -41.736 -3.806 35.092 1.00 72.44 838 GLY A N 1
ATOM 6698 C CA . GLY A 1 838 ? -42.788 -4.818 35.022 1.00 72.44 838 GLY A CA 1
ATOM 6699 C C . GLY A 1 838 ? -42.400 -6.165 35.653 1.00 72.44 838 GLY A C 1
ATOM 6700 O O . GLY A 1 838 ? -43.224 -6.776 36.335 1.00 72.44 838 GLY A O 1
ATOM 6701 N N . ILE A 1 839 ? -41.155 -6.619 35.471 1.00 75.94 839 ILE A N 1
ATOM 6702 C CA . ILE A 1 839 ? -40.606 -7.831 36.108 1.00 75.94 839 ILE A CA 1
ATOM 6703 C C . ILE A 1 839 ? -40.453 -7.598 37.609 1.00 75.94 839 ILE A C 1
ATOM 6705 O O . ILE A 1 839 ? -40.860 -8.451 38.398 1.00 75.94 839 ILE A O 1
ATOM 6709 N N . GLN A 1 840 ? -39.944 -6.426 37.995 1.00 73.94 840 GLN A N 1
ATOM 6710 C CA . GLN A 1 840 ? -39.772 -6.046 39.393 1.00 73.94 840 GLN A CA 1
ATOM 6711 C C . GLN A 1 840 ? -41.070 -6.131 40.179 1.00 73.94 840 GLN A C 1
ATOM 6713 O O . GLN A 1 840 ? -41.157 -6.881 41.147 1.00 73.94 840 GLN A O 1
ATOM 6718 N N . ASN A 1 841 ? -42.107 -5.446 39.703 1.00 73.44 841 ASN A N 1
ATOM 6719 C CA . ASN A 1 841 ? -43.425 -5.480 40.322 1.00 73.44 841 ASN A CA 1
ATOM 6720 C C . ASN A 1 841 ? -43.973 -6.899 40.455 1.00 73.44 841 ASN A C 1
ATOM 6722 O O . ASN A 1 841 ? -44.687 -7.207 41.409 1.00 73.44 841 ASN A O 1
ATOM 6726 N N . ILE A 1 842 ? -43.702 -7.763 39.472 1.00 82.62 842 ILE A N 1
ATOM 6727 C CA . ILE A 1 842 ? -44.135 -9.157 39.522 1.00 82.62 842 ILE A CA 1
ATOM 6728 C C . ILE A 1 842 ? -43.383 -9.887 40.629 1.00 82.62 842 ILE A C 1
ATOM 6730 O O . ILE A 1 842 ? -44.033 -10.530 41.449 1.00 82.62 842 ILE A O 1
ATOM 6734 N N . VAL A 1 843 ? -42.057 -9.769 40.704 1.00 81.38 843 VAL A N 1
ATOM 6735 C CA . VAL A 1 843 ? -41.274 -10.447 41.744 1.00 81.38 843 VAL A CA 1
ATOM 6736 C C . VAL A 1 843 ? -41.590 -9.895 43.134 1.00 81.38 843 VAL A C 1
ATOM 6738 O O . VAL A 1 843 ? -41.834 -10.692 44.031 1.00 81.38 843 VAL A O 1
ATOM 6741 N N . GLU A 1 844 ? -41.715 -8.581 43.318 1.00 75.69 844 GLU A N 1
ATOM 6742 C CA . GLU A 1 844 ? -42.150 -7.968 44.585 1.00 75.69 844 GLU A CA 1
ATOM 6743 C C . GLU A 1 844 ? -43.523 -8.488 45.032 1.00 75.69 844 GLU A C 1
ATOM 6745 O O . GLU A 1 844 ? -43.715 -8.900 46.179 1.00 75.69 844 GLU A O 1
ATOM 6750 N N . ARG A 1 845 ? -44.489 -8.558 44.107 1.00 79.94 845 ARG A N 1
ATOM 6751 C CA . ARG A 1 845 ? -45.814 -9.128 44.394 1.00 79.94 845 ARG A CA 1
ATOM 6752 C C . ARG A 1 845 ? -45.759 -10.612 44.719 1.00 79.94 845 ARG A C 1
ATOM 6754 O O . ARG A 1 845 ? -46.575 -11.084 45.507 1.00 79.94 845 ARG A O 1
ATOM 6761 N N . LEU A 1 846 ? -44.842 -11.356 44.110 1.00 84.50 846 LEU A N 1
ATOM 6762 C CA . LEU A 1 846 ? -44.639 -12.763 44.431 1.00 84.50 846 LEU A CA 1
ATOM 6763 C C . LEU A 1 846 ? -43.947 -12.932 45.786 1.00 84.50 846 LEU A C 1
ATOM 6765 O O . LEU A 1 846 ? -44.328 -13.830 46.530 1.00 84.50 846 LEU A O 1
ATOM 6769 N N . LEU A 1 847 ? -43.025 -12.042 46.153 1.00 81.94 847 LEU A N 1
ATOM 6770 C CA . LEU A 1 847 ? -42.391 -12.003 47.472 1.00 81.94 847 LEU A CA 1
ATOM 6771 C C . LEU A 1 847 ? -43.401 -11.689 48.583 1.00 81.94 847 LEU A C 1
ATOM 6773 O O . LEU A 1 847 ? -43.306 -12.260 49.671 1.00 81.94 847 LEU A O 1
ATOM 6777 N N . LEU A 1 848 ? -44.440 -10.888 48.302 1.00 79.12 848 LEU A N 1
ATOM 6778 C CA . LEU A 1 848 ? -45.575 -10.692 49.220 1.00 79.12 848 LEU A CA 1
ATOM 6779 C C . LEU A 1 848 ? -46.314 -11.999 49.550 1.00 79.12 848 LEU A C 1
ATOM 6781 O O . LEU A 1 848 ? -47.025 -12.049 50.555 1.00 79.12 848 LEU A O 1
ATOM 6785 N N . ASN A 1 849 ? -46.144 -13.075 48.768 1.00 81.31 849 ASN A N 1
ATOM 6786 C CA . ASN A 1 849 ? -46.726 -14.368 49.129 1.00 81.31 849 ASN A CA 1
ATOM 6787 C C . ASN A 1 849 ? -46.095 -14.972 50.393 1.00 81.31 849 ASN A C 1
ATOM 6789 O O . ASN A 1 849 ? -46.719 -15.825 51.021 1.00 81.31 849 ASN A O 1
ATOM 6793 N N . SER A 1 850 ? -44.918 -14.501 50.819 1.00 79.00 850 SER A N 1
ATOM 6794 C CA . SER A 1 850 ? -44.286 -14.912 52.082 1.00 79.00 850 SER A CA 1
ATOM 6795 C C . SER A 1 850 ? -45.162 -14.605 53.301 1.00 79.00 850 SER A C 1
ATOM 6797 O O . SER A 1 850 ? -45.115 -15.333 54.291 1.00 79.00 850 SER A O 1
ATOM 6799 N N . LEU A 1 851 ? -46.025 -13.586 53.206 1.00 77.19 851 LEU A N 1
ATOM 6800 C CA . LEU A 1 851 ? -46.989 -13.224 54.249 1.00 77.19 851 LEU A CA 1
ATOM 6801 C C . LEU A 1 851 ? -48.081 -14.281 54.438 1.00 77.19 851 LEU A C 1
ATOM 6803 O O . LEU A 1 851 ? -48.688 -14.355 55.501 1.00 77.19 851 LEU A O 1
ATOM 6807 N N . TYR A 1 852 ? -48.335 -15.089 53.409 1.00 81.31 852 TYR A N 1
ATOM 6808 C CA . TYR A 1 852 ? -49.339 -16.151 53.430 1.00 81.31 852 TYR A CA 1
ATOM 6809 C C . TYR A 1 852 ? -48.738 -17.531 53.708 1.00 81.31 852 TYR A C 1
ATOM 6811 O O . TYR A 1 852 ? -49.459 -18.526 53.642 1.00 81.31 852 TYR A O 1
ATOM 6819 N N . ALA A 1 853 ? -47.434 -17.609 53.989 1.00 86.94 853 ALA A N 1
ATOM 6820 C CA . ALA A 1 853 ? -46.791 -18.860 54.353 1.00 86.94 853 ALA A CA 1
ATOM 6821 C C . ALA A 1 853 ? -47.321 -19.352 55.705 1.00 86.94 853 ALA A C 1
ATOM 6823 O O . ALA A 1 853 ? -47.260 -18.635 56.707 1.00 86.94 853 ALA A O 1
ATOM 6824 N N . LYS A 1 854 ? -47.821 -20.589 55.734 1.00 87.06 854 LYS A N 1
ATOM 6825 C CA . LYS A 1 854 ? -48.333 -21.219 56.958 1.00 87.06 854 LYS A CA 1
ATOM 6826 C C . LYS A 1 854 ? -47.211 -21.444 57.974 1.00 87.06 854 LYS A C 1
ATOM 6828 O O . LYS A 1 854 ? -47.352 -21.131 59.153 1.00 87.06 854 LYS A O 1
ATOM 6833 N N . GLU A 1 855 ? -46.093 -21.973 57.496 1.00 91.00 855 GLU A N 1
ATOM 6834 C CA . GLU A 1 855 ? -44.932 -22.356 58.295 1.00 91.00 855 GLU A CA 1
ATOM 6835 C C . GLU A 1 855 ? -43.629 -22.134 57.520 1.00 91.00 855 GLU A C 1
ATOM 6837 O O . GLU A 1 855 ? -43.621 -22.059 56.287 1.00 91.00 855 GLU A O 1
ATOM 6842 N N . SER A 1 856 ? -42.519 -22.016 58.246 1.00 90.50 856 SER A N 1
ATOM 6843 C CA . SER A 1 856 ? -41.193 -21.940 57.635 1.00 90.50 856 SER A CA 1
ATOM 6844 C C . SER A 1 856 ? -40.774 -23.310 57.099 1.00 90.50 856 SER A C 1
ATOM 6846 O O . SER A 1 856 ? -40.904 -24.318 57.793 1.00 90.50 856 SER A O 1
ATOM 6848 N N . ILE A 1 857 ? -40.233 -23.340 55.886 1.00 91.62 857 ILE A N 1
ATOM 6849 C CA . ILE A 1 857 ? -39.725 -24.542 55.220 1.00 91.62 857 ILE A CA 1
ATOM 6850 C C . ILE A 1 857 ? -38.206 -24.515 55.129 1.00 91.62 857 ILE A C 1
ATOM 6852 O O . ILE A 1 857 ? -37.599 -23.446 55.094 1.00 91.62 857 ILE A O 1
ATOM 6856 N N . GLN A 1 858 ? -37.604 -25.700 55.072 1.00 91.56 858 GLN A N 1
ATOM 6857 C CA . GLN A 1 858 ? -36.209 -25.856 54.655 1.00 91.56 858 GLN A CA 1
ATOM 6858 C C . GLN A 1 858 ? -36.066 -25.552 53.161 1.00 91.56 858 GLN A C 1
ATOM 6860 O O . GLN A 1 858 ? -37.076 -25.512 52.449 1.00 91.56 858 GLN A O 1
ATOM 6865 N N . ASP A 1 859 ? -34.830 -25.347 52.701 1.00 89.88 859 ASP A N 1
ATOM 6866 C CA . ASP A 1 859 ? -34.535 -25.160 51.281 1.00 89.88 859 ASP A CA 1
ATOM 6867 C C . ASP A 1 859 ? -35.134 -26.323 50.462 1.00 89.88 859 ASP A C 1
ATOM 6869 O O . ASP A 1 859 ? -34.700 -27.469 50.609 1.00 89.88 859 ASP A O 1
ATOM 6873 N N . PRO A 1 860 ? -36.133 -26.073 49.592 1.00 90.56 860 PRO A N 1
ATOM 6874 C CA . PRO A 1 860 ? -36.768 -27.141 48.829 1.00 90.56 860 PRO A CA 1
ATOM 6875 C C . PRO A 1 860 ? -35.836 -27.753 47.772 1.00 90.56 860 PRO A C 1
ATOM 6877 O O . PRO A 1 860 ? -36.088 -28.871 47.321 1.00 90.56 860 PRO A O 1
ATOM 6880 N N . TRP A 1 861 ? -34.759 -27.063 47.386 1.00 88.88 861 TRP A N 1
ATOM 6881 C CA . TRP A 1 861 ? -33.833 -27.518 46.350 1.00 88.88 861 TRP A CA 1
ATOM 6882 C C . TRP A 1 861 ? -32.617 -28.288 46.897 1.00 88.88 861 TRP A C 1
ATOM 6884 O O . TRP A 1 861 ? -32.018 -29.054 46.141 1.00 88.88 861 TRP A O 1
ATOM 6894 N N . HIS A 1 862 ? -32.290 -28.182 48.194 1.00 83.81 862 HIS A N 1
ATOM 6895 C CA . HIS A 1 862 ? -31.168 -28.900 48.821 1.00 83.81 862 HIS A CA 1
ATOM 6896 C C . HIS A 1 862 ? -31.634 -29.883 49.900 1.00 83.81 862 HIS A C 1
ATOM 6898 O O . HIS A 1 862 ? -32.276 -29.526 50.877 1.00 83.81 862 HIS A O 1
ATOM 6904 N N . ARG A 1 863 ? -31.260 -31.162 49.751 1.00 67.06 863 ARG A N 1
ATOM 6905 C CA . ARG A 1 863 ? -31.665 -32.240 50.678 1.00 67.06 863 ARG A CA 1
ATOM 6906 C C . ARG A 1 863 ? -30.657 -32.551 51.793 1.00 67.06 863 ARG A C 1
ATOM 6908 O O . ARG A 1 863 ? -30.891 -33.487 52.553 1.00 67.06 863 ARG A O 1
ATOM 6915 N N . LYS A 1 864 ? -29.521 -31.850 51.886 1.00 59.28 864 LYS A N 1
ATOM 6916 C CA . LYS A 1 864 ? -28.451 -32.183 52.844 1.00 59.28 864 LYS A CA 1
ATOM 6917 C C . LYS A 1 864 ? -27.850 -30.937 53.497 1.00 59.28 864 LYS A C 1
ATOM 6919 O O . LYS A 1 864 ? -27.140 -30.203 52.826 1.00 59.28 864 LYS A O 1
ATOM 6924 N N . GLY A 1 865 ? -28.038 -30.801 54.812 1.00 55.06 865 GLY A N 1
ATOM 6925 C CA . GLY A 1 865 ? -27.031 -30.197 55.693 1.00 55.06 865 GLY A CA 1
ATOM 6926 C C . GLY A 1 865 ? -27.385 -28.910 56.437 1.00 55.06 865 GLY A C 1
ATOM 6927 O O . GLY A 1 865 ? -26.702 -28.628 57.413 1.00 55.06 865 GLY A O 1
ATOM 6928 N N . GLU A 1 866 ? -28.425 -28.166 56.062 1.00 58.81 866 GLU A N 1
ATOM 6929 C CA . GLU A 1 866 ? -28.710 -26.869 56.699 1.00 58.81 866 GLU A CA 1
ATOM 6930 C C . GLU A 1 866 ? -30.048 -26.882 57.454 1.00 58.81 866 GLU A C 1
ATOM 6932 O O . GLU A 1 866 ? -31.094 -27.263 56.925 1.00 58.81 866 GLU A O 1
ATOM 6937 N N . GLU A 1 867 ? -30.005 -26.496 58.734 1.00 73.12 867 GLU A N 1
ATOM 6938 C CA . GLU A 1 867 ? -31.178 -26.398 59.616 1.00 73.12 867 GLU A CA 1
ATOM 6939 C C . GLU A 1 867 ? -32.024 -25.139 59.358 1.00 73.12 867 GLU A C 1
ATOM 6941 O O . GLU A 1 867 ? -33.090 -24.980 59.959 1.00 73.12 867 GLU A O 1
ATOM 6946 N N . GLU A 1 868 ? -31.587 -24.250 58.461 1.00 84.06 868 GLU A N 1
ATOM 6947 C CA . GLU A 1 868 ? -32.247 -22.969 58.224 1.00 84.06 868 GLU A CA 1
ATOM 6948 C C . GLU A 1 868 ? -33.645 -23.148 57.617 1.00 84.06 868 GLU A C 1
ATOM 6950 O O . GLU A 1 868 ? -33.865 -23.865 56.635 1.00 84.06 868 GLU A O 1
ATOM 6955 N N . LYS A 1 869 ? -34.630 -22.486 58.233 1.00 87.62 869 LYS A N 1
ATOM 6956 C CA . LYS A 1 869 ? -36.027 -22.504 57.796 1.00 87.62 869 LYS A CA 1
ATOM 6957 C C . LYS A 1 869 ? -36.513 -21.093 57.533 1.00 87.62 869 LYS A C 1
ATOM 6959 O O . LYS A 1 869 ? -36.528 -20.250 58.429 1.00 87.62 869 LYS A O 1
ATOM 6964 N N . HIS A 1 870 ? -37.041 -20.877 56.336 1.00 87.94 870 HIS A N 1
ATOM 6965 C CA . HIS A 1 870 ? -37.601 -19.597 55.922 1.00 87.94 870 HIS A CA 1
ATOM 6966 C C . HIS A 1 870 ? -39.053 -19.752 55.480 1.00 87.94 870 HIS A C 1
ATOM 6968 O O . HIS A 1 870 ? -39.462 -20.797 54.977 1.00 87.94 870 HIS A O 1
ATOM 6974 N N . ARG A 1 871 ? -39.865 -18.710 55.669 1.00 87.75 871 ARG A N 1
ATOM 6975 C CA . ARG A 1 871 ? -41.266 -18.695 55.208 1.00 87.75 871 ARG A CA 1
ATOM 6976 C C . ARG A 1 871 ? -41.386 -18.711 53.690 1.00 87.75 871 ARG A C 1
ATOM 6978 O O . ARG A 1 871 ? -42.391 -19.173 53.157 1.00 87.75 871 ARG A O 1
ATOM 6985 N N . MET A 1 872 ? -40.363 -18.231 52.999 1.00 90.00 872 MET A N 1
ATOM 6986 C CA . MET A 1 872 ? -40.229 -18.354 51.560 1.00 90.00 872 MET A CA 1
ATOM 6987 C C . MET A 1 872 ? -38.782 -18.658 51.202 1.00 90.00 872 MET A C 1
ATOM 6989 O O . MET A 1 872 ? -37.872 -18.148 51.847 1.00 90.00 872 MET A O 1
ATOM 6993 N N . TRP A 1 873 ? -38.577 -19.437 50.150 1.00 90.38 873 TRP A N 1
ATOM 6994 C CA . TRP A 1 873 ? -37.285 -19.579 49.499 1.00 90.38 873 TRP A CA 1
ATOM 6995 C C . TRP A 1 873 ? -37.339 -19.051 48.076 1.00 90.38 873 TRP A C 1
ATOM 6997 O O . TRP A 1 873 ? -38.337 -19.243 47.384 1.00 90.38 873 TRP A O 1
ATOM 7007 N N . LEU A 1 874 ? -36.263 -18.412 47.637 1.00 88.69 874 LEU A N 1
ATOM 7008 C CA . LEU A 1 874 ? -36.076 -17.945 46.270 1.00 88.69 874 LEU A CA 1
ATOM 7009 C C . LEU A 1 874 ? -34.866 -18.647 45.653 1.00 88.69 874 LEU A C 1
ATOM 7011 O O . LEU A 1 874 ? -33.801 -18.683 46.251 1.00 88.69 874 LEU A O 1
ATOM 7015 N N . SER A 1 875 ? -35.018 -19.185 44.449 1.00 87.44 875 SER A N 1
ATOM 7016 C CA . SER A 1 875 ? -33.932 -19.756 43.655 1.00 87.44 875 SER A CA 1
ATOM 7017 C C . SER A 1 875 ? -33.892 -19.090 42.290 1.00 87.44 875 SER A C 1
ATOM 7019 O O . SER A 1 875 ? -34.935 -18.878 41.667 1.00 87.44 875 SER A O 1
ATOM 7021 N N . VAL A 1 876 ? -32.694 -18.760 41.817 1.00 82.81 876 VAL A N 1
ATOM 7022 C CA . VAL A 1 876 ? -32.477 -18.187 40.485 1.00 82.81 876 VAL A CA 1
ATOM 7023 C C . VAL A 1 876 ? -31.659 -19.174 39.669 1.00 82.81 876 VAL A C 1
ATOM 7025 O O . VAL A 1 876 ? -30.503 -19.438 39.983 1.00 82.81 876 VAL A O 1
ATOM 7028 N N . ARG A 1 877 ? -32.250 -19.707 38.600 1.00 82.06 877 ARG A N 1
ATOM 7029 C CA . ARG A 1 877 ? -31.593 -20.649 37.693 1.00 82.06 877 ARG A CA 1
ATOM 7030 C C . ARG A 1 877 ? -31.386 -20.015 36.325 1.00 82.06 877 ARG A C 1
ATOM 7032 O O . ARG A 1 877 ? -32.330 -19.550 35.692 1.00 82.06 877 ARG A O 1
ATOM 7039 N N . TYR A 1 878 ? -30.154 -20.057 35.831 1.00 74.19 878 TYR A N 1
ATOM 7040 C CA . TYR A 1 878 ? -29.807 -19.572 34.497 1.00 74.19 878 TYR A CA 1
ATOM 7041 C C . TYR A 1 878 ? -29.853 -20.717 33.491 1.00 74.19 878 TYR A C 1
ATOM 7043 O O . TYR A 1 878 ? -29.265 -21.776 33.699 1.00 74.19 878 TYR A O 1
ATOM 7051 N N . THR A 1 879 ? -30.523 -20.491 32.368 1.00 75.44 879 THR A N 1
ATOM 7052 C CA . THR A 1 879 ? -30.492 -21.380 31.204 1.00 75.44 879 THR A CA 1
ATOM 7053 C C . THR A 1 879 ? -29.924 -20.622 30.008 1.00 75.44 879 THR A C 1
ATOM 7055 O O . THR A 1 879 ? -29.850 -19.395 30.016 1.00 75.44 879 THR A O 1
ATOM 7058 N N . ALA A 1 880 ? -29.564 -21.334 28.936 1.00 66.19 880 ALA A N 1
ATOM 7059 C CA . ALA A 1 880 ? -29.048 -20.705 27.716 1.00 66.19 880 ALA A CA 1
ATOM 7060 C C . ALA A 1 880 ? -30.023 -19.699 27.069 1.00 66.19 880 ALA A C 1
ATOM 7062 O O . ALA A 1 880 ? -29.601 -18.881 26.260 1.00 66.19 880 ALA A O 1
ATOM 7063 N N . LYS A 1 881 ? -31.322 -19.778 27.388 1.00 72.31 881 LYS A N 1
ATOM 7064 C CA . LYS A 1 881 ? -32.364 -18.939 26.778 1.00 72.31 881 LYS A CA 1
ATOM 7065 C C . LYS A 1 881 ? -33.020 -17.984 27.773 1.00 72.31 881 LYS A C 1
ATOM 7067 O O . LYS A 1 881 ? -33.384 -16.876 27.391 1.00 72.31 881 LYS A O 1
ATOM 7072 N N . ASN A 1 882 ? -33.159 -18.398 29.032 1.00 82.88 882 ASN A N 1
ATOM 7073 C CA . ASN A 1 882 ? -33.998 -17.732 30.025 1.00 82.88 882 ASN A CA 1
ATOM 7074 C C . ASN A 1 882 ? -33.334 -17.731 31.412 1.00 82.88 882 ASN A C 1
ATOM 7076 O O . ASN A 1 882 ? -32.514 -18.600 31.714 1.00 82.88 882 ASN A O 1
ATOM 7080 N N . VAL A 1 883 ? -33.779 -16.835 32.286 1.00 81.94 883 VAL A N 1
ATOM 7081 C CA . VAL A 1 883 ? -33.572 -16.909 33.736 1.00 81.94 883 VAL A CA 1
ATOM 7082 C C . VAL A 1 883 ? -34.869 -17.345 34.391 1.00 81.94 883 VAL A C 1
ATOM 7084 O O . VAL A 1 883 ? -35.925 -16.785 34.115 1.00 81.94 883 VAL A O 1
ATOM 7087 N N . GLU A 1 884 ? -34.801 -18.358 35.242 1.00 89.56 884 GLU A N 1
ATOM 7088 C CA . GLU A 1 884 ? -35.931 -18.862 36.008 1.00 89.56 884 GLU A CA 1
ATOM 7089 C C . GLU A 1 884 ? -35.800 -18.436 37.469 1.00 89.56 884 GLU A C 1
ATOM 7091 O O . GLU A 1 884 ? -34.924 -18.912 38.184 1.00 89.56 884 GLU A O 1
ATOM 7096 N N . ILE A 1 885 ? -36.689 -17.557 37.921 1.00 89.12 885 ILE A N 1
ATOM 7097 C CA . ILE A 1 885 ? -36.812 -17.152 39.321 1.00 89.12 885 ILE A CA 1
ATOM 7098 C C . ILE A 1 885 ? -37.923 -17.996 39.934 1.00 89.12 885 ILE A C 1
ATOM 7100 O O . ILE A 1 885 ? -39.094 -17.828 39.596 1.00 89.12 885 ILE A O 1
ATOM 7104 N N . SER A 1 886 ? -37.565 -18.927 40.806 1.00 92.44 886 SER A N 1
ATOM 7105 C CA . SER A 1 886 ? -38.507 -19.800 41.498 1.00 92.44 886 SER A CA 1
ATOM 7106 C C . SER A 1 886 ? -38.674 -19.357 42.944 1.00 92.44 886 SER A C 1
ATOM 7108 O O . SER A 1 886 ? -37.693 -19.247 43.665 1.00 92.44 886 SER A O 1
ATOM 7110 N N . LEU A 1 887 ? -39.909 -19.116 43.372 1.00 92.94 887 LEU A N 1
ATOM 7111 C CA . LEU A 1 887 ? -40.265 -18.780 44.745 1.00 92.94 887 LEU A CA 1
ATOM 7112 C C . LEU A 1 887 ? -41.104 -19.911 45.334 1.00 92.94 887 LEU A C 1
ATOM 7114 O O . LEU A 1 887 ? -42.096 -20.308 44.724 1.00 92.94 887 LEU A O 1
ATOM 7118 N N . CYS A 1 888 ? -40.724 -20.405 46.506 1.00 94.19 888 CYS A N 1
ATOM 7119 C CA . CYS A 1 888 ? -41.370 -21.515 47.194 1.00 94.19 888 CYS A CA 1
ATOM 7120 C C . CYS A 1 888 ? -41.820 -21.098 48.594 1.00 94.19 888 CYS A C 1
ATOM 7122 O O . CYS A 1 888 ? -41.027 -20.545 49.348 1.00 94.19 888 CYS A O 1
ATOM 7124 N N . ASN A 1 889 ? -43.058 -21.393 48.976 1.00 94.44 889 ASN A N 1
ATOM 7125 C CA . ASN A 1 889 ? -43.569 -21.209 50.339 1.00 94.44 889 ASN A CA 1
ATOM 7126 C C . ASN A 1 889 ? -44.631 -22.270 50.677 1.00 94.44 889 ASN A C 1
ATOM 7128 O O . ASN A 1 889 ? -45.087 -22.999 49.800 1.00 94.44 889 ASN A O 1
ATOM 7132 N N . THR A 1 890 ? -45.039 -22.384 51.942 1.00 93.81 890 THR A N 1
ATOM 7133 C CA . THR A 1 890 ? -46.113 -23.315 52.345 1.00 93.81 890 THR A CA 1
ATOM 7134 C C . THR A 1 890 ? -47.498 -22.730 52.171 1.00 93.81 890 THR A C 1
ATOM 7136 O O . THR A 1 890 ? -47.711 -21.530 52.342 1.00 93.81 890 THR A O 1
ATOM 7139 N N . THR A 1 891 ? -48.469 -23.596 51.895 1.00 91.38 891 THR A N 1
ATOM 7140 C CA . THR A 1 891 ? -49.881 -23.217 51.841 1.00 91.38 891 THR A CA 1
ATOM 7141 C C . THR A 1 891 ? -50.789 -24.293 52.436 1.00 91.38 891 THR A C 1
ATOM 7143 O O . THR A 1 891 ? -50.505 -25.484 52.361 1.00 91.38 891 THR A O 1
ATOM 7146 N N . ASP A 1 892 ? -51.894 -23.856 53.039 1.00 88.19 892 ASP A N 1
ATOM 7147 C CA . ASP A 1 892 ? -52.985 -24.684 53.560 1.00 88.19 892 ASP A CA 1
ATOM 7148 C C . ASP A 1 892 ? -54.045 -25.024 52.498 1.00 88.19 892 ASP A C 1
ATOM 7150 O O . ASP A 1 892 ? -54.914 -25.865 52.730 1.00 88.19 892 ASP A O 1
ATOM 7154 N N . LYS A 1 893 ? -53.989 -24.366 51.336 1.00 90.06 893 LYS A N 1
ATOM 7155 C CA . LYS A 1 893 ? -54.982 -24.492 50.268 1.00 90.06 893 LYS A CA 1
ATOM 7156 C C . LYS A 1 893 ? -54.431 -25.289 49.092 1.00 90.06 893 LYS A C 1
ATOM 7158 O O . LYS A 1 893 ? -53.246 -25.178 48.774 1.00 90.06 893 LYS A O 1
ATOM 7163 N N . PRO A 1 894 ? -55.288 -26.031 48.370 1.00 88.50 894 PRO A N 1
ATOM 7164 C CA . PRO A 1 894 ? -54.906 -26.609 47.092 1.00 88.50 894 PRO A CA 1
ATOM 7165 C C . PRO A 1 894 ? -54.362 -25.527 46.152 1.00 88.50 894 PRO A C 1
ATOM 7167 O O . PRO A 1 894 ? -54.964 -24.461 45.995 1.00 88.50 894 PRO A O 1
ATOM 7170 N N . VAL A 1 895 ? -53.239 -25.806 45.483 1.00 87.38 895 VAL A N 1
ATOM 7171 C CA . VAL A 1 895 ? -52.599 -24.859 44.549 1.00 87.38 895 VAL A CA 1
ATOM 7172 C C . VAL A 1 895 ? -53.569 -24.385 43.464 1.00 87.38 895 VAL A C 1
ATOM 7174 O O . VAL A 1 895 ? -53.554 -23.218 43.074 1.00 87.38 895 VAL A O 1
ATOM 7177 N N . THR A 1 896 ? -54.472 -25.260 43.026 1.00 88.44 896 THR A N 1
ATOM 7178 C CA . THR A 1 896 ? -55.541 -24.949 42.070 1.00 88.44 896 THR A CA 1
ATOM 7179 C C . THR A 1 896 ? -56.437 -23.796 42.528 1.00 88.44 896 THR A C 1
ATOM 7181 O O . THR A 1 896 ? -56.836 -22.974 41.703 1.00 88.44 896 THR A O 1
ATOM 7184 N N . ASP A 1 897 ? -56.717 -23.680 43.824 1.00 89.56 897 ASP A N 1
ATOM 7185 C CA . ASP A 1 897 ? -57.571 -22.626 44.373 1.00 89.56 897 ASP A CA 1
ATOM 7186 C C . ASP A 1 897 ? -56.826 -21.303 44.543 1.00 89.56 897 ASP A C 1
ATOM 7188 O O . ASP A 1 897 ? -57.412 -20.233 44.358 1.00 89.56 897 ASP A O 1
ATOM 7192 N N . ILE A 1 898 ? -55.524 -21.362 44.830 1.00 87.38 898 ILE A N 1
ATOM 7193 C CA . ILE A 1 898 ? -54.649 -20.184 44.866 1.00 87.38 898 ILE A CA 1
ATOM 7194 C C . ILE A 1 898 ? -54.551 -19.589 43.463 1.00 87.38 898 ILE A C 1
ATOM 7196 O O . ILE A 1 898 ? -54.836 -18.408 43.273 1.00 87.38 898 ILE A O 1
ATOM 7200 N N . VAL A 1 899 ? -54.237 -20.418 42.463 1.00 86.00 899 VAL A N 1
ATOM 7201 C CA . VAL A 1 899 ? -54.070 -19.992 41.066 1.00 86.00 899 VAL A CA 1
ATOM 7202 C C . VAL A 1 899 ? -55.344 -19.357 40.506 1.00 86.00 899 VAL A C 1
ATOM 7204 O O . VAL A 1 899 ? -55.257 -18.346 39.811 1.00 86.00 899 VAL A O 1
ATOM 7207 N N . LYS A 1 900 ? -56.531 -19.873 40.859 1.00 87.00 900 LYS A N 1
ATOM 7208 C CA . LYS A 1 900 ? -57.823 -19.274 40.468 1.00 87.00 900 LYS A CA 1
ATOM 7209 C C . LYS A 1 900 ? -58.012 -17.844 40.987 1.00 87.00 900 LYS A C 1
ATOM 7211 O O . LYS A 1 900 ? -58.713 -17.062 40.353 1.00 87.00 900 LYS A O 1
ATOM 7216 N N . ARG A 1 901 ? -57.410 -17.495 42.129 1.00 85.12 901 ARG A N 1
ATOM 7217 C CA . ARG A 1 901 ? -57.536 -16.168 42.759 1.00 85.12 901 ARG A CA 1
ATOM 7218 C C . ARG A 1 901 ? -56.488 -15.166 42.272 1.00 85.12 901 ARG A C 1
ATOM 7220 O O . ARG A 1 901 ? -56.633 -13.968 42.522 1.00 85.12 901 ARG A O 1
ATOM 7227 N N . ILE A 1 902 ? -55.442 -15.621 41.580 1.00 83.38 902 ILE A N 1
ATOM 7228 C CA . ILE A 1 902 ? -54.388 -14.744 41.068 1.00 83.38 902 ILE A CA 1
ATOM 7229 C C . ILE A 1 902 ? -54.933 -13.925 39.895 1.00 83.38 902 ILE A C 1
ATOM 7231 O O . ILE A 1 902 ? -55.284 -14.444 38.835 1.00 83.38 902 ILE A O 1
ATOM 7235 N N . LYS A 1 903 ? -54.956 -12.601 40.064 1.00 83.56 903 LYS A N 1
ATOM 7236 C CA . LYS A 1 903 ? -55.323 -11.660 39.001 1.00 83.56 903 LYS A CA 1
ATOM 7237 C C . LYS A 1 903 ? -54.236 -11.644 37.918 1.00 83.56 903 LYS A C 1
ATOM 7239 O O . LYS A 1 903 ? -53.284 -10.866 38.001 1.00 83.56 903 LYS A O 1
ATOM 7244 N N . LYS A 1 904 ? -54.409 -12.464 36.872 1.00 80.50 904 LYS A N 1
ATOM 7245 C CA . LYS A 1 904 ? -53.463 -12.614 35.742 1.00 80.50 904 LYS A CA 1
ATOM 7246 C C . LYS A 1 904 ? -53.082 -11.301 35.054 1.00 80.50 904 LYS A C 1
ATOM 7248 O O . LYS A 1 904 ? -52.007 -11.214 34.477 1.00 80.50 904 LYS A O 1
ATOM 7253 N N . GLN A 1 905 ? -53.915 -10.260 35.137 1.00 79.12 905 GLN A N 1
ATOM 7254 C CA . GLN A 1 905 ? -53.631 -8.944 34.549 1.00 79.12 905 GLN A CA 1
ATOM 7255 C C . GLN A 1 905 ? -52.266 -8.371 34.958 1.00 79.12 905 GLN A C 1
ATOM 7257 O O . GLN A 1 905 ? -51.590 -7.769 34.132 1.00 79.12 905 GLN A O 1
ATOM 7262 N N . HIS A 1 906 ? -51.838 -8.612 36.200 1.00 73.94 906 HIS A N 1
ATOM 7263 C CA . HIS A 1 906 ? -50.569 -8.104 36.725 1.00 73.94 906 HIS A CA 1
ATOM 7264 C C . HIS A 1 906 ? -49.361 -8.932 36.285 1.00 73.94 906 HIS A C 1
ATOM 7266 O O . HIS A 1 906 ? -48.231 -8.519 36.496 1.00 73.94 906 HIS A O 1
ATOM 7272 N N . LEU A 1 907 ? -49.606 -10.091 35.676 1.00 81.12 907 LEU A N 1
ATOM 7273 C CA . LEU A 1 907 ? -48.599 -11.058 35.253 1.00 81.12 907 LEU A CA 1
ATOM 7274 C C . LEU A 1 907 ? -48.361 -11.031 33.736 1.00 81.12 907 LEU A C 1
ATOM 7276 O O . LEU A 1 907 ? -47.344 -11.530 33.263 1.00 81.12 907 LEU A O 1
ATOM 7280 N N . LYS A 1 908 ? -49.260 -10.379 32.981 1.00 83.12 908 LYS A N 1
ATOM 7281 C CA . LYS A 1 908 ? -49.201 -10.254 31.514 1.00 83.12 908 LYS A CA 1
ATOM 7282 C C . LYS A 1 908 ? -47.899 -9.638 30.998 1.00 83.12 908 LYS A C 1
ATOM 7284 O O . LYS A 1 908 ? -47.574 -9.817 29.832 1.00 83.12 908 LYS A O 1
ATOM 7289 N N . HIS A 1 909 ? -47.170 -8.881 31.820 1.00 79.06 909 HIS A N 1
ATOM 7290 C CA . HIS A 1 909 ? -45.905 -8.284 31.397 1.00 79.06 909 HIS A CA 1
ATOM 7291 C C . HIS A 1 909 ? -44.844 -9.348 31.068 1.00 79.06 909 HIS A C 1
ATOM 7293 O O . HIS A 1 909 ? -44.198 -9.245 30.030 1.00 79.06 909 HIS A O 1
ATOM 7299 N N . ILE A 1 910 ? -44.736 -10.411 31.877 1.00 81.81 910 ILE A N 1
ATOM 7300 C CA . ILE A 1 910 ? -43.807 -11.520 31.605 1.00 81.81 910 ILE A CA 1
ATOM 7301 C C . ILE A 1 910 ? -44.182 -12.238 30.308 1.00 81.81 910 ILE A C 1
ATOM 7303 O O . ILE A 1 910 ? -43.310 -12.521 29.495 1.00 81.81 910 ILE A O 1
ATOM 7307 N N . GLU A 1 911 ? -45.473 -12.465 30.069 1.00 84.31 911 GLU A N 1
ATOM 7308 C CA . GLU A 1 911 ? -45.954 -13.068 28.818 1.00 84.31 911 GLU A CA 1
ATOM 7309 C C . GLU A 1 911 ? -45.618 -12.187 27.598 1.00 84.31 911 GLU A C 1
ATOM 7311 O O . GLU A 1 911 ? -45.187 -12.696 26.566 1.00 84.31 911 GLU A O 1
ATOM 7316 N N . LYS A 1 912 ? -45.743 -10.855 27.721 1.00 75.75 912 LYS A N 1
ATOM 7317 C CA . LYS A 1 912 ? -45.446 -9.895 26.639 1.00 75.75 912 LYS A CA 1
ATOM 7318 C C . LYS A 1 912 ? -43.982 -9.897 26.209 1.00 75.75 912 LYS A C 1
ATOM 7320 O O . LYS A 1 912 ? -43.715 -9.749 25.021 1.00 75.75 912 LYS A O 1
ATOM 7325 N N . ILE A 1 913 ? -43.049 -10.065 27.145 1.00 71.19 913 ILE A N 1
ATOM 7326 C CA . ILE A 1 913 ? -41.617 -10.154 26.821 1.00 71.19 913 ILE A CA 1
ATOM 7327 C C . ILE A 1 913 ? -41.209 -11.553 26.328 1.00 71.19 913 ILE A C 1
ATOM 7329 O O . ILE A 1 913 ? -40.026 -11.791 26.119 1.00 71.19 913 ILE A O 1
ATOM 7333 N N . GLY A 1 914 ? -42.163 -12.475 26.131 1.00 79.81 914 GLY A N 1
ATOM 7334 C CA . GLY A 1 914 ? -41.919 -13.856 25.695 1.00 79.81 914 GLY A CA 1
ATOM 7335 C C . GLY A 1 914 ? -41.590 -14.825 26.834 1.00 79.81 914 GLY A C 1
ATOM 7336 O O . GLY A 1 914 ? -41.118 -15.936 26.592 1.00 79.81 914 GLY A O 1
ATOM 7337 N N . GLY A 1 915 ? -41.781 -14.396 28.080 1.00 87.06 915 GLY A N 1
ATOM 7338 C CA . GLY A 1 915 ? -41.591 -15.209 29.270 1.00 87.06 915 GLY A CA 1
ATOM 7339 C C . GLY A 1 915 ? -42.828 -16.004 29.659 1.00 87.06 915 GLY A C 1
ATOM 7340 O O . GLY A 1 915 ? -43.866 -15.970 29.002 1.00 87.06 915 GLY A O 1
ATOM 7341 N N . ASN A 1 916 ? -42.719 -16.742 30.759 1.00 91.75 916 ASN A N 1
ATOM 7342 C CA . ASN A 1 916 ? -43.814 -17.552 31.286 1.00 91.75 916 ASN A CA 1
ATOM 7343 C C . ASN A 1 916 ? -43.787 -17.559 32.815 1.00 91.75 916 ASN A C 1
ATOM 7345 O O . ASN A 1 916 ? -42.715 -17.560 33.412 1.00 91.75 916 ASN A O 1
ATOM 7349 N N . ILE A 1 917 ? -44.954 -17.613 33.450 1.00 92.62 917 ILE A N 1
ATOM 7350 C CA . ILE A 1 917 ? -45.079 -17.827 34.889 1.00 92.62 917 ILE A CA 1
ATOM 7351 C C . ILE A 1 917 ? -45.793 -19.151 35.116 1.00 92.62 917 ILE A C 1
ATOM 7353 O O . ILE A 1 917 ? -46.949 -19.337 34.736 1.00 92.62 917 ILE A O 1
ATOM 7357 N N . ARG A 1 918 ? -45.096 -20.077 35.768 1.00 93.94 918 ARG A N 1
ATOM 7358 C CA . ARG A 1 918 ? -45.617 -21.393 36.122 1.00 93.94 918 ARG A CA 1
ATOM 7359 C C . ARG A 1 918 ? -45.970 -21.412 37.598 1.00 93.94 918 ARG A C 1
ATOM 7361 O O . ARG A 1 918 ? -45.147 -21.067 38.437 1.00 93.94 918 ARG A O 1
ATOM 7368 N N . PHE A 1 919 ? -47.185 -21.846 37.897 1.00 93.56 919 PHE A N 1
ATOM 7369 C CA . PHE A 1 919 ? -47.653 -22.091 39.254 1.00 93.56 919 PHE A CA 1
ATOM 7370 C C . PHE A 1 919 ? -47.798 -23.593 39.452 1.00 93.56 919 PHE A C 1
ATOM 7372 O O . PHE A 1 919 ? -48.348 -24.274 38.585 1.00 93.56 919 PHE A O 1
ATOM 7379 N N . GLY A 1 920 ? -47.334 -24.112 40.579 1.00 93.00 920 GLY A N 1
ATOM 7380 C CA . GLY A 1 920 ? -47.420 -25.539 40.853 1.00 93.00 920 GLY A CA 1
ATOM 7381 C C . GLY A 1 920 ? -47.086 -25.878 42.293 1.00 93.00 920 GLY A C 1
ATOM 7382 O O . GLY A 1 920 ? -46.826 -25.002 43.113 1.00 93.00 920 GLY A O 1
ATOM 7383 N N . GLN A 1 921 ? -47.111 -27.170 42.595 1.00 92.62 921 GLN A N 1
ATOM 7384 C CA . GLN A 1 921 ? -46.446 -27.692 43.782 1.00 92.62 921 GLN A CA 1
ATOM 7385 C C . GLN A 1 921 ? -45.000 -28.026 43.423 1.00 92.62 921 GLN A C 1
ATOM 7387 O O . GLN A 1 921 ? -44.741 -28.490 42.310 1.00 92.62 921 GLN A O 1
ATOM 7392 N N . HIS A 1 922 ? -44.076 -27.825 44.362 1.00 90.88 922 HIS A N 1
ATOM 7393 C CA . HIS A 1 922 ? -42.672 -28.191 44.160 1.00 90.88 922 HIS A CA 1
ATOM 7394 C C . HIS A 1 922 ? -42.512 -29.706 43.906 1.00 90.88 922 HIS A C 1
ATOM 7396 O O . HIS A 1 922 ? -41.812 -30.139 42.988 1.00 90.88 922 HIS A O 1
ATOM 7402 N N . HIS A 1 923 ? -43.244 -30.524 44.669 1.00 87.75 923 HIS A N 1
ATOM 7403 C CA . HIS A 1 923 ? -43.426 -31.963 44.456 1.00 87.75 923 HIS A CA 1
ATOM 7404 C C . HIS A 1 923 ? -44.914 -32.337 44.526 1.00 87.75 923 HIS A C 1
ATOM 7406 O O . HIS A 1 923 ? -45.667 -31.677 45.243 1.00 87.75 923 HIS A O 1
ATOM 7412 N N . LYS A 1 924 ? -45.328 -33.405 43.819 1.00 83.94 924 LYS A N 1
ATOM 7413 C CA . LYS A 1 924 ? -46.741 -33.832 43.670 1.00 83.94 924 LYS A CA 1
ATOM 7414 C C . LYS A 1 924 ? -47.498 -34.052 44.991 1.00 83.94 924 LYS A C 1
ATOM 7416 O O . LYS A 1 924 ? -48.715 -33.947 44.988 1.00 83.94 924 LYS A O 1
ATOM 7421 N N . ASP A 1 925 ? -46.781 -34.265 46.094 1.00 83.50 925 ASP A N 1
ATOM 7422 C CA . ASP A 1 925 ? -47.358 -34.491 47.427 1.00 83.50 925 ASP A CA 1
ATOM 7423 C C . ASP A 1 925 ? -46.887 -33.462 48.474 1.00 83.50 925 ASP A C 1
ATOM 7425 O O . ASP A 1 925 ? -47.120 -33.618 49.670 1.00 83.50 925 ASP A O 1
ATOM 7429 N N . SER A 1 926 ? -46.203 -32.392 48.049 1.00 88.25 926 SER A N 1
ATOM 7430 C CA . SER A 1 926 ? -45.729 -31.348 48.966 1.00 88.25 926 SER A CA 1
ATOM 7431 C C . SER A 1 926 ? -46.787 -30.269 49.202 1.00 88.25 926 SER A C 1
ATOM 7433 O O . SER A 1 926 ? -47.464 -29.828 48.272 1.00 88.25 926 SER A O 1
ATOM 7435 N N . GLN A 1 927 ? -46.850 -29.749 50.432 1.00 90.94 927 GLN A N 1
ATOM 7436 C CA . GLN A 1 927 ? -47.583 -28.511 50.748 1.00 90.94 927 GLN A CA 1
ATOM 7437 C C . GLN A 1 927 ? -46.820 -27.239 50.323 1.00 90.94 927 GLN A C 1
ATOM 7439 O O . GLN A 1 927 ? -47.181 -26.131 50.719 1.00 90.94 927 GLN A O 1
ATOM 7444 N N . ILE A 1 928 ? -45.757 -27.389 49.524 1.00 93.62 928 ILE A N 1
ATOM 7445 C CA . ILE A 1 928 ? -44.916 -26.290 49.054 1.00 93.62 928 ILE A CA 1
ATOM 7446 C C . ILE A 1 928 ? -45.472 -25.792 47.722 1.00 93.62 928 ILE A C 1
ATOM 7448 O O . ILE A 1 928 ? -45.379 -26.467 46.693 1.00 93.62 928 ILE A O 1
ATOM 7452 N N . PHE A 1 929 ? -46.049 -24.598 47.752 1.00 94.00 929 PHE A N 1
ATOM 7453 C CA . PHE A 1 929 ? -46.431 -23.845 46.570 1.00 94.00 929 PHE A CA 1
ATOM 7454 C C . PHE A 1 929 ? -45.186 -23.238 45.934 1.00 94.00 929 PHE A C 1
ATOM 7456 O O . PHE A 1 929 ? -44.394 -22.590 46.612 1.00 94.00 929 PHE A O 1
ATOM 7463 N N . GLN A 1 930 ? -45.032 -23.441 44.629 1.00 95.06 930 GLN A N 1
ATOM 7464 C CA . GLN A 1 930 ? -43.948 -22.892 43.833 1.00 95.06 930 GLN A CA 1
ATOM 7465 C C . GLN A 1 930 ? -44.502 -21.988 42.732 1.00 95.06 930 GLN A C 1
ATOM 7467 O O . GLN A 1 930 ? -45.409 -22.364 41.981 1.00 95.06 930 GLN A O 1
ATOM 7472 N N . VAL A 1 931 ? -43.887 -20.817 42.592 1.00 94.50 931 VAL A N 1
ATOM 7473 C CA . VAL A 1 931 ? -44.050 -19.932 41.440 1.00 94.50 931 VAL A CA 1
ATOM 7474 C C . VAL A 1 931 ? -42.721 -19.810 40.722 1.00 94.50 931 VAL A C 1
ATOM 7476 O O . VAL A 1 931 ? -41.759 -19.339 41.311 1.00 94.50 931 VAL A O 1
ATOM 7479 N N . THR A 1 932 ? -42.665 -20.186 39.450 1.00 93.62 932 THR A N 1
ATOM 7480 C CA . THR A 1 932 ? -41.474 -20.009 38.613 1.00 93.62 932 THR A CA 1
ATOM 7481 C C . THR A 1 932 ? -41.746 -18.980 37.532 1.00 93.62 932 THR A C 1
ATOM 7483 O O . THR A 1 932 ? -42.548 -19.218 36.630 1.00 93.62 932 THR A O 1
ATOM 7486 N N . VAL A 1 933 ? -41.048 -17.852 37.606 1.00 91.56 933 VAL A N 1
ATOM 7487 C CA . VAL A 1 933 ? -41.030 -16.799 36.591 1.00 91.56 933 VAL A CA 1
ATOM 7488 C C . VAL A 1 933 ? -39.863 -17.061 35.649 1.00 91.56 933 VAL A C 1
ATOM 7490 O O . VAL A 1 933 ? -38.710 -17.016 36.059 1.00 91.56 933 VAL A O 1
ATOM 7493 N N . SER A 1 934 ? -40.153 -17.345 34.386 1.00 90.69 934 SER A N 1
ATOM 7494 C CA . SER A 1 934 ? -39.162 -17.502 33.326 1.00 90.69 934 SER A CA 1
ATOM 7495 C C . SER A 1 934 ? -39.070 -16.203 32.532 1.00 90.69 934 SER A C 1
ATOM 7497 O O . SER A 1 934 ? -40.027 -15.820 31.857 1.00 90.69 934 SER A O 1
ATOM 7499 N N . VAL A 1 935 ? -37.927 -15.530 32.631 1.00 85.81 935 VAL A N 1
ATOM 7500 C CA . VAL A 1 935 ? -37.595 -14.297 31.914 1.00 85.81 935 VAL A CA 1
ATOM 7501 C C . VAL A 1 935 ? -36.682 -14.656 30.737 1.00 85.81 935 VAL A C 1
ATOM 7503 O O . VAL A 1 935 ? -35.568 -15.134 30.963 1.00 85.81 935 VAL A O 1
ATOM 7506 N N . PRO A 1 936 ? -37.108 -14.472 29.481 1.00 74.00 936 PRO A N 1
ATOM 7507 C CA . PRO A 1 936 ? -36.290 -14.789 28.315 1.00 74.00 936 PRO A CA 1
ATOM 7508 C C . PRO A 1 936 ? -35.162 -13.763 28.143 1.00 74.00 936 PRO A C 1
ATOM 7510 O O . PRO A 1 936 ? -35.237 -12.650 28.656 1.00 74.00 936 PRO A O 1
ATOM 7513 N N . HIS A 1 937 ? -34.104 -14.137 27.424 1.00 63.00 937 HIS A N 1
ATOM 7514 C CA . HIS A 1 937 ? -32.945 -13.297 27.069 1.00 63.00 937 HIS A CA 1
ATOM 7515 C C . HIS A 1 937 ? -32.048 -12.821 28.224 1.00 63.00 937 HIS A C 1
ATOM 7517 O O . HIS A 1 937 ? -30.923 -12.398 27.972 1.00 63.00 937 HIS A O 1
ATOM 7523 N N . ALA A 1 938 ? -32.458 -12.975 29.484 1.00 57.94 938 ALA A N 1
ATOM 7524 C CA . ALA A 1 938 ? -31.619 -12.664 30.644 1.00 57.94 938 ALA A CA 1
ATOM 7525 C C . ALA A 1 938 ? -30.390 -13.596 30.767 1.00 57.94 938 ALA A C 1
ATOM 7527 O O . ALA A 1 938 ? -29.374 -13.224 31.344 1.00 57.94 938 ALA A O 1
ATOM 7528 N N . GLY A 1 939 ? -30.439 -14.786 30.152 1.00 47.84 939 GLY A N 1
ATOM 7529 C CA . GLY A 1 939 ? -29.287 -15.687 30.034 1.00 47.84 939 GLY A CA 1
ATOM 7530 C C . GLY A 1 939 ? -28.218 -15.227 29.029 1.00 47.84 939 GLY A C 1
ATOM 7531 O O . GLY A 1 939 ? -27.156 -15.838 28.976 1.00 47.84 939 GLY A O 1
ATOM 7532 N N . CYS A 1 940 ? -28.471 -14.179 28.233 1.00 44.47 940 CYS A N 1
ATOM 7533 C CA . CYS A 1 940 ? -27.508 -13.630 27.270 1.00 44.47 940 CYS A CA 1
ATOM 7534 C C . CYS A 1 940 ? -26.527 -12.621 27.894 1.00 44.47 940 CYS A C 1
ATOM 7536 O O . CYS A 1 940 ? -25.501 -12.344 27.285 1.00 44.47 940 CYS A O 1
ATOM 7538 N N . CYS A 1 941 ? -26.763 -12.141 29.122 1.00 48.00 941 CYS A N 1
ATOM 7539 C CA . CYS A 1 941 ? -25.823 -11.304 29.894 1.00 48.00 941 CYS A CA 1
ATOM 7540 C C . CYS A 1 941 ? -24.618 -12.101 30.456 1.00 48.00 941 CYS A C 1
ATOM 7542 O O . CYS A 1 941 ? -23.951 -11.675 31.394 1.00 48.00 941 CYS A O 1
ATOM 7544 N N . ARG A 1 942 ? -24.370 -13.295 29.901 1.00 46.44 942 ARG A N 1
ATOM 7545 C CA . ARG A 1 942 ? -23.470 -14.349 30.391 1.00 46.44 942 ARG A CA 1
ATOM 7546 C C . ARG A 1 942 ? -21.982 -14.004 30.297 1.00 46.44 942 ARG A C 1
ATOM 7548 O O . ARG A 1 942 ? -21.205 -14.540 31.082 1.00 46.44 942 ARG A O 1
ATOM 7555 N N . ASP A 1 943 ? -21.604 -13.123 29.375 1.00 40.59 943 ASP A N 1
ATOM 7556 C CA . ASP A 1 943 ? -20.198 -12.853 29.043 1.00 40.59 943 ASP A CA 1
ATOM 7557 C C . ASP A 1 943 ? -19.658 -11.542 29.632 1.00 40.59 943 ASP A C 1
ATOM 7559 O O . ASP A 1 943 ? -18.658 -11.007 29.162 1.00 40.59 943 ASP A O 1
ATOM 7563 N N . LEU A 1 944 ? -20.247 -11.059 30.730 1.00 42.12 944 LEU A N 1
ATOM 7564 C CA . LEU A 1 944 ? -19.585 -10.086 31.601 1.00 42.12 944 LEU A CA 1
ATOM 7565 C C . LEU A 1 944 ? -18.454 -10.797 32.369 1.00 42.12 944 LEU A C 1
ATOM 7567 O O . LEU A 1 944 ? -18.575 -11.139 33.547 1.00 42.12 944 LEU A O 1
ATOM 7571 N N . GLN A 1 945 ? -17.338 -11.084 31.693 1.00 34.91 945 GLN A N 1
ATOM 7572 C CA . GLN A 1 945 ? -16.082 -11.378 32.377 1.00 34.91 945 GLN A CA 1
ATOM 7573 C C . GLN A 1 945 ? -15.570 -10.082 33.008 1.00 34.91 945 GLN A C 1
ATOM 7575 O O . GLN A 1 945 ? -14.773 -9.357 32.426 1.00 34.91 945 GLN A O 1
ATOM 7580 N N . VAL A 1 946 ? -16.033 -9.797 34.225 1.00 38.53 946 VAL A N 1
ATOM 7581 C CA . VAL A 1 946 ? -15.322 -8.893 35.129 1.00 38.53 946 VAL A CA 1
ATOM 7582 C C . VAL A 1 946 ? -14.004 -9.588 35.466 1.00 38.53 946 VAL A C 1
ATOM 7584 O O . VAL A 1 946 ? -13.958 -10.490 36.305 1.00 38.53 946 VAL A O 1
ATOM 7587 N N . ASN A 1 947 ? -12.940 -9.241 34.745 1.00 34.03 947 ASN A N 1
ATOM 7588 C CA . ASN A 1 947 ? -11.598 -9.640 35.135 1.00 34.03 947 ASN A CA 1
ATOM 7589 C C . ASN A 1 947 ? -11.296 -8.956 36.468 1.00 34.03 947 ASN A C 1
ATOM 7591 O O . ASN A 1 947 ? -11.162 -7.738 36.541 1.00 34.03 947 ASN A O 1
ATOM 7595 N N . LYS A 1 948 ? -11.230 -9.763 37.531 1.00 30.30 948 LYS A N 1
ATOM 7596 C CA . LYS A 1 948 ? -10.702 -9.373 38.837 1.00 30.30 948 LYS A CA 1
ATOM 7597 C C . LYS A 1 948 ? -9.229 -8.980 38.672 1.00 30.30 948 LYS A C 1
ATOM 7599 O O . LYS A 1 948 ? -8.360 -9.838 38.798 1.00 30.30 948 LYS A O 1
ATOM 7604 N N . GLN A 1 949 ? -8.948 -7.712 38.399 1.00 25.66 949 GLN A N 1
ATOM 7605 C CA . GLN A 1 949 ? -7.668 -7.089 38.729 1.00 25.66 949 GLN A CA 1
ATOM 7606 C C . GLN A 1 949 ? -7.928 -5.690 39.297 1.00 25.66 949 GLN A C 1
ATOM 7608 O O . GLN A 1 949 ? -8.162 -4.750 38.548 1.00 25.66 949 GLN A O 1
ATOM 7613 N N . ASN A 1 950 ? -7.861 -5.654 40.635 1.00 27.14 950 ASN A N 1
ATOM 7614 C CA . ASN A 1 950 ? -7.847 -4.533 41.584 1.00 27.14 950 ASN A CA 1
ATOM 7615 C C . ASN A 1 950 ? -9.039 -3.574 41.612 1.00 27.14 950 ASN A C 1
ATOM 7617 O O . ASN A 1 950 ? -9.101 -2.645 40.780 1.00 27.14 950 ASN A O 1
#

Secondary structure (DSSP, 8-state):
-----HHHHHHHHHHHHHHHTT--S---S-----EEEEEEEE-STHHHHHHHTTTTS--EEEEEEETT--S-SS-SSPPPEEEEE-----TT-----TTTGGGG-EEE-TTSS-EEETGGGSS----B-TTS-BSSSS-HHHHHHHHT-TTT--EEEEEEEETTEEEEEEE-HHHHHHHHHHHT-HHHHHHIIIIIGGGGGGGGGGTTTSB-HHHHHHHHHHHHHHHTTTTTT------EEEEEEE--HHHHHHHHHHHHTB-GGGHHHHHTTEEEE-BS--S-SSPPPPBPHHHHHHHHHHHHT-SSS--EEEEEEEEES-HHHHHHHHHHHHHTT-S-EEEEEEEE-----S-SGGGGTEEEEEE-------SGGGSHHHHHHHHHHHHHTTB-TT-HHHHHHHHHHHHHTS-B-TTT-GGGSPPP-EEEEEEEEESS--TT----GGGEEEEEEHHHHHHHHHHHHHHH--TTHHHHHHHHHHHTT-PPPHHHHHHHHHHHHHHHTTTS-HHHHHHHHHHHHHHHHT--S--HHHHHHHHHHHHHTTS-S-HHHHHHHH-SSS-SSHHHHHHHHHHHHTTSS-GGG-HHHHTTB--TT--HHHHHHHHHHHH--TTSSPP--HHHHHHH--GGGHHHHHHHHHHHHHHHHHHHTTHHHHHH--HHHHHHHHHHHHHHHHHHHHHHHTTS-------------HHHHHHHHHHHHHHHHHHHHHHHHHHHHHT--TT-HHHHHHHHHHHHHHHHHHHHHHTTEEEEEEEHHHHHS--S-HHHHHHHHSTT-HHHHHHHHHTT--TTSPPP-EEEE--GGG-TTTT--EEEEEEEHHHHHHHHHHHGGGGG-SS-B--TT--SS----BSEEEEEEE-SSEEEEEEEEE-SS-HHHHHHHS-GGGTHHHHHTT-EEEEEESSTT-SEEEEEEEEESGGGGGG-------

pLDDT: mean 77.72, std 18.4, range [25.66, 98.69]